Protein AF-A0A2H3I1R2-F1 (afdb_monomer)

Organism: NCBI:txid327505

Structure (mmCIF, N/CA/C/O backbone):
data_AF-A0A2H3I1R2-F1
#
_entry.id   AF-A0A2H3I1R2-F1
#
loop_
_atom_site.group_PDB
_atom_site.id
_atom_site.type_symbol
_atom_site.label_atom_id
_atom_site.label_alt_id
_atom_site.label_comp_id
_atom_site.label_asym_id
_atom_site.label_entity_id
_atom_site.label_seq_id
_atom_site.pdbx_PDB_ins_code
_atom_site.Cartn_x
_atom_site.Cartn_y
_atom_site.Cartn_z
_atom_site.occupancy
_atom_site.B_iso_or_equiv
_atom_site.auth_seq_id
_atom_site.auth_comp_id
_atom_site.auth_asym_id
_atom_site.auth_atom_id
_atom_site.pdbx_PDB_model_num
ATOM 1 N N . MET A 1 1 ? 33.324 -3.121 27.828 1.00 25.86 1 MET A N 1
ATOM 2 C CA . MET A 1 1 ? 32.384 -3.783 28.761 1.00 25.86 1 MET A CA 1
ATOM 3 C C . MET A 1 1 ? 32.398 -5.277 28.470 1.00 25.86 1 MET A C 1
ATOM 5 O O . MET A 1 1 ? 32.582 -5.616 27.306 1.00 25.86 1 MET A O 1
ATOM 9 N N . PRO A 1 2 ? 32.381 -6.144 29.495 1.00 24.73 2 PRO A N 1
ATOM 10 C CA . PRO A 1 2 ? 32.958 -7.479 29.396 1.00 24.73 2 PRO A CA 1
ATOM 11 C C . PRO A 1 2 ? 32.103 -8.440 28.562 1.00 24.73 2 PRO A C 1
ATOM 13 O O . PRO A 1 2 ? 30.878 -8.416 28.588 1.00 24.73 2 PRO A O 1
ATOM 16 N N . SER A 1 3 ? 32.826 -9.266 27.815 1.00 24.03 3 SER A N 1
ATOM 17 C CA . SER A 1 3 ? 32.406 -10.310 26.886 1.00 24.03 3 SER A CA 1
ATOM 18 C C . SER A 1 3 ? 31.503 -11.373 27.517 1.00 24.03 3 SER A C 1
ATOM 20 O O . SER A 1 3 ? 31.918 -12.060 28.451 1.00 24.03 3 SER A O 1
ATOM 22 N N . LEU A 1 4 ? 30.312 -11.565 26.947 1.00 24.36 4 LEU A N 1
ATOM 23 C CA . LEU A 1 4 ? 29.459 -12.729 27.195 1.00 24.36 4 LEU A CA 1
ATOM 24 C C . LEU A 1 4 ? 29.886 -13.891 26.272 1.00 24.36 4 LEU A C 1
ATOM 26 O O . LEU A 1 4 ? 30.083 -13.668 25.074 1.00 24.36 4 LEU A O 1
ATOM 30 N N . PRO A 1 5 ? 30.070 -15.116 26.798 1.00 24.22 5 PRO A N 1
ATOM 31 C CA . PRO A 1 5 ? 30.623 -16.234 26.046 1.00 24.22 5 PRO A CA 1
ATOM 32 C C . PRO A 1 5 ? 29.597 -16.866 25.098 1.00 24.22 5 PRO A C 1
ATOM 34 O O . PRO A 1 5 ? 28.427 -17.056 25.428 1.00 24.22 5 PRO A O 1
ATOM 37 N N . ALA A 1 6 ? 30.088 -17.234 23.916 1.00 24.16 6 ALA A N 1
ATOM 38 C CA . ALA A 1 6 ? 29.377 -17.987 22.898 1.00 24.16 6 ALA A CA 1
ATOM 39 C C . ALA A 1 6 ? 29.007 -19.392 23.402 1.00 24.16 6 ALA A C 1
ATOM 41 O O . ALA A 1 6 ? 29.876 -20.244 23.577 1.00 24.16 6 ALA A O 1
ATOM 42 N N . PHE A 1 7 ? 27.711 -19.661 23.563 1.00 22.50 7 PHE A N 1
ATOM 43 C CA . PHE A 1 7 ? 27.201 -21.026 23.659 1.00 22.50 7 PHE A CA 1
ATOM 44 C C . PHE A 1 7 ? 26.850 -21.541 22.261 1.00 22.50 7 PHE A C 1
ATOM 46 O O . PHE A 1 7 ? 25.744 -21.376 21.751 1.00 22.50 7 PHE A O 1
ATOM 53 N N . LEU A 1 8 ? 27.835 -22.188 21.638 1.00 26.42 8 LEU A N 1
ATOM 54 C CA . LEU A 1 8 ? 27.626 -23.127 20.544 1.00 26.42 8 LEU A CA 1
ATOM 55 C C . LEU A 1 8 ? 27.059 -24.428 21.125 1.00 26.42 8 LEU A C 1
ATOM 57 O O . LEU A 1 8 ? 27.798 -25.251 21.653 1.00 26.42 8 LEU A O 1
ATOM 61 N N . SER A 1 9 ? 25.755 -24.652 20.978 1.00 21.69 9 SER A N 1
ATOM 62 C CA . SER A 1 9 ? 25.232 -26.013 20.841 1.00 21.69 9 SER A CA 1
ATOM 63 C C . SER A 1 9 ? 24.050 -25.996 19.875 1.00 21.69 9 SER A C 1
ATOM 65 O O . SER A 1 9 ? 22.948 -25.551 20.177 1.00 21.69 9 SER A O 1
ATOM 67 N N . ARG A 1 10 ? 24.334 -26.406 18.637 1.00 27.73 10 ARG A N 1
ATOM 68 C CA . ARG A 1 10 ? 23.339 -26.699 17.608 1.00 27.73 10 ARG A CA 1
ATOM 69 C C . ARG A 1 10 ? 22.829 -28.111 17.884 1.00 27.73 10 ARG A C 1
ATOM 71 O O . ARG A 1 10 ? 23.481 -29.081 17.513 1.00 27.73 10 ARG A O 1
ATOM 78 N N . SER A 1 11 ? 21.662 -28.225 18.497 1.00 20.64 11 SER A N 1
ATOM 79 C CA . SER A 1 11 ? 20.805 -29.398 18.353 1.00 20.64 11 SER A CA 1
ATOM 80 C C . SER A 1 11 ? 19.527 -28.932 17.666 1.00 20.64 11 SER A C 1
ATOM 82 O O . SER A 1 11 ? 18.753 -28.148 18.200 1.00 20.64 11 SER A O 1
ATOM 84 N N . VAL A 1 12 ? 19.351 -29.355 16.415 1.00 23.80 12 VAL A N 1
ATOM 85 C CA . VAL A 1 12 ? 18.081 -29.229 15.697 1.00 23.80 12 VAL A CA 1
ATOM 86 C C . VAL A 1 12 ? 17.146 -30.271 16.309 1.00 23.80 12 VAL A C 1
ATOM 88 O O . VAL A 1 12 ? 17.434 -31.461 16.152 1.00 23.80 12 VAL A O 1
ATOM 91 N N . PRO A 1 13 ? 16.044 -29.906 16.988 1.00 22.84 13 PRO A N 1
ATOM 92 C CA . PRO A 1 13 ? 15.029 -30.885 17.312 1.00 22.84 13 PRO A CA 1
ATOM 93 C C . PRO A 1 13 ? 14.271 -31.166 16.015 1.00 22.84 13 PRO A C 1
ATOM 95 O O . PRO A 1 13 ? 13.484 -30.351 15.535 1.00 22.84 13 PRO A O 1
ATOM 98 N N . VAL A 1 14 ? 14.540 -32.325 15.419 1.00 28.12 14 VAL A N 1
ATOM 99 C CA . VAL A 1 14 ? 13.650 -32.924 14.426 1.00 28.12 14 VAL A CA 1
ATOM 100 C C . VAL A 1 14 ? 12.410 -33.386 15.188 1.00 28.12 14 VAL A C 1
ATOM 102 O O . VAL A 1 14 ? 12.381 -34.473 15.751 1.00 28.12 14 VAL A O 1
ATOM 105 N N . SER A 1 15 ? 11.396 -32.526 15.252 1.00 23.97 15 SER A N 1
ATOM 106 C CA . SER A 1 15 ? 10.051 -32.904 15.680 1.00 23.97 15 SER A CA 1
ATOM 107 C C . SER A 1 15 ? 9.259 -33.321 14.444 1.00 23.97 15 SER A C 1
ATOM 109 O O . SER A 1 15 ? 8.636 -32.501 13.774 1.00 23.97 15 SER A O 1
ATOM 111 N N . SER A 1 16 ? 9.307 -34.614 14.129 1.00 30.28 16 SER A N 1
ATOM 112 C CA . SER A 1 16 ? 8.309 -35.283 13.299 1.00 30.28 16 SER A CA 1
ATOM 113 C C . SER A 1 16 ? 7.030 -35.446 14.124 1.00 30.28 16 SER A C 1
ATOM 115 O O . SER A 1 16 ? 6.885 -36.408 14.877 1.00 30.28 16 SER A O 1
ATOM 117 N N . GLY A 1 17 ? 6.118 -34.487 14.014 1.00 25.67 17 GLY A N 1
ATOM 118 C CA . GLY A 1 17 ? 4.792 -34.559 14.612 1.00 25.67 17 GLY A CA 1
ATOM 119 C C . GLY A 1 17 ? 3.792 -33.892 13.682 1.00 25.67 17 GLY A C 1
ATOM 120 O O . GLY A 1 17 ? 4.031 -32.776 13.240 1.00 25.67 17 GLY A O 1
ATOM 121 N N . ASN A 1 18 ? 2.700 -34.591 13.374 1.00 36.09 18 ASN A N 1
ATOM 122 C CA . ASN A 1 18 ? 1.525 -34.075 12.668 1.00 36.09 18 ASN A CA 1
ATOM 123 C C . ASN A 1 18 ? 0.933 -32.876 13.447 1.00 36.09 18 ASN A C 1
ATOM 125 O O . ASN A 1 18 ? -0.019 -33.032 14.211 1.00 36.09 18 ASN A O 1
ATOM 129 N N . SER A 1 19 ? 1.500 -31.677 13.314 1.00 35.75 19 SER A N 1
ATOM 130 C CA . SER A 1 19 ? 0.897 -30.454 13.840 1.00 35.75 19 SER A CA 1
ATOM 131 C C . SER A 1 19 ? -0.030 -29.894 12.771 1.00 35.75 19 SER A C 1
ATOM 133 O O . SER A 1 19 ? 0.435 -29.397 11.756 1.00 35.75 19 SER A O 1
ATOM 135 N N . GLY A 1 20 ? -1.343 -29.982 12.983 1.00 46.91 20 GLY A N 1
ATOM 136 C CA . GLY A 1 20 ? -2.366 -29.469 12.060 1.00 46.91 20 GLY A CA 1
ATOM 137 C C . GLY A 1 20 ? -2.444 -27.935 11.962 1.00 46.91 20 GLY A C 1
ATOM 138 O O . GLY A 1 20 ? -3.547 -27.398 11.948 1.00 46.91 20 GLY A O 1
ATOM 139 N N . GLY A 1 21 ? -1.308 -27.232 11.962 1.00 53.00 21 GLY A N 1
ATOM 140 C CA . GLY A 1 21 ? -1.193 -25.782 11.804 1.00 53.00 21 GLY A CA 1
ATOM 141 C C . GLY A 1 21 ? -0.126 -25.432 10.764 1.00 53.00 21 GLY A C 1
ATOM 142 O O . GLY A 1 21 ? 0.868 -26.137 10.645 1.00 53.00 21 GLY A O 1
ATOM 143 N N . ILE A 1 22 ? -0.340 -24.339 10.028 1.00 61.38 22 ILE A N 1
ATOM 144 C CA . ILE A 1 22 ? 0.556 -23.846 8.967 1.00 61.38 22 ILE A CA 1
ATOM 145 C C . ILE A 1 22 ? 1.707 -22.977 9.503 1.00 61.38 22 ILE A C 1
ATOM 147 O O . ILE A 1 22 ? 2.706 -22.765 8.822 1.00 61.38 22 ILE A O 1
ATOM 151 N N . THR A 1 23 ? 1.583 -22.456 10.726 1.00 64.94 23 THR A N 1
ATOM 152 C CA . THR A 1 23 ? 2.596 -21.592 11.347 1.00 64.94 23 THR A CA 1
ATOM 153 C C . THR A 1 23 ? 3.283 -22.301 12.508 1.00 64.94 23 THR A C 1
ATOM 155 O O . THR A 1 23 ? 2.649 -22.551 13.529 1.00 64.94 23 THR A O 1
ATOM 158 N N . ASP A 1 24 ? 4.592 -22.542 12.404 1.00 68.75 24 ASP A N 1
ATOM 159 C CA . ASP A 1 24 ? 5.400 -23.048 13.519 1.00 68.75 24 ASP A CA 1
ATOM 160 C C . ASP A 1 24 ? 5.400 -22.070 14.706 1.00 68.75 24 ASP A C 1
ATOM 162 O O . ASP A 1 24 ? 5.575 -20.857 14.554 1.00 68.75 24 ASP A O 1
ATOM 166 N N . ALA A 1 25 ? 5.238 -22.606 15.912 1.00 71.31 25 ALA A N 1
ATOM 167 C CA . ALA A 1 25 ? 5.315 -21.862 17.162 1.00 71.31 25 ALA A CA 1
ATOM 168 C C . ALA A 1 25 ? 5.843 -22.769 18.281 1.00 71.31 25 ALA A C 1
ATOM 170 O O . ALA A 1 25 ? 5.547 -23.964 18.265 1.00 71.31 25 ALA A O 1
ATOM 171 N N . PRO A 1 26 ? 6.588 -22.248 19.271 1.00 76.69 26 PRO A N 1
ATOM 172 C CA . PRO A 1 26 ? 7.027 -23.050 20.408 1.00 76.69 26 PRO A CA 1
ATOM 173 C C . PRO A 1 26 ? 5.837 -23.496 21.270 1.00 76.69 26 PRO A C 1
ATOM 175 O O . PRO A 1 26 ? 4.777 -22.865 21.274 1.00 76.69 26 PRO A O 1
ATOM 178 N N . VAL A 1 27 ? 6.018 -24.583 22.024 1.00 81.25 27 VAL A N 1
ATOM 179 C CA . VAL A 1 27 ? 5.058 -24.993 23.057 1.00 81.25 27 VAL A CA 1
ATOM 180 C C . VAL A 1 27 ? 5.178 -24.012 24.223 1.00 81.25 27 VAL A C 1
ATOM 182 O O . VAL A 1 27 ? 6.228 -23.934 24.856 1.00 81.25 27 VAL A O 1
ATOM 185 N N . ILE A 1 28 ? 4.114 -23.251 24.485 1.00 86.38 28 ILE A N 1
ATOM 186 C CA . ILE A 1 28 ? 4.061 -22.237 25.545 1.00 86.38 28 ILE A CA 1
ATOM 187 C C . ILE A 1 28 ? 2.985 -22.651 26.560 1.00 86.38 28 ILE A C 1
ATOM 189 O O . ILE A 1 28 ? 1.868 -22.979 26.144 1.00 86.38 28 ILE A O 1
ATOM 193 N N . PRO A 1 29 ? 3.273 -22.644 27.875 1.00 87.88 29 PRO A N 1
ATOM 194 C CA . PRO A 1 29 ? 2.266 -22.908 28.898 1.00 87.88 29 PRO A CA 1
ATOM 195 C C . PRO A 1 29 ? 1.081 -21.942 28.786 1.00 87.88 29 PRO A C 1
ATOM 197 O O . PRO A 1 29 ? 1.269 -20.744 28.599 1.00 87.88 29 PRO A O 1
ATOM 200 N N . SER A 1 30 ? -0.141 -22.460 28.909 1.00 90.12 30 SER A N 1
ATOM 201 C CA . SER A 1 30 ? -1.369 -21.656 28.904 1.00 90.12 30 SER A CA 1
ATOM 202 C C . SER A 1 30 ? -2.178 -21.857 30.171 1.00 90.12 30 SER A C 1
ATOM 204 O O . SER A 1 30 ? -2.380 -22.998 30.592 1.00 90.12 30 SER A O 1
ATOM 206 N N . THR A 1 31 ? -2.744 -20.776 30.693 1.00 94.19 31 THR A N 1
ATOM 207 C CA . THR A 1 31 ? -3.673 -20.808 31.825 1.00 94.19 31 THR A CA 1
ATOM 208 C C . THR A 1 31 ? -5.102 -20.718 31.307 1.00 94.19 31 THR A C 1
ATOM 210 O O . THR A 1 31 ? -5.439 -19.805 30.555 1.00 94.19 31 THR A O 1
ATOM 213 N N . ARG A 1 32 ? -5.958 -21.672 31.689 1.00 95.31 32 ARG A N 1
ATOM 214 C CA . ARG A 1 32 ? -7.392 -21.632 31.367 1.00 95.31 32 ARG A CA 1
ATOM 215 C C . ARG A 1 32 ? -8.058 -20.520 32.176 1.00 95.31 32 ARG A C 1
ATOM 217 O O . ARG A 1 32 ? -7.972 -20.542 33.399 1.00 95.31 32 ARG A O 1
ATOM 224 N N . LEU A 1 33 ? -8.739 -19.599 31.499 1.00 95.38 33 LEU A N 1
ATOM 225 C CA . LEU A 1 33 ? -9.517 -18.539 32.145 1.00 95.38 33 LEU A CA 1
ATOM 226 C C . LEU A 1 33 ? -10.954 -18.992 32.423 1.00 95.38 33 LEU A C 1
ATOM 228 O O . LEU A 1 33 ? -11.448 -18.806 33.529 1.00 95.38 33 LEU A O 1
ATOM 232 N N . GLY A 1 34 ? -11.611 -19.634 31.452 1.00 95.56 34 GLY A N 1
ATOM 233 C CA . GLY A 1 34 ? -13.000 -20.075 31.605 1.00 95.56 34 GLY A CA 1
ATOM 234 C C . GLY A 1 34 ? -13.762 -20.182 30.281 1.00 95.56 34 GLY A C 1
ATOM 235 O O . GLY A 1 34 ? -13.133 -20.196 29.217 1.00 95.56 34 GLY A O 1
ATOM 236 N N . PRO A 1 35 ? -15.102 -20.297 30.333 1.00 96.75 35 PRO A N 1
ATOM 237 C CA . PRO A 1 35 ? -15.961 -20.234 29.153 1.00 96.75 35 PRO A CA 1
ATOM 238 C C . PRO A 1 35 ? -15.782 -18.907 28.409 1.00 96.75 35 PRO A C 1
ATOM 240 O O . PRO A 1 35 ? -15.798 -17.833 29.008 1.00 96.75 35 PRO A O 1
ATOM 243 N N . ALA A 1 36 ? -15.603 -18.970 27.090 1.00 95.81 36 ALA A N 1
ATOM 244 C CA . ALA A 1 36 ? -15.364 -17.773 26.289 1.00 95.81 36 ALA A CA 1
ATOM 245 C C . ALA A 1 36 ? -16.614 -16.891 26.151 1.00 95.81 36 ALA A C 1
ATOM 247 O O . ALA A 1 36 ? -16.472 -15.682 25.997 1.00 95.81 36 ALA A O 1
ATOM 248 N N . ALA A 1 37 ? -17.813 -17.475 26.252 1.00 95.25 37 ALA A N 1
ATOM 249 C CA . ALA A 1 37 ? -19.078 -16.744 26.194 1.00 95.25 37 ALA A CA 1
ATOM 250 C C . ALA A 1 37 ? -19.188 -15.645 27.267 1.00 95.25 37 ALA A C 1
ATOM 252 O O . ALA A 1 37 ? -19.762 -14.596 27.000 1.00 95.25 37 ALA A O 1
ATOM 253 N N . ASP A 1 38 ? -18.579 -15.858 28.438 1.00 95.88 38 ASP A N 1
ATOM 254 C CA . ASP A 1 38 ? -18.651 -14.922 29.565 1.00 95.88 38 ASP A CA 1
ATOM 255 C C . ASP A 1 38 ? -17.476 -13.925 29.596 1.00 95.88 38 ASP A C 1
ATOM 257 O O . ASP A 1 38 ? -17.551 -12.875 30.235 1.00 95.88 38 ASP A O 1
ATOM 261 N N . LEU A 1 39 ? -16.355 -14.264 28.944 1.00 97.25 39 LEU A N 1
ATOM 262 C CA . LEU A 1 39 ? -15.062 -13.602 29.168 1.00 97.25 39 LEU A CA 1
ATOM 263 C C . LEU A 1 39 ? -14.453 -12.951 27.921 1.00 97.25 39 LEU A C 1
ATOM 265 O O . LEU A 1 39 ? -13.712 -11.978 28.058 1.00 97.25 39 LEU A O 1
ATOM 269 N N . LEU A 1 40 ? -14.719 -13.476 26.719 1.00 97.56 40 LEU A N 1
ATOM 270 C CA . LEU A 1 40 ? -13.970 -13.107 25.512 1.00 97.56 40 LEU A CA 1
ATOM 271 C C . LEU A 1 40 ? -14.083 -11.615 25.192 1.00 97.56 40 LEU A C 1
ATOM 273 O O . LEU A 1 40 ? -13.064 -10.972 24.962 1.00 97.56 40 LEU A O 1
ATOM 277 N N . GLU A 1 41 ? -15.294 -11.062 25.216 1.00 97.81 41 GLU A N 1
ATOM 278 C CA . GLU A 1 41 ? -15.526 -9.653 24.884 1.00 97.81 41 GLU A CA 1
ATOM 279 C C . GLU A 1 41 ? -14.753 -8.711 25.816 1.00 97.81 41 GLU A C 1
ATOM 281 O O . GLU A 1 41 ? -14.025 -7.830 25.356 1.00 97.81 41 GLU A O 1
ATOM 286 N N . ASN A 1 42 ? -14.845 -8.953 27.127 1.00 97.62 42 ASN A N 1
ATOM 287 C CA . ASN A 1 42 ? -14.170 -8.159 28.153 1.00 97.62 42 ASN A CA 1
ATOM 288 C C . ASN A 1 42 ? -12.643 -8.245 28.030 1.00 97.62 42 ASN A C 1
ATOM 290 O O . ASN A 1 42 ? -11.949 -7.232 28.128 1.00 97.62 42 ASN A O 1
ATOM 294 N N . GLU A 1 43 ? -12.108 -9.442 27.779 1.00 97.62 43 GLU A N 1
ATOM 295 C CA . GLU A 1 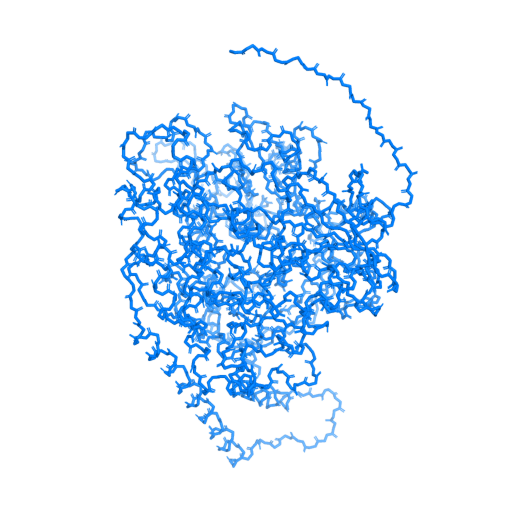43 ? -10.668 -9.648 27.625 1.00 97.62 43 GLU A CA 1
ATOM 296 C C . GLU A 1 43 ? -10.120 -9.028 26.332 1.00 97.62 43 GLU A C 1
ATOM 298 O O . GLU A 1 43 ? -9.028 -8.452 26.350 1.00 97.62 43 GLU A O 1
ATOM 303 N N . LEU A 1 44 ? -10.882 -9.072 25.233 1.00 98.00 44 LEU A N 1
ATOM 304 C CA . LEU A 1 44 ? -10.537 -8.371 23.994 1.00 98.00 44 LEU A CA 1
ATOM 305 C C . LEU A 1 44 ? -10.574 -6.854 24.179 1.00 98.00 44 LEU A C 1
ATOM 307 O O . LEU A 1 44 ? -9.651 -6.169 23.740 1.00 98.00 44 LEU A O 1
ATOM 311 N N . PHE A 1 45 ? -11.587 -6.326 24.870 1.00 97.50 45 PHE A N 1
ATOM 312 C CA . PHE A 1 45 ? -11.692 -4.898 25.175 1.00 97.50 45 PHE A CA 1
ATOM 313 C C . PHE A 1 45 ? -10.521 -4.424 26.043 1.00 97.50 45 PHE A C 1
ATOM 315 O O . PHE A 1 45 ? -9.886 -3.411 25.742 1.00 97.50 45 PHE A O 1
ATOM 322 N N . ARG A 1 46 ? -10.168 -5.194 27.079 1.00 96.81 46 ARG A N 1
ATOM 323 C CA . ARG A 1 46 ? -9.006 -4.919 27.935 1.00 96.81 46 ARG A CA 1
ATOM 324 C C . ARG A 1 46 ? -7.708 -4.916 27.123 1.00 96.81 46 ARG A C 1
ATOM 326 O O . ARG A 1 46 ? -6.967 -3.937 27.176 1.00 96.81 46 ARG A O 1
ATOM 333 N N . MET A 1 47 ? -7.462 -5.961 26.328 1.00 96.50 47 MET A N 1
ATOM 334 C CA . MET A 1 47 ? -6.263 -6.061 25.487 1.00 96.50 47 MET A CA 1
ATOM 335 C C . MET A 1 47 ? -6.183 -4.934 24.446 1.00 96.50 47 MET A C 1
ATOM 337 O O . MET A 1 47 ? -5.094 -4.426 24.180 1.00 96.50 47 MET A O 1
ATOM 341 N N . TYR A 1 48 ? -7.319 -4.520 23.876 1.00 97.94 48 TYR A N 1
ATOM 342 C CA . TYR A 1 48 ? -7.382 -3.414 22.924 1.00 97.94 48 TYR A CA 1
ATOM 343 C C . TYR A 1 48 ? -6.892 -2.109 23.562 1.00 97.94 48 TYR A C 1
ATOM 345 O O . TYR A 1 48 ? -5.997 -1.460 23.022 1.00 97.94 48 TYR A O 1
ATOM 353 N N . TRP A 1 49 ? -7.423 -1.736 24.733 1.00 97.50 49 TRP A N 1
ATOM 354 C CA . TRP A 1 49 ? -7.035 -0.484 25.395 1.00 97.50 49 TRP A CA 1
ATOM 355 C C . TRP A 1 49 ? -5.620 -0.510 25.959 1.00 97.50 49 TRP A C 1
ATOM 357 O O . TRP A 1 49 ? -4.953 0.518 25.917 1.00 97.50 49 TRP A O 1
ATOM 367 N N . GLU A 1 50 ? -5.137 -1.668 26.411 1.00 95.06 50 GLU A N 1
ATOM 368 C CA . GLU A 1 50 ? -3.716 -1.859 26.730 1.00 95.06 50 GLU A CA 1
ATOM 369 C C . GLU A 1 50 ? -2.841 -1.631 25.487 1.00 95.06 50 GLU A C 1
ATOM 371 O O . GLU A 1 50 ? -1.763 -1.051 25.576 1.00 95.06 50 GLU A O 1
ATOM 376 N N . GLY A 1 51 ? -3.317 -2.033 24.304 1.00 94.56 51 GLY A N 1
ATOM 377 C CA . GLY A 1 51 ? -2.699 -1.699 23.021 1.00 94.56 51 GLY A CA 1
ATOM 378 C C . GLY A 1 51 ? -2.634 -0.202 22.754 1.00 94.56 51 GLY A C 1
ATOM 379 O O . GLY A 1 51 ? -1.552 0.311 22.479 1.00 94.56 51 GLY A O 1
ATOM 380 N N . VAL A 1 52 ? -3.759 0.500 22.894 1.00 96.44 52 VAL A N 1
ATOM 381 C CA . VAL A 1 52 ? -3.820 1.961 22.734 1.00 96.44 52 VAL A CA 1
ATOM 382 C C . VAL A 1 52 ? -2.860 2.653 23.704 1.00 96.44 52 VAL A C 1
ATOM 384 O O . VAL A 1 52 ? -2.039 3.459 23.273 1.00 96.44 52 VAL A O 1
ATOM 387 N N . GLU A 1 53 ? -2.901 2.300 24.992 1.00 95.19 53 GLU A N 1
ATOM 388 C CA . GLU A 1 53 ? -2.036 2.882 26.027 1.00 95.19 53 GLU A CA 1
ATOM 389 C C . GLU A 1 53 ? -0.545 2.705 25.706 1.00 95.19 53 GLU A C 1
ATOM 391 O O . GLU A 1 53 ? 0.246 3.614 25.945 1.00 95.19 53 GLU A O 1
ATOM 396 N N . ARG A 1 54 ? -0.152 1.576 25.102 1.00 91.25 54 ARG A N 1
ATOM 397 C CA . ARG A 1 54 ? 1.237 1.339 24.679 1.00 91.25 54 ARG A CA 1
ATOM 398 C C . ARG A 1 54 ? 1.654 2.138 23.450 1.00 91.25 54 ARG A C 1
ATOM 400 O O . ARG A 1 54 ? 2.838 2.436 23.326 1.00 91.25 54 ARG A O 1
ATOM 407 N N . GLU A 1 55 ? 0.740 2.457 22.537 1.00 93.25 55 GLU A N 1
ATOM 408 C CA . GLU A 1 55 ? 1.063 3.186 21.304 1.00 93.25 55 GLU A CA 1
ATOM 409 C C . GLU A 1 55 ? 1.173 4.706 21.530 1.00 93.25 55 GLU A C 1
ATOM 411 O O . GLU A 1 55 ? 2.046 5.345 20.940 1.00 93.25 55 GLU A O 1
ATOM 416 N N . LEU A 1 56 ? 0.365 5.285 22.428 1.00 95.19 56 LEU A N 1
ATOM 417 C CA . LEU A 1 56 ? 0.342 6.735 22.697 1.00 95.19 56 LEU A CA 1
ATOM 418 C C . LEU A 1 56 ? 1.717 7.357 23.041 1.00 95.19 56 LEU A C 1
ATOM 420 O O . LEU A 1 56 ? 2.033 8.406 22.471 1.00 95.19 56 LEU A O 1
ATOM 424 N N . PRO A 1 57 ? 2.582 6.741 23.878 1.00 92.81 57 PRO A N 1
ATOM 425 C CA . PRO A 1 57 ? 3.922 7.261 24.142 1.00 92.81 57 PRO A CA 1
ATOM 426 C C . PRO A 1 57 ? 4.774 7.453 22.881 1.00 92.81 57 PRO A C 1
ATOM 428 O O . PRO A 1 57 ? 5.528 8.418 22.785 1.00 92.81 57 PRO A O 1
ATOM 431 N N . TYR A 1 58 ? 4.661 6.549 21.901 1.00 91.75 58 TYR A N 1
ATOM 432 C CA . TYR A 1 58 ? 5.431 6.629 20.655 1.00 91.75 58 TYR A CA 1
ATOM 433 C C . TYR A 1 58 ? 4.993 7.828 19.817 1.00 91.75 58 TYR A C 1
ATOM 435 O O . TYR A 1 58 ? 5.837 8.500 19.219 1.00 91.75 58 TYR A O 1
ATOM 443 N N . LEU A 1 59 ? 3.689 8.116 19.803 1.00 95.00 59 LEU A N 1
ATOM 444 C CA . LEU A 1 59 ? 3.123 9.261 19.095 1.00 95.00 59 LEU A CA 1
ATOM 445 C C . LEU A 1 59 ? 3.567 10.578 19.743 1.00 95.00 59 LEU A C 1
ATOM 447 O O . LEU A 1 59 ? 4.083 11.446 19.042 1.00 95.00 59 LEU A O 1
ATOM 451 N N . LEU A 1 60 ? 3.435 10.696 21.072 1.00 94.25 60 LEU A N 1
ATOM 452 C CA . LEU A 1 60 ? 3.823 11.893 21.832 1.00 94.25 60 LEU A CA 1
ATOM 453 C C . LEU A 1 60 ? 5.305 12.231 21.634 1.00 94.25 60 LEU A C 1
ATOM 455 O O . LEU A 1 60 ? 5.654 13.339 21.233 1.00 94.25 60 LEU A O 1
ATOM 459 N N . LEU A 1 61 ? 6.192 11.254 21.836 1.00 92.06 61 LEU A N 1
ATOM 460 C CA . LEU A 1 61 ? 7.633 11.470 21.685 1.00 92.06 61 LEU A CA 1
ATOM 461 C C . LEU A 1 61 ? 8.025 11.770 20.232 1.00 92.06 61 LEU A C 1
ATOM 463 O O . LEU A 1 61 ? 8.931 12.568 19.987 1.00 92.06 61 LEU A O 1
ATOM 467 N N . THR A 1 62 ? 7.347 11.152 19.258 1.00 92.25 62 THR A N 1
ATOM 468 C CA . THR A 1 62 ? 7.565 11.461 17.838 1.00 92.25 62 THR A CA 1
ATOM 469 C C . THR A 1 62 ? 7.177 12.904 17.531 1.00 92.25 62 THR A C 1
ATOM 471 O O . THR A 1 62 ? 7.960 13.602 16.888 1.00 92.25 62 THR A O 1
ATOM 474 N N . PHE A 1 63 ? 6.031 13.377 18.029 1.00 92.75 63 PHE A N 1
ATOM 475 C CA . PHE A 1 63 ? 5.600 14.761 17.843 1.00 92.75 63 PHE A CA 1
ATOM 476 C C . PHE A 1 63 ? 6.599 15.756 18.442 1.00 92.75 63 PHE A C 1
ATOM 478 O O . PHE A 1 63 ? 7.057 16.659 17.740 1.00 92.75 63 PHE A O 1
ATOM 485 N N . GLY A 1 64 ? 7.013 15.544 19.697 1.00 90.38 64 GLY A N 1
ATOM 486 C CA . GLY A 1 64 ? 8.026 16.375 20.353 1.00 90.38 64 GLY A CA 1
ATOM 487 C C . GLY A 1 64 ? 9.341 16.426 19.567 1.00 90.38 64 GLY A C 1
ATOM 488 O O . GLY A 1 64 ? 9.900 17.503 19.353 1.00 90.38 64 GLY A O 1
ATOM 489 N N . ARG A 1 65 ? 9.795 15.279 19.040 1.00 88.00 65 ARG A N 1
A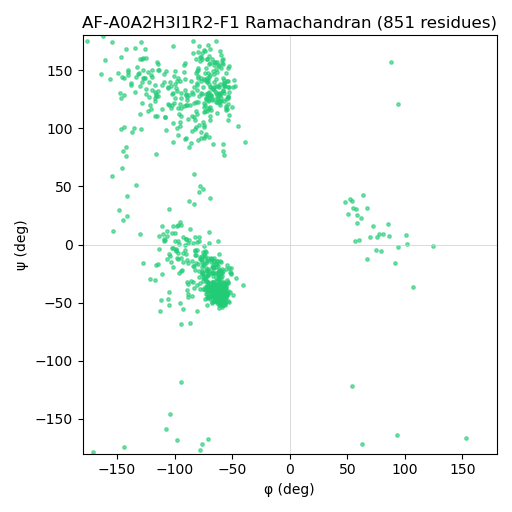TOM 490 C CA . ARG A 1 65 ? 11.003 15.201 18.202 1.00 88.00 65 ARG A CA 1
ATOM 491 C C . ARG A 1 65 ? 10.844 15.901 16.855 1.00 88.00 65 ARG A C 1
ATOM 493 O O . ARG A 1 65 ? 11.817 16.441 16.349 1.00 88.00 65 ARG A O 1
ATOM 500 N N . TRP A 1 66 ? 9.666 15.880 16.242 1.00 86.62 66 TRP A N 1
ATOM 501 C CA . TRP A 1 66 ? 9.423 16.602 14.989 1.00 86.62 66 TRP A CA 1
ATOM 502 C C . TRP A 1 66 ? 9.366 18.110 15.205 1.00 86.62 66 TRP A C 1
ATOM 504 O O . TRP A 1 66 ? 9.871 18.867 14.383 1.00 86.62 66 TRP A O 1
ATOM 514 N N . LYS A 1 67 ? 8.808 18.550 16.335 1.00 84.38 67 LYS A N 1
ATOM 515 C CA . LYS A 1 67 ? 8.734 19.967 16.694 1.00 84.38 67 LYS A CA 1
ATOM 516 C C . LYS A 1 67 ? 10.112 20.583 16.961 1.00 84.38 67 LYS A C 1
ATOM 518 O O . LYS A 1 67 ? 10.333 21.735 16.603 1.00 84.38 67 LYS A O 1
ATOM 523 N N . SER A 1 68 ? 11.044 19.836 17.556 1.00 78.25 68 SER A N 1
ATOM 524 C CA . SER A 1 68 ? 12.394 20.341 17.858 1.00 78.25 68 SER A CA 1
ATOM 525 C C . SER A 1 68 ? 13.326 20.430 16.639 1.00 78.25 68 SER A C 1
ATOM 527 O O . SER A 1 68 ? 14.398 21.031 16.728 1.00 78.25 68 SER A O 1
ATOM 529 N N . ARG A 1 69 ? 12.931 19.877 15.485 1.00 73.56 69 ARG A N 1
ATOM 530 C CA . ARG A 1 69 ? 13.735 19.855 14.253 1.00 73.56 69 ARG A CA 1
ATOM 531 C C . ARG A 1 69 ? 13.528 21.097 13.388 1.00 73.56 69 ARG A C 1
ATOM 533 O O . ARG A 1 69 ? 12.782 21.077 12.409 1.00 73.56 69 ARG A O 1
ATOM 540 N N . GLN A 1 70 ? 14.257 22.164 13.707 1.00 64.38 70 GLN A N 1
ATOM 541 C CA . GLN A 1 70 ? 14.317 23.371 12.866 1.00 64.38 70 GLN A CA 1
ATOM 542 C C . GLN A 1 70 ? 14.912 23.101 11.472 1.00 64.38 70 GLN A C 1
ATOM 544 O O . GLN A 1 70 ? 14.612 23.817 10.529 1.00 64.38 70 GLN A O 1
ATOM 549 N N . ASP A 1 71 ? 15.710 22.042 11.315 1.00 64.38 71 ASP A N 1
ATOM 550 C CA . ASP A 1 71 ? 16.343 21.638 10.055 1.00 64.38 71 ASP A CA 1
ATOM 551 C C . ASP A 1 71 ? 15.380 20.982 9.051 1.00 64.38 71 ASP A C 1
ATOM 553 O O . ASP A 1 71 ? 15.812 20.600 7.969 1.00 64.38 71 ASP A O 1
ATOM 557 N N . THR A 1 72 ? 14.098 20.818 9.395 1.00 62.88 72 THR A N 1
ATOM 558 C CA . THR A 1 72 ? 13.107 20.103 8.567 1.00 62.88 72 THR A CA 1
ATOM 559 C C . THR A 1 72 ? 11.992 20.981 7.999 1.00 62.88 72 THR A C 1
ATOM 561 O O . THR A 1 72 ? 11.191 20.478 7.214 1.00 62.88 72 THR A O 1
ATOM 564 N N . SER A 1 73 ? 11.949 22.277 8.336 1.00 54.66 73 SER A N 1
ATOM 565 C CA . SER A 1 73 ? 10.913 23.218 7.867 1.00 54.66 73 SER A CA 1
ATOM 566 C C . SER A 1 73 ? 10.904 23.410 6.351 1.00 54.66 73 SER A C 1
ATOM 568 O O . SER A 1 73 ? 9.842 23.534 5.759 1.00 54.66 73 SER A O 1
ATOM 570 N N . ASP A 1 74 ? 12.076 23.383 5.717 1.00 54.28 74 ASP A N 1
ATOM 571 C CA . ASP A 1 74 ? 12.232 23.738 4.299 1.00 54.28 74 ASP A CA 1
ATOM 572 C C . ASP A 1 74 ? 12.034 22.536 3.352 1.00 54.28 74 ASP A C 1
ATOM 574 O O . ASP A 1 74 ? 12.231 22.648 2.142 1.00 54.28 74 ASP A O 1
ATOM 578 N N . PHE A 1 75 ? 11.725 21.349 3.889 1.00 54.25 75 PHE A N 1
ATOM 579 C CA . PHE A 1 75 ? 11.883 20.080 3.167 1.00 54.25 75 PHE A CA 1
ATOM 580 C C . PHE A 1 75 ? 10.606 19.513 2.537 1.00 54.25 75 PHE A C 1
ATOM 582 O O . PHE A 1 75 ? 10.705 18.483 1.864 1.00 54.25 75 PHE A O 1
ATOM 589 N N . LEU A 1 76 ? 9.440 20.136 2.740 1.00 61.91 76 LEU A N 1
ATOM 590 C CA . LEU A 1 76 ? 8.151 19.593 2.290 1.00 61.91 76 LEU A CA 1
ATOM 591 C C . LEU A 1 76 ? 7.179 20.698 1.842 1.00 61.91 76 LEU A C 1
ATOM 593 O O . LEU A 1 76 ? 6.266 21.047 2.592 1.00 61.91 76 LEU A O 1
ATOM 597 N N . PRO A 1 77 ? 7.313 21.226 0.613 1.00 61.88 77 PRO A N 1
ATOM 598 C CA . PRO A 1 77 ? 6.288 22.084 0.010 1.00 61.88 77 PRO A CA 1
ATOM 599 C C . PRO A 1 77 ? 4.881 21.457 0.060 1.00 61.88 77 PRO A C 1
ATOM 601 O O . PRO A 1 77 ? 3.878 22.159 0.045 1.00 61.88 77 PRO A O 1
ATOM 604 N N . GLU A 1 78 ? 4.798 20.125 0.147 1.00 67.31 78 GLU A N 1
ATOM 605 C CA . GLU A 1 78 ? 3.547 19.374 0.228 1.00 67.31 78 GLU A CA 1
ATOM 606 C C . GLU A 1 78 ? 2.786 19.538 1.549 1.00 67.31 78 GLU A C 1
ATOM 608 O O . GLU A 1 78 ? 1.580 19.299 1.574 1.00 67.31 78 GLU A O 1
ATOM 613 N N . GLU A 1 79 ? 3.442 19.922 2.651 1.00 71.50 79 GLU A N 1
ATOM 614 C CA . GLU A 1 79 ? 2.719 20.223 3.898 1.00 71.50 79 GLU A CA 1
ATOM 615 C C . GLU A 1 79 ? 1.853 21.486 3.759 1.00 71.50 79 GLU A C 1
ATOM 617 O O . GLU A 1 79 ? 0.855 21.618 4.472 1.00 71.50 79 GLU A O 1
ATOM 622 N N . GLU A 1 80 ? 2.211 22.368 2.822 1.00 73.81 80 GLU A N 1
ATOM 623 C CA . GLU A 1 80 ? 1.503 23.608 2.488 1.00 73.81 80 GLU A CA 1
ATOM 624 C C . GLU A 1 80 ? 0.560 23.445 1.280 1.00 73.81 80 GLU A C 1
ATOM 626 O O . GLU A 1 80 ? -0.282 24.308 1.026 1.00 73.81 80 GLU A O 1
ATOM 631 N N . ASP A 1 81 ? 0.667 22.337 0.535 1.00 80.62 81 ASP A N 1
ATOM 632 C CA . ASP A 1 81 ? -0.228 22.032 -0.582 1.00 80.62 81 ASP A CA 1
ATOM 633 C C . ASP A 1 81 ? -1.535 21.403 -0.085 1.00 80.62 81 ASP A C 1
ATOM 635 O O . ASP A 1 81 ? -1.655 20.204 0.185 1.00 80.62 81 ASP A O 1
ATOM 639 N N . ASP A 1 82 ? -2.550 22.252 0.004 1.00 79.62 82 ASP A N 1
ATOM 640 C CA . ASP A 1 82 ? -3.906 21.881 0.381 1.00 79.62 82 ASP A CA 1
ATOM 641 C C . ASP A 1 82 ? -4.796 21.485 -0.812 1.00 79.62 82 ASP A C 1
ATOM 643 O O . ASP A 1 82 ? -5.997 21.222 -0.641 1.00 79.62 82 ASP A O 1
ATOM 647 N N . PHE A 1 83 ? -4.257 21.420 -2.031 1.00 89.31 83 PHE A N 1
ATOM 648 C CA . PHE A 1 83 ? -5.042 21.075 -3.208 1.00 89.31 83 PHE A CA 1
ATOM 649 C C . PHE A 1 83 ? -5.197 19.555 -3.373 1.00 89.31 83 PHE A C 1
ATOM 651 O O . PHE A 1 83 ? -4.272 18.829 -3.744 1.00 89.31 83 PHE A O 1
ATOM 658 N N . ILE A 1 84 ? -6.422 19.068 -3.143 1.00 92.06 84 ILE A N 1
ATOM 659 C CA . ILE A 1 84 ? -6.768 17.645 -3.235 1.00 92.06 84 ILE A CA 1
ATOM 660 C C . ILE A 1 84 ? -7.501 17.352 -4.548 1.00 92.06 84 ILE A C 1
ATOM 662 O O . ILE A 1 84 ? -8.589 17.877 -4.796 1.00 92.06 84 ILE A O 1
ATOM 666 N N . TYR A 1 85 ? -6.932 16.469 -5.373 1.00 91.81 85 TYR A N 1
ATOM 667 C CA . TYR A 1 85 ? -7.483 16.064 -6.671 1.00 91.81 85 TYR A CA 1
ATOM 668 C C . TYR A 1 85 ? -7.013 14.659 -7.085 1.00 91.81 85 TYR A C 1
ATOM 670 O O . TYR A 1 85 ? -6.204 14.033 -6.412 1.00 91.81 85 TYR A O 1
ATOM 678 N N . GLY A 1 86 ? -7.538 14.133 -8.198 1.00 90.62 86 GLY A N 1
ATOM 679 C CA . GLY A 1 86 ? -7.200 12.791 -8.706 1.00 90.62 86 GLY A CA 1
ATOM 680 C C . GLY A 1 86 ? -8.153 11.673 -8.264 1.00 90.62 86 GLY A C 1
ATOM 681 O O . GLY A 1 86 ? -8.022 10.545 -8.722 1.00 90.62 86 GLY A O 1
ATOM 682 N N . TYR A 1 87 ? -9.163 11.979 -7.444 1.00 92.75 87 TYR A N 1
ATOM 683 C CA . TYR A 1 87 ? -10.191 11.019 -7.018 1.00 92.75 87 TYR A CA 1
ATOM 684 C C . TYR A 1 87 ? -11.278 10.744 -8.073 1.00 92.75 87 TYR A C 1
ATOM 686 O O . TYR A 1 87 ? -12.078 9.827 -7.898 1.00 92.75 87 TYR A O 1
ATOM 694 N N . ASP A 1 88 ? -11.341 11.517 -9.161 1.00 91.81 88 ASP A N 1
ATOM 695 C CA . ASP A 1 88 ? -12.433 11.450 -10.147 1.00 91.81 88 ASP A CA 1
ATOM 696 C C . ASP A 1 88 ? -12.603 10.047 -10.752 1.00 91.81 88 ASP A C 1
ATOM 698 O O . ASP A 1 88 ? -13.729 9.566 -10.896 1.00 91.81 88 ASP A O 1
ATOM 702 N N . THR A 1 89 ? -11.492 9.364 -11.048 1.00 90.00 89 THR A N 1
ATOM 703 C CA . THR A 1 89 ? -11.507 7.994 -11.578 1.00 90.00 89 THR A CA 1
ATOM 704 C C . THR A 1 89 ? -12.076 6.993 -10.573 1.00 90.00 89 THR A C 1
ATOM 706 O O . THR A 1 89 ? -12.815 6.081 -10.962 1.00 90.00 89 THR A O 1
ATOM 709 N N . PHE A 1 90 ? -11.802 7.184 -9.282 1.00 93.00 90 PHE A N 1
ATOM 710 C CA . PHE A 1 90 ? -12.398 6.373 -8.228 1.00 93.00 90 PHE A CA 1
ATOM 711 C C . PHE A 1 90 ? -13.914 6.605 -8.142 1.00 93.00 90 PHE A C 1
ATOM 713 O O . PHE A 1 90 ? -14.668 5.634 -8.177 1.00 93.00 90 PHE A O 1
ATOM 720 N N . LEU A 1 91 ? -14.373 7.866 -8.138 1.00 93.31 91 LEU A N 1
ATOM 721 C CA . LEU A 1 91 ? -15.807 8.203 -8.112 1.00 93.31 91 LEU A CA 1
ATOM 722 C C . LEU A 1 91 ? -16.568 7.542 -9.267 1.00 93.31 91 LEU A C 1
ATOM 724 O O . LEU A 1 91 ? -17.627 6.948 -9.064 1.00 93.31 91 LEU A O 1
ATOM 728 N N . ASP A 1 92 ? -16.000 7.596 -10.472 1.00 89.12 92 ASP A N 1
ATOM 729 C CA . ASP A 1 92 ? -16.584 6.957 -11.650 1.00 89.12 92 ASP A CA 1
ATOM 730 C C . ASP A 1 92 ? -16.649 5.427 -11.525 1.00 89.12 92 ASP A C 1
ATOM 732 O O . ASP A 1 92 ? -17.553 4.808 -12.076 1.00 89.12 92 ASP A O 1
ATOM 736 N N . SER A 1 93 ? -15.702 4.807 -10.818 1.00 88.31 93 SER A N 1
ATOM 737 C CA . SER A 1 93 ? -15.643 3.347 -10.669 1.00 88.31 93 SER A CA 1
ATOM 738 C C . SER A 1 93 ? -16.763 2.807 -9.774 1.00 88.31 93 SER A C 1
ATOM 740 O O . SER A 1 93 ? -17.252 1.700 -9.997 1.00 88.31 93 SER A O 1
ATOM 742 N N . VAL A 1 94 ? -17.185 3.593 -8.778 1.00 91.94 94 VAL A N 1
ATOM 743 C CA . VAL A 1 94 ? -18.159 3.175 -7.755 1.00 91.94 94 VAL A CA 1
ATOM 744 C C . VAL A 1 94 ? -19.564 3.755 -7.954 1.00 91.94 94 VAL A C 1
ATOM 746 O O . VAL A 1 94 ? -20.503 3.316 -7.290 1.00 91.94 94 VAL A O 1
ATOM 749 N N . SER A 1 95 ? -19.740 4.714 -8.866 1.00 91.12 95 SER A N 1
ATOM 750 C CA . SER A 1 95 ? -21.032 5.362 -9.125 1.00 91.12 95 SER A CA 1
ATOM 751 C C . SER A 1 95 ? -21.929 4.554 -10.073 1.00 91.12 95 SER A C 1
ATOM 753 O O . SER A 1 95 ? -21.498 4.082 -11.129 1.00 91.12 95 SER A O 1
ATOM 755 N N . ASP A 1 96 ? -23.213 4.444 -9.727 1.00 87.38 96 ASP A N 1
ATOM 756 C CA . ASP A 1 96 ? -24.248 3.772 -10.518 1.00 87.38 96 ASP A CA 1
ATOM 757 C C . ASP A 1 96 ? -24.399 4.365 -11.926 1.00 87.38 96 ASP A C 1
ATOM 759 O O . ASP A 1 96 ? -24.557 3.631 -12.899 1.00 87.38 96 ASP A O 1
ATOM 763 N N . ILE A 1 97 ? -24.309 5.689 -12.052 1.00 83.50 97 ILE A N 1
ATOM 764 C CA . ILE A 1 97 ? -24.455 6.423 -13.317 1.00 83.50 97 ILE A CA 1
ATOM 765 C C . ILE A 1 97 ? -23.350 6.036 -14.297 1.00 83.50 97 ILE A C 1
ATOM 767 O O . ILE A 1 97 ? -23.625 5.661 -15.440 1.00 83.50 97 ILE A O 1
ATOM 771 N N . SER A 1 98 ? -22.102 6.088 -13.832 1.00 81.56 98 SER A N 1
ATOM 772 C CA . SER A 1 98 ? -20.932 5.702 -14.617 1.00 81.56 98 SER A CA 1
ATOM 773 C C . SER A 1 98 ? -20.995 4.220 -14.982 1.00 81.56 98 SER A C 1
ATOM 775 O O . SER A 1 98 ? -20.664 3.842 -16.110 1.00 81.56 98 SER A O 1
ATOM 777 N N . ARG A 1 99 ? -21.530 3.376 -14.086 1.00 83.19 99 ARG A N 1
ATOM 778 C CA . ARG A 1 99 ? -21.741 1.961 -14.394 1.00 83.19 99 ARG A CA 1
ATOM 779 C C . ARG A 1 99 ? -22.813 1.731 -15.456 1.00 83.19 99 ARG A C 1
ATOM 781 O O . ARG A 1 99 ? -22.608 0.921 -16.359 1.00 83.19 99 ARG A O 1
ATOM 788 N N . GLN A 1 100 ? -23.944 2.425 -15.382 1.00 81.69 100 GLN A N 1
ATOM 789 C CA . GLN A 1 100 ? -24.998 2.322 -16.392 1.00 81.69 100 GLN A CA 1
ATOM 790 C C . GLN A 1 100 ? -24.487 2.775 -17.761 1.00 81.69 100 GLN A C 1
ATOM 792 O O . GLN A 1 100 ? -24.721 2.089 -18.755 1.00 81.69 100 GLN A O 1
ATOM 797 N N . PHE A 1 101 ? -23.735 3.876 -17.808 1.00 80.19 101 PHE A N 1
ATOM 798 C CA . PHE A 1 101 ? -23.065 4.338 -19.022 1.00 80.19 101 PHE A CA 1
ATOM 799 C C . PHE A 1 101 ? -22.117 3.268 -19.593 1.00 80.19 101 PHE A C 1
ATOM 801 O O . PHE A 1 101 ? -22.187 2.945 -20.782 1.00 80.19 101 PHE A O 1
ATOM 808 N N . HIS A 1 102 ? -21.289 2.649 -18.744 1.00 78.12 102 HIS A N 1
ATOM 809 C CA . HIS A 1 102 ? -20.424 1.534 -19.134 1.00 78.12 102 HIS A CA 1
ATOM 810 C C . HIS A 1 102 ? -21.218 0.361 -19.740 1.00 78.12 102 HIS A C 1
ATOM 812 O O . HIS A 1 102 ? -20.893 -0.121 -20.829 1.00 78.12 102 HIS A O 1
ATOM 818 N N . GLU A 1 103 ? -22.276 -0.096 -19.063 1.00 79.00 103 GLU A N 1
ATOM 819 C CA . GLU A 1 103 ? -23.090 -1.230 -19.515 1.00 79.00 103 GLU A CA 1
ATOM 820 C C . GLU A 1 103 ? -23.811 -0.949 -20.838 1.00 79.00 103 GLU A C 1
ATOM 822 O O . GLU A 1 103 ? -23.859 -1.821 -21.711 1.00 79.00 103 GLU A O 1
ATOM 827 N N . ARG A 1 104 ? -24.324 0.272 -21.036 1.00 75.12 104 ARG A N 1
ATOM 828 C CA . ARG A 1 104 ? -24.923 0.686 -22.315 1.00 75.12 104 ARG A CA 1
ATOM 829 C C . ARG A 1 104 ? -23.903 0.641 -23.448 1.00 75.12 104 ARG A C 1
ATOM 831 O O . ARG A 1 104 ? -24.157 -0.005 -24.465 1.00 75.12 104 ARG A O 1
ATOM 838 N N . ASN A 1 105 ? -22.722 1.227 -23.250 1.00 69.88 105 ASN A N 1
ATOM 839 C CA . ASN A 1 105 ? -21.655 1.201 -24.254 1.00 69.88 105 ASN A CA 1
ATOM 840 C C . ASN A 1 105 ? -21.224 -0.227 -24.602 1.00 69.88 105 ASN A C 1
ATOM 842 O O . ASN A 1 105 ? -21.069 -0.576 -25.773 1.00 69.88 105 ASN A O 1
ATOM 846 N N . LYS A 1 106 ? -21.110 -1.099 -23.597 1.00 71.69 106 LYS A N 1
ATOM 847 C CA . LYS A 1 106 ? -20.795 -2.517 -23.796 1.00 71.69 106 LYS A CA 1
ATOM 848 C C . LYS A 1 106 ? -21.866 -3.244 -24.617 1.00 71.69 106 LYS A C 1
ATOM 850 O O . LYS A 1 106 ? -21.510 -4.041 -25.487 1.00 71.69 106 LYS A O 1
ATOM 855 N N . ARG A 1 107 ? -23.157 -2.980 -24.376 1.00 70.56 107 ARG A N 1
ATOM 856 C CA . ARG A 1 107 ? -24.278 -3.555 -25.150 1.00 70.56 107 ARG A CA 1
ATOM 857 C C . ARG A 1 107 ? -24.275 -3.067 -26.600 1.00 70.56 107 ARG A C 1
ATOM 859 O O . ARG A 1 107 ? -24.290 -3.900 -27.505 1.00 70.56 107 ARG A O 1
ATOM 866 N N . ASN A 1 108 ? -24.151 -1.757 -26.808 1.00 64.25 108 ASN A N 1
ATOM 867 C CA . ASN A 1 108 ? -24.129 -1.121 -28.131 1.00 64.25 108 ASN A CA 1
ATOM 868 C C . ASN A 1 108 ? -22.920 -1.538 -28.989 1.00 64.25 108 ASN A C 1
ATOM 870 O O . ASN A 1 108 ? -22.972 -1.474 -30.216 1.00 64.25 108 ASN A O 1
ATOM 874 N N . GLN A 1 109 ? -21.824 -1.975 -28.363 1.00 59.56 109 GLN A N 1
ATOM 875 C CA . GLN A 1 109 ? -20.654 -2.515 -29.060 1.00 59.56 109 GLN A CA 1
ATOM 876 C C . GLN A 1 109 ? -20.751 -4.030 -29.315 1.00 59.56 109 GLN A C 1
ATOM 878 O O . GLN A 1 109 ? -20.282 -4.505 -30.348 1.00 59.56 109 GLN A O 1
ATOM 883 N N . ARG A 1 110 ? -21.373 -4.816 -28.419 1.00 57.47 110 ARG A N 1
ATOM 884 C CA . ARG A 1 110 ? -21.588 -6.264 -28.634 1.00 57.47 110 ARG A CA 1
ATOM 885 C C . ARG A 1 110 ? -22.531 -6.543 -29.804 1.00 57.47 110 ARG A C 1
ATOM 887 O O . ARG A 1 110 ? -22.259 -7.465 -30.564 1.00 57.47 110 ARG A O 1
ATOM 894 N N . SER A 1 111 ? -23.563 -5.722 -29.997 1.00 52.22 111 SER A N 1
ATOM 895 C CA . SER A 1 111 ? -24.472 -5.810 -31.151 1.00 52.22 111 SER A CA 1
ATOM 896 C C . SER A 1 111 ? -23.791 -5.546 -32.503 1.00 52.22 111 SER A C 1
ATOM 898 O O . SER A 1 111 ? -24.323 -5.937 -33.538 1.00 52.22 111 SER A O 1
ATOM 900 N N . LYS A 1 112 ? -22.595 -4.937 -32.513 1.00 50.94 112 LYS A N 1
ATOM 901 C CA . LYS A 1 112 ? -21.793 -4.687 -33.724 1.00 50.94 112 LYS A CA 1
ATOM 902 C C . LYS A 1 112 ? -20.819 -5.820 -34.073 1.00 50.94 112 LYS A C 1
ATOM 904 O O . LYS A 1 112 ? -20.224 -5.786 -35.149 1.00 50.94 112 LYS A O 1
ATOM 909 N N . ARG A 1 113 ? -20.633 -6.832 -33.210 1.00 47.75 113 ARG A N 1
ATOM 910 C CA . ARG A 1 113 ? -19.764 -7.982 -33.517 1.00 47.75 113 ARG A CA 1
ATOM 911 C C . ARG A 1 113 ? -20.504 -8.975 -34.423 1.00 47.75 113 ARG A C 1
ATOM 913 O O . ARG A 1 113 ? -21.552 -9.471 -34.021 1.00 47.75 113 ARG A O 1
ATOM 920 N N . PRO A 1 114 ? -19.979 -9.320 -35.613 1.00 42.56 114 PRO A N 1
ATOM 921 C CA . PRO A 1 114 ? -20.607 -10.324 -36.463 1.00 42.56 114 PRO A CA 1
ATOM 922 C C . PRO A 1 114 ? -20.459 -11.708 -35.818 1.00 42.56 114 PRO A C 1
ATOM 924 O O . PRO A 1 114 ? -19.371 -12.286 -35.804 1.00 42.56 114 PRO A O 1
ATOM 927 N N . GLU A 1 115 ? -21.544 -12.262 -35.278 1.00 42.41 115 GLU A N 1
ATOM 928 C CA . GLU A 1 115 ? -21.568 -13.666 -34.874 1.00 42.41 115 GLU A CA 1
ATOM 929 C C . GLU A 1 115 ? -21.391 -14.555 -36.111 1.00 42.41 115 GLU A C 1
ATOM 931 O O . GLU A 1 115 ? -22.180 -14.511 -37.056 1.00 42.41 115 GLU A O 1
ATOM 936 N N . LYS A 1 116 ? -20.366 -15.417 -36.104 1.00 45.75 116 LYS A N 1
ATOM 937 C CA . LYS A 1 116 ? -20.031 -16.324 -37.218 1.00 45.75 116 LYS A CA 1
ATOM 938 C C . LYS A 1 116 ? -21.120 -17.366 -37.558 1.00 45.75 116 LYS A C 1
ATOM 940 O O . LYS A 1 116 ? -20.885 -18.181 -38.447 1.00 45.75 116 LYS A O 1
ATOM 945 N N . LYS A 1 117 ? -22.293 -17.380 -36.907 1.00 40.78 117 LYS A N 1
ATOM 946 C CA . LYS A 1 117 ? -23.355 -18.380 -37.155 1.00 40.78 117 LYS A CA 1
ATOM 947 C C . LYS A 1 117 ? -24.810 -17.887 -37.047 1.00 40.78 117 LYS A C 1
ATOM 949 O O . LYS A 1 117 ? -25.703 -18.721 -36.951 1.00 40.78 117 LYS A O 1
ATOM 954 N N . ALA A 1 118 ? -25.091 -16.589 -37.161 1.00 38.59 118 ALA A N 1
ATOM 955 C CA . ALA A 1 118 ? -26.475 -16.111 -37.265 1.00 38.59 118 ALA A CA 1
ATOM 956 C C . ALA A 1 118 ? -26.793 -15.623 -38.691 1.00 38.59 118 ALA A C 1
ATOM 958 O O . ALA A 1 118 ? -26.485 -14.498 -39.075 1.00 38.59 118 ALA A O 1
ATOM 959 N N . LYS A 1 119 ? -27.439 -16.476 -39.500 1.00 47.75 119 LYS A N 1
ATOM 960 C CA . LYS A 1 119 ? -28.209 -16.022 -40.669 1.00 47.75 119 LYS A CA 1
ATOM 961 C C . LYS A 1 119 ? -29.546 -15.463 -40.166 1.00 47.75 119 LYS A C 1
ATOM 963 O O . LYS A 1 119 ? -30.492 -16.233 -40.019 1.00 47.75 119 LYS A O 1
ATOM 968 N N . LYS A 1 120 ? -29.631 -14.156 -39.899 1.00 40.56 120 LYS A N 1
ATOM 969 C CA . LYS A 1 120 ? -30.896 -13.397 -39.953 1.00 40.56 120 LYS A CA 1
ATOM 970 C C . LYS A 1 120 ? -30.660 -11.882 -39.984 1.00 40.56 120 LYS A C 1
ATOM 972 O O . LYS A 1 120 ? -29.693 -11.384 -39.421 1.00 40.56 120 LYS A O 1
ATOM 977 N N . ASP A 1 121 ? -31.548 -11.189 -40.686 1.00 47.72 121 ASP A N 1
ATOM 978 C CA . ASP A 1 121 ? -31.552 -9.760 -41.016 1.00 47.72 121 ASP A CA 1
ATOM 979 C C . ASP A 1 121 ? -31.519 -8.795 -39.815 1.00 47.72 121 ASP A C 1
ATOM 981 O O . ASP A 1 121 ? -32.552 -8.287 -39.390 1.00 47.72 121 ASP A O 1
ATOM 985 N N . THR A 1 122 ? -30.336 -8.449 -39.302 1.00 47.25 122 THR A N 1
ATOM 986 C CA . THR A 1 122 ? -30.171 -7.309 -38.371 1.00 47.25 122 THR A CA 1
ATOM 987 C C . THR A 1 122 ? -28.984 -6.420 -38.750 1.00 47.25 122 THR A C 1
ATOM 989 O O . THR A 1 122 ? -28.124 -6.115 -37.931 1.00 47.25 122 THR A O 1
ATOM 992 N N . LYS A 1 123 ? -28.920 -5.997 -40.020 1.00 50.75 123 LYS A N 1
ATOM 993 C CA . LYS A 1 123 ? -28.004 -4.938 -40.498 1.00 50.75 123 LYS A CA 1
ATOM 994 C C . LYS A 1 123 ? -28.666 -3.551 -40.575 1.00 50.75 123 LYS A C 1
ATOM 996 O O . LYS A 1 123 ? -28.148 -2.673 -41.260 1.00 50.75 123 LYS A O 1
ATOM 1001 N N . ALA A 1 124 ? -29.811 -3.340 -39.925 1.00 57.50 124 ALA A N 1
ATOM 1002 C CA . ALA A 1 124 ? -30.395 -2.004 -39.854 1.00 57.50 124 ALA A CA 1
ATOM 1003 C C . ALA A 1 124 ? -29.547 -1.140 -38.897 1.00 57.50 124 ALA A C 1
ATOM 1005 O O . ALA A 1 124 ? -29.312 -1.569 -37.765 1.00 57.50 124 ALA A O 1
ATOM 1006 N N . PRO A 1 125 ? -29.043 0.033 -39.327 1.00 60.31 125 PRO A N 1
ATOM 1007 C CA . PRO A 1 125 ? -28.434 0.983 -38.404 1.00 60.31 125 PRO A CA 1
ATOM 1008 C C . PRO A 1 125 ? -29.466 1.404 -37.342 1.00 60.31 125 PRO A C 1
ATOM 1010 O O . PRO A 1 125 ? -30.665 1.382 -37.637 1.00 60.31 125 PRO A O 1
ATOM 1013 N N . PRO A 1 126 ? -29.026 1.782 -36.126 1.00 66.81 126 PRO A N 1
ATOM 1014 C CA . PRO A 1 126 ? -29.937 2.287 -35.107 1.00 66.81 126 PRO A CA 1
ATOM 1015 C C . PRO A 1 126 ? -30.743 3.461 -35.669 1.00 66.81 126 PRO A C 1
ATOM 1017 O O . PRO A 1 126 ? -30.227 4.285 -36.431 1.00 66.81 126 PRO A O 1
ATOM 1020 N N . SER A 1 127 ? -32.023 3.515 -35.316 1.00 76.94 127 SER A N 1
ATOM 1021 C CA . SER A 1 127 ? -32.911 4.602 -35.719 1.00 76.94 127 SER A CA 1
ATOM 1022 C C . SER A 1 127 ? -32.427 5.940 -35.153 1.00 76.94 127 SER A C 1
ATOM 1024 O O . SER A 1 127 ? -31.767 6.000 -34.114 1.00 76.94 127 SER A O 1
ATOM 1026 N N . TYR A 1 128 ? -32.783 7.039 -35.820 1.00 77.69 128 TYR A N 1
ATOM 1027 C CA . TYR A 1 128 ? -32.467 8.390 -35.346 1.00 77.69 128 TYR A CA 1
ATOM 1028 C C . TYR A 1 128 ? -32.954 8.626 -33.904 1.00 77.69 128 TYR A C 1
ATOM 1030 O O . TYR A 1 128 ? -32.218 9.175 -33.086 1.00 77.69 128 TYR A O 1
ATOM 1038 N N . ASP A 1 129 ? -34.142 8.117 -33.568 1.00 78.62 129 ASP A N 1
ATOM 1039 C CA . ASP A 1 129 ? -34.713 8.206 -32.223 1.00 78.62 129 ASP A CA 1
ATOM 1040 C C . ASP A 1 129 ? -33.909 7.421 -31.178 1.00 78.62 129 ASP A C 1
ATOM 1042 O O . ASP A 1 129 ? -33.777 7.869 -30.041 1.00 78.62 129 ASP A O 1
ATOM 1046 N N . GLU A 1 130 ? -33.357 6.256 -31.530 1.00 75.06 130 GLU A N 1
ATOM 1047 C CA . GLU A 1 130 ? -32.469 5.495 -30.639 1.00 75.06 130 GLU A CA 1
ATOM 1048 C C . GLU A 1 130 ? -31.165 6.249 -30.382 1.00 75.06 130 GLU A C 1
ATOM 1050 O O . GLU A 1 130 ? -30.768 6.390 -29.229 1.00 75.06 130 GLU A O 1
ATOM 1055 N N . VAL A 1 131 ? -30.550 6.815 -31.425 1.00 78.12 131 VAL A N 1
ATOM 1056 C CA . VAL A 1 131 ? -29.317 7.608 -31.292 1.00 78.12 131 VAL A CA 1
ATOM 1057 C C . VAL A 1 131 ? -29.548 8.869 -30.453 1.00 78.12 131 VAL A C 1
ATOM 1059 O O . VAL A 1 131 ? -28.717 9.204 -29.609 1.00 78.12 131 VAL A O 1
ATOM 1062 N N . LEU A 1 132 ? -30.678 9.562 -30.642 1.00 82.69 132 LEU A N 1
ATOM 1063 C CA . LEU A 1 132 ? -31.039 10.726 -29.828 1.00 82.69 132 LEU A CA 1
ATOM 1064 C C . LEU A 1 132 ? -31.291 10.356 -28.364 1.00 82.69 132 LEU A C 1
ATOM 1066 O O . LEU A 1 132 ? -30.832 11.074 -27.474 1.00 82.69 132 LEU A O 1
ATOM 1070 N N . ARG A 1 133 ? -31.996 9.248 -28.100 1.00 81.50 133 ARG A N 1
ATOM 1071 C CA . ARG A 1 133 ? -32.225 8.761 -26.731 1.00 81.50 133 ARG A CA 1
ATOM 1072 C C . ARG A 1 133 ? -30.915 8.393 -26.046 1.00 81.50 133 ARG A C 1
ATOM 1074 O O . ARG A 1 133 ? -30.695 8.832 -24.919 1.00 81.50 133 ARG A O 1
ATOM 1081 N N . ASP A 1 134 ? -30.039 7.657 -26.724 1.00 77.44 134 ASP A N 1
ATOM 1082 C CA . ASP A 1 134 ? -28.723 7.287 -26.196 1.00 77.44 134 ASP A CA 1
ATOM 1083 C C . ASP A 1 134 ? -27.884 8.535 -25.897 1.00 77.44 134 ASP A C 1
ATOM 1085 O O . ASP A 1 134 ? -27.370 8.689 -24.788 1.00 77.44 134 ASP A O 1
ATOM 1089 N N . ARG A 1 135 ? -27.845 9.501 -26.827 1.00 80.62 135 ARG A N 1
ATOM 1090 C CA . ARG A 1 135 ? -27.141 10.771 -26.611 1.00 80.62 135 ARG A CA 1
ATOM 1091 C C . ARG A 1 135 ? -27.714 11.565 -25.435 1.00 80.62 135 ARG A C 1
ATOM 1093 O O . ARG A 1 135 ? -26.946 12.151 -24.675 1.00 80.62 135 ARG A O 1
ATOM 1100 N N . GLY A 1 136 ? -29.037 11.591 -25.276 1.00 84.06 136 GLY A N 1
ATOM 1101 C CA . GLY A 1 136 ? -29.699 12.238 -24.141 1.00 84.06 136 GLY A CA 1
ATOM 1102 C C . GLY A 1 136 ? -29.312 11.602 -22.804 1.00 84.06 136 GLY A C 1
ATOM 1103 O O . GLY A 1 136 ? -29.003 12.309 -21.846 1.00 84.06 136 GLY A O 1
ATOM 1104 N N . TRP A 1 137 ? -29.251 10.271 -22.755 1.00 81.50 137 TRP A N 1
ATOM 1105 C CA . TRP A 1 137 ? -28.807 9.529 -21.577 1.00 81.50 137 TRP A CA 1
ATOM 1106 C C . TRP A 1 137 ? -27.326 9.725 -21.244 1.00 81.50 137 TRP A C 1
ATOM 1108 O O . TRP A 1 137 ? -26.960 9.669 -20.067 1.00 81.50 137 TRP A O 1
ATOM 1118 N N . ASP A 1 138 ? -26.475 9.926 -22.247 1.00 79.69 138 ASP A N 1
ATOM 1119 C CA . ASP A 1 138 ? -25.054 10.217 -22.047 1.00 79.69 138 ASP A CA 1
ATOM 1120 C C . ASP A 1 138 ? -24.856 11.627 -21.487 1.00 79.69 138 ASP A C 1
ATOM 1122 O O . ASP A 1 138 ? -24.172 11.793 -20.482 1.00 79.69 138 ASP A O 1
ATOM 1126 N N . ILE A 1 139 ? -25.550 12.626 -22.047 1.00 83.81 139 ILE A N 1
ATOM 1127 C CA . ILE A 1 139 ? -25.544 13.998 -21.513 1.00 83.81 139 ILE A CA 1
ATOM 1128 C C . ILE A 1 139 ? -26.032 14.009 -20.060 1.00 83.81 139 ILE A C 1
ATOM 1130 O O . ILE A 1 139 ? -25.418 14.645 -19.206 1.00 83.81 139 ILE A O 1
ATOM 1134 N N . PHE A 1 140 ? -27.108 13.279 -19.756 1.00 85.44 140 PHE A N 1
ATOM 1135 C CA . PHE A 1 140 ? -27.619 13.168 -18.391 1.00 85.44 140 PHE A CA 1
ATOM 1136 C C . PHE A 1 140 ? -26.598 12.531 -17.435 1.00 85.44 140 PHE A C 1
ATOM 1138 O O . PHE A 1 140 ? -26.413 13.018 -16.316 1.00 85.44 140 PHE A O 1
ATOM 1145 N N . ALA A 1 141 ? -25.922 11.463 -17.871 1.00 84.12 141 ALA A N 1
ATOM 1146 C CA . ALA A 1 141 ? -24.896 10.795 -17.078 1.00 84.12 141 ALA A CA 1
ATOM 1147 C C . ALA A 1 141 ? -23.705 11.724 -16.788 1.00 84.12 141 ALA A C 1
ATOM 1149 O O . ALA A 1 141 ? -23.304 11.855 -15.629 1.00 84.12 141 ALA A O 1
ATOM 1150 N N . ASP A 1 142 ? -23.211 12.431 -17.806 1.00 84.19 142 ASP A N 1
ATOM 1151 C CA . ASP A 1 142 ? -22.122 13.402 -17.677 1.00 84.19 142 ASP A CA 1
ATOM 1152 C C . ASP A 1 142 ? -22.506 14.561 -16.750 1.00 84.19 142 ASP A C 1
ATOM 1154 O O . ASP A 1 142 ? -21.741 14.927 -15.857 1.00 84.19 142 ASP A O 1
ATOM 1158 N N . MET A 1 143 ? -23.712 15.119 -16.905 1.00 87.88 143 MET A N 1
ATOM 1159 C CA . MET A 1 143 ? -24.215 16.188 -16.037 1.00 87.88 143 MET A CA 1
ATOM 1160 C C . MET A 1 143 ? -24.271 15.748 -14.571 1.00 87.88 143 MET A C 1
ATOM 1162 O O . MET A 1 143 ? -23.812 16.479 -13.691 1.00 87.88 143 MET A O 1
ATOM 1166 N N . LYS A 1 144 ? -24.801 14.551 -14.294 1.00 87.88 144 LYS A N 1
ATOM 1167 C CA . LYS A 1 144 ? -24.935 14.047 -12.921 1.00 87.88 144 LYS A CA 1
ATOM 1168 C C . LYS A 1 144 ? -23.575 13.689 -12.310 1.00 87.88 144 LYS A C 1
ATOM 1170 O O . LYS A 1 144 ? -23.330 14.041 -11.158 1.00 87.88 144 LYS A O 1
ATOM 1175 N N . SER A 1 145 ? -22.672 13.073 -13.080 1.00 88.44 145 SER A N 1
ATOM 1176 C CA . SER A 1 145 ? -21.289 12.809 -12.650 1.00 88.44 145 SER A CA 1
ATOM 1177 C C . SER A 1 145 ? -20.546 14.112 -12.327 1.00 88.44 145 SER A C 1
ATOM 1179 O O . SER A 1 145 ? -19.970 14.250 -11.248 1.00 88.44 145 SER A O 1
ATOM 1181 N N . ASN A 1 146 ? -20.645 15.125 -13.195 1.00 90.31 146 ASN A N 1
ATOM 1182 C CA . ASN A 1 146 ? -20.031 16.436 -12.968 1.00 90.31 146 ASN A CA 1
ATOM 1183 C C . ASN A 1 146 ? -20.627 17.178 -11.765 1.00 90.31 146 ASN A C 1
ATOM 1185 O O . ASN A 1 146 ? -19.879 17.827 -11.038 1.00 90.31 146 ASN A O 1
ATOM 1189 N N . SER A 1 147 ? -21.934 17.054 -11.517 1.00 92.25 147 SER A N 1
ATOM 1190 C CA . SER A 1 147 ? -22.581 17.601 -10.316 1.00 92.25 147 SER A CA 1
ATOM 1191 C C . SER A 1 147 ? -22.004 16.987 -9.038 1.00 92.25 147 SER A C 1
ATOM 1193 O O . SER A 1 147 ? -21.635 17.713 -8.117 1.00 92.25 147 SER A O 1
ATOM 1195 N N . ILE A 1 148 ? -21.870 15.656 -8.991 1.00 93.19 148 ILE A N 1
ATOM 1196 C CA . ILE A 1 148 ? -21.289 14.943 -7.843 1.00 93.19 148 ILE A CA 1
ATOM 1197 C C . ILE A 1 148 ? -19.829 15.365 -7.625 1.00 93.19 148 ILE A C 1
ATOM 1199 O O . ILE A 1 148 ? -19.455 15.734 -6.510 1.00 93.19 148 ILE A O 1
ATOM 1203 N N . LYS A 1 149 ? -19.017 15.357 -8.691 1.00 93.94 149 LYS A N 1
ATOM 1204 C CA . LYS A 1 149 ? -17.608 15.786 -8.648 1.00 93.94 149 LYS A CA 1
ATOM 1205 C C . LYS A 1 149 ? -17.484 17.242 -8.195 1.00 93.94 149 LYS A C 1
ATOM 1207 O O . LYS A 1 149 ? -16.643 17.552 -7.360 1.00 93.94 149 LYS A O 1
ATOM 1212 N N . GLY A 1 150 ? -18.346 18.124 -8.703 1.00 93.75 150 GLY A N 1
ATOM 1213 C CA . GLY A 1 150 ? -18.423 19.529 -8.304 1.00 93.75 150 GLY A CA 1
ATOM 1214 C C . GLY A 1 150 ? -18.717 19.699 -6.815 1.00 93.75 150 GLY A C 1
ATOM 1215 O O . GLY A 1 150 ? -17.985 20.413 -6.141 1.00 93.75 150 GLY A O 1
ATOM 1216 N N . GLY A 1 151 ? -19.709 18.979 -6.281 1.00 94.50 151 GLY A N 1
ATOM 1217 C CA . GLY A 1 151 ? -20.043 19.030 -4.854 1.00 94.50 151 GLY A CA 1
ATOM 1218 C C . GLY A 1 151 ? -18.901 18.569 -3.944 1.00 94.50 151 GLY A C 1
ATOM 1219 O O . GLY A 1 151 ? -18.638 19.192 -2.918 1.00 94.50 151 GLY A O 1
ATOM 1220 N N . ILE A 1 152 ? -18.172 17.520 -4.340 1.00 95.88 152 ILE A N 1
ATOM 1221 C CA . ILE A 1 152 ? -16.992 17.050 -3.596 1.00 95.88 152 ILE A CA 1
ATOM 1222 C C . ILE A 1 152 ? -15.858 18.085 -3.661 1.00 95.88 152 ILE A C 1
ATOM 1224 O O . ILE A 1 152 ? -15.254 18.381 -2.632 1.00 95.88 152 ILE A O 1
ATOM 1228 N N . ARG A 1 153 ? -15.599 18.688 -4.832 1.00 95.38 153 ARG A N 1
ATOM 1229 C CA . ARG A 1 153 ? -14.608 19.772 -4.980 1.00 95.38 153 ARG A CA 1
ATOM 1230 C C . ARG A 1 153 ? -14.927 20.958 -4.076 1.00 95.38 153 ARG A C 1
ATOM 1232 O O . ARG A 1 153 ? -14.032 21.431 -3.384 1.00 95.38 153 ARG A O 1
ATOM 1239 N N . THR A 1 154 ? -16.189 21.388 -4.039 1.00 94.69 154 THR A N 1
ATOM 1240 C CA . THR A 1 154 ? -16.647 22.463 -3.149 1.00 94.69 154 THR A CA 1
ATOM 1241 C C . THR A 1 154 ? -16.408 22.105 -1.683 1.00 94.69 154 THR A C 1
ATOM 1243 O O . THR A 1 154 ? -15.756 22.867 -0.971 1.00 94.69 154 THR A O 1
ATOM 1246 N N . SER A 1 155 ? -16.812 20.904 -1.253 1.00 94.06 155 SER A N 1
ATOM 1247 C CA . SER A 1 155 ? -16.586 20.440 0.123 1.00 94.06 155 SER A CA 1
ATOM 1248 C C . SER A 1 155 ? -15.103 20.410 0.505 1.00 94.06 155 SER A C 1
ATOM 1250 O O . SER A 1 155 ? -14.762 20.737 1.638 1.00 94.06 155 SER A O 1
ATOM 1252 N N . LEU A 1 156 ? -14.217 20.034 -0.421 1.00 94.94 156 LEU A N 1
ATOM 1253 C CA . LEU A 1 156 ? -12.774 20.038 -0.180 1.00 94.94 156 LEU A CA 1
ATOM 1254 C C . LEU A 1 156 ? -12.192 21.453 -0.119 1.00 94.94 156 LEU A C 1
ATOM 1256 O O . LEU A 1 156 ? -11.245 21.668 0.633 1.00 94.94 156 LEU A O 1
ATOM 1260 N N . SER A 1 157 ? -12.732 22.404 -0.886 1.00 91.50 157 SER A N 1
ATOM 1261 C CA . SER A 1 157 ? -12.285 23.803 -0.863 1.00 91.50 157 SER A CA 1
ATOM 1262 C C . SER A 1 157 ? -12.764 24.582 0.364 1.00 91.50 157 SER A C 1
ATOM 1264 O O . SER A 1 157 ? -12.081 25.501 0.798 1.00 91.50 157 SER A O 1
ATOM 1266 N N . GLU A 1 158 ? -13.910 24.210 0.935 1.00 91.06 158 GLU A N 1
ATOM 1267 C CA . GLU A 1 158 ? -14.521 24.888 2.090 1.00 91.06 158 GLU A CA 1
ATOM 1268 C C . GLU A 1 158 ? -14.076 24.304 3.442 1.00 91.06 158 GLU A C 1
ATOM 1270 O O . GLU A 1 158 ? -14.515 24.760 4.498 1.00 91.06 158 GLU A O 1
ATOM 1275 N N . ARG A 1 159 ? -13.214 23.279 3.433 1.00 91.44 159 ARG A N 1
ATOM 1276 C CA . ARG A 1 159 ? -12.771 22.593 4.652 1.00 91.44 159 ARG A CA 1
ATOM 1277 C C . ARG A 1 159 ? -11.934 23.501 5.561 1.00 91.44 159 ARG A C 1
ATOM 1279 O O . ARG A 1 159 ? -11.219 24.390 5.099 1.00 91.44 159 ARG A O 1
ATOM 1286 N N . LYS A 1 160 ? -11.931 23.196 6.861 1.00 87.38 160 LYS A N 1
ATOM 1287 C CA . LYS A 1 160 ? -11.032 23.826 7.838 1.00 87.38 160 LYS A CA 1
ATOM 1288 C C . LYS A 1 160 ? -9.588 23.390 7.571 1.00 87.38 160 LYS A C 1
ATOM 1290 O O . LYS A 1 160 ? -9.255 22.215 7.722 1.00 87.38 160 LYS A O 1
ATOM 1295 N N . LEU A 1 161 ? -8.735 24.343 7.207 1.00 85.50 161 LEU A N 1
ATOM 1296 C CA . LEU A 1 161 ? -7.292 24.131 7.120 1.00 85.50 161 LEU A CA 1
ATOM 1297 C C . LEU A 1 161 ? -6.684 24.218 8.521 1.00 85.50 161 LEU A C 1
ATOM 1299 O O . LEU A 1 161 ? -7.018 25.112 9.302 1.00 85.50 161 LEU A O 1
ATOM 1303 N N . LEU A 1 162 ? -5.832 23.253 8.854 1.00 83.94 162 LEU A N 1
ATOM 1304 C CA . LEU A 1 162 ? -5.114 23.232 10.122 1.00 83.94 162 LEU A CA 1
ATOM 1305 C C . LEU A 1 162 ? -3.770 23.933 9.977 1.00 83.94 162 LEU A C 1
ATOM 1307 O O . LEU A 1 162 ? -3.128 23.833 8.934 1.00 83.94 162 LEU A O 1
ATOM 1311 N N . ASP A 1 163 ? -3.298 24.561 11.053 1.00 86.81 163 ASP A N 1
ATOM 1312 C CA . ASP A 1 163 ? -1.893 24.942 11.122 1.00 86.81 163 ASP A CA 1
ATOM 1313 C C . ASP A 1 163 ? -0.989 23.688 11.092 1.00 86.81 163 ASP A C 1
ATOM 1315 O O . ASP A 1 163 ? -1.425 22.589 11.472 1.00 86.81 163 ASP A O 1
ATOM 1319 N N . PRO A 1 164 ? 0.285 23.824 10.682 1.00 85.75 164 PRO A N 1
ATOM 1320 C CA . PRO A 1 164 ? 1.184 22.681 10.535 1.00 85.75 164 PRO A CA 1
ATOM 1321 C C . PRO A 1 164 ? 1.349 21.835 11.805 1.00 85.75 164 PRO A C 1
ATOM 1323 O O . PRO A 1 164 ? 1.478 20.612 11.717 1.00 85.75 164 PRO A O 1
ATOM 1326 N N . ALA A 1 165 ? 1.319 22.440 12.999 1.00 88.25 165 ALA A N 1
ATOM 1327 C CA . ALA A 1 165 ? 1.491 21.701 14.247 1.00 88.25 165 ALA A CA 1
ATOM 1328 C C . ALA A 1 165 ? 0.259 20.839 14.552 1.00 88.25 165 ALA A C 1
ATOM 1330 O O . ALA A 1 165 ? 0.405 19.644 14.829 1.00 88.25 165 ALA A O 1
ATOM 1331 N N . ARG A 1 166 ? -0.952 21.398 14.425 1.00 92.25 166 ARG A N 1
ATOM 1332 C CA . ARG A 1 166 ? -2.196 20.620 14.548 1.00 92.25 166 ARG A CA 1
ATOM 1333 C C . ARG A 1 166 ? -2.299 19.534 13.487 1.00 92.25 166 ARG A C 1
ATOM 1335 O O . ARG A 1 166 ? -2.671 18.408 13.817 1.00 92.25 166 ARG A O 1
ATOM 1342 N N . ARG A 1 167 ? -1.932 19.829 12.235 1.00 90.75 167 ARG A N 1
ATOM 1343 C CA . ARG A 1 167 ? -1.944 18.840 11.146 1.00 90.75 167 ARG A CA 1
ATOM 1344 C C . ARG A 1 167 ? -1.019 17.665 11.460 1.00 90.75 167 ARG A C 1
ATOM 1346 O O . ARG A 1 167 ? -1.438 16.516 11.358 1.00 90.75 167 ARG A O 1
ATOM 1353 N N . ARG A 1 168 ? 0.207 17.930 11.927 1.00 91.50 168 ARG A N 1
ATOM 1354 C CA . ARG A 1 168 ? 1.162 16.886 12.343 1.00 91.50 168 ARG A CA 1
ATOM 1355 C C . ARG A 1 168 ? 0.661 16.059 13.526 1.00 91.50 168 ARG A C 1
ATOM 1357 O O . ARG A 1 168 ? 0.794 14.837 13.495 1.00 91.50 168 ARG A O 1
ATOM 1364 N N . ALA A 1 169 ? 0.061 16.689 14.537 1.00 95.19 169 ALA A N 1
ATOM 1365 C CA . ALA A 1 169 ? -0.544 15.975 15.663 1.00 95.19 169 ALA A CA 1
ATOM 1366 C C . ALA A 1 169 ? -1.671 15.038 15.192 1.00 95.19 169 ALA A C 1
ATOM 1368 O O . ALA A 1 169 ? -1.669 13.849 15.518 1.00 95.19 169 ALA A O 1
ATOM 1369 N N . ARG A 1 170 ? -2.577 15.545 14.343 1.00 95.69 170 ARG A N 1
ATOM 1370 C CA . ARG A 1 170 ? -3.649 14.752 13.728 1.00 95.69 170 ARG A CA 1
ATOM 1371 C C . ARG A 1 170 ? -3.090 13.577 12.923 1.00 95.69 170 ARG A C 1
ATOM 1373 O O . ARG A 1 170 ? -3.500 12.444 13.150 1.00 95.69 170 ARG A O 1
ATOM 1380 N N . MET A 1 171 ? -2.124 13.816 12.038 1.00 95.44 171 MET A N 1
ATOM 1381 C CA . MET A 1 171 ? -1.483 12.778 11.221 1.00 95.44 171 MET A CA 1
ATOM 1382 C C . MET A 1 171 ? -0.851 11.658 12.063 1.00 95.44 171 MET A C 1
ATOM 1384 O O . MET A 1 171 ? -0.958 10.478 11.725 1.00 95.44 171 MET A O 1
ATOM 1388 N N . LEU A 1 172 ? -0.217 11.999 13.190 1.00 96.50 172 LEU A N 1
ATOM 1389 C CA . LEU A 1 172 ? 0.334 11.002 14.110 1.00 96.50 172 LEU A CA 1
ATOM 1390 C C . LEU A 1 172 ? -0.764 10.166 14.775 1.00 96.50 172 LEU A C 1
ATOM 1392 O O . LEU A 1 172 ? -0.637 8.944 14.834 1.00 96.50 172 LEU A O 1
ATOM 1396 N N . LEU A 1 173 ? -1.863 10.784 15.211 1.00 97.56 173 LEU A N 1
ATOM 1397 C CA . LEU A 1 173 ? -3.021 10.063 15.750 1.00 97.56 173 LEU A CA 1
ATOM 1398 C C . LEU A 1 173 ? -3.673 9.154 14.691 1.00 97.56 173 LEU A C 1
ATOM 1400 O O . LEU A 1 173 ? -3.966 7.990 14.970 1.00 97.56 173 LEU A O 1
ATOM 1404 N N . GLN A 1 174 ? -3.818 9.631 13.450 1.00 97.44 174 GLN A N 1
ATOM 1405 C CA . GLN A 1 174 ? -4.303 8.837 12.313 1.00 97.44 174 GLN A CA 1
ATOM 1406 C C . GLN A 1 174 ? -3.407 7.618 12.030 1.00 97.44 174 GLN A C 1
ATOM 1408 O O . GLN A 1 174 ? -3.915 6.551 11.678 1.00 97.44 174 GLN A O 1
ATOM 1413 N N . SER A 1 175 ? -2.085 7.736 12.213 1.00 96.44 175 SER A N 1
ATOM 1414 C CA . SER A 1 175 ? -1.130 6.631 12.011 1.00 96.44 175 SER A CA 1
ATOM 1415 C C . SER A 1 175 ? -1.374 5.441 12.948 1.00 96.44 175 SER A C 1
ATOM 1417 O O . SER A 1 175 ? -1.031 4.301 12.628 1.00 96.44 175 SER A O 1
ATOM 1419 N N . ALA A 1 176 ? -2.033 5.679 14.085 1.00 95.56 176 ALA A N 1
ATOM 1420 C CA . ALA A 1 176 ? -2.410 4.626 15.011 1.00 95.56 176 ALA A CA 1
ATOM 1421 C C . ALA A 1 176 ? -3.552 3.756 14.466 1.00 95.56 176 ALA A C 1
ATOM 1423 O O . ALA A 1 176 ? -3.661 2.589 14.835 1.00 95.56 176 ALA A O 1
ATOM 1424 N N . GLN A 1 177 ? -4.363 4.262 13.525 1.00 97.19 177 GLN A N 1
ATOM 1425 C CA . GLN A 1 177 ? -5.337 3.453 12.782 1.00 97.19 177 GLN A CA 1
ATOM 1426 C C . GLN A 1 177 ? -6.254 2.626 13.717 1.00 97.19 177 GLN A C 1
ATOM 1428 O O . GLN A 1 177 ? -6.533 1.452 13.463 1.00 97.19 177 GLN A O 1
ATOM 1433 N N . PHE A 1 178 ? -6.670 3.214 14.845 1.00 97.62 178 PHE A N 1
ATOM 1434 C CA . PHE A 1 178 ? -7.322 2.500 15.949 1.00 97.62 178 PHE A CA 1
ATOM 1435 C C . PHE A 1 178 ? -8.647 1.830 15.557 1.00 97.62 178 PHE A C 1
ATOM 1437 O O . PHE A 1 178 ? -8.960 0.760 16.062 1.00 97.62 178 PHE A O 1
ATOM 1444 N N . LEU A 1 179 ? -9.389 2.401 14.607 1.00 97.38 179 LEU A N 1
ATOM 1445 C CA . LEU A 1 179 ? -10.647 1.827 14.118 1.00 97.38 179 LEU A CA 1
ATOM 1446 C C . LEU A 1 179 ? -10.512 1.052 12.798 1.00 97.38 179 LEU A C 1
ATOM 1448 O O . LEU A 1 179 ? -11.511 0.590 12.251 1.00 97.38 179 LEU A O 1
ATOM 1452 N N . ASP A 1 180 ? -9.302 0.920 12.259 1.00 98.31 180 ASP A N 1
ATOM 1453 C CA . ASP A 1 180 ? -9.115 0.294 10.954 1.00 98.31 180 ASP A CA 1
ATOM 1454 C C . ASP A 1 180 ? -9.118 -1.232 11.052 1.00 98.31 180 ASP A C 1
ATOM 1456 O O . ASP A 1 180 ? -8.633 -1.814 12.030 1.00 98.31 180 ASP A O 1
ATOM 1460 N N . ILE A 1 181 ? -9.615 -1.872 9.989 1.00 98.50 181 ILE A N 1
ATOM 1461 C CA . ILE A 1 181 ? -9.533 -3.321 9.795 1.00 98.50 181 ILE A CA 1
ATOM 1462 C C . ILE A 1 181 ? -8.658 -3.608 8.580 1.00 98.50 181 ILE A C 1
ATOM 1464 O O . ILE A 1 181 ? -8.930 -3.104 7.488 1.00 98.50 181 ILE A O 1
ATOM 1468 N N . ASP A 1 182 ? -7.657 -4.468 8.755 1.00 97.94 182 ASP A N 1
ATOM 1469 C CA . ASP A 1 182 ? -6.806 -4.961 7.672 1.00 97.94 182 ASP A CA 1
ATOM 1470 C C . ASP A 1 182 ? -6.752 -6.490 7.680 1.00 97.94 182 ASP A C 1
ATOM 1472 O O . ASP A 1 182 ? -6.783 -7.128 8.733 1.00 97.94 182 ASP A O 1
ATOM 1476 N N . LYS A 1 183 ? -6.577 -7.083 6.502 1.00 96.19 183 LYS A N 1
ATOM 1477 C CA . LYS A 1 183 ? -6.028 -8.436 6.380 1.00 96.19 183 LYS A CA 1
ATOM 1478 C C . LYS A 1 183 ? -4.519 -8.323 6.211 1.00 96.19 183 LYS A C 1
ATOM 1480 O O . LYS A 1 183 ? -4.045 -7.714 5.255 1.00 96.19 183 LYS A O 1
ATOM 1485 N N . ILE A 1 184 ? -3.765 -8.895 7.136 1.00 94.94 184 ILE A N 1
ATOM 1486 C CA . ILE A 1 184 ? -2.303 -8.899 7.124 1.00 94.94 184 ILE A CA 1
ATOM 1487 C C . ILE A 1 184 ? -1.828 -10.187 6.471 1.00 94.94 184 ILE A C 1
ATOM 1489 O O . ILE A 1 184 ? -2.264 -11.262 6.868 1.00 94.94 184 ILE A O 1
ATOM 1493 N N . ILE A 1 185 ? -0.908 -10.088 5.513 1.00 91.06 185 ILE A N 1
ATOM 1494 C CA . ILE A 1 185 ? -0.252 -11.235 4.889 1.00 91.06 185 ILE A CA 1
ATOM 1495 C C . ILE A 1 185 ? 1.173 -11.325 5.419 1.00 91.06 185 ILE A C 1
ATOM 1497 O O . ILE A 1 185 ? 1.973 -10.400 5.254 1.00 91.06 185 ILE A O 1
ATOM 1501 N N . GLU A 1 186 ? 1.504 -12.454 6.034 1.00 87.06 186 GLU A N 1
ATOM 1502 C CA . GLU A 1 186 ? 2.829 -12.713 6.596 1.00 87.06 186 GLU A CA 1
ATOM 1503 C C . GLU A 1 186 ? 3.575 -13.763 5.778 1.00 87.06 186 GLU A C 1
ATOM 1505 O O . GLU A 1 186 ? 2.994 -14.710 5.249 1.00 87.06 186 GLU A O 1
ATOM 1510 N N . TYR A 1 187 ? 4.894 -13.615 5.701 1.00 82.56 187 TYR A N 1
ATOM 1511 C CA . TYR A 1 187 ? 5.753 -14.655 5.162 1.00 82.56 187 TYR A CA 1
ATOM 1512 C C . TYR A 1 187 ? 5.779 -15.851 6.107 1.00 82.56 187 TYR A C 1
ATOM 1514 O O . TYR A 1 187 ? 6.120 -15.710 7.285 1.00 82.56 187 TYR A O 1
ATOM 1522 N N . ARG A 1 188 ? 5.522 -17.034 5.557 1.00 74.19 188 ARG A N 1
ATOM 1523 C CA . ARG A 1 188 ? 5.769 -18.320 6.202 1.00 74.19 188 ARG A CA 1
ATOM 1524 C C . ARG A 1 188 ? 6.461 -19.232 5.201 1.00 74.19 188 ARG A C 1
ATOM 1526 O O . ARG A 1 188 ? 6.196 -19.151 4.002 1.00 74.19 188 ARG A O 1
ATOM 1533 N N . GLU A 1 189 ? 7.372 -20.060 5.700 1.00 66.75 189 GLU A N 1
ATOM 1534 C CA . GLU A 1 189 ? 7.966 -21.111 4.879 1.00 66.75 189 GLU A CA 1
ATOM 1535 C C . GLU A 1 189 ? 6.846 -22.057 4.424 1.00 66.75 189 GLU A C 1
ATOM 1537 O O . GLU A 1 189 ? 6.063 -22.497 5.269 1.00 66.75 189 GLU A O 1
ATOM 1542 N N . PRO A 1 190 ? 6.739 -22.374 3.123 1.00 61.81 190 PRO A N 1
ATOM 1543 C CA . PRO A 1 190 ? 5.754 -23.337 2.652 1.00 61.81 190 PRO A CA 1
ATOM 1544 C C . PRO A 1 190 ? 5.929 -24.686 3.357 1.00 61.81 190 PRO A C 1
ATOM 1546 O O . PRO A 1 190 ? 7.058 -25.160 3.533 1.00 61.81 190 PRO A O 1
ATOM 1549 N N . GLU A 1 191 ? 4.819 -25.320 3.736 1.00 58.38 191 GLU A N 1
ATOM 1550 C CA . GLU A 1 191 ? 4.834 -26.599 4.443 1.00 58.38 191 GLU A CA 1
ATOM 1551 C C . GLU A 1 191 ? 5.602 -27.654 3.627 1.00 58.38 191 GLU A C 1
ATOM 1553 O O . GLU A 1 191 ? 5.376 -27.832 2.429 1.00 58.38 191 GLU A O 1
ATOM 1558 N N . LYS A 1 192 ? 6.547 -28.367 4.257 1.00 55.62 192 LYS A N 1
ATOM 1559 C CA . LYS A 1 192 ? 7.448 -29.304 3.550 1.00 55.62 192 LYS A CA 1
ATOM 1560 C C . LYS A 1 192 ? 6.694 -30.434 2.841 1.00 55.62 192 LYS A C 1
ATOM 1562 O O . LYS A 1 192 ? 7.114 -30.864 1.767 1.00 55.62 192 LYS A O 1
ATOM 1567 N N . ALA A 1 193 ? 5.585 -30.889 3.427 1.00 46.09 193 ALA A N 1
ATOM 1568 C CA . ALA A 1 193 ? 4.693 -31.890 2.837 1.00 46.09 193 ALA A CA 1
ATOM 1569 C C . ALA A 1 193 ? 3.969 -31.373 1.580 1.00 46.09 193 ALA A C 1
ATOM 1571 O O . ALA A 1 193 ? 3.528 -32.157 0.746 1.00 46.09 193 ALA A O 1
ATOM 1572 N N . LEU A 1 194 ? 3.918 -30.051 1.417 1.00 52.72 194 LEU A N 1
ATOM 1573 C CA . LEU A 1 194 ? 3.301 -29.332 0.315 1.00 52.72 194 LEU A CA 1
ATOM 1574 C C . LEU A 1 194 ? 4.373 -28.770 -0.653 1.00 52.72 194 LEU A C 1
ATOM 1576 O O . LEU A 1 194 ? 4.207 -27.739 -1.290 1.00 52.72 194 LEU A O 1
ATOM 1580 N N . SER A 1 195 ? 5.524 -29.438 -0.787 1.00 46.34 195 SER A N 1
ATOM 1581 C CA . SER A 1 195 ? 6.654 -28.972 -1.621 1.00 46.34 195 SER A CA 1
ATOM 1582 C C . SER A 1 195 ? 6.363 -28.823 -3.128 1.00 46.34 195 SER A C 1
ATOM 1584 O O . SER A 1 195 ? 7.193 -28.260 -3.845 1.00 46.34 195 SER A O 1
ATOM 1586 N N . PHE A 1 196 ? 5.194 -29.272 -3.592 1.00 48.47 196 PHE A N 1
ATOM 1587 C CA . PHE A 1 196 ? 4.725 -29.161 -4.973 1.00 48.47 196 PHE A CA 1
ATOM 1588 C C . PHE A 1 196 ? 4.327 -27.716 -5.380 1.00 48.47 196 PHE A C 1
ATOM 1590 O O . PHE A 1 196 ? 4.519 -27.339 -6.533 1.00 48.47 196 PHE A O 1
ATOM 1597 N N . TRP A 1 197 ? 4.010 -26.829 -4.422 1.00 51.41 197 TRP A N 1
ATOM 1598 C CA . TRP A 1 197 ? 3.570 -25.440 -4.685 1.00 51.41 197 TRP A CA 1
ATOM 1599 C C . TRP A 1 197 ? 4.665 -24.410 -5.023 1.00 51.41 197 TRP A C 1
ATOM 1601 O O . TRP A 1 197 ? 4.374 -23.217 -5.139 1.00 51.41 197 TRP A O 1
ATOM 1611 N N . LYS A 1 198 ? 5.947 -24.782 -5.125 1.00 55.28 198 LYS A N 1
ATOM 1612 C CA . LYS A 1 198 ? 7.034 -23.785 -5.227 1.00 55.28 198 LYS A CA 1
ATOM 1613 C C . LYS A 1 198 ? 7.210 -23.264 -6.657 1.00 55.28 198 LYS A C 1
ATOM 1615 O O . LYS A 1 198 ? 7.807 -23.939 -7.495 1.00 55.28 198 LYS A O 1
ATOM 1620 N N . ARG A 1 199 ? 6.793 -22.016 -6.914 1.00 64.50 199 ARG A N 1
ATOM 1621 C CA . ARG A 1 199 ? 7.191 -21.257 -8.114 1.00 64.50 199 ARG A CA 1
ATOM 1622 C C . ARG A 1 199 ? 8.279 -20.247 -7.754 1.00 64.50 199 ARG A C 1
ATOM 1624 O O . ARG A 1 199 ? 7.976 -19.214 -7.158 1.00 64.50 199 ARG A O 1
ATOM 1631 N N . PRO A 1 200 ? 9.547 -20.498 -8.111 1.00 69.69 200 PRO A N 1
ATOM 1632 C CA . PRO A 1 200 ? 10.595 -19.552 -7.784 1.00 69.69 200 PRO A CA 1
ATOM 1633 C C . PRO A 1 200 ? 10.410 -18.250 -8.573 1.00 69.69 200 PRO A C 1
ATOM 1635 O O . PRO A 1 200 ? 10.369 -18.260 -9.805 1.00 69.69 200 PRO A O 1
ATOM 1638 N N . ALA A 1 201 ? 10.339 -17.121 -7.864 1.00 77.06 201 ALA A N 1
ATOM 1639 C CA . ALA A 1 201 ? 10.491 -15.798 -8.467 1.00 77.06 201 ALA A CA 1
ATOM 1640 C C . ALA A 1 201 ? 11.862 -15.677 -9.158 1.00 77.06 201 ALA A C 1
ATOM 1642 O O . ALA A 1 201 ? 12.789 -16.433 -8.844 1.00 77.06 201 ALA A O 1
ATOM 1643 N N . SER A 1 202 ? 12.014 -14.743 -10.103 1.00 83.81 202 SER A N 1
ATOM 1644 C CA . SER A 1 202 ? 13.307 -14.532 -10.768 1.00 83.81 202 SER A CA 1
ATOM 1645 C C . SER A 1 202 ? 14.386 -14.243 -9.724 1.00 83.81 202 SER A C 1
ATOM 1647 O O . SER A 1 202 ? 14.152 -13.522 -8.758 1.00 83.81 202 SER A O 1
ATOM 1649 N N . ALA A 1 203 ? 15.563 -14.843 -9.867 1.00 90.88 203 ALA A N 1
ATOM 1650 C CA . ALA A 1 203 ? 16.652 -14.594 -8.934 1.00 90.88 203 ALA A CA 1
ATOM 1651 C C . ALA A 1 203 ? 17.202 -13.166 -9.087 1.00 90.88 203 ALA A C 1
ATOM 1653 O O . ALA A 1 203 ? 17.136 -12.580 -10.170 1.00 90.88 203 ALA A O 1
ATOM 1654 N N . GLN A 1 204 ? 17.818 -12.637 -8.028 1.00 93.38 204 GLN A N 1
ATOM 1655 C CA . GLN A 1 204 ? 18.813 -11.578 -8.182 1.00 93.38 204 GLN A CA 1
ATOM 1656 C C . GLN A 1 204 ? 19.950 -12.143 -9.034 1.00 93.38 204 GLN A C 1
ATOM 1658 O O . GLN A 1 204 ? 20.581 -13.135 -8.663 1.00 93.38 204 GLN A O 1
ATOM 1663 N N . ILE A 1 205 ? 20.208 -11.523 -10.179 1.00 94.94 205 ILE A N 1
ATOM 1664 C CA . ILE A 1 205 ? 21.262 -11.945 -11.098 1.00 94.94 205 ILE A CA 1
ATOM 1665 C C . ILE A 1 205 ? 22.511 -11.102 -10.864 1.00 94.94 205 ILE A C 1
ATOM 1667 O O . ILE A 1 205 ? 22.431 -9.907 -10.582 1.00 94.94 205 ILE A O 1
ATOM 1671 N N . ARG A 1 206 ? 23.675 -11.733 -10.991 1.00 94.44 206 ARG A N 1
ATOM 1672 C CA . ARG A 1 206 ? 24.975 -11.064 -11.017 1.00 94.44 206 ARG A CA 1
ATOM 1673 C C . ARG A 1 206 ? 25.770 -11.507 -12.236 1.00 94.44 206 ARG A C 1
ATOM 1675 O O . ARG A 1 206 ? 25.546 -12.594 -12.775 1.00 94.44 206 ARG A O 1
ATOM 1682 N N . LEU A 1 207 ? 26.756 -10.700 -12.612 1.00 95.19 207 LEU A N 1
ATOM 1683 C CA . LEU A 1 207 ? 27.798 -11.151 -13.523 1.00 95.19 207 LEU A CA 1
ATOM 1684 C C . LEU A 1 207 ? 28.644 -12.226 -12.820 1.00 95.19 207 LEU A C 1
ATOM 1686 O O . LEU A 1 207 ? 29.129 -12.026 -11.702 1.00 95.19 207 LEU A O 1
ATOM 1690 N N . GLY A 1 208 ? 28.765 -13.392 -13.450 1.00 93.00 208 GLY A N 1
ATOM 1691 C CA . GLY A 1 208 ? 29.621 -14.480 -12.995 1.00 93.00 208 GLY A CA 1
ATOM 1692 C C . GLY A 1 208 ? 31.039 -14.309 -13.523 1.00 93.00 208 GLY A C 1
ATOM 1693 O O . GLY A 1 208 ? 31.963 -14.067 -12.753 1.00 93.00 208 GLY A O 1
ATOM 1694 N N . PHE A 1 209 ? 31.184 -14.452 -14.837 1.00 93.81 209 PHE A N 1
ATOM 1695 C CA . PHE A 1 209 ? 32.443 -14.377 -15.580 1.00 93.81 209 PHE A CA 1
ATOM 1696 C C . PHE A 1 209 ? 32.143 -14.140 -17.070 1.00 93.81 209 PHE A C 1
ATOM 1698 O O . PHE A 1 209 ? 30.975 -14.058 -17.450 1.00 93.81 209 PHE A O 1
ATOM 1705 N N . TYR A 1 210 ? 33.179 -14.028 -17.901 1.00 94.69 210 TYR A N 1
ATOM 1706 C CA . TYR A 1 210 ? 33.054 -13.997 -19.362 1.00 94.69 210 TYR A CA 1
ATOM 1707 C C . TYR A 1 210 ? 33.481 -15.346 -19.944 1.00 94.69 210 TYR A C 1
ATOM 1709 O O . TYR A 1 210 ? 34.432 -15.946 -19.438 1.00 94.69 210 TYR A O 1
ATOM 1717 N N . ASP A 1 211 ? 32.772 -15.833 -20.959 1.00 92.00 211 ASP A N 1
ATOM 1718 C CA . ASP A 1 211 ? 33.139 -17.066 -21.659 1.00 92.00 211 ASP A CA 1
ATOM 1719 C C . ASP A 1 211 ? 34.289 -16.857 -22.664 1.00 92.00 211 ASP A C 1
ATOM 1721 O O . ASP A 1 211 ? 34.863 -15.772 -22.780 1.00 92.00 211 ASP A O 1
ATOM 1725 N N . GLU A 1 212 ? 34.646 -17.914 -23.398 1.00 90.25 212 GLU A N 1
ATOM 1726 C CA . GLU A 1 212 ? 35.721 -17.892 -24.403 1.00 90.25 212 GLU A CA 1
ATOM 1727 C C . GLU A 1 212 ? 35.454 -16.925 -25.571 1.00 90.25 212 GLU A C 1
ATOM 1729 O O . GLU A 1 212 ? 36.386 -16.534 -26.273 1.00 90.25 212 GLU A O 1
ATOM 1734 N N . LEU A 1 213 ? 34.196 -16.523 -25.776 1.00 87.62 213 LEU A N 1
ATOM 1735 C CA . LEU A 1 213 ? 33.768 -15.563 -26.794 1.00 87.62 213 LEU A CA 1
ATOM 1736 C C . LEU A 1 213 ? 33.601 -14.147 -26.215 1.00 87.62 213 LEU A C 1
ATOM 1738 O O . LEU A 1 213 ? 32.968 -13.297 -26.846 1.00 87.62 213 LEU A O 1
ATOM 1742 N N . ASP A 1 214 ? 34.150 -13.897 -25.019 1.00 88.75 214 ASP A N 1
ATOM 1743 C CA . ASP A 1 214 ? 34.007 -12.659 -24.251 1.00 88.75 214 ASP A CA 1
ATOM 1744 C C . ASP A 1 214 ? 32.527 -12.307 -23.932 1.00 88.75 214 ASP A C 1
ATOM 1746 O O . ASP A 1 214 ? 32.214 -11.161 -23.593 1.00 88.75 214 ASP A O 1
ATOM 1750 N N . GLN A 1 215 ? 31.593 -13.270 -24.010 1.00 89.56 215 GLN A N 1
ATOM 1751 C CA . GLN A 1 215 ? 30.186 -13.054 -23.660 1.00 89.56 215 GLN A CA 1
ATOM 1752 C C . GLN A 1 215 ? 29.987 -13.134 -22.143 1.00 89.56 215 GLN A C 1
ATOM 1754 O O . GLN A 1 215 ? 30.553 -14.012 -21.485 1.00 89.56 215 GLN A O 1
ATOM 1759 N N . PRO A 1 216 ? 29.167 -12.248 -21.552 1.00 94.19 216 PRO A N 1
ATOM 1760 C CA . PRO A 1 216 ? 28.902 -12.280 -20.122 1.00 94.19 216 PRO A CA 1
ATOM 1761 C C . PRO A 1 216 ? 28.035 -13.488 -19.742 1.00 94.19 216 PRO A C 1
ATOM 1763 O O . PRO A 1 216 ? 26.937 -13.680 -20.265 1.00 94.19 216 PRO A O 1
ATOM 1766 N N . ILE A 1 217 ? 28.498 -14.259 -18.759 1.00 94.69 217 ILE A N 1
ATOM 1767 C CA . ILE A 1 217 ? 27.739 -15.338 -18.131 1.00 94.69 217 ILE A CA 1
ATOM 1768 C C . ILE A 1 217 ? 27.087 -14.813 -16.857 1.00 94.69 217 ILE A C 1
ATOM 1770 O O . ILE A 1 217 ? 27.743 -14.494 -15.859 1.00 94.69 217 ILE A O 1
ATOM 1774 N N . PHE A 1 218 ? 25.763 -14.739 -16.897 1.00 96.19 218 PHE A N 1
ATOM 1775 C CA . PHE A 1 218 ? 24.927 -14.296 -15.794 1.00 96.19 218 PHE A CA 1
ATOM 1776 C C . PHE A 1 218 ? 24.510 -15.472 -14.916 1.00 96.19 218 PHE A C 1
ATOM 1778 O O . PHE A 1 218 ? 24.053 -16.502 -15.412 1.00 96.19 218 PHE A O 1
ATOM 1785 N N . VAL A 1 219 ? 24.645 -15.312 -13.600 1.00 95.25 219 VAL A N 1
ATOM 1786 C CA . VAL A 1 219 ? 24.337 -16.368 -12.628 1.00 95.25 219 VAL A CA 1
ATOM 1787 C C . VAL A 1 219 ? 23.485 -15.836 -11.474 1.00 95.25 219 VAL A C 1
ATOM 1789 O O . VAL A 1 219 ? 23.586 -14.653 -11.134 1.00 95.25 219 VAL A O 1
ATOM 1792 N N . PRO A 1 220 ? 22.668 -16.686 -10.828 1.00 95.06 220 PRO A N 1
ATOM 1793 C CA . PRO A 1 220 ? 21.963 -16.303 -9.612 1.00 95.06 220 PRO A CA 1
ATOM 1794 C C . PRO A 1 220 ? 22.924 -15.913 -8.476 1.00 95.06 220 PRO A C 1
ATOM 1796 O O . PRO A 1 220 ? 23.930 -16.584 -8.226 1.00 95.06 220 PRO A O 1
ATOM 1799 N N . GLN A 1 221 ? 22.595 -14.848 -7.748 1.00 95.38 221 GLN A N 1
ATOM 1800 C CA . GLN A 1 221 ? 23.259 -14.486 -6.500 1.00 95.38 221 GLN A CA 1
ATOM 1801 C C . GLN A 1 221 ? 22.882 -15.501 -5.415 1.00 95.38 221 GLN A C 1
ATOM 1803 O O . GLN A 1 221 ? 21.704 -15.769 -5.167 1.00 95.38 221 GLN A O 1
ATOM 1808 N N . LEU A 1 222 ? 23.894 -16.050 -4.746 1.00 95.88 222 LEU A N 1
ATOM 1809 C CA . LEU A 1 222 ? 23.714 -16.937 -3.599 1.00 95.88 222 LEU A CA 1
ATOM 1810 C C . LEU A 1 222 ? 23.941 -16.157 -2.306 1.00 95.88 222 LEU A C 1
ATOM 1812 O O . LEU A 1 222 ? 24.800 -15.275 -2.256 1.00 95.88 222 LEU A O 1
ATOM 1816 N N . CYS A 1 223 ? 23.188 -16.506 -1.267 1.00 96.69 223 CYS A N 1
ATOM 1817 C CA . CYS A 1 223 ? 23.410 -16.013 0.085 1.00 96.69 223 CYS A CA 1
ATOM 1818 C C . CYS A 1 223 ? 24.764 -16.505 0.609 1.00 96.69 223 CYS A C 1
ATOM 1820 O O . CYS A 1 223 ? 25.051 -17.703 0.565 1.00 96.69 223 CYS A O 1
ATOM 1822 N N . SER A 1 224 ? 25.584 -15.606 1.151 1.00 97.44 224 SER A N 1
ATOM 1823 C CA . SER A 1 224 ? 26.897 -15.953 1.699 1.00 97.44 224 SER A CA 1
ATOM 1824 C C . SER A 1 224 ? 26.817 -16.926 2.881 1.00 97.44 224 SER A C 1
ATOM 1826 O O . SER A 1 224 ? 27.745 -17.714 3.061 1.00 97.44 224 SER A O 1
ATOM 1828 N N . GLU A 1 225 ? 25.703 -16.951 3.616 1.00 96.56 225 GLU A N 1
ATOM 1829 C CA . GLU A 1 225 ? 25.496 -17.822 4.780 1.00 96.56 225 GLU A CA 1
ATOM 1830 C C . GLU A 1 225 ? 24.781 -19.129 4.430 1.00 96.56 225 GLU A C 1
ATOM 1832 O O . GLU A 1 225 ? 25.386 -20.198 4.467 1.00 96.56 225 GLU A O 1
ATOM 1837 N N . CYS A 1 226 ? 23.497 -19.063 4.064 1.00 94.88 226 CYS A N 1
ATOM 1838 C CA . CYS A 1 226 ? 22.688 -20.262 3.834 1.00 94.88 226 CYS A CA 1
ATOM 1839 C C . CYS A 1 226 ? 22.868 -20.877 2.440 1.00 94.88 226 CYS A C 1
ATOM 1841 O O . CYS A 1 226 ? 22.298 -21.929 2.165 1.00 94.88 226 CYS A O 1
ATOM 1843 N N . LYS A 1 227 ? 23.624 -20.219 1.547 1.00 95.56 227 LYS A N 1
ATOM 1844 C CA . LYS A 1 227 ? 23.861 -20.621 0.147 1.00 95.56 227 LYS A CA 1
ATOM 1845 C C . LYS A 1 227 ? 22.610 -20.714 -0.735 1.00 95.56 227 LYS A C 1
ATOM 1847 O O . LYS A 1 227 ? 22.728 -21.051 -1.909 1.00 95.56 227 LYS A O 1
ATOM 1852 N N . ALA A 1 228 ? 21.432 -20.361 -0.217 1.00 91.00 228 ALA A N 1
ATOM 1853 C CA . ALA A 1 228 ? 20.208 -20.293 -1.003 1.00 91.00 228 ALA A CA 1
ATOM 1854 C C . ALA A 1 228 ? 20.290 -19.184 -2.063 1.00 91.00 228 ALA A C 1
ATOM 1856 O O . ALA A 1 228 ? 20.902 -18.135 -1.841 1.00 91.00 228 ALA A O 1
ATOM 1857 N N . THR A 1 229 ? 19.647 -19.407 -3.209 1.00 91.81 229 THR A N 1
ATOM 1858 C CA . THR A 1 229 ? 19.463 -18.378 -4.236 1.00 91.81 229 THR A CA 1
ATOM 1859 C C . THR A 1 229 ? 18.623 -17.230 -3.689 1.00 91.81 229 THR A C 1
ATOM 1861 O O . THR A 1 229 ? 17.537 -17.456 -3.160 1.00 91.81 229 THR A O 1
ATOM 1864 N N . ILE A 1 230 ? 19.107 -15.999 -3.841 1.00 93.25 230 ILE A N 1
ATOM 1865 C CA . ILE A 1 230 ? 18.367 -14.806 -3.429 1.00 93.25 230 ILE A CA 1
ATOM 1866 C C . ILE A 1 230 ? 17.395 -14.410 -4.543 1.00 93.25 230 ILE A C 1
ATOM 1868 O O . ILE A 1 230 ? 17.790 -14.320 -5.707 1.00 93.25 230 ILE A O 1
ATOM 1872 N N . ARG A 1 231 ? 16.121 -14.196 -4.194 1.00 89.00 231 ARG A N 1
ATOM 1873 C CA . ARG A 1 231 ? 15.041 -13.905 -5.157 1.00 89.00 231 ARG A CA 1
ATOM 1874 C C . ARG A 1 231 ? 14.392 -12.532 -4.983 1.00 89.00 231 ARG A C 1
ATOM 1876 O O . ARG A 1 231 ? 14.005 -11.938 -5.985 1.00 89.00 231 ARG A O 1
ATOM 1883 N N . GLY A 1 232 ? 14.352 -12.027 -3.753 1.00 88.75 232 GLY A N 1
ATOM 1884 C CA . GLY A 1 232 ? 13.944 -10.660 -3.433 1.00 88.75 232 GLY A CA 1
ATOM 1885 C C . GLY A 1 232 ? 15.130 -9.746 -3.109 1.00 88.75 232 GLY A C 1
ATOM 1886 O O . GLY A 1 232 ? 16.225 -9.906 -3.653 1.00 88.75 232 GLY A O 1
ATOM 1887 N N . CYS A 1 233 ? 14.913 -8.813 -2.182 1.00 90.56 233 CYS A N 1
ATOM 1888 C CA . CYS A 1 233 ? 15.937 -7.893 -1.693 1.00 90.56 233 CYS A CA 1
ATOM 1889 C C . CYS A 1 233 ? 17.158 -8.603 -1.073 1.00 90.56 233 CYS A C 1
ATOM 1891 O O . CYS A 1 233 ? 17.102 -9.745 -0.600 1.00 90.56 233 CYS A O 1
ATOM 1893 N N . THR A 1 234 ? 18.285 -7.894 -1.072 1.00 93.06 234 THR A N 1
ATOM 1894 C CA . THR A 1 234 ? 19.557 -8.372 -0.520 1.00 93.06 234 THR A CA 1
ATOM 1895 C C . THR A 1 234 ? 19.978 -7.526 0.675 1.00 93.06 234 THR A C 1
ATOM 1897 O O . THR A 1 234 ? 19.561 -6.377 0.815 1.00 93.06 234 THR A O 1
ATOM 1900 N N . PHE A 1 235 ? 20.819 -8.089 1.539 1.00 94.06 235 PHE A N 1
ATOM 1901 C CA . PHE A 1 235 ? 21.487 -7.354 2.608 1.00 94.06 235 PHE A CA 1
ATOM 1902 C C . PHE A 1 235 ? 22.992 -7.479 2.411 1.00 94.06 235 PHE A C 1
ATOM 1904 O O . PHE A 1 235 ? 23.535 -8.584 2.427 1.00 94.06 235 PHE A O 1
ATOM 1911 N N . GLN A 1 236 ? 23.653 -6.351 2.173 1.00 93.44 236 GLN A N 1
ATOM 1912 C CA . GLN A 1 236 ? 25.082 -6.287 1.889 1.00 93.44 236 GLN A CA 1
ATOM 1913 C C . GLN A 1 236 ? 25.843 -5.807 3.121 1.00 93.44 236 GLN A C 1
ATOM 1915 O O . GLN A 1 236 ? 25.421 -4.864 3.790 1.00 93.44 236 GLN A O 1
ATOM 1920 N N . ASP A 1 237 ? 26.964 -6.456 3.408 1.00 92.62 237 ASP A N 1
ATOM 1921 C CA . ASP A 1 237 ? 27.867 -6.059 4.484 1.00 92.62 237 ASP A CA 1
ATOM 1922 C C . ASP A 1 237 ? 28.569 -4.727 4.147 1.00 92.62 237 ASP A C 1
ATOM 1924 O O . ASP A 1 237 ? 29.014 -4.500 3.016 1.00 92.62 237 ASP A O 1
ATOM 1928 N N . THR A 1 238 ? 28.646 -3.820 5.123 1.00 88.25 238 THR A N 1
ATOM 1929 C CA . THR A 1 238 ? 29.255 -2.489 4.967 1.00 88.25 238 THR A CA 1
ATOM 1930 C C . THR A 1 238 ? 30.776 -2.519 4.881 1.00 88.25 238 THR A C 1
ATOM 1932 O O . THR A 1 238 ? 31.366 -1.628 4.268 1.00 88.25 238 THR A O 1
ATOM 1935 N N . SER A 1 239 ? 31.412 -3.525 5.482 1.00 88.12 239 SER A N 1
ATOM 1936 C CA . SER A 1 239 ? 32.867 -3.698 5.516 1.00 88.12 239 SER A CA 1
ATOM 1937 C C . SER A 1 239 ? 33.362 -4.511 4.322 1.00 88.12 239 SER A C 1
ATOM 1939 O O . SER A 1 239 ? 34.391 -4.178 3.737 1.00 88.12 239 SER A O 1
ATOM 1941 N N . ASP A 1 240 ? 32.614 -5.545 3.926 1.00 90.94 240 ASP A N 1
ATOM 1942 C CA . ASP A 1 240 ? 32.945 -6.403 2.785 1.00 90.94 240 ASP A CA 1
ATOM 1943 C C . ASP A 1 240 ? 31.759 -6.558 1.826 1.00 90.94 240 ASP A C 1
ATOM 1945 O O . ASP A 1 240 ? 30.891 -7.415 1.982 1.00 90.94 240 ASP A O 1
ATOM 1949 N N . LYS A 1 241 ? 31.776 -5.778 0.741 1.00 88.19 241 LYS A N 1
ATOM 1950 C CA . LYS A 1 241 ? 30.726 -5.789 -0.288 1.00 88.19 241 LYS A CA 1
ATOM 1951 C C . LYS A 1 241 ? 30.538 -7.150 -0.976 1.00 88.19 241 LYS A C 1
ATOM 1953 O O . LYS A 1 241 ? 29.526 -7.336 -1.651 1.00 88.19 241 LYS A O 1
ATOM 1958 N N . THR A 1 242 ? 31.476 -8.089 -0.850 1.00 90.25 242 THR A N 1
ATOM 1959 C CA . THR A 1 242 ? 31.319 -9.443 -1.403 1.00 90.25 242 THR A CA 1
ATOM 1960 C C . THR A 1 242 ? 30.383 -10.315 -0.563 1.00 90.25 242 THR A C 1
ATOM 1962 O O . THR A 1 242 ? 29.828 -11.294 -1.069 1.00 90.25 242 THR A O 1
ATOM 1965 N N . ILE A 1 243 ? 30.147 -9.942 0.698 1.00 94.88 243 ILE A N 1
ATOM 1966 C CA . ILE A 1 243 ? 29.217 -10.625 1.590 1.00 94.88 243 ILE A CA 1
ATOM 1967 C C . ILE A 1 243 ? 27.808 -10.080 1.348 1.00 94.88 243 ILE A C 1
ATOM 1969 O O . ILE A 1 243 ? 27.482 -8.939 1.683 1.00 94.88 243 ILE A O 1
ATOM 1973 N N . VAL A 1 244 ? 26.960 -10.931 0.771 1.00 95.94 244 VAL A N 1
ATOM 1974 C CA . VAL A 1 244 ? 25.558 -10.632 0.479 1.00 95.94 244 VAL A CA 1
ATOM 1975 C C . VAL A 1 244 ? 24.697 -11.745 1.058 1.00 95.94 244 VAL A C 1
ATOM 1977 O O . VAL A 1 244 ? 24.856 -12.911 0.696 1.00 95.94 244 VAL A O 1
ATOM 1980 N N . ILE A 1 245 ? 23.774 -11.402 1.951 1.00 96.62 245 ILE A N 1
ATOM 1981 C CA . ILE A 1 245 ? 22.877 -12.361 2.602 1.00 96.62 245 ILE A CA 1
ATOM 1982 C C . ILE A 1 245 ? 21.420 -12.122 2.198 1.00 96.62 245 ILE A C 1
ATOM 1984 O O . ILE A 1 245 ? 21.037 -11.030 1.772 1.00 96.62 245 ILE A O 1
ATOM 1988 N N . CYS A 1 246 ? 20.598 -13.168 2.294 1.00 93.69 246 CYS A N 1
ATOM 1989 C CA . CYS A 1 246 ? 19.161 -13.066 2.049 1.00 93.69 246 CYS A CA 1
ATOM 1990 C C . CYS A 1 246 ? 18.426 -12.454 3.252 1.00 93.69 246 CYS A C 1
ATOM 1992 O O . CYS A 1 246 ? 18.917 -12.490 4.382 1.00 93.69 246 CYS A O 1
ATOM 1994 N N . GLU A 1 247 ? 17.206 -11.959 3.026 1.00 91.44 247 GLU A N 1
ATOM 1995 C CA . GLU A 1 247 ? 16.366 -11.396 4.092 1.00 91.44 247 GLU A CA 1
ATOM 1996 C C . GLU A 1 247 ? 16.111 -12.387 5.242 1.00 91.44 247 GLU A C 1
ATOM 1998 O O . GLU A 1 247 ? 16.081 -11.979 6.401 1.00 91.44 247 GLU A O 1
ATOM 2003 N N . SER A 1 248 ? 15.970 -13.688 4.956 1.00 90.12 248 SER A N 1
ATOM 2004 C CA . SER A 1 248 ? 15.765 -14.707 5.995 1.00 90.12 248 SER A CA 1
ATOM 2005 C C . SER A 1 248 ? 16.966 -14.814 6.944 1.00 90.12 248 SER A C 1
ATOM 2007 O O . SER A 1 248 ? 16.777 -14.812 8.158 1.00 90.12 248 SER A O 1
ATOM 2009 N N . CYS A 1 249 ? 18.196 -14.842 6.414 1.00 92.81 249 CYS A N 1
ATOM 2010 C CA . CYS A 1 249 ? 19.425 -14.808 7.219 1.00 92.81 249 CYS A CA 1
ATOM 2011 C C . CYS A 1 249 ? 19.535 -13.502 8.010 1.00 92.81 249 CYS A C 1
ATOM 2013 O O . CYS A 1 249 ? 19.795 -13.529 9.214 1.00 92.81 249 CYS A O 1
ATOM 2015 N N . TYR A 1 250 ? 19.256 -12.366 7.357 1.00 92.31 250 TYR A N 1
ATOM 2016 C CA . TYR A 1 250 ? 19.279 -11.068 8.021 1.00 92.31 250 TYR A CA 1
ATOM 2017 C C . TYR A 1 250 ? 18.321 -11.032 9.215 1.00 92.31 250 TYR A C 1
ATOM 2019 O O . TYR A 1 250 ? 18.731 -10.713 10.324 1.00 92.31 250 TYR A O 1
ATOM 2027 N N . ARG A 1 251 ? 17.056 -11.422 9.028 1.00 88.81 251 ARG A N 1
ATOM 2028 C CA . ARG A 1 251 ? 16.056 -11.411 10.106 1.00 88.81 251 ARG A CA 1
ATOM 2029 C C . ARG A 1 251 ? 16.377 -12.382 11.238 1.00 88.81 251 ARG A C 1
ATOM 2031 O O . ARG A 1 251 ? 16.073 -12.070 12.383 1.00 88.81 251 ARG A O 1
ATOM 2038 N N . ALA A 1 252 ? 16.967 -13.533 10.929 1.00 88.19 252 ALA A N 1
ATOM 2039 C CA . ALA A 1 252 ? 17.262 -14.555 11.926 1.00 88.19 252 ALA A CA 1
ATOM 2040 C C . ALA A 1 252 ? 18.463 -14.205 12.819 1.00 88.19 252 ALA A C 1
ATOM 2042 O O . ALA A 1 252 ? 18.423 -14.503 14.010 1.00 88.19 252 ALA A O 1
ATOM 2043 N N . ALA A 1 253 ? 19.520 -13.601 12.262 1.00 90.69 253 ALA A N 1
ATOM 2044 C CA . ALA A 1 253 ? 20.797 -13.449 12.974 1.00 90.69 253 ALA A CA 1
ATOM 2045 C C . ALA A 1 253 ? 21.353 -12.012 13.012 1.00 90.69 253 ALA A C 1
ATOM 2047 O O . ALA A 1 253 ? 22.233 -11.718 13.823 1.00 90.69 253 ALA A O 1
ATOM 2048 N N . HIS A 1 254 ? 20.844 -11.113 12.164 1.00 90.75 254 HIS A N 1
ATOM 2049 C CA . HIS A 1 254 ? 21.419 -9.780 11.943 1.00 90.75 254 HIS A CA 1
ATOM 2050 C C . HIS A 1 254 ? 20.414 -8.627 12.023 1.00 90.75 254 HIS A C 1
ATOM 2052 O O . HIS A 1 254 ? 20.756 -7.486 11.708 1.00 90.75 254 HIS A O 1
ATOM 2058 N N . TYR A 1 255 ? 19.178 -8.891 12.450 1.00 87.88 255 TYR A N 1
ATOM 2059 C CA . TYR A 1 255 ? 18.111 -7.900 12.430 1.00 87.88 255 TYR A CA 1
ATOM 2060 C C . TYR A 1 255 ? 18.472 -6.677 13.278 1.00 87.88 255 TYR A C 1
ATOM 2062 O O . TYR A 1 255 ? 18.821 -6.805 14.449 1.00 87.88 255 TYR A O 1
ATOM 2070 N N . GLY A 1 256 ? 18.403 -5.489 12.675 1.00 82.50 256 GLY A N 1
ATOM 2071 C CA . GLY A 1 256 ? 18.763 -4.226 13.323 1.00 82.50 256 GLY A CA 1
ATOM 2072 C C . GLY A 1 256 ? 20.269 -3.940 13.406 1.00 82.50 256 GLY A C 1
ATOM 2073 O O . GLY A 1 256 ? 20.644 -2.840 13.802 1.00 82.50 256 GLY A O 1
ATOM 2074 N N . GLN A 1 257 ? 21.146 -4.867 13.003 1.00 86.31 257 GLN A N 1
ATOM 2075 C CA . GLN A 1 257 ? 22.591 -4.621 12.996 1.00 86.31 257 GLN A CA 1
ATOM 2076 C C . GLN A 1 257 ? 22.975 -3.669 11.860 1.00 86.31 257 GLN A C 1
ATOM 2078 O O . GLN A 1 257 ? 22.663 -3.910 10.695 1.00 86.31 257 GLN A O 1
ATOM 2083 N N . THR A 1 258 ? 23.737 -2.629 12.195 1.00 84.38 258 THR A N 1
ATOM 2084 C CA . THR A 1 258 ? 24.223 -1.594 11.263 1.00 84.38 258 THR A CA 1
ATOM 2085 C C . THR A 1 258 ? 25.253 -2.104 10.250 1.00 84.38 258 THR A C 1
ATOM 2087 O O . THR A 1 258 ? 25.526 -1.451 9.247 1.00 84.38 258 THR A O 1
ATOM 2090 N N . ARG A 1 259 ? 25.816 -3.292 10.499 1.00 88.31 259 ARG A N 1
ATOM 2091 C CA . ARG A 1 259 ? 26.754 -3.988 9.612 1.00 88.31 259 ARG A CA 1
ATOM 2092 C C . ARG A 1 259 ? 26.136 -4.358 8.262 1.00 88.31 259 ARG A C 1
ATOM 2094 O O . ARG A 1 259 ? 26.865 -4.453 7.283 1.00 88.31 259 ARG A O 1
ATOM 2101 N N . PHE A 1 260 ? 24.828 -4.595 8.212 1.00 90.56 260 PHE A N 1
ATOM 2102 C CA . PHE A 1 260 ? 24.139 -5.025 7.001 1.00 90.56 260 PHE A CA 1
ATOM 2103 C C . PHE A 1 260 ? 23.159 -3.965 6.519 1.00 90.56 260 PHE A C 1
ATOM 2105 O O . PHE A 1 260 ? 22.330 -3.470 7.280 1.00 90.56 260 PHE A O 1
ATOM 2112 N N . VAL A 1 261 ? 23.230 -3.671 5.225 1.00 90.69 261 VAL A N 1
ATOM 2113 C CA . VAL A 1 261 ? 22.432 -2.640 4.563 1.00 90.69 261 VAL A CA 1
ATOM 2114 C C . VAL A 1 261 ? 21.533 -3.294 3.543 1.00 90.69 261 VAL A C 1
ATOM 2116 O O . VAL A 1 261 ? 22.000 -4.064 2.700 1.00 90.69 261 VAL A O 1
ATOM 2119 N N . LYS A 1 262 ? 20.244 -2.970 3.597 1.00 91.94 262 LYS A N 1
ATOM 2120 C CA . LYS A 1 262 ? 19.295 -3.443 2.597 1.00 91.94 262 LYS A CA 1
ATOM 2121 C C . LYS A 1 262 ? 19.611 -2.832 1.233 1.00 91.94 262 LYS A C 1
ATOM 2123 O O . LYS A 1 262 ? 19.882 -1.639 1.121 1.00 91.94 262 LYS A O 1
ATOM 2128 N N . LYS A 1 263 ? 19.492 -3.643 0.190 1.00 90.38 263 LYS A N 1
ATOM 2129 C CA . LYS A 1 263 ? 19.444 -3.212 -1.204 1.00 90.38 263 LYS A CA 1
ATOM 2130 C C . LYS A 1 263 ? 18.233 -3.817 -1.882 1.00 90.38 263 LYS A C 1
ATOM 2132 O O . LYS A 1 263 ? 17.904 -4.987 -1.652 1.00 90.38 263 LYS A O 1
ATOM 2137 N N . TYR A 1 264 ? 17.582 -3.022 -2.725 1.00 90.12 264 TYR A N 1
ATOM 2138 C CA . TYR A 1 264 ? 16.599 -3.568 -3.648 1.00 90.12 264 TYR A CA 1
ATOM 2139 C C . TYR A 1 264 ? 17.261 -4.599 -4.559 1.00 90.12 264 TYR A C 1
ATOM 2141 O O . TYR A 1 264 ? 18.486 -4.679 -4.674 1.00 90.12 264 TYR A O 1
ATOM 2149 N N . LYS A 1 265 ? 16.430 -5.411 -5.201 1.00 90.50 265 LYS A N 1
ATOM 2150 C CA . LYS A 1 265 ? 16.898 -6.194 -6.331 1.00 90.50 265 LYS A CA 1
ATOM 2151 C C . LYS A 1 265 ? 17.285 -5.230 -7.450 1.00 90.50 265 LYS A C 1
ATOM 2153 O O . LYS A 1 265 ? 16.539 -4.296 -7.749 1.00 90.50 265 LYS A O 1
ATOM 2158 N N . GLU A 1 266 ? 18.451 -5.430 -8.039 1.00 89.88 266 GLU A N 1
ATOM 2159 C CA . GLU A 1 266 ? 19.058 -4.480 -8.972 1.00 89.88 266 GLU A CA 1
ATOM 2160 C C . GLU A 1 266 ? 19.447 -5.162 -10.280 1.00 89.88 266 GLU A C 1
ATOM 2162 O O . GLU A 1 266 ? 19.952 -6.289 -10.303 1.00 89.88 266 GLU A O 1
ATOM 2167 N N . CYS A 1 267 ? 19.273 -4.439 -11.383 1.00 92.00 267 CYS A N 1
ATOM 2168 C CA . CYS A 1 267 ? 19.740 -4.885 -12.683 1.00 92.00 267 CYS A CA 1
ATOM 2169 C C . CYS A 1 267 ? 21.265 -4.760 -12.762 1.00 92.00 267 CYS A C 1
ATOM 2171 O O . CYS A 1 267 ? 21.797 -3.653 -12.695 1.00 92.00 267 CYS A O 1
ATOM 2173 N N . CYS A 1 268 ? 21.984 -5.865 -12.979 1.00 93.00 268 CYS A N 1
ATOM 2174 C CA . CYS A 1 268 ? 23.438 -5.815 -13.164 1.00 93.00 268 CYS A CA 1
ATOM 2175 C C . CYS A 1 268 ? 23.864 -5.452 -14.597 1.00 93.00 268 CYS A C 1
ATOM 2177 O O . CYS A 1 268 ? 25.056 -5.304 -14.851 1.00 93.00 268 CYS A O 1
ATOM 2179 N N . LEU A 1 269 ? 22.925 -5.309 -15.544 1.00 92.06 269 LEU A N 1
ATOM 2180 C CA . LEU A 1 269 ? 23.235 -4.958 -16.934 1.00 92.06 269 LEU A CA 1
ATOM 2181 C C . LEU A 1 269 ? 24.053 -3.671 -17.085 1.00 92.06 269 LEU A C 1
ATOM 2183 O O . LEU A 1 269 ? 25.011 -3.709 -17.853 1.00 92.06 269 LEU A O 1
ATOM 2187 N N . PRO A 1 270 ? 23.766 -2.554 -16.387 1.00 90.12 270 PRO A N 1
ATOM 2188 C CA . PRO A 1 270 ? 24.497 -1.305 -16.596 1.00 90.12 270 PRO A CA 1
ATOM 2189 C C . PRO A 1 270 ? 26.007 -1.429 -16.347 1.00 90.12 270 PRO A C 1
ATOM 2191 O O . PRO A 1 270 ? 26.785 -0.700 -16.950 1.00 90.12 270 PRO A O 1
ATOM 2194 N N . THR A 1 271 ? 26.417 -2.373 -15.496 1.00 89.88 271 THR A N 1
ATOM 2195 C CA . THR A 1 271 ? 27.812 -2.623 -15.109 1.00 89.88 271 THR A CA 1
ATOM 2196 C C . THR A 1 271 ? 28.340 -3.973 -15.605 1.00 89.88 271 THR A C 1
ATOM 2198 O O . THR A 1 271 ? 29.446 -4.371 -15.246 1.00 89.88 271 THR A O 1
ATOM 2201 N N . ALA A 1 272 ? 27.572 -4.685 -16.437 1.00 92.44 272 ALA A N 1
ATOM 2202 C CA . ALA A 1 272 ? 27.886 -6.048 -16.859 1.00 92.44 272 ALA A CA 1
ATOM 2203 C C . ALA A 1 272 ? 29.076 -6.158 -17.819 1.00 92.44 272 ALA A C 1
ATOM 2205 O O . ALA A 1 272 ? 29.633 -7.244 -17.934 1.00 92.44 272 ALA A O 1
ATOM 2206 N N . LEU A 1 273 ? 29.454 -5.081 -18.515 1.00 93.44 273 LEU A N 1
ATOM 2207 C CA . LEU A 1 273 ? 30.588 -5.079 -19.438 1.00 93.44 273 LEU A CA 1
ATOM 2208 C C . LEU A 1 273 ? 31.638 -4.067 -18.994 1.00 93.44 273 LEU A C 1
ATOM 2210 O O . LEU A 1 273 ? 31.320 -2.902 -18.750 1.00 93.44 273 LEU A O 1
ATOM 2214 N N . THR A 1 274 ? 32.904 -4.484 -18.970 1.00 90.31 274 THR A N 1
ATOM 2215 C CA . THR A 1 274 ? 34.010 -3.525 -18.874 1.00 90.31 274 THR A CA 1
ATOM 2216 C C . THR A 1 274 ? 34.170 -2.761 -20.194 1.00 90.31 274 THR A C 1
ATOM 2218 O O . THR A 1 274 ? 33.751 -3.254 -21.254 1.00 90.31 274 THR A O 1
ATOM 2221 N N . PRO A 1 275 ? 34.824 -1.583 -20.183 1.00 89.62 275 PRO A N 1
ATOM 2222 C CA . PRO A 1 275 ? 35.124 -0.859 -21.412 1.00 89.62 275 PRO A CA 1
ATOM 2223 C C . PRO A 1 275 ? 35.837 -1.739 -22.451 1.00 89.62 275 PRO A C 1
ATOM 2225 O O . PRO A 1 275 ? 35.491 -1.706 -23.629 1.00 89.62 275 PRO A O 1
ATOM 2228 N N . GLU A 1 276 ? 36.785 -2.576 -22.029 1.00 90.62 276 GLU A N 1
ATOM 2229 C CA . GLU A 1 276 ? 37.533 -3.499 -22.892 1.00 90.62 276 GLU A CA 1
ATOM 2230 C C . GLU A 1 276 ? 36.613 -4.505 -23.573 1.00 90.62 276 GLU A C 1
ATOM 2232 O O . GLU A 1 276 ? 36.640 -4.621 -24.800 1.00 90.62 276 GLU A O 1
ATOM 2237 N N . ILE A 1 277 ? 35.777 -5.192 -22.794 1.00 92.12 277 ILE A N 1
ATOM 2238 C CA . ILE A 1 277 ? 34.873 -6.222 -23.307 1.00 92.12 277 ILE A CA 1
ATOM 2239 C C . ILE A 1 277 ? 33.827 -5.609 -24.241 1.00 92.12 277 ILE A C 1
ATOM 2241 O O . ILE A 1 277 ? 33.603 -6.128 -25.333 1.00 92.12 277 ILE A O 1
ATOM 2245 N N . SER A 1 278 ? 33.258 -4.451 -23.888 1.00 92.56 278 SER A N 1
ATOM 2246 C CA . SER A 1 278 ? 32.276 -3.769 -24.745 1.00 92.56 278 SER A CA 1
ATOM 2247 C C . SER A 1 278 ? 32.823 -3.472 -26.151 1.00 92.56 278 SER A C 1
ATOM 2249 O O . SER A 1 278 ? 32.118 -3.618 -27.151 1.00 92.56 278 SER A O 1
ATOM 2251 N N . ARG A 1 279 ? 34.117 -3.134 -26.257 1.00 90.38 279 ARG A N 1
ATOM 2252 C CA . ARG A 1 279 ? 34.790 -2.911 -27.543 1.00 90.38 279 ARG A CA 1
ATOM 2253 C C . ARG A 1 279 ? 35.018 -4.203 -28.318 1.00 90.38 279 ARG A C 1
ATOM 2255 O O . ARG A 1 279 ? 34.929 -4.162 -29.543 1.00 90.38 279 ARG A O 1
ATOM 2262 N N . LYS A 1 280 ? 35.310 -5.318 -27.647 1.00 90.06 280 LYS A N 1
ATOM 2263 C CA . LYS A 1 280 ? 35.479 -6.621 -28.307 1.00 90.06 280 LYS A CA 1
ATOM 2264 C C . LYS A 1 280 ? 34.163 -7.161 -28.873 1.00 90.06 280 LYS A C 1
ATOM 2266 O O . LYS A 1 280 ? 34.164 -7.713 -29.965 1.00 90.06 280 LYS A O 1
ATOM 2271 N N . LEU A 1 281 ? 33.055 -6.948 -28.161 1.00 90.19 281 LEU A N 1
ATOM 2272 C CA . LEU A 1 281 ? 31.719 -7.404 -28.565 1.00 90.19 281 LEU A CA 1
ATOM 2273 C C . LEU A 1 281 ? 31.095 -6.564 -29.692 1.00 90.19 281 LEU A C 1
ATOM 2275 O O . LEU A 1 281 ? 30.211 -7.032 -30.416 1.00 90.19 281 LEU A O 1
ATOM 2279 N N . CYS A 1 282 ? 31.530 -5.313 -29.854 1.00 90.00 282 CYS A N 1
ATOM 2280 C CA . CYS A 1 282 ? 31.076 -4.454 -30.940 1.00 90.00 282 CYS A CA 1
ATOM 2281 C C . CYS A 1 282 ? 31.976 -4.603 -32.172 1.00 90.00 282 CYS A C 1
ATOM 2283 O O . CYS A 1 282 ? 33.150 -4.241 -32.132 1.00 90.00 282 CYS A O 1
ATOM 2285 N N . TYR A 1 283 ? 31.400 -5.020 -33.302 1.00 85.88 283 TYR A N 1
ATOM 2286 C CA . TYR A 1 283 ? 32.075 -5.077 -34.611 1.00 85.88 283 TYR A CA 1
ATOM 2287 C C . TYR A 1 283 ? 31.624 -3.975 -35.583 1.00 85.88 283 TYR A C 1
ATOM 2289 O O . TYR A 1 283 ? 32.004 -3.979 -36.751 1.00 85.88 283 TYR A O 1
ATOM 2297 N N . CYS A 1 284 ? 30.817 -3.015 -35.124 1.00 88.25 284 CYS A N 1
ATOM 2298 C CA . CYS A 1 284 ? 30.333 -1.932 -35.976 1.00 88.25 284 CYS A CA 1
ATOM 2299 C C . CYS A 1 284 ? 31.491 -0.985 -36.328 1.00 88.25 284 CYS A C 1
ATOM 2301 O O . CYS A 1 284 ? 32.179 -0.475 -35.440 1.00 88.25 284 CYS A O 1
ATOM 2303 N N . SER A 1 285 ? 31.705 -0.752 -37.625 1.00 83.56 285 SER A N 1
ATOM 2304 C CA . SER A 1 285 ? 32.785 0.104 -38.136 1.00 83.56 285 SER A CA 1
ATOM 2305 C C . SER A 1 285 ? 32.509 1.594 -37.946 1.00 83.56 285 SER A C 1
ATOM 2307 O O . SER A 1 285 ? 33.444 2.380 -37.845 1.00 83.56 285 SER A O 1
ATOM 2309 N N . THR A 1 286 ? 31.236 1.980 -37.868 1.00 84.44 286 THR A N 1
ATOM 2310 C CA . THR A 1 286 ? 30.805 3.376 -37.732 1.00 84.44 286 THR A CA 1
ATOM 2311 C C . THR A 1 286 ? 30.845 3.894 -36.297 1.00 84.44 286 THR A C 1
ATOM 2313 O O . THR A 1 286 ? 30.619 5.075 -36.098 1.00 84.44 286 THR A O 1
ATOM 2316 N N . VAL A 1 287 ? 31.068 3.037 -35.294 1.00 88.56 287 VAL A N 1
ATOM 2317 C CA . VAL A 1 287 ? 31.027 3.417 -33.871 1.00 88.56 287 VAL A CA 1
ATOM 2318 C C . VAL A 1 287 ? 32.392 3.927 -33.411 1.00 88.56 287 VAL A C 1
ATOM 2320 O O . VAL A 1 287 ? 33.414 3.254 -33.586 1.00 88.56 287 VAL A O 1
ATOM 2323 N N . ARG A 1 288 ? 32.414 5.102 -32.778 1.00 85.81 288 ARG A N 1
ATOM 2324 C CA . ARG A 1 288 ? 33.633 5.749 -32.295 1.00 85.81 288 ARG A CA 1
ATOM 2325 C C . ARG A 1 288 ? 34.180 5.060 -31.043 1.00 85.81 288 ARG A C 1
ATOM 2327 O O . ARG A 1 288 ? 33.570 5.057 -29.982 1.00 85.81 288 ARG A O 1
ATOM 2334 N N . ARG A 1 289 ? 35.403 4.527 -31.138 1.00 87.31 289 ARG A N 1
ATOM 2335 C CA . ARG A 1 289 ? 36.048 3.744 -30.057 1.00 87.31 289 ARG A CA 1
ATOM 2336 C C . ARG A 1 289 ? 36.967 4.544 -29.139 1.00 87.31 289 ARG A C 1
ATOM 2338 O O . ARG A 1 289 ? 37.411 4.016 -28.119 1.00 87.31 289 ARG A O 1
ATOM 2345 N N . ARG A 1 290 ? 37.295 5.780 -29.515 1.00 85.62 290 ARG A N 1
ATOM 2346 C CA . ARG A 1 290 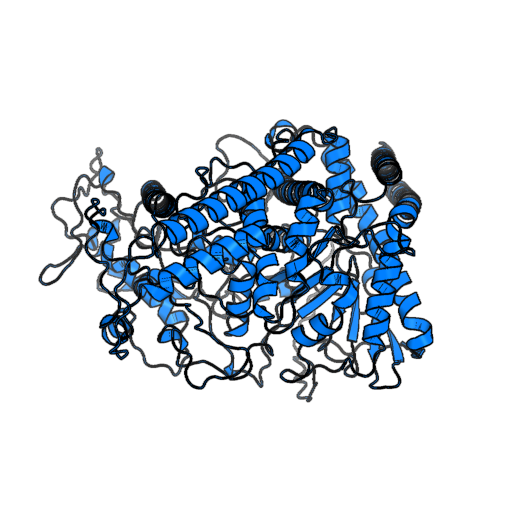? 38.214 6.654 -28.780 1.00 85.62 290 ARG A CA 1
ATOM 2347 C C . ARG A 1 290 ? 37.567 7.996 -28.481 1.00 85.62 290 ARG A C 1
ATOM 2349 O O . ARG A 1 290 ? 36.782 8.477 -29.295 1.00 85.62 290 ARG A O 1
ATOM 2356 N N . ASP A 1 291 ? 37.847 8.569 -27.319 1.00 83.44 291 ASP A N 1
ATOM 2357 C CA . ASP A 1 291 ? 37.353 9.897 -26.942 1.00 83.44 291 ASP A CA 1
ATOM 2358 C C . ASP A 1 291 ? 38.142 11.007 -27.649 1.00 83.44 291 ASP A C 1
ATOM 2360 O O . ASP A 1 291 ? 38.882 10.753 -28.605 1.00 83.44 291 ASP A O 1
ATOM 2364 N N . GLN A 1 292 ? 37.898 12.258 -27.263 1.00 83.44 292 GLN A N 1
ATOM 2365 C CA . GLN A 1 292 ? 38.598 13.415 -27.825 1.00 83.44 292 GLN A CA 1
ATOM 2366 C C . GLN A 1 292 ? 40.090 13.420 -27.445 1.00 83.44 292 GLN A C 1
ATOM 2368 O O . GLN A 1 292 ? 40.906 13.905 -28.222 1.00 83.44 292 GLN A O 1
ATOM 2373 N N . ASP A 1 293 ? 40.448 12.770 -26.334 1.00 85.44 293 ASP A N 1
ATOM 2374 C CA . ASP A 1 293 ? 41.819 12.626 -25.833 1.00 85.44 293 ASP A CA 1
ATOM 2375 C C . ASP A 1 293 ? 42.524 11.363 -26.371 1.00 85.44 293 ASP A C 1
ATOM 2377 O O . ASP A 1 293 ? 43.637 11.022 -25.961 1.00 85.44 293 ASP A O 1
ATOM 2381 N N . GLY A 1 294 ? 41.879 10.623 -27.281 1.00 81.00 294 GLY A N 1
ATOM 2382 C CA . GLY A 1 294 ? 42.416 9.407 -27.889 1.00 81.00 294 GLY A CA 1
ATOM 2383 C C . GLY A 1 294 ? 42.399 8.165 -26.987 1.00 81.00 294 GLY A C 1
ATOM 2384 O O . GLY A 1 294 ? 42.929 7.121 -27.399 1.00 81.00 294 GLY A O 1
ATOM 2385 N N . ARG A 1 295 ? 41.785 8.238 -25.798 1.00 84.50 295 ARG A N 1
ATOM 2386 C CA . ARG A 1 295 ? 41.640 7.118 -24.855 1.00 84.50 295 ARG A CA 1
ATOM 2387 C C . ARG A 1 295 ? 40.498 6.208 -25.280 1.00 84.50 295 ARG A C 1
ATOM 2389 O O . ARG A 1 295 ? 39.533 6.633 -25.911 1.00 84.50 295 ARG A O 1
ATOM 2396 N N . SER A 1 296 ? 40.614 4.925 -24.950 1.00 84.94 296 SER A N 1
ATOM 2397 C CA . SER A 1 296 ? 39.601 3.934 -25.321 1.00 84.94 296 SER A CA 1
ATOM 2398 C C . SER A 1 296 ? 38.318 4.131 -24.515 1.00 84.94 296 SER A C 1
ATOM 2400 O O . SER A 1 296 ? 38.354 4.170 -23.288 1.00 84.94 296 SER A O 1
ATOM 2402 N N . ARG A 1 297 ? 37.179 4.196 -25.202 1.00 85.62 297 ARG A N 1
ATOM 2403 C CA . ARG A 1 297 ? 35.866 4.445 -24.589 1.00 85.62 297 ARG A CA 1
ATOM 2404 C C . ARG A 1 297 ? 35.153 3.160 -24.196 1.00 85.62 297 ARG A C 1
ATOM 2406 O O . ARG A 1 297 ? 35.403 2.107 -24.788 1.00 85.62 297 ARG A O 1
ATOM 2413 N N . SER A 1 298 ? 34.236 3.258 -23.237 1.00 88.81 298 SER A N 1
ATOM 2414 C CA . SER A 1 298 ? 33.204 2.235 -23.056 1.00 88.81 298 SER A CA 1
ATOM 2415 C C . SER A 1 298 ? 32.152 2.386 -24.151 1.00 88.81 298 SER A C 1
ATOM 2417 O O . SER A 1 298 ? 31.738 3.507 -24.427 1.00 88.81 298 SER A O 1
ATOM 2419 N N . LEU A 1 299 ? 31.737 1.274 -24.757 1.00 91.81 299 LEU A N 1
ATOM 2420 C CA . LEU A 1 299 ? 30.609 1.217 -25.699 1.00 91.81 299 LEU A CA 1
ATOM 2421 C C . LEU A 1 299 ? 29.343 0.652 -25.033 1.00 91.81 299 LEU A C 1
ATOM 2423 O O . LEU A 1 299 ? 28.384 0.283 -25.709 1.00 91.81 299 LEU A O 1
ATOM 2427 N N . TRP A 1 300 ? 29.382 0.492 -23.709 1.00 91.88 300 TRP A N 1
ATOM 2428 C CA . TRP A 1 300 ? 28.288 -0.030 -22.908 1.00 91.88 300 TRP A CA 1
ATOM 2429 C C . TRP A 1 300 ? 28.128 0.778 -21.611 1.00 91.88 300 TRP A C 1
ATOM 2431 O O . TRP A 1 300 ? 29.139 1.050 -20.950 1.00 91.88 300 TRP A O 1
ATOM 2441 N N . PRO A 1 301 ? 26.892 1.111 -21.203 1.00 92.31 301 PRO A N 1
ATOM 2442 C CA . PRO A 1 301 ? 25.643 0.987 -21.970 1.00 92.31 301 PRO A CA 1
ATOM 2443 C C . PRO A 1 301 ? 25.670 1.770 -23.297 1.00 92.31 301 PRO A C 1
ATOM 2445 O O . PRO A 1 301 ? 26.500 2.659 -23.462 1.00 92.31 301 PRO A O 1
ATOM 2448 N N . ILE A 1 302 ? 24.800 1.425 -24.250 1.00 91.69 302 ILE A N 1
ATOM 2449 C CA . ILE A 1 302 ? 24.787 2.064 -25.578 1.00 91.69 302 ILE A CA 1
ATOM 2450 C C . ILE A 1 302 ? 24.284 3.506 -25.462 1.00 91.69 302 ILE A C 1
ATOM 2452 O O . ILE A 1 302 ? 23.206 3.749 -24.912 1.00 91.69 302 ILE A O 1
ATOM 2456 N N . ASP A 1 303 ? 25.017 4.439 -26.061 1.00 90.31 303 ASP A N 1
ATOM 2457 C CA . ASP A 1 303 ? 24.646 5.848 -26.143 1.00 90.31 303 ASP A CA 1
ATOM 2458 C C . ASP A 1 303 ? 24.892 6.349 -27.574 1.00 90.31 303 ASP A C 1
ATOM 2460 O O . ASP A 1 303 ? 26.032 6.625 -27.936 1.00 90.31 303 ASP A O 1
ATOM 2464 N N . PRO A 1 304 ? 23.849 6.458 -28.419 1.00 85.50 304 PRO A N 1
ATOM 2465 C CA . PRO A 1 304 ? 24.010 6.831 -29.823 1.00 85.50 304 PRO A CA 1
ATOM 2466 C C . PRO A 1 304 ? 24.620 8.217 -30.055 1.00 85.50 304 PRO A C 1
ATOM 2468 O O . PRO A 1 304 ? 25.244 8.422 -31.096 1.00 85.50 304 PRO A O 1
ATOM 2471 N N . GLU A 1 305 ? 24.421 9.164 -29.132 1.00 83.88 305 GLU A N 1
ATOM 2472 C CA . GLU A 1 305 ? 24.979 10.515 -29.253 1.00 83.88 305 GLU A CA 1
ATOM 2473 C C . GLU A 1 305 ? 26.480 10.475 -28.992 1.00 83.88 305 GLU A C 1
ATOM 2475 O O . GLU A 1 305 ? 27.282 10.977 -29.779 1.00 83.88 305 GLU A O 1
ATOM 2480 N N . LEU A 1 306 ? 26.860 9.792 -27.916 1.00 83.12 306 LEU A N 1
ATOM 2481 C CA . LEU A 1 306 ? 28.248 9.595 -27.543 1.00 83.12 306 LEU A CA 1
ATOM 2482 C C . LEU A 1 306 ? 28.988 8.677 -28.526 1.00 83.12 306 LEU A C 1
ATOM 2484 O O . LEU A 1 306 ? 30.155 8.933 -28.815 1.00 83.12 306 LEU A O 1
ATOM 2488 N N . ASP A 1 307 ? 28.353 7.633 -29.044 1.00 83.75 307 ASP A N 1
ATOM 2489 C CA . ASP A 1 307 ? 28.967 6.631 -29.918 1.00 83.75 307 ASP A CA 1
ATOM 2490 C C . ASP A 1 307 ? 29.280 7.161 -31.330 1.00 83.75 307 ASP A C 1
ATOM 2492 O O . ASP A 1 307 ? 30.031 6.509 -32.062 1.00 83.75 307 ASP A O 1
ATOM 2496 N N . GLU A 1 308 ? 28.737 8.328 -31.712 1.00 73.81 308 GLU A N 1
ATOM 2497 C CA . GLU A 1 308 ? 28.954 9.008 -33.005 1.00 73.81 308 GLU A CA 1
ATOM 2498 C C . GLU A 1 308 ? 28.804 8.055 -34.216 1.00 73.81 308 GLU A C 1
ATOM 2500 O O . GLU A 1 308 ? 29.534 8.131 -35.203 1.00 73.81 308 GLU A O 1
ATOM 2505 N N . GLY A 1 309 ? 27.861 7.110 -34.125 1.00 73.56 309 GLY A N 1
ATOM 2506 C CA . GLY A 1 309 ? 27.724 5.976 -35.037 1.00 73.56 309 GLY A CA 1
ATOM 2507 C C . GLY A 1 309 ? 26.498 5.125 -34.724 1.00 73.56 309 GLY A C 1
ATOM 2508 O O . GLY A 1 309 ? 25.769 5.398 -33.774 1.00 73.56 309 GLY A O 1
ATOM 2509 N N . HIS A 1 310 ? 26.199 4.112 -35.542 1.00 80.44 310 HIS A N 1
ATOM 2510 C CA . HIS A 1 310 ? 25.023 3.258 -35.327 1.00 80.44 310 HIS A CA 1
ATOM 2511 C C . HIS A 1 310 ? 25.435 1.814 -35.067 1.00 80.44 310 HIS A C 1
ATOM 2513 O O . HIS A 1 310 ? 26.093 1.177 -35.890 1.00 80.44 310 HIS A O 1
ATOM 2519 N N . HIS A 1 311 ? 24.999 1.276 -33.931 1.00 83.56 311 HIS A N 1
ATOM 2520 C CA . HIS A 1 311 ? 25.061 -0.159 -33.690 1.00 83.56 311 HIS A CA 1
ATOM 2521 C C . HIS A 1 311 ? 24.037 -0.867 -34.582 1.00 83.56 311 HIS A C 1
ATOM 2523 O O . HIS A 1 311 ? 22.865 -0.492 -34.630 1.00 83.56 311 HIS A O 1
ATOM 2529 N N . VAL A 1 312 ? 24.462 -1.909 -35.296 1.00 80.94 312 VAL A N 1
ATOM 2530 C CA . VAL A 1 312 ? 23.575 -2.662 -36.191 1.00 80.94 312 VAL A CA 1
ATOM 2531 C C . VAL A 1 312 ? 22.755 -3.658 -35.376 1.00 80.94 312 VAL A C 1
ATOM 2533 O O . VAL A 1 312 ? 23.294 -4.631 -34.849 1.00 80.94 312 VAL A O 1
ATOM 2536 N N . LYS A 1 313 ? 21.440 -3.446 -35.283 1.00 71.19 313 LYS A N 1
ATOM 2537 C CA . LYS A 1 313 ? 20.517 -4.442 -34.721 1.00 71.19 313 LYS A CA 1
ATOM 2538 C C . LYS A 1 313 ? 20.404 -5.602 -35.722 1.00 71.19 313 LYS A C 1
ATOM 2540 O O . LYS A 1 313 ? 20.121 -5.369 -36.897 1.00 71.19 313 LYS A O 1
ATOM 2545 N N . GLY A 1 314 ? 20.705 -6.828 -35.289 1.00 64.69 314 GLY A N 1
ATOM 2546 C CA . GLY A 1 314 ? 20.680 -8.017 -36.154 1.00 64.69 314 GLY A CA 1
ATOM 2547 C C . GLY A 1 314 ? 19.298 -8.299 -36.765 1.00 64.69 314 GLY A C 1
ATOM 2548 O O . GLY A 1 314 ? 18.290 -7.734 -36.342 1.00 64.69 314 GLY A O 1
ATOM 2549 N N . GLY A 1 315 ? 19.241 -9.181 -37.767 1.00 60.47 315 GLY A N 1
ATOM 2550 C CA . GLY A 1 315 ? 18.001 -9.563 -38.458 1.00 60.47 315 GLY A CA 1
ATOM 2551 C C . GLY A 1 315 ? 18.205 -10.742 -39.414 1.00 60.47 315 GLY A C 1
ATOM 2552 O O . GLY A 1 315 ? 19.314 -11.263 -39.519 1.00 60.47 315 GLY A O 1
ATOM 2553 N N . LEU A 1 316 ? 17.150 -11.170 -40.121 1.00 39.62 316 LEU A N 1
ATOM 2554 C CA . LEU A 1 316 ? 17.244 -12.250 -41.118 1.00 39.62 316 LEU A CA 1
ATOM 2555 C C . LEU A 1 316 ? 18.366 -11.943 -42.132 1.00 39.62 316 LEU A C 1
ATOM 2557 O O . LEU A 1 316 ? 18.272 -10.989 -42.901 1.00 39.62 316 LEU A O 1
ATOM 2561 N N . GLY A 1 317 ? 19.439 -12.741 -42.088 1.00 48.03 317 GLY A N 1
ATOM 2562 C CA . GLY A 1 317 ? 20.606 -12.627 -42.970 1.00 48.03 317 GLY A CA 1
ATOM 2563 C C . GLY A 1 317 ? 21.650 -11.561 -42.600 1.00 48.03 317 GLY A C 1
ATOM 2564 O O . GLY A 1 317 ? 22.543 -11.320 -43.408 1.00 48.03 317 GLY A O 1
ATOM 2565 N N . ARG A 1 318 ? 21.578 -10.911 -41.425 1.00 60.66 318 ARG A N 1
ATOM 2566 C CA . ARG A 1 318 ? 22.556 -9.886 -40.993 1.00 60.66 318 ARG A CA 1
ATOM 2567 C C . ARG A 1 318 ? 23.175 -10.207 -39.632 1.00 60.66 318 ARG A C 1
ATOM 2569 O O . ARG A 1 318 ? 22.448 -10.418 -38.663 1.00 60.66 318 ARG A O 1
ATOM 2576 N N . VAL A 1 319 ? 24.507 -10.159 -39.552 1.00 69.56 319 VAL A N 1
ATOM 2577 C CA . VAL A 1 319 ? 25.252 -10.221 -38.282 1.00 69.56 319 VAL A CA 1
ATOM 2578 C C . VAL A 1 319 ? 25.022 -8.911 -37.524 1.00 69.56 319 VAL A C 1
ATOM 2580 O O . VAL A 1 319 ? 25.348 -7.835 -38.023 1.00 69.56 319 VAL A O 1
ATOM 2583 N N . GLY A 1 320 ? 24.393 -8.997 -36.352 1.00 80.12 320 GLY A N 1
ATOM 2584 C CA . GLY A 1 320 ? 24.155 -7.848 -35.478 1.00 80.12 320 GLY A CA 1
ATOM 2585 C C . GLY A 1 320 ? 25.354 -7.535 -34.582 1.00 80.12 320 GLY A C 1
ATOM 2586 O O . GLY A 1 320 ? 26.239 -8.365 -34.395 1.00 80.12 320 GLY A O 1
ATOM 2587 N N . CYS A 1 321 ? 25.361 -6.340 -33.995 1.00 86.62 321 CYS A N 1
ATOM 2588 C CA . CYS A 1 321 ? 26.289 -5.978 -32.929 1.00 86.62 321 CYS A CA 1
ATOM 2589 C C . CYS A 1 321 ? 26.085 -6.901 -31.715 1.00 86.62 321 CYS A C 1
ATOM 2591 O O . CYS A 1 321 ? 24.957 -7.023 -31.230 1.00 86.62 321 CYS A O 1
ATOM 2593 N N . GLY A 1 322 ? 27.166 -7.497 -31.196 1.00 86.44 322 GLY A N 1
ATOM 2594 C CA . GLY A 1 322 ? 27.120 -8.401 -30.039 1.00 86.44 322 GLY A CA 1
ATOM 2595 C C . GLY A 1 322 ? 26.652 -7.727 -28.746 1.00 86.44 322 GLY A C 1
ATOM 2596 O O . GLY A 1 322 ? 26.194 -8.395 -27.832 1.00 86.44 322 GLY A O 1
ATOM 2597 N N . LEU A 1 323 ? 26.668 -6.393 -28.672 1.00 89.50 323 LEU A N 1
ATOM 2598 C CA . LEU A 1 323 ? 26.111 -5.669 -27.525 1.00 89.50 323 LEU A CA 1
ATOM 2599 C C . LEU A 1 323 ? 24.594 -5.872 -27.376 1.00 89.50 323 LEU A C 1
ATOM 2601 O O . LEU A 1 323 ? 24.087 -5.867 -26.259 1.00 89.50 323 LEU A O 1
ATOM 2605 N N . TYR A 1 324 ? 23.861 -6.107 -28.472 1.00 86.19 324 TYR A N 1
ATOM 2606 C CA . TYR A 1 324 ? 22.416 -6.351 -28.398 1.00 86.19 324 TYR A CA 1
ATOM 2607 C C . TYR A 1 324 ? 22.059 -7.721 -27.812 1.00 86.19 324 TYR A C 1
ATOM 2609 O O . TYR A 1 324 ? 20.960 -7.871 -27.288 1.00 86.19 324 TYR A O 1
ATOM 2617 N N . THR A 1 325 ? 22.961 -8.708 -27.864 1.00 86.44 325 THR A N 1
ATOM 2618 C CA . THR A 1 325 ? 22.688 -10.054 -27.329 1.00 86.44 325 THR A CA 1
ATOM 2619 C C . THR A 1 325 ? 22.842 -10.123 -25.813 1.00 86.44 325 THR A C 1
ATOM 2621 O O . THR A 1 325 ? 22.328 -11.043 -25.188 1.00 86.44 325 THR A O 1
ATOM 2624 N N . VAL A 1 326 ? 23.505 -9.142 -25.192 1.00 90.25 326 VAL A N 1
ATOM 2625 C CA . VAL A 1 326 ? 23.763 -9.116 -23.742 1.00 90.25 326 VAL A CA 1
ATOM 2626 C C . VAL A 1 326 ? 22.467 -9.036 -22.935 1.00 90.25 326 VAL A C 1
ATOM 2628 O O . VAL A 1 326 ? 22.315 -9.731 -21.931 1.00 90.25 326 VAL A O 1
ATOM 2631 N N . THR A 1 327 ? 21.504 -8.231 -23.391 1.00 88.94 327 THR A N 1
ATOM 2632 C CA . THR A 1 327 ? 20.175 -8.144 -22.768 1.00 88.94 327 THR A CA 1
ATOM 2633 C C . THR A 1 327 ? 19.411 -9.462 -22.890 1.00 88.94 327 THR A C 1
ATOM 2635 O O . THR A 1 327 ? 18.771 -9.878 -21.924 1.00 88.94 327 THR A O 1
ATOM 2638 N N . ASP A 1 328 ? 19.533 -10.155 -24.026 1.00 87.12 328 ASP A N 1
ATOM 2639 C CA . ASP A 1 328 ? 18.892 -11.456 -24.233 1.00 87.12 328 ASP A CA 1
ATOM 2640 C C . ASP A 1 328 ? 19.491 -12.528 -23.309 1.00 87.12 328 ASP A C 1
ATOM 2642 O O . ASP A 1 328 ? 18.751 -13.255 -22.648 1.00 87.12 328 ASP A O 1
ATOM 2646 N N . LEU A 1 329 ? 20.824 -12.574 -23.179 1.00 90.69 329 LEU A N 1
ATOM 2647 C CA . LEU A 1 329 ? 21.523 -13.478 -22.254 1.00 90.69 329 LEU A CA 1
ATOM 2648 C C . LEU A 1 329 ? 21.092 -13.256 -20.797 1.00 90.69 329 LEU A C 1
ATOM 2650 O O . LEU A 1 329 ? 20.893 -14.213 -20.047 1.00 90.69 329 LEU A O 1
ATOM 2654 N N . PHE A 1 330 ? 20.914 -11.998 -20.393 1.00 92.12 330 PHE A N 1
ATOM 2655 C CA . PHE A 1 330 ? 20.425 -11.657 -19.059 1.00 92.12 330 PHE A CA 1
ATOM 2656 C C . PHE A 1 330 ? 18.975 -12.110 -18.834 1.00 92.12 330 PHE A C 1
ATOM 2658 O O . PHE A 1 330 ? 18.663 -12.678 -17.784 1.00 92.12 330 PHE A O 1
ATOM 2665 N N . ALA A 1 331 ? 18.095 -11.911 -19.821 1.00 88.00 331 ALA A N 1
ATOM 2666 C CA . ALA A 1 331 ? 16.711 -12.377 -19.762 1.00 88.00 331 ALA A CA 1
ATOM 2667 C C . ALA A 1 331 ? 16.625 -13.911 -19.674 1.00 88.00 331 ALA A C 1
ATOM 2669 O O . ALA A 1 331 ? 15.884 -14.438 -18.843 1.00 88.00 331 ALA A O 1
ATOM 2670 N N . GLU A 1 332 ? 17.423 -14.626 -20.471 1.00 88.06 332 GLU A N 1
ATOM 2671 C CA . GLU A 1 332 ? 17.516 -16.090 -20.434 1.00 88.06 332 GLU A CA 1
ATOM 2672 C C . GLU A 1 332 ? 18.044 -16.587 -19.080 1.00 88.06 332 GLU A C 1
ATOM 2674 O O . GLU A 1 332 ? 17.523 -17.562 -18.543 1.00 88.06 332 GLU A O 1
ATOM 2679 N N . ALA A 1 333 ? 19.011 -15.897 -18.464 1.00 90.50 333 ALA A N 1
ATOM 2680 C CA . ALA A 1 333 ? 19.494 -16.241 -17.125 1.00 90.50 333 ALA A CA 1
ATOM 2681 C C . ALA A 1 333 ? 18.418 -16.040 -16.042 1.00 90.50 333 ALA A C 1
ATOM 2683 O O . ALA A 1 333 ? 18.235 -16.902 -15.174 1.00 90.50 333 ALA A O 1
ATOM 2684 N N . LYS A 1 334 ? 17.656 -14.938 -16.109 1.00 88.62 334 LYS A N 1
ATOM 2685 C CA . LYS A 1 334 ? 16.501 -14.722 -15.225 1.00 88.62 334 LYS A CA 1
ATOM 2686 C C . LYS A 1 334 ? 15.450 -15.809 -15.410 1.00 88.62 334 LYS A C 1
ATOM 2688 O O . LYS A 1 334 ? 15.008 -16.379 -14.414 1.00 88.62 334 LYS A O 1
ATOM 2693 N N . TYR A 1 335 ? 15.096 -16.139 -16.647 1.00 84.19 335 TYR A N 1
ATOM 2694 C CA . TYR A 1 335 ? 14.155 -17.215 -16.941 1.00 84.19 335 TYR A CA 1
ATOM 2695 C C . TYR A 1 335 ? 14.661 -18.575 -16.453 1.00 84.19 335 TYR A C 1
ATOM 2697 O O . TYR A 1 335 ? 13.942 -19.305 -15.778 1.00 84.19 335 TYR A O 1
ATOM 2705 N N . ALA A 1 336 ? 15.927 -18.906 -16.701 1.00 84.00 336 ALA A N 1
ATOM 2706 C CA . ALA A 1 336 ? 16.519 -20.153 -16.233 1.00 84.00 336 ALA A CA 1
ATOM 2707 C C . ALA A 1 336 ? 16.412 -20.304 -14.707 1.00 84.00 336 ALA A C 1
ATOM 2709 O O . ALA A 1 336 ? 16.209 -21.416 -14.219 1.00 84.00 336 ALA A O 1
ATOM 2710 N N . SER A 1 337 ? 16.479 -19.192 -13.965 1.00 85.19 337 SER A N 1
ATOM 2711 C CA . SER A 1 337 ? 16.363 -19.170 -12.504 1.00 85.19 337 SER A CA 1
ATOM 2712 C C . SER A 1 337 ? 14.951 -19.431 -11.951 1.00 85.19 337 SER A C 1
ATOM 2714 O O . SER A 1 337 ? 14.829 -19.682 -10.746 1.00 85.19 337 SER A O 1
ATOM 2716 N N . THR A 1 338 ? 13.907 -19.368 -12.790 1.00 77.19 338 THR A N 1
ATOM 2717 C CA . THR A 1 338 ? 12.504 -19.634 -12.410 1.00 77.19 338 THR A CA 1
ATOM 2718 C C . THR A 1 338 ? 12.049 -21.060 -12.731 1.00 77.19 338 THR A C 1
ATOM 2720 O O . THR A 1 338 ? 10.953 -21.462 -12.339 1.00 77.19 338 THR A O 1
ATOM 2723 N N . ARG A 1 339 ? 12.873 -21.854 -13.427 1.00 72.38 339 ARG A N 1
ATOM 2724 C CA . ARG A 1 339 ? 12.531 -23.230 -13.813 1.00 72.38 339 ARG A CA 1
ATOM 2725 C C . ARG A 1 339 ? 12.731 -24.210 -12.655 1.00 72.38 339 ARG A C 1
ATOM 2727 O O . ARG A 1 339 ? 13.673 -24.084 -11.873 1.00 72.38 339 ARG A O 1
ATOM 2734 N N . SER A 1 340 ? 11.866 -25.224 -12.577 1.00 61.81 340 SER A N 1
ATOM 2735 C CA . SER A 1 340 ? 12.077 -26.375 -11.692 1.00 61.81 340 SER A CA 1
ATOM 2736 C C . SER A 1 340 ? 13.198 -27.270 -12.238 1.00 61.81 340 SER A C 1
ATOM 2738 O O . SER A 1 340 ? 13.419 -27.335 -13.448 1.00 61.81 340 SER A O 1
ATOM 2740 N N . GLN A 1 341 ? 13.900 -27.988 -11.354 1.00 55.75 341 GLN A N 1
ATOM 2741 C CA . GLN A 1 341 ? 15.036 -28.855 -11.719 1.00 55.75 341 GLN A CA 1
ATOM 2742 C C . GLN A 1 341 ? 14.674 -29.989 -12.703 1.00 55.75 341 GLN A C 1
ATOM 2744 O O . GLN A 1 341 ? 15.567 -30.590 -13.290 1.00 55.75 341 GLN A O 1
ATOM 2749 N N . PHE A 1 342 ? 13.380 -30.262 -12.904 1.00 48.91 342 PHE A N 1
ATOM 2750 C CA . PHE A 1 342 ? 12.860 -31.356 -13.731 1.00 48.91 342 PHE A CA 1
ATOM 2751 C C . PHE A 1 342 ? 12.200 -30.887 -15.046 1.00 48.91 342 PHE A C 1
ATOM 2753 O O . PHE A 1 342 ? 11.662 -31.705 -15.790 1.00 48.91 342 PHE A O 1
ATOM 2760 N N . GLY A 1 343 ? 12.209 -29.581 -15.343 1.00 57.12 343 GLY A N 1
ATOM 2761 C CA . GLY A 1 343 ? 11.612 -29.018 -16.560 1.00 57.12 343 GLY A CA 1
ATOM 2762 C C . GLY A 1 343 ? 12.469 -29.199 -17.822 1.00 57.12 343 GLY A C 1
ATOM 2763 O O . GLY A 1 343 ? 13.687 -29.355 -17.755 1.00 57.12 343 GLY A O 1
ATOM 2764 N N . LYS A 1 344 ? 11.843 -29.134 -19.008 1.00 60.47 344 LYS A N 1
ATOM 2765 C CA . LYS A 1 344 ? 12.564 -29.102 -20.296 1.00 60.47 344 LYS A CA 1
ATOM 2766 C C . LYS A 1 344 ? 13.436 -27.840 -20.389 1.00 60.47 344 LYS A C 1
ATOM 2768 O O . LYS A 1 344 ? 12.968 -26.738 -20.105 1.00 60.47 344 LYS A O 1
ATOM 2773 N N . ASN A 1 345 ? 14.674 -27.986 -20.866 1.00 67.12 345 ASN A N 1
ATOM 2774 C CA . ASN A 1 345 ? 15.634 -26.890 -21.062 1.00 67.12 345 ASN A CA 1
ATOM 2775 C C . ASN A 1 345 ? 15.365 -26.063 -22.337 1.00 67.12 345 ASN A C 1
ATOM 2777 O O . ASN A 1 345 ? 16.288 -25.752 -23.085 1.00 67.12 345 ASN A O 1
ATOM 2781 N N . ASP A 1 346 ? 14.109 -25.703 -22.597 1.00 73.62 346 ASP A N 1
ATOM 2782 C CA . ASP A 1 346 ? 13.783 -24.809 -23.711 1.00 73.62 346 ASP A CA 1
ATOM 2783 C C . ASP A 1 346 ? 14.230 -23.369 -23.390 1.00 73.62 346 ASP A C 1
ATOM 2785 O O . ASP A 1 346 ? 14.080 -22.916 -22.250 1.00 73.62 346 ASP A O 1
ATOM 2789 N N . SER A 1 347 ? 14.760 -22.651 -24.385 1.00 77.88 347 SER A N 1
ATOM 2790 C CA . SER A 1 347 ? 15.070 -21.215 -24.288 1.00 77.88 347 SER A CA 1
ATOM 2791 C C . SER A 1 347 ? 13.829 -20.342 -24.508 1.00 77.88 347 SER A C 1
ATOM 2793 O O . SER A 1 347 ? 12.858 -20.783 -25.138 1.00 77.88 347 SER A O 1
ATOM 2795 N N . LEU A 1 348 ? 13.846 -19.081 -24.059 1.00 73.31 348 LEU A N 1
ATOM 2796 C CA . LEU A 1 348 ? 12.752 -18.129 -24.307 1.00 73.31 348 LEU A CA 1
ATOM 2797 C C . LEU A 1 348 ? 12.464 -17.975 -25.807 1.00 73.31 348 LEU A C 1
ATOM 2799 O O . LEU A 1 348 ? 11.305 -17.891 -26.226 1.00 73.31 348 LEU A O 1
ATOM 2803 N N . LEU A 1 349 ? 13.506 -17.989 -26.644 1.00 71.94 349 LEU A N 1
ATOM 2804 C CA . LEU A 1 349 ? 13.354 -17.942 -28.100 1.00 71.94 349 LEU A CA 1
ATOM 2805 C C . LEU A 1 349 ? 12.673 -19.200 -28.668 1.00 71.94 349 LEU A C 1
ATOM 2807 O O . LEU A 1 349 ? 11.860 -19.100 -29.590 1.00 71.94 349 LEU A O 1
ATOM 2811 N N . GLN A 1 350 ? 13.001 -20.384 -28.147 1.00 73.94 350 GLN A N 1
ATOM 2812 C CA . GLN A 1 350 ? 12.374 -21.640 -28.567 1.00 73.94 350 GLN A CA 1
ATOM 2813 C C . GLN A 1 350 ? 10.903 -21.687 -28.150 1.00 73.94 350 GLN A C 1
ATOM 2815 O O . GLN A 1 350 ? 10.062 -22.085 -28.954 1.00 73.94 350 GLN A O 1
ATOM 2820 N N . LEU A 1 351 ? 10.577 -21.214 -26.946 1.00 69.81 351 LEU A N 1
ATOM 2821 C CA . LEU A 1 351 ? 9.195 -21.103 -26.475 1.00 69.81 351 LEU A CA 1
ATOM 2822 C C . LEU A 1 351 ? 8.376 -20.145 -27.335 1.00 69.81 351 LEU A C 1
ATOM 2824 O O . LEU A 1 351 ? 7.272 -20.489 -27.750 1.00 69.81 351 LEU A O 1
ATOM 2828 N N . ARG A 1 352 ? 8.955 -18.997 -27.709 1.00 67.75 352 ARG A N 1
ATOM 2829 C CA . ARG A 1 352 ? 8.316 -18.047 -28.629 1.00 67.75 352 ARG A CA 1
ATOM 2830 C C . ARG A 1 352 ? 7.910 -18.679 -29.956 1.00 67.75 352 ARG A C 1
ATOM 2832 O O . ARG A 1 352 ? 6.873 -18.317 -30.498 1.00 67.75 352 ARG A O 1
ATOM 2839 N N . LYS A 1 353 ? 8.717 -19.600 -30.484 1.00 67.81 353 LYS A N 1
ATOM 2840 C CA . LYS A 1 353 ? 8.430 -20.303 -31.745 1.00 67.81 353 LYS A CA 1
ATOM 2841 C C . LYS A 1 353 ? 7.363 -21.394 -31.597 1.00 67.81 353 LYS A C 1
ATOM 2843 O O . LYS A 1 353 ? 6.733 -21.735 -32.590 1.00 67.81 353 LYS A O 1
ATOM 2848 N N . LYS A 1 354 ? 7.189 -21.948 -30.391 1.00 66.00 354 LYS A N 1
ATOM 2849 C CA . LYS A 1 354 ? 6.233 -23.026 -30.086 1.00 66.00 354 LYS A CA 1
ATOM 2850 C C . LYS A 1 354 ? 4.842 -22.517 -29.685 1.00 66.00 354 LYS A C 1
ATOM 2852 O O . LYS A 1 354 ? 3.922 -23.321 -29.636 1.00 66.00 354 LYS A O 1
ATOM 2857 N N . ASP A 1 355 ? 4.683 -21.227 -29.381 1.00 58.47 355 ASP A N 1
ATOM 2858 C CA . ASP A 1 355 ? 3.419 -20.639 -28.915 1.00 58.47 355 ASP A CA 1
ATOM 2859 C C . ASP A 1 355 ? 2.344 -20.612 -30.026 1.00 58.47 355 ASP A C 1
ATOM 2861 O O . ASP A 1 355 ? 2.470 -19.828 -30.975 1.00 58.47 355 ASP A O 1
ATOM 2865 N N . PRO A 1 356 ? 1.266 -21.417 -29.921 1.00 49.22 356 PRO A N 1
ATOM 2866 C CA . PRO A 1 356 ? 0.217 -21.486 -30.941 1.00 49.22 356 PRO A CA 1
ATOM 2867 C C . PRO A 1 356 ? -0.587 -20.178 -31.069 1.00 49.22 356 PRO A C 1
ATOM 2869 O O . PRO A 1 356 ? -1.182 -19.918 -32.113 1.00 49.22 356 PRO A O 1
ATOM 2872 N N . VAL A 1 357 ? -0.553 -19.295 -30.059 1.00 49.00 357 VAL A N 1
ATOM 2873 C CA . VAL A 1 357 ? -1.273 -18.003 -30.062 1.00 49.00 357 VAL A CA 1
ATOM 2874 C C . VAL A 1 357 ? -0.587 -16.956 -30.960 1.00 49.00 357 VAL A C 1
ATOM 2876 O O . VAL A 1 357 ? -1.139 -15.889 -31.219 1.00 49.00 357 VAL A O 1
ATOM 2879 N N . GLY A 1 358 ? 0.599 -17.251 -31.506 1.00 42.41 358 GLY A N 1
ATOM 2880 C CA . GLY A 1 358 ? 1.218 -16.435 -32.557 1.00 42.41 358 GLY A CA 1
ATOM 2881 C C . GLY A 1 358 ? 0.448 -16.425 -33.890 1.00 42.41 358 GLY A C 1
ATOM 2882 O O . GLY A 1 358 ? 0.765 -15.602 -34.749 1.00 42.41 358 GLY A O 1
ATOM 2883 N N . GLY A 1 359 ? -0.542 -17.314 -34.067 1.00 36.31 359 GLY A N 1
ATOM 2884 C CA . GLY A 1 359 ? -1.290 -17.496 -35.318 1.00 36.31 359 GLY A CA 1
ATOM 2885 C C . GLY A 1 359 ? -2.631 -16.757 -35.448 1.00 36.31 359 GLY A C 1
ATOM 2886 O O . GLY A 1 359 ? -3.028 -16.468 -36.572 1.00 36.31 359 GLY A O 1
ATOM 2887 N N . GLU A 1 360 ? -3.322 -16.405 -34.356 1.00 34.25 360 GLU A N 1
ATOM 2888 C CA . GLU A 1 360 ? -4.697 -15.857 -34.417 1.00 34.25 360 GLU A CA 1
ATOM 2889 C C . GLU A 1 360 ? -4.976 -14.729 -33.405 1.00 34.25 360 GLU A C 1
ATOM 2891 O O . GLU A 1 360 ? -6.046 -14.645 -32.808 1.00 34.25 360 GLU A O 1
ATOM 2896 N N . LEU A 1 361 ? -4.038 -13.801 -33.211 1.00 36.28 361 LEU A N 1
ATOM 2897 C CA . LEU A 1 361 ? -4.405 -12.489 -32.667 1.00 36.28 361 LEU A CA 1
ATOM 2898 C C . LEU A 1 361 ? -4.743 -11.566 -33.845 1.00 36.28 361 LEU A C 1
ATOM 2900 O O . LEU A 1 361 ? -3.954 -11.509 -34.795 1.00 36.28 361 LEU A O 1
ATOM 2904 N N . PRO A 1 362 ? -5.894 -10.860 -33.842 1.00 31.73 362 PRO A N 1
ATOM 2905 C CA . PRO A 1 362 ? -6.231 -9.939 -34.917 1.00 31.73 362 PRO A CA 1
ATOM 2906 C C . PRO A 1 362 ? -5.090 -8.938 -35.067 1.00 31.73 362 PRO A C 1
ATOM 2908 O O . PRO A 1 362 ? -4.790 -8.190 -34.134 1.00 31.73 362 PRO A O 1
ATOM 2911 N N . LYS A 1 363 ? -4.437 -8.927 -36.234 1.00 30.05 363 LYS A N 1
ATOM 2912 C CA . LYS A 1 363 ? -3.557 -7.817 -36.599 1.00 30.05 363 LYS A CA 1
ATOM 2913 C C . LYS A 1 363 ? -4.395 -6.544 -36.446 1.00 30.05 363 LYS A C 1
ATOM 2915 O O . LYS A 1 363 ? -5.491 -6.520 -37.015 1.00 30.05 363 LYS A O 1
ATOM 2920 N N . PRO A 1 364 ? -3.945 -5.527 -35.690 1.00 32.84 364 PRO A N 1
ATOM 2921 C CA . PRO A 1 364 ? -4.666 -4.268 -35.640 1.00 32.84 364 PRO A CA 1
ATOM 2922 C C . PRO A 1 364 ? -4.844 -3.790 -37.080 1.00 32.84 364 PRO A C 1
ATOM 2924 O O . PRO A 1 364 ? -3.872 -3.671 -37.831 1.00 32.84 364 PRO A O 1
ATOM 2927 N N . VAL A 1 365 ? -6.104 -3.617 -37.485 1.00 32.59 365 VAL A N 1
ATOM 2928 C CA . VAL A 1 365 ? -6.449 -3.034 -38.779 1.00 32.59 365 VAL A CA 1
ATOM 2929 C C . VAL A 1 365 ? -5.715 -1.701 -38.852 1.00 32.59 365 VAL A C 1
ATOM 2931 O O . VAL A 1 365 ? -5.739 -0.930 -37.895 1.00 32.59 365 VAL A O 1
ATOM 2934 N N . ALA A 1 366 ? -4.976 -1.504 -39.942 1.00 33.19 366 ALA A N 1
ATOM 2935 C CA . ALA A 1 366 ? -4.018 -0.425 -40.128 1.00 33.19 366 ALA A CA 1
ATOM 2936 C C . ALA A 1 366 ? -4.577 0.935 -39.672 1.00 33.19 366 ALA A C 1
ATOM 2938 O O . ALA A 1 366 ? -5.349 1.575 -40.381 1.00 33.19 366 ALA A O 1
ATOM 2939 N N . VAL A 1 367 ? -4.159 1.387 -38.487 1.00 35.38 367 VAL A N 1
ATOM 2940 C CA . VAL A 1 367 ? -4.420 2.749 -38.026 1.00 35.38 367 VAL A CA 1
ATOM 2941 C C . VAL A 1 367 ? -3.488 3.664 -38.815 1.00 35.38 367 VAL A C 1
ATOM 2943 O O . VAL A 1 367 ? -2.270 3.616 -38.670 1.00 35.38 367 VAL A O 1
ATOM 2946 N N . THR A 1 368 ? -4.060 4.515 -39.659 1.00 36.38 368 THR A N 1
ATOM 2947 C CA . THR A 1 368 ? -3.378 5.494 -40.524 1.00 36.38 368 THR A CA 1
ATOM 2948 C C . THR A 1 368 ? -2.742 6.678 -39.777 1.00 36.38 368 THR A C 1
ATOM 2950 O O . THR A 1 368 ? -2.260 7.619 -40.408 1.00 36.38 368 THR A O 1
ATOM 2953 N N . ARG A 1 369 ? -2.650 6.651 -38.441 1.00 43.59 369 ARG A N 1
ATOM 2954 C CA . ARG A 1 369 ? -1.781 7.569 -37.686 1.00 43.59 369 ARG A CA 1
ATOM 2955 C C . ARG A 1 369 ? -0.406 6.932 -37.545 1.00 43.59 369 ARG A C 1
ATOM 2957 O O . ARG A 1 369 ? -0.315 5.824 -37.034 1.00 43.59 369 ARG A O 1
ATOM 2964 N N . LYS A 1 370 ? 0.638 7.647 -37.991 1.00 42.88 370 LYS A N 1
ATOM 2965 C CA . LYS A 1 370 ? 2.068 7.294 -37.904 1.00 42.88 370 LYS A CA 1
ATOM 2966 C C . LYS A 1 370 ? 2.407 6.627 -36.559 1.00 42.88 370 LYS A C 1
ATOM 2968 O O . LYS A 1 370 ? 2.801 7.309 -35.617 1.00 42.88 370 LYS A O 1
ATOM 2973 N N . GLN A 1 371 ? 2.277 5.304 -36.465 1.00 42.69 371 GLN A N 1
ATOM 2974 C CA . GLN A 1 371 ? 2.889 4.547 -35.383 1.00 42.69 371 GLN A CA 1
ATOM 2975 C C . GLN A 1 371 ? 4.400 4.774 -35.501 1.00 42.69 371 GLN A C 1
ATOM 2977 O O . GLN A 1 371 ? 4.953 4.600 -36.593 1.00 42.69 371 GLN A O 1
ATOM 2982 N N . PRO A 1 372 ? 5.098 5.165 -34.423 1.00 42.19 372 PRO A N 1
ATOM 2983 C CA . PRO A 1 372 ? 6.549 5.123 -34.414 1.00 42.19 372 PRO A CA 1
ATOM 2984 C C . PRO A 1 372 ? 6.990 3.705 -34.792 1.00 42.19 372 PRO A C 1
ATOM 2986 O O . PRO A 1 372 ? 6.560 2.740 -34.165 1.00 42.19 372 PRO A O 1
ATOM 2989 N N . SER A 1 373 ? 7.844 3.561 -35.805 1.00 43.50 373 SER A N 1
ATOM 2990 C CA . SER A 1 373 ? 8.275 2.259 -36.348 1.00 43.50 373 SER A CA 1
ATOM 2991 C C . SER A 1 373 ? 8.872 1.306 -35.299 1.00 43.50 373 SER A C 1
ATOM 2993 O O . SER A 1 373 ? 8.859 0.094 -35.496 1.00 43.50 373 SER A O 1
ATOM 2995 N N . ARG A 1 374 ? 9.342 1.832 -34.155 1.00 44.06 374 ARG A N 1
ATOM 2996 C CA . ARG A 1 374 ? 9.830 1.057 -32.999 1.00 44.06 374 ARG A CA 1
ATOM 2997 C C . ARG A 1 374 ? 8.725 0.404 -32.146 1.00 44.06 374 ARG A C 1
ATOM 2999 O O . ARG A 1 374 ? 9.037 -0.524 -31.414 1.00 44.06 374 ARG A O 1
ATOM 3006 N N . LEU A 1 375 ? 7.464 0.839 -32.247 1.00 46.03 375 LEU A N 1
ATOM 3007 C CA . LEU A 1 375 ? 6.331 0.342 -31.441 1.00 46.03 375 LEU A CA 1
ATOM 3008 C C . LEU A 1 375 ? 5.464 -0.703 -32.174 1.00 46.03 375 LEU A C 1
ATOM 3010 O O . LEU A 1 375 ? 4.580 -1.303 -31.571 1.00 46.03 375 LEU A O 1
ATOM 3014 N N . ALA A 1 376 ? 5.734 -0.969 -33.457 1.00 40.19 376 ALA A N 1
ATOM 3015 C CA . ALA A 1 376 ? 4.946 -1.877 -34.301 1.00 40.19 376 ALA A CA 1
ATOM 3016 C C . ALA A 1 376 ? 5.040 -3.372 -33.911 1.00 40.19 376 ALA A C 1
ATOM 3018 O O . ALA A 1 376 ? 4.271 -4.189 -34.413 1.00 40.19 376 ALA A O 1
ATOM 3019 N N . HIS A 1 377 ? 5.978 -3.748 -33.032 1.00 41.03 377 HIS A N 1
ATOM 3020 C CA . HIS A 1 377 ? 6.200 -5.134 -32.593 1.00 41.03 377 HIS A CA 1
ATOM 3021 C C . HIS A 1 377 ? 5.512 -5.500 -31.264 1.00 41.03 377 HIS A C 1
ATOM 3023 O O . HIS A 1 377 ? 5.651 -6.637 -30.810 1.00 41.03 377 HIS A O 1
ATOM 3029 N N . LEU A 1 378 ? 4.791 -4.565 -30.638 1.00 44.34 378 LEU A N 1
ATOM 3030 C CA . LEU A 1 378 ? 4.195 -4.749 -29.315 1.00 44.34 378 LEU A CA 1
ATOM 3031 C C . LEU A 1 378 ? 2.734 -5.211 -29.432 1.00 44.34 378 LEU A C 1
ATOM 3033 O O . LEU A 1 378 ? 1.839 -4.440 -29.774 1.00 44.34 378 LEU A O 1
ATOM 3037 N N . ASN A 1 379 ? 2.501 -6.497 -29.153 1.00 45.03 379 ASN A N 1
ATOM 3038 C CA . ASN A 1 379 ? 1.168 -7.095 -29.065 1.00 45.03 379 ASN A CA 1
ATOM 3039 C C . ASN A 1 379 ? 0.535 -6.777 -27.698 1.00 45.03 379 ASN A C 1
ATOM 3041 O O . ASN A 1 379 ? 0.657 -7.553 -26.760 1.00 45.03 379 ASN A O 1
ATOM 3045 N N . GLU A 1 380 ? -0.197 -5.669 -27.579 1.00 48.09 380 GLU A N 1
ATOM 3046 C CA . GLU A 1 380 ? -0.942 -5.315 -26.352 1.00 48.09 380 GLU A CA 1
ATOM 3047 C C . GLU A 1 380 ? -2.323 -5.990 -26.248 1.00 48.09 380 GLU A C 1
ATOM 3049 O O . GLU A 1 380 ? -3.288 -5.416 -25.740 1.00 48.09 380 GLU A O 1
ATOM 3054 N N . THR A 1 381 ? -2.473 -7.223 -26.728 1.00 42.00 381 THR A N 1
ATOM 3055 C CA . THR A 1 381 ? -3.681 -7.990 -26.407 1.00 42.00 381 THR A CA 1
ATOM 3056 C C . THR A 1 381 ? -3.560 -8.449 -24.959 1.00 42.00 381 THR A C 1
ATOM 3058 O O . THR A 1 381 ? -2.825 -9.392 -24.676 1.00 42.00 381 THR A O 1
ATOM 3061 N N . SER A 1 382 ? -4.249 -7.733 -24.064 1.00 44.12 382 SER A N 1
ATOM 3062 C CA . SER A 1 382 ? -4.319 -7.923 -22.610 1.00 44.12 382 SER A CA 1
ATOM 3063 C C . SER A 1 382 ? -4.812 -9.322 -22.224 1.00 44.12 382 SER A C 1
ATOM 3065 O O . SER A 1 382 ? -5.977 -9.505 -21.892 1.00 44.12 382 SER A O 1
ATOM 3067 N N . LEU A 1 383 ? -3.965 -10.341 -22.318 1.00 42.38 383 LEU A N 1
ATOM 3068 C CA . LEU A 1 383 ? -4.273 -11.670 -21.798 1.00 42.38 383 LEU A CA 1
ATOM 3069 C C . LEU A 1 383 ? -3.692 -11.792 -20.399 1.00 42.38 383 LEU A C 1
ATOM 3071 O O . LEU A 1 383 ? -2.497 -11.551 -20.239 1.00 42.38 383 LEU A O 1
ATOM 3075 N N . PRO A 1 384 ? -4.490 -12.158 -19.389 1.00 42.75 384 PRO A N 1
ATOM 3076 C CA . PRO A 1 384 ? -3.957 -12.261 -18.055 1.00 42.75 384 PRO A CA 1
ATOM 3077 C C . PRO A 1 384 ? -2.801 -13.285 -17.943 1.00 42.75 384 PRO A C 1
ATOM 3079 O O . PRO A 1 384 ? -3.029 -14.456 -18.196 1.00 42.75 384 PRO A O 1
ATOM 3082 N N . GLU A 1 385 ? -1.601 -12.888 -17.459 1.00 44.25 385 GLU A N 1
ATOM 3083 C CA . GLU A 1 385 ? -0.482 -13.786 -17.074 1.00 44.25 385 GLU A CA 1
ATOM 3084 C C . GLU A 1 385 ? -0.951 -14.972 -16.213 1.00 44.25 385 GLU A C 1
ATOM 3086 O O . GLU A 1 385 ? -0.380 -16.052 -16.254 1.00 44.25 385 GLU A O 1
ATOM 3091 N N . TYR A 1 386 ? -2.018 -14.815 -15.444 1.00 46.56 386 TYR A N 1
ATOM 3092 C CA . TYR A 1 386 ? -2.513 -15.878 -14.581 1.00 46.56 386 TYR A CA 1
ATOM 3093 C C . TYR A 1 386 ? -3.852 -16.483 -15.020 1.00 46.56 386 TYR A C 1
ATOM 3095 O O . TYR A 1 386 ? -4.397 -17.323 -14.305 1.00 46.56 386 TYR A O 1
ATOM 3103 N N . GLY A 1 387 ? -4.345 -16.128 -16.215 1.00 46.34 387 GLY A N 1
ATOM 3104 C CA . GLY A 1 387 ? -5.587 -16.671 -16.772 1.00 46.34 387 GLY A CA 1
ATOM 3105 C C . GLY A 1 387 ? -6.804 -16.328 -15.919 1.00 46.34 387 GLY A C 1
ATOM 3106 O O . GLY A 1 387 ? -6.726 -15.545 -14.968 1.00 46.34 387 GLY A O 1
ATOM 3107 N N . TYR A 1 388 ? -7.944 -16.924 -16.251 1.00 41.91 388 TYR A N 1
ATOM 3108 C CA . TYR A 1 388 ? -9.142 -16.860 -15.417 1.00 41.91 388 TYR A CA 1
ATOM 3109 C C . TYR A 1 388 ? -9.186 -18.110 -14.544 1.00 41.91 388 TYR A C 1
ATOM 3111 O O . TYR A 1 388 ? -9.530 -19.181 -15.023 1.00 41.91 388 TYR A O 1
ATOM 3119 N N . SER A 1 389 ? -8.823 -18.007 -13.267 1.00 38.91 389 SER A N 1
ATOM 3120 C CA . SER A 1 389 ? -9.049 -19.097 -12.312 1.00 38.91 389 SER A CA 1
ATOM 3121 C C . SER A 1 389 ? -10.166 -18.693 -11.360 1.00 38.91 389 SER A C 1
ATOM 3123 O O . SER A 1 389 ? -9.996 -17.801 -10.528 1.00 38.91 389 SER A O 1
ATOM 3125 N N . TYR A 1 390 ? -11.324 -19.338 -11.499 1.00 39.12 390 TYR A N 1
ATOM 3126 C CA . TYR A 1 390 ? -12.508 -19.126 -10.661 1.00 39.12 390 TYR A CA 1
ATOM 3127 C C . TYR A 1 390 ? -12.374 -19.815 -9.301 1.00 39.12 390 TYR A C 1
ATOM 3129 O O . TYR A 1 390 ? -13.227 -20.609 -8.932 1.00 39.12 390 TYR A O 1
ATOM 3137 N N . GLY A 1 391 ? -11.269 -19.602 -8.579 1.00 37.16 391 GLY A N 1
ATOM 3138 C CA . GLY A 1 391 ? -11.057 -20.170 -7.238 1.00 37.16 391 GLY A CA 1
ATOM 3139 C C . GLY A 1 391 ? -11.144 -21.705 -7.130 1.00 37.16 391 GLY A C 1
ATOM 3140 O O . GLY A 1 391 ? -10.989 -22.246 -6.039 1.00 37.16 391 GLY A O 1
ATOM 3141 N N . PHE A 1 392 ? -11.338 -22.395 -8.251 1.00 32.94 392 PHE A N 1
ATOM 3142 C CA . PHE A 1 392 ? -11.449 -23.829 -8.423 1.00 32.94 392 PHE A CA 1
ATOM 3143 C C . PHE A 1 392 ? -10.708 -24.217 -9.699 1.00 32.94 392 PHE A C 1
ATOM 3145 O O . PHE A 1 392 ? -10.654 -23.459 -10.672 1.00 32.94 392 PHE A O 1
ATOM 3152 N N . SER A 1 393 ? -10.113 -25.405 -9.641 1.00 39.31 393 SER A N 1
ATOM 3153 C CA . SER A 1 393 ? -9.411 -26.051 -10.740 1.00 39.31 393 SER A CA 1
ATOM 3154 C C . SER A 1 393 ? -10.262 -26.060 -12.012 1.00 39.31 393 SER A C 1
ATOM 3156 O O . SER A 1 393 ? -11.343 -26.643 -12.043 1.00 39.31 393 SER A O 1
ATOM 3158 N N . ILE A 1 394 ? -9.764 -25.401 -13.054 1.00 37.25 394 ILE A N 1
ATOM 3159 C CA . ILE A 1 394 ? -9.988 -25.857 -14.423 1.00 37.25 394 ILE A CA 1
ATOM 3160 C C . ILE A 1 394 ? -8.688 -26.531 -14.837 1.00 37.25 394 ILE A C 1
ATOM 3162 O O . ILE A 1 394 ? -7.618 -25.946 -14.657 1.00 37.25 394 ILE A O 1
ATOM 3166 N N . ASP A 1 395 ? -8.797 -27.749 -15.368 1.00 39.97 395 ASP A N 1
ATOM 3167 C CA . ASP A 1 395 ? -7.655 -28.612 -15.696 1.00 39.97 395 ASP A CA 1
ATOM 3168 C C . ASP A 1 395 ? -6.682 -27.966 -16.704 1.00 39.97 395 ASP A C 1
ATOM 3170 O O . ASP A 1 395 ? -5.503 -28.308 -16.725 1.00 39.97 395 ASP A O 1
ATOM 3174 N N . GLU A 1 396 ? -7.128 -26.967 -17.475 1.00 47.56 396 GLU A N 1
ATOM 3175 C CA . GLU A 1 396 ? -6.276 -26.110 -18.305 1.00 47.56 396 GLU A CA 1
ATOM 3176 C C . GLU A 1 396 ? -6.852 -24.682 -18.369 1.00 47.56 396 GLU A C 1
ATOM 3178 O O . GLU A 1 396 ? -7.785 -24.427 -19.132 1.00 47.56 396 GLU A O 1
ATOM 3183 N N . PRO A 1 397 ? -6.350 -23.709 -17.590 1.00 48.50 397 PRO A N 1
ATOM 3184 C CA . PRO A 1 397 ? -6.820 -22.336 -17.715 1.00 48.50 397 PRO A CA 1
ATOM 3185 C C . PRO A 1 397 ? -6.350 -21.732 -19.042 1.00 48.50 397 PRO A C 1
ATOM 3187 O O . PRO A 1 397 ? -5.150 -21.583 -19.310 1.00 48.50 397 PRO A O 1
ATOM 3190 N N . GLU A 1 398 ? -7.325 -21.358 -19.868 1.00 45.06 398 GLU A N 1
ATOM 3191 C CA . GLU A 1 398 ? -7.114 -20.519 -21.041 1.00 45.06 398 GLU A CA 1
ATOM 3192 C C . GLU A 1 398 ? -6.416 -19.205 -20.611 1.00 45.06 398 GLU A C 1
ATOM 3194 O O . GLU A 1 398 ? -6.586 -18.712 -19.493 1.00 45.06 398 GLU A O 1
ATOM 3199 N N . ASP A 1 399 ? -5.574 -18.652 -21.488 1.00 49.12 399 ASP A N 1
ATOM 3200 C CA . ASP A 1 399 ? -4.870 -17.366 -21.324 1.00 49.12 399 ASP A CA 1
ATOM 3201 C C . ASP A 1 399 ? -3.666 -17.274 -20.364 1.00 49.12 399 ASP A C 1
ATOM 3203 O O . ASP A 1 399 ? -2.956 -16.274 -20.415 1.00 49.12 399 ASP A O 1
ATOM 3207 N N . ILE A 1 400 ? -3.304 -18.320 -19.611 1.00 52.91 400 ILE A N 1
ATOM 3208 C CA . ILE A 1 400 ? -2.023 -18.345 -18.861 1.00 52.91 400 ILE A CA 1
ATOM 3209 C C . ILE A 1 400 ? -0.833 -18.433 -19.844 1.00 52.91 400 ILE A C 1
ATOM 3211 O O . ILE A 1 400 ? -0.898 -19.244 -20.769 1.00 52.91 400 ILE A O 1
ATOM 3215 N N . PRO A 1 401 ? 0.282 -17.687 -19.714 1.00 52.12 401 PRO A N 1
ATOM 3216 C CA . PRO A 1 401 ? 1.494 -17.899 -20.486 1.00 52.12 401 PRO A CA 1
ATOM 3217 C C . PRO A 1 401 ? 2.013 -19.317 -20.305 1.00 52.12 401 PRO A C 1
ATOM 3219 O O . PRO A 1 401 ? 2.040 -19.867 -19.208 1.00 52.12 401 PRO A O 1
ATOM 3222 N N . MET A 1 402 ? 2.468 -19.918 -21.398 1.00 55.00 402 MET A N 1
ATOM 3223 C CA . MET A 1 402 ? 2.877 -21.323 -21.440 1.00 55.00 402 MET A CA 1
ATOM 3224 C C . MET A 1 402 ? 3.926 -21.696 -20.377 1.00 55.00 402 MET A C 1
ATOM 3226 O O . MET A 1 402 ? 3.868 -22.798 -19.841 1.00 55.00 402 MET A O 1
ATOM 3230 N N . TYR A 1 403 ? 4.833 -20.778 -20.018 1.00 53.19 403 TYR A N 1
ATOM 3231 C CA . TYR A 1 403 ? 5.839 -21.006 -18.970 1.00 53.19 403 TYR A CA 1
ATOM 3232 C C . TYR A 1 403 ? 5.247 -21.128 -17.551 1.00 53.19 403 TYR A C 1
ATOM 3234 O O . TYR A 1 403 ? 5.938 -21.574 -16.641 1.00 53.19 403 TYR A O 1
ATOM 3242 N N . LEU A 1 404 ? 3.979 -20.754 -17.356 1.00 52.75 404 LEU A N 1
ATOM 3243 C CA . LEU A 1 404 ? 3.226 -20.944 -16.113 1.00 52.75 404 LEU A CA 1
ATOM 3244 C C . LEU A 1 404 ? 2.234 -22.116 -16.190 1.00 52.75 404 LEU A C 1
ATOM 3246 O O . LEU A 1 404 ? 1.769 -22.555 -15.140 1.00 52.75 404 LEU A O 1
ATOM 3250 N N . ARG A 1 405 ? 1.919 -22.633 -17.393 1.00 52.31 405 ARG A N 1
ATOM 3251 C CA . ARG A 1 405 ? 0.907 -23.690 -17.609 1.00 52.31 405 ARG A CA 1
ATOM 3252 C C . ARG A 1 405 ? 1.300 -25.059 -17.072 1.00 52.31 405 ARG A C 1
ATOM 3254 O O . ARG A 1 405 ? 0.443 -25.788 -16.598 1.00 52.31 405 ARG A O 1
ATOM 3261 N N . SER A 1 406 ? 2.583 -25.408 -17.105 1.00 46.88 406 SER A N 1
ATOM 3262 C CA . SER A 1 406 ? 3.070 -26.733 -16.690 1.00 46.88 406 SER A CA 1
ATOM 3263 C C . SER A 1 406 ? 2.984 -27.011 -15.180 1.00 46.88 406 SER A C 1
ATOM 3265 O O . SER A 1 406 ? 3.473 -28.047 -14.739 1.00 46.88 406 SER A O 1
ATOM 3267 N N . THR A 1 407 ? 2.457 -26.073 -14.381 1.00 50.31 407 THR A N 1
ATOM 3268 C CA . THR A 1 407 ? 2.710 -26.011 -12.929 1.00 50.31 407 THR A CA 1
ATOM 3269 C C . THR A 1 407 ? 1.517 -25.441 -12.133 1.00 50.31 407 THR A C 1
ATOM 3271 O O . THR A 1 407 ? 1.707 -24.736 -11.138 1.00 50.31 407 THR A O 1
ATOM 3274 N N . ILE A 1 408 ? 0.278 -25.618 -12.608 1.00 49.19 408 ILE A N 1
ATOM 3275 C CA . ILE A 1 408 ? -0.949 -25.068 -11.990 1.00 49.19 408 ILE A CA 1
ATOM 3276 C C . ILE A 1 408 ? -1.613 -26.143 -11.127 1.00 49.19 408 ILE A C 1
ATOM 3278 O O . ILE A 1 408 ? -1.776 -27.269 -11.578 1.00 49.19 408 ILE A O 1
ATOM 3282 N N . GLU A 1 409 ? -1.980 -25.798 -9.891 1.00 52.56 409 GLU A N 1
ATOM 3283 C CA . GLU A 1 409 ? -2.456 -26.753 -8.884 1.00 52.56 409 GLU A CA 1
ATOM 3284 C C . GLU A 1 409 ? -3.774 -26.313 -8.229 1.00 52.56 409 GLU A C 1
ATOM 3286 O O . GLU A 1 409 ? -4.142 -25.138 -8.229 1.00 52.56 409 GLU A O 1
ATOM 3291 N N . ASN A 1 410 ? -4.480 -27.286 -7.646 1.00 52.47 410 ASN A N 1
ATOM 3292 C CA . ASN A 1 410 ? -5.918 -27.254 -7.354 1.00 52.47 410 ASN A CA 1
ATOM 3293 C C . ASN A 1 410 ? -6.379 -26.348 -6.179 1.00 52.47 410 ASN A C 1
ATOM 3295 O O . ASN A 1 410 ? -7.587 -26.236 -5.974 1.00 52.47 410 ASN A O 1
ATOM 3299 N N . TYR A 1 411 ? -5.479 -25.715 -5.402 1.00 56.16 411 TYR A N 1
ATOM 3300 C CA . TYR A 1 411 ? -5.806 -25.045 -4.116 1.00 56.16 411 TYR A CA 1
ATOM 3301 C C . TYR A 1 411 ? -4.973 -23.768 -3.814 1.00 56.16 411 TYR A C 1
ATOM 3303 O O . TYR A 1 411 ? -4.237 -23.722 -2.826 1.00 56.16 411 TYR A O 1
ATOM 3311 N N . PRO A 1 412 ? -5.113 -22.683 -4.601 1.00 54.22 412 PRO A N 1
ATOM 3312 C CA . PRO A 1 412 ? -4.273 -21.475 -4.507 1.00 54.22 412 PRO A CA 1
ATOM 3313 C C . PRO A 1 412 ? -4.313 -20.731 -3.156 1.00 54.22 412 PRO A C 1
ATOM 3315 O O . PRO A 1 412 ? -3.405 -19.966 -2.837 1.00 54.22 412 PRO A O 1
ATOM 3318 N N . TYR A 1 413 ? -5.365 -20.919 -2.355 1.00 59.19 413 TYR A N 1
ATOM 3319 C CA . TYR A 1 413 ? -5.587 -20.167 -1.112 1.00 59.19 413 TYR A CA 1
ATOM 3320 C C . TYR A 1 413 ? -4.926 -20.789 0.126 1.00 59.19 413 TYR A C 1
ATOM 3322 O O . TYR A 1 413 ? -4.774 -20.105 1.136 1.00 59.19 413 TYR A O 1
ATOM 3330 N N . GLY A 1 414 ? -4.510 -22.060 0.061 1.00 57.88 414 GLY A N 1
ATOM 3331 C CA . GLY A 1 414 ? -3.885 -22.756 1.191 1.00 57.88 414 GLY A CA 1
ATOM 3332 C C . GLY A 1 414 ? -2.502 -22.215 1.568 1.00 57.88 414 GLY A C 1
ATOM 3333 O O . GLY A 1 414 ? -2.060 -22.410 2.694 1.00 57.88 414 GLY A O 1
ATOM 3334 N N . ASN A 1 415 ? -1.845 -21.493 0.653 1.00 62.31 415 ASN A N 1
ATOM 3335 C CA . ASN A 1 415 ? -0.451 -21.064 0.795 1.00 62.31 415 ASN A CA 1
ATOM 3336 C C . ASN A 1 415 ? -0.275 -19.627 1.319 1.00 62.31 415 ASN A C 1
ATOM 3338 O O . ASN A 1 415 ? 0.847 -19.119 1.379 1.00 62.31 415 ASN A O 1
ATOM 3342 N N . VAL A 1 416 ? -1.365 -18.934 1.652 1.00 73.56 416 VAL A N 1
ATOM 3343 C CA . VAL A 1 416 ? -1.321 -17.549 2.136 1.00 73.56 416 VAL A CA 1
ATOM 3344 C C . VAL A 1 416 ? -1.651 -17.534 3.623 1.00 73.56 416 VAL A C 1
ATOM 3346 O O . VAL A 1 416 ? -2.802 -17.749 4.003 1.00 73.56 416 VAL A O 1
ATOM 3349 N N . HIS A 1 417 ? -0.654 -17.248 4.469 1.00 82.62 417 HIS A N 1
ATOM 3350 C CA . HIS A 1 417 ? -0.930 -16.951 5.875 1.00 82.62 417 HIS A CA 1
ATOM 3351 C C . HIS A 1 417 ? -1.515 -15.551 5.982 1.00 82.62 417 HIS A C 1
ATOM 3353 O O . HIS A 1 417 ? -0.893 -14.575 5.552 1.00 82.62 417 HIS A O 1
ATOM 3359 N N . MET A 1 418 ? -2.713 -15.473 6.549 1.00 89.12 418 MET A N 1
ATOM 3360 C CA . MET A 1 418 ? -3.467 -14.240 6.698 1.00 89.12 418 MET A CA 1
ATOM 3361 C C . MET A 1 418 ? -3.948 -14.092 8.139 1.00 89.12 418 MET A C 1
ATOM 3363 O O . MET A 1 418 ? -4.431 -15.050 8.736 1.00 89.12 418 MET A O 1
ATOM 3367 N N . ALA A 1 419 ? -3.832 -12.891 8.688 1.00 94.50 419 ALA A N 1
ATOM 3368 C CA . ALA A 1 419 ? -4.377 -12.541 9.992 1.00 94.50 419 ALA A CA 1
ATOM 3369 C C . ALA A 1 419 ? -5.327 -11.352 9.852 1.00 94.50 419 ALA A C 1
ATOM 3371 O O . ALA A 1 419 ? -5.115 -10.480 9.006 1.00 94.50 419 ALA A O 1
ATOM 3372 N N . LEU A 1 420 ? -6.355 -11.292 10.695 1.00 97.62 420 LEU A N 1
ATOM 3373 C CA . LEU A 1 420 ? -7.225 -10.129 10.778 1.00 97.62 420 LEU A CA 1
ATOM 3374 C C . LEU A 1 420 ? -6.660 -9.163 11.813 1.00 97.62 420 LEU A C 1
ATOM 3376 O O . LEU A 1 420 ? -6.408 -9.539 12.956 1.00 97.62 420 LEU A O 1
ATOM 3380 N N . ARG A 1 421 ? -6.499 -7.904 11.428 1.00 97.62 421 ARG A N 1
ATOM 3381 C CA . ARG A 1 421 ? -6.157 -6.820 12.337 1.00 97.62 421 ARG A CA 1
ATOM 3382 C C . ARG A 1 421 ? -7.379 -5.947 12.571 1.00 97.62 421 ARG A C 1
ATOM 3384 O O . ARG A 1 421 ? -8.017 -5.548 11.603 1.00 97.62 421 ARG A O 1
ATOM 3391 N N . PHE A 1 422 ? -7.638 -5.597 13.826 1.00 97.94 422 PHE A N 1
ATOM 3392 C CA . PHE A 1 422 ? -8.544 -4.513 14.205 1.00 97.94 422 PHE A CA 1
ATOM 3393 C C . PHE A 1 422 ? -7.834 -3.601 15.209 1.00 97.94 422 PHE A C 1
ATOM 3395 O O . PHE A 1 422 ? -7.530 -4.026 16.327 1.00 97.94 422 PHE A O 1
ATOM 3402 N N . GLY A 1 423 ? -7.527 -2.365 14.805 1.00 96.44 423 GLY A N 1
ATOM 3403 C CA . GLY A 1 423 ? -6.766 -1.439 15.645 1.00 96.44 423 GLY A CA 1
ATOM 3404 C C . GLY A 1 423 ? -5.437 -2.062 16.113 1.00 96.44 423 GLY A C 1
ATOM 3405 O O . GLY A 1 423 ? -4.639 -2.463 15.259 1.00 96.44 423 GLY A O 1
ATOM 3406 N N . PRO A 1 424 ? -5.179 -2.173 17.428 1.00 95.69 424 PRO A N 1
ATOM 3407 C CA . PRO A 1 424 ? -3.986 -2.814 17.967 1.00 95.69 424 PRO A CA 1
ATOM 3408 C C . PRO A 1 424 ? -4.067 -4.354 18.045 1.00 95.69 424 PRO A C 1
ATOM 3410 O O . PRO A 1 424 ? -3.054 -4.993 18.332 1.00 95.69 424 PRO A O 1
ATOM 3413 N N . LEU A 1 425 ? -5.232 -4.971 17.814 1.00 97.44 425 LEU A N 1
ATOM 3414 C CA . LEU A 1 425 ? -5.422 -6.423 17.911 1.00 97.44 425 LEU A CA 1
ATOM 3415 C C . LEU A 1 425 ? -5.057 -7.134 16.601 1.00 97.44 425 LEU A C 1
ATOM 3417 O O . LEU A 1 425 ? -5.402 -6.665 15.517 1.00 97.44 425 LEU A O 1
ATOM 3421 N N . ILE A 1 426 ? -4.421 -8.302 16.712 1.00 96.25 426 ILE A N 1
ATOM 3422 C CA . ILE A 1 426 ? -4.173 -9.255 15.620 1.00 96.25 426 ILE A CA 1
ATOM 3423 C C . ILE A 1 426 ? -4.803 -10.595 16.000 1.00 96.25 426 ILE A C 1
ATOM 3425 O O . ILE A 1 426 ? -4.505 -11.134 17.065 1.00 96.25 426 ILE A O 1
ATOM 3429 N N . ILE A 1 427 ? -5.639 -11.135 15.117 1.00 97.06 427 ILE A N 1
ATOM 3430 C CA . ILE A 1 427 ? -6.404 -12.370 15.294 1.00 97.06 427 ILE A CA 1
ATOM 3431 C C . ILE A 1 427 ? -6.013 -13.338 14.175 1.00 97.06 427 ILE A C 1
ATOM 3433 O O . ILE A 1 427 ? -6.195 -13.034 12.995 1.00 97.06 427 ILE A O 1
ATOM 3437 N N . GLU A 1 428 ? -5.480 -14.505 14.530 1.00 93.25 428 GLU A N 1
ATOM 3438 C CA . GLU A 1 428 ? -4.989 -15.487 13.559 1.00 93.25 428 GLU A CA 1
ATOM 3439 C C . GLU A 1 428 ? -5.375 -16.927 13.917 1.00 93.25 428 GLU A C 1
ATOM 3441 O O . GLU A 1 428 ? -5.319 -17.341 15.077 1.00 93.25 428 GLU A O 1
ATOM 3446 N N . ASN A 1 429 ? -5.756 -17.707 12.902 1.00 91.81 429 ASN A N 1
ATOM 3447 C CA . ASN A 1 429 ? -5.867 -19.160 12.996 1.00 91.81 429 ASN A CA 1
ATOM 3448 C C . ASN A 1 429 ? -4.643 -19.833 12.348 1.00 91.81 429 ASN A C 1
ATOM 3450 O O . ASN A 1 429 ? -3.799 -19.185 11.733 1.00 91.81 429 ASN A O 1
ATOM 3454 N N . GLY A 1 430 ? -4.510 -21.150 12.513 1.00 84.31 430 GLY A N 1
ATOM 3455 C CA . GLY A 1 430 ? -3.434 -21.917 11.867 1.00 84.31 430 GLY A CA 1
ATOM 3456 C C . GLY A 1 430 ? -2.060 -21.794 12.527 1.00 84.31 430 GLY A C 1
ATOM 3457 O O . GLY A 1 430 ? -1.080 -22.305 11.989 1.00 84.31 430 GLY A O 1
ATOM 3458 N N . VAL A 1 431 ? -1.980 -21.178 13.707 1.00 84.50 431 VAL A N 1
ATOM 3459 C CA . VAL A 1 431 ? -0.774 -21.178 14.543 1.00 84.50 431 VAL A CA 1
ATOM 3460 C C . VAL A 1 431 ? -0.637 -22.522 15.258 1.00 84.50 431 VAL A C 1
ATOM 3462 O O . VAL A 1 431 ? -1.587 -23.019 15.854 1.00 84.50 431 VAL A O 1
ATOM 3465 N N . ALA A 1 432 ? 0.541 -23.139 15.194 1.00 80.94 432 ALA A N 1
ATOM 3466 C CA . ALA A 1 432 ? 0.829 -24.386 15.887 1.00 80.94 432 ALA A CA 1
ATOM 3467 C C . ALA A 1 432 ? 0.771 -24.196 17.410 1.00 80.94 432 ALA A C 1
ATOM 3469 O O . ALA A 1 432 ? 0.941 -23.096 17.941 1.00 80.94 432 ALA A O 1
ATOM 3470 N N . ASN A 1 433 ? 0.544 -25.296 18.131 1.00 81.94 433 ASN A N 1
ATOM 3471 C CA . ASN A 1 433 ? 0.494 -25.316 19.596 1.00 81.94 433 ASN A CA 1
ATOM 3472 C C . ASN A 1 433 ? -0.566 -24.381 20.220 1.00 81.94 433 ASN A C 1
ATOM 3474 O O . ASN A 1 433 ? -0.449 -23.992 21.378 1.00 81.94 433 ASN A O 1
ATOM 3478 N N . THR A 1 434 ? -1.637 -24.066 19.481 1.00 82.00 434 THR A N 1
ATOM 3479 C CA . THR A 1 434 ? -2.829 -23.349 19.980 1.00 82.00 434 THR A CA 1
ATOM 3480 C C . THR A 1 434 ? -4.011 -24.280 20.263 1.00 82.00 434 THR A C 1
ATOM 3482 O O . THR A 1 434 ? -5.148 -23.828 20.349 1.00 82.00 434 THR A O 1
ATOM 3485 N N . MET A 1 435 ? -3.774 -25.597 20.358 1.00 85.12 435 MET A N 1
ATOM 3486 C CA . MET A 1 435 ? -4.825 -26.620 20.510 1.00 85.12 435 MET A CA 1
ATOM 3487 C C . MET A 1 435 ? -5.869 -26.593 19.372 1.00 85.12 435 MET A C 1
ATOM 3489 O O . MET A 1 435 ? -7.036 -26.912 19.576 1.00 85.12 435 MET A O 1
ATOM 3493 N N . GLY A 1 436 ? -5.450 -26.196 18.164 1.00 81.56 436 GLY A N 1
ATOM 3494 C CA . GLY A 1 436 ? -6.343 -26.045 17.010 1.00 81.56 436 GLY A CA 1
ATOM 3495 C C . GLY A 1 436 ? -7.268 -24.827 17.098 1.00 81.56 436 GLY A C 1
ATOM 3496 O O . GLY A 1 436 ? -8.264 -24.781 16.386 1.00 81.56 436 GLY A O 1
ATOM 3497 N N . GLY A 1 437 ? -6.963 -23.877 17.983 1.00 90.62 437 GLY A N 1
ATOM 3498 C CA . GLY A 1 437 ? -7.733 -22.661 18.204 1.00 90.62 437 GLY A CA 1
ATOM 3499 C C . GLY A 1 437 ? -7.193 -21.423 17.485 1.00 90.62 437 GLY A C 1
ATOM 3500 O O . GLY A 1 437 ? -6.295 -21.494 16.640 1.00 90.62 437 GLY A O 1
ATOM 3501 N N . VAL A 1 438 ? -7.739 -20.274 17.879 1.00 94.81 438 VAL A N 1
ATOM 3502 C CA . VAL A 1 438 ? -7.364 -18.932 17.412 1.00 94.81 438 VAL A CA 1
ATOM 3503 C C . VAL A 1 438 ? -6.449 -18.262 18.426 1.00 94.81 438 VAL A C 1
ATOM 3505 O O . VAL A 1 438 ? -6.688 -18.337 19.630 1.00 94.81 438 VAL A O 1
ATOM 3508 N N . LEU A 1 439 ? -5.417 -17.586 17.928 1.00 94.75 439 LEU A N 1
ATOM 3509 C CA . LEU A 1 439 ? -4.506 -16.756 18.705 1.00 94.75 439 LEU A CA 1
ATOM 3510 C C . LEU A 1 439 ? -4.882 -15.282 18.528 1.00 94.75 439 LEU A C 1
ATOM 3512 O O . LEU A 1 439 ? -5.005 -14.802 17.401 1.00 94.75 439 LEU A O 1
ATOM 3516 N N . VAL A 1 440 ? -5.004 -14.559 19.642 1.00 96.12 440 VAL A N 1
ATOM 3517 C CA . VAL A 1 440 ? -5.140 -13.100 19.657 1.00 96.12 440 VAL A CA 1
ATOM 3518 C C . VAL A 1 440 ? -3.933 -12.483 20.349 1.00 96.12 440 VAL A C 1
ATOM 3520 O O . VAL A 1 440 ? -3.571 -12.858 21.466 1.00 96.12 440 VAL A O 1
ATOM 3523 N N . THR A 1 441 ? -3.298 -11.534 19.670 1.00 94.19 441 THR A N 1
ATOM 3524 C CA . THR A 1 441 ? -2.117 -10.808 20.150 1.00 94.19 441 THR A CA 1
ATOM 3525 C C . THR A 1 441 ? -2.271 -9.316 19.902 1.00 94.19 441 THR A C 1
ATOM 3527 O O . THR A 1 441 ? -3.169 -8.872 19.189 1.00 94.19 441 THR A O 1
ATOM 3530 N N . SER A 1 442 ? -1.375 -8.529 20.490 1.00 92.31 442 SER A N 1
ATOM 3531 C CA . SER A 1 442 ? -1.230 -7.118 20.148 1.00 92.31 442 SER A CA 1
ATOM 3532 C C . SER A 1 442 ? -0.121 -6.902 19.120 1.00 92.31 442 SER A C 1
ATOM 3534 O O . SER A 1 442 ? 0.946 -7.524 19.200 1.00 92.31 442 SER A O 1
ATOM 3536 N N . ARG A 1 443 ? -0.359 -5.995 18.170 1.00 91.25 443 ARG A N 1
ATOM 3537 C CA . ARG A 1 443 ? 0.647 -5.568 17.190 1.00 91.25 443 ARG A CA 1
ATOM 3538 C C . ARG A 1 443 ? 1.774 -4.754 17.834 1.00 91.25 443 ARG A C 1
ATOM 3540 O O . ARG A 1 443 ? 1.671 -4.316 18.978 1.00 91.25 443 ARG A O 1
ATOM 3547 N N . ASP A 1 444 ? 2.837 -4.537 17.063 1.00 88.31 444 ASP A N 1
ATOM 3548 C CA . ASP A 1 444 ? 3.851 -3.537 17.405 1.00 88.31 444 ASP A CA 1
ATOM 3549 C C . ASP A 1 444 ? 3.321 -2.120 17.156 1.00 88.31 444 ASP A C 1
ATOM 3551 O O . ASP A 1 444 ? 2.561 -1.927 16.200 1.00 88.31 444 ASP A O 1
ATOM 3555 N N . PRO A 1 445 ? 3.751 -1.129 17.957 1.00 89.50 445 PRO A N 1
ATOM 3556 C CA . PRO A 1 445 ? 3.469 0.271 17.680 1.00 89.50 445 PRO A CA 1
ATOM 3557 C C . PRO A 1 445 ? 3.909 0.688 16.269 1.00 89.50 445 PRO A C 1
ATOM 3559 O O . PRO A 1 445 ? 4.881 0.132 15.741 1.00 89.50 445 PRO A O 1
ATOM 3562 N N . PRO A 1 446 ? 3.243 1.689 15.662 1.00 92.19 446 PRO A N 1
ATOM 3563 C CA . PRO A 1 446 ? 3.658 2.234 14.377 1.00 92.19 446 PRO A CA 1
ATOM 3564 C C . PRO A 1 446 ? 5.137 2.643 14.382 1.00 92.19 446 PRO A C 1
ATOM 3566 O O . PRO A 1 446 ? 5.620 3.338 15.276 1.00 92.19 446 PRO A O 1
ATOM 3569 N N . SER A 1 447 ? 5.873 2.215 13.360 1.00 91.38 447 SER A N 1
ATOM 3570 C CA . SER A 1 447 ? 7.292 2.497 13.188 1.00 91.38 447 SER A CA 1
ATOM 3571 C C . SER A 1 447 ? 7.490 3.944 12.742 1.00 91.38 447 SER A C 1
ATOM 3573 O O . SER A 1 447 ? 7.478 4.240 11.549 1.00 91.38 447 SER A O 1
ATOM 3575 N N . LEU A 1 448 ? 7.673 4.841 13.707 1.00 90.94 448 LEU A N 1
ATOM 3576 C CA . LEU A 1 448 ? 7.837 6.284 13.512 1.00 90.94 448 LEU A CA 1
ATOM 3577 C C . LEU A 1 448 ? 9.293 6.730 13.767 1.00 90.94 448 LEU A C 1
ATOM 3579 O O . LEU A 1 448 ? 10.225 5.932 13.660 1.00 90.94 448 LEU A O 1
ATOM 3583 N N . GLN A 1 449 ? 9.526 8.018 14.051 1.00 83.00 449 GLN A N 1
ATOM 3584 C CA . GLN A 1 449 ? 10.877 8.569 14.255 1.00 83.00 449 GLN A CA 1
ATOM 3585 C C . GLN A 1 449 ? 11.557 8.020 15.514 1.00 83.00 449 GLN A C 1
ATOM 3587 O O . GLN A 1 449 ? 12.776 7.842 15.536 1.00 83.00 449 GLN A O 1
ATOM 3592 N N . VAL A 1 450 ? 10.788 7.801 16.580 1.00 74.75 450 VAL A N 1
ATOM 3593 C CA . VAL A 1 450 ? 11.305 7.330 17.866 1.00 74.75 450 VAL A CA 1
ATOM 3594 C C . VAL A 1 450 ? 11.175 5.814 17.937 1.00 74.75 450 VAL A C 1
ATOM 3596 O O . VAL A 1 450 ? 10.079 5.268 17.842 1.00 74.75 450 VAL A O 1
ATOM 3599 N N . ILE A 1 451 ? 12.311 5.142 18.119 1.00 69.00 451 ILE A N 1
ATOM 3600 C CA . ILE A 1 451 ? 12.372 3.712 18.411 1.00 69.00 451 ILE A CA 1
ATOM 3601 C C . ILE A 1 451 ? 12.449 3.590 19.932 1.00 69.00 451 ILE A C 1
ATOM 3603 O O . ILE A 1 451 ? 13.404 4.079 20.532 1.00 69.00 451 ILE A O 1
ATOM 3607 N N . ARG A 1 452 ? 11.447 2.962 20.549 1.00 66.38 452 ARG A N 1
ATOM 3608 C CA . ARG A 1 452 ? 11.575 2.426 21.908 1.00 66.38 452 ARG A CA 1
ATOM 3609 C C . ARG A 1 452 ? 11.644 0.914 21.805 1.00 66.38 452 ARG A C 1
ATOM 3611 O O . ARG A 1 452 ? 11.046 0.335 20.893 1.00 66.38 452 ARG A O 1
ATOM 3618 N N . ASP A 1 453 ? 12.347 0.296 22.743 1.00 62.19 453 ASP A N 1
ATOM 3619 C CA . ASP A 1 453 ? 12.215 -1.139 22.922 1.00 62.19 453 ASP A CA 1
ATOM 3620 C C . ASP A 1 453 ? 10.737 -1.445 23.213 1.00 62.19 453 ASP A C 1
ATOM 3622 O O . ASP A 1 453 ? 10.103 -0.723 23.997 1.00 62.19 453 ASP A O 1
ATOM 3626 N N . PRO A 1 454 ? 10.146 -2.454 22.548 1.00 57.59 454 PRO A N 1
ATOM 3627 C CA . PRO A 1 454 ? 8.796 -2.881 22.873 1.00 57.59 454 PRO A CA 1
ATOM 3628 C C . PRO A 1 454 ? 8.734 -3.174 24.372 1.00 57.59 454 PRO A C 1
ATOM 3630 O O . PRO A 1 454 ? 9.648 -3.812 24.895 1.00 57.59 454 PRO A O 1
ATOM 3633 N N . SER A 1 455 ? 7.679 -2.723 25.061 1.00 55.38 455 SER A N 1
ATOM 3634 C CA . SER A 1 455 ? 7.515 -3.084 26.473 1.00 55.38 455 SER A CA 1
ATOM 3635 C C . SER A 1 455 ? 7.575 -4.609 26.612 1.00 55.38 455 SER A C 1
ATOM 3637 O O . SER A 1 455 ? 6.992 -5.322 25.784 1.00 55.38 455 SER A O 1
ATOM 3639 N N . GLU A 1 456 ? 8.217 -5.109 27.672 1.00 55.38 456 GLU A N 1
ATOM 3640 C CA . GLU A 1 456 ? 8.168 -6.529 28.059 1.00 55.38 456 GLU A CA 1
ATOM 3641 C C . GLU A 1 456 ? 6.707 -7.042 28.153 1.00 55.38 456 GLU A C 1
ATOM 3643 O O . GLU A 1 456 ? 6.430 -8.232 27.981 1.00 55.38 456 GLU A O 1
ATOM 3648 N N . ASP A 1 457 ? 5.749 -6.120 28.300 1.00 60.06 457 ASP A N 1
ATOM 3649 C CA . ASP A 1 457 ? 4.312 -6.358 28.435 1.00 60.06 457 ASP A CA 1
ATOM 3650 C C . ASP A 1 457 ? 3.570 -6.763 27.137 1.00 60.06 457 ASP A C 1
ATOM 3652 O O . ASP A 1 457 ? 2.392 -7.117 27.200 1.00 60.06 457 ASP A O 1
ATOM 3656 N N . ILE A 1 458 ? 4.188 -6.729 25.941 1.00 78.12 458 ILE A N 1
ATOM 3657 C CA . ILE A 1 458 ? 3.518 -7.162 24.676 1.00 78.12 458 ILE A CA 1
ATOM 3658 C C . ILE A 1 458 ? 3.502 -8.703 24.532 1.00 78.12 458 ILE A C 1
ATOM 3660 O O . ILE A 1 458 ? 3.092 -9.262 23.516 1.00 78.12 458 ILE A O 1
ATOM 3664 N N . THR A 1 459 ? 3.939 -9.427 25.557 1.00 85.19 459 THR A N 1
ATOM 3665 C CA . THR A 1 459 ? 3.972 -10.894 25.570 1.00 85.19 459 THR A CA 1
ATOM 3666 C C . THR A 1 459 ? 2.597 -11.521 25.791 1.00 85.19 459 THR A C 1
ATOM 3668 O O . THR A 1 459 ? 2.353 -12.640 25.335 1.00 85.19 459 THR A O 1
ATOM 3671 N N . LYS A 1 460 ? 1.660 -10.807 26.424 1.00 89.75 460 LYS A N 1
ATOM 3672 C CA . LYS A 1 460 ? 0.324 -11.338 26.703 1.00 89.75 460 LYS A CA 1
ATOM 3673 C C . LYS A 1 460 ? -0.425 -11.689 25.415 1.00 89.75 460 LYS A C 1
ATOM 3675 O O . LYS A 1 460 ? -0.555 -10.879 24.497 1.00 89.75 460 LYS A O 1
ATOM 3680 N N . SER A 1 461 ? -0.982 -12.892 25.377 1.00 93.50 461 SER A N 1
ATOM 3681 C CA . SER A 1 461 ? -1.775 -13.418 24.267 1.00 93.50 461 SER A CA 1
ATOM 3682 C C . SER A 1 461 ? -2.976 -14.213 24.773 1.00 93.50 461 SER A C 1
ATOM 3684 O O . SER A 1 461 ? -2.938 -14.791 25.861 1.00 93.50 461 SER A O 1
ATOM 3686 N N . LEU A 1 462 ? -4.056 -14.221 23.994 1.00 95.50 462 LEU A N 1
ATOM 3687 C CA . LEU A 1 462 ? -5.263 -14.993 24.284 1.00 95.50 462 LEU A CA 1
ATOM 3688 C C . LEU A 1 462 ? -5.375 -16.150 23.293 1.00 95.50 462 LEU A C 1
ATOM 3690 O O . LEU A 1 462 ? -5.112 -15.976 22.103 1.00 95.50 462 LEU A O 1
ATOM 3694 N N . LEU A 1 463 ? -5.796 -17.316 23.776 1.00 95.62 463 LEU A N 1
ATOM 3695 C CA . LEU A 1 463 ? -6.141 -18.458 22.935 1.00 95.62 463 LEU A CA 1
ATOM 3696 C C . LEU A 1 463 ? -7.615 -18.799 23.095 1.00 95.62 463 LEU A C 1
ATOM 3698 O O . LEU A 1 463 ? -8.072 -19.064 24.207 1.00 95.62 463 LEU A O 1
ATOM 3702 N N . LEU A 1 464 ? -8.329 -18.859 21.978 1.00 96.31 464 LEU A N 1
ATOM 3703 C CA . LEU A 1 464 ? -9.703 -19.337 21.919 1.00 96.31 464 LEU A CA 1
ATOM 3704 C C . LEU A 1 464 ? -9.727 -20.740 21.316 1.00 96.31 464 LEU A C 1
ATOM 3706 O O . LEU A 1 464 ? -9.295 -20.928 20.180 1.00 96.31 464 LEU A O 1
ATOM 3710 N N . THR A 1 465 ? -10.232 -21.720 22.059 1.00 93.69 465 THR A N 1
ATOM 3711 C CA . THR A 1 465 ? -10.223 -23.140 21.674 1.00 93.69 465 THR A CA 1
ATOM 3712 C C . THR A 1 465 ? -11.615 -23.763 21.794 1.00 93.69 465 THR A C 1
ATOM 3714 O O . THR A 1 465 ? -12.545 -23.121 22.277 1.00 93.69 465 THR A O 1
ATOM 3717 N N . GLY A 1 466 ? -11.762 -25.019 21.358 1.00 88.88 466 GLY A N 1
ATOM 3718 C CA . GLY A 1 466 ? -13.033 -25.756 21.383 1.00 88.88 466 GLY A CA 1
ATOM 3719 C C . GLY A 1 466 ? -13.871 -25.537 20.122 1.00 88.88 466 GLY A C 1
ATOM 3720 O O . GLY A 1 466 ? -13.684 -24.550 19.418 1.00 88.88 466 GLY A O 1
ATOM 3721 N N . GLU A 1 467 ? -14.772 -26.472 19.805 1.00 84.88 467 GLU A N 1
ATOM 3722 C CA . GLU A 1 467 ? -15.636 -26.404 18.611 1.00 84.88 467 GLU A CA 1
ATOM 3723 C C . GLU A 1 467 ? -16.988 -25.747 18.905 1.00 84.88 467 GLU A C 1
ATOM 3725 O O . GLU A 1 467 ? -17.329 -24.757 18.268 1.00 84.88 467 GLU A O 1
ATOM 3730 N N . ARG A 1 468 ? -17.732 -26.271 19.886 1.00 84.50 468 ARG A N 1
ATOM 3731 C CA . ARG A 1 468 ? -19.022 -25.718 20.336 1.00 84.50 468 ARG A CA 1
ATOM 3732 C C . ARG A 1 468 ? -18.879 -24.990 21.665 1.00 84.50 468 ARG A C 1
ATOM 3734 O O . ARG A 1 468 ? -19.206 -23.815 21.767 1.00 84.50 468 ARG A O 1
ATOM 3741 N N . ASP A 1 469 ? -18.294 -25.665 22.649 1.00 89.81 469 ASP A N 1
ATOM 3742 C CA . ASP A 1 469 ? -18.008 -25.084 23.959 1.00 89.81 469 ASP A CA 1
ATOM 3743 C C . ASP A 1 469 ? -16.658 -24.367 23.915 1.00 89.81 469 ASP A C 1
ATOM 3745 O O . ASP A 1 469 ? -15.601 -24.949 24.176 1.00 89.81 469 ASP A O 1
ATOM 3749 N N . ARG A 1 470 ? -16.693 -23.097 23.506 1.00 95.06 470 ARG A N 1
ATOM 3750 C CA . ARG A 1 470 ? -15.493 -22.274 23.359 1.00 95.06 470 ARG A CA 1
ATOM 3751 C C . ARG A 1 470 ? -14.866 -21.974 24.722 1.00 95.06 470 ARG A C 1
ATOM 3753 O O . ARG A 1 470 ? -15.538 -21.463 25.620 1.00 95.06 470 ARG A O 1
ATOM 3760 N N . ILE A 1 471 ? -13.566 -22.225 24.865 1.00 96.69 471 ILE A N 1
ATOM 3761 C CA . ILE A 1 471 ? -12.802 -21.958 26.091 1.00 96.69 471 ILE A CA 1
ATOM 3762 C C . ILE A 1 471 ? -11.718 -20.921 25.812 1.00 96.69 471 ILE A C 1
ATOM 3764 O O . ILE A 1 471 ? -11.021 -20.987 24.798 1.00 96.69 471 ILE A O 1
ATOM 3768 N N . LEU A 1 472 ? -11.570 -19.973 26.737 1.00 97.31 472 LEU A N 1
ATOM 3769 C CA . LEU A 1 472 ? -10.543 -18.944 26.681 1.00 97.31 472 LEU A CA 1
ATOM 3770 C C . LEU A 1 472 ? -9.356 -19.311 27.575 1.00 97.31 472 LEU A C 1
ATOM 3772 O O . LEU A 1 472 ? -9.516 -19.708 28.735 1.00 97.31 472 LEU A O 1
ATOM 3776 N N . HIS A 1 473 ? -8.155 -19.131 27.039 1.00 96.19 473 HIS A N 1
ATOM 3777 C CA . HIS A 1 473 ? -6.897 -19.256 27.762 1.00 96.19 473 HIS A CA 1
ATOM 3778 C C . HIS A 1 473 ? -6.044 -18.001 27.577 1.00 96.19 473 HIS A C 1
ATOM 3780 O O . HIS A 1 473 ? -6.208 -17.258 26.610 1.00 96.19 473 HIS A O 1
ATOM 3786 N N . VAL A 1 474 ? -5.089 -17.811 28.482 1.00 94.44 474 VAL A N 1
ATOM 3787 C CA . VAL A 1 474 ? -4.063 -16.768 28.408 1.00 94.44 474 VAL A CA 1
ATOM 3788 C C . VAL A 1 474 ? -2.671 -17.394 28.385 1.00 94.44 474 VAL A C 1
ATOM 3790 O O . VAL A 1 474 ? -2.439 -18.439 29.000 1.00 94.44 474 VAL A O 1
ATOM 3793 N N . GLN A 1 475 ? -1.758 -16.763 27.654 1.00 91.88 475 GLN A N 1
ATOM 3794 C CA . GLN A 1 475 ? -0.352 -17.144 27.545 1.00 91.88 475 GLN A CA 1
ATOM 3795 C C . GLN A 1 475 ? 0.541 -15.904 27.533 1.00 91.88 475 GLN A C 1
ATOM 3797 O O . GLN A 1 475 ? 0.176 -14.897 26.924 1.00 91.88 475 GLN A O 1
ATOM 3802 N N . ASP A 1 476 ? 1.750 -16.042 28.071 1.00 89.81 476 ASP A N 1
ATOM 3803 C CA . ASP A 1 476 ? 2.843 -15.090 27.866 1.00 89.81 476 ASP A CA 1
ATOM 3804 C C . ASP A 1 476 ? 3.761 -15.627 26.766 1.00 89.81 476 ASP A C 1
ATOM 3806 O O . ASP A 1 476 ? 4.553 -16.553 26.953 1.00 89.81 476 ASP A O 1
ATOM 3810 N N . ARG A 1 477 ? 3.582 -15.089 25.561 1.00 85.56 477 ARG A N 1
ATOM 3811 C CA . ARG A 1 477 ? 4.236 -15.526 24.333 1.00 85.56 477 ARG A CA 1
ATOM 3812 C C . ARG A 1 477 ? 5.369 -14.565 23.965 1.00 85.56 477 ARG A C 1
ATOM 3814 O O . ARG A 1 477 ? 5.094 -13.412 23.627 1.00 85.56 477 ARG A O 1
ATOM 3821 N N . PRO A 1 478 ? 6.633 -15.032 23.930 1.00 81.56 478 PRO A N 1
ATOM 3822 C CA . PRO A 1 478 ? 7.730 -14.253 23.376 1.00 81.56 478 PRO A CA 1
ATOM 3823 C C . PRO A 1 478 ? 7.437 -13.856 21.932 1.00 81.56 478 PRO A C 1
ATOM 3825 O O . PRO A 1 478 ? 6.945 -14.660 21.132 1.00 81.56 478 PRO A O 1
ATOM 3828 N N . ARG A 1 479 ? 7.748 -12.608 21.592 1.00 75.56 479 ARG A N 1
ATOM 3829 C CA . ARG A 1 479 ? 7.536 -12.085 20.248 1.00 75.56 479 ARG A CA 1
ATOM 3830 C C . ARG A 1 479 ? 8.815 -12.136 19.426 1.00 75.56 479 ARG A C 1
ATOM 3832 O O . ARG A 1 479 ? 9.900 -11.820 19.900 1.00 75.56 479 ARG A O 1
ATOM 3839 N N . HIS A 1 480 ? 8.649 -12.480 18.154 1.00 72.62 480 HIS A N 1
ATOM 3840 C CA . HIS A 1 480 ? 9.687 -12.360 17.138 1.00 72.62 480 HIS A CA 1
ATOM 3841 C C . HIS A 1 480 ? 9.267 -11.310 16.102 1.00 72.62 480 HIS A C 1
ATOM 3843 O O . HIS A 1 480 ? 8.062 -11.149 15.864 1.00 72.62 480 HIS A O 1
ATOM 3849 N N . PRO A 1 481 ? 10.222 -10.602 15.470 1.00 74.06 481 PRO A N 1
ATOM 3850 C CA . PRO A 1 481 ? 9.916 -9.687 14.379 1.00 74.06 481 PRO A CA 1
ATOM 3851 C C . PRO A 1 481 ? 9.158 -10.411 13.261 1.00 74.06 481 PRO A C 1
ATOM 3853 O O . PRO A 1 481 ? 9.685 -11.329 12.628 1.00 74.06 481 PRO A O 1
ATOM 3856 N N . LYS A 1 482 ? 7.911 -10.002 13.012 1.00 81.25 482 LYS A N 1
ATOM 3857 C CA . LYS A 1 482 ? 7.100 -10.557 11.925 1.00 81.25 482 LYS A CA 1
ATOM 3858 C C . LYS A 1 482 ? 7.637 -10.063 10.574 1.00 81.25 482 LYS A C 1
ATOM 3860 O O . LYS A 1 482 ? 8.095 -8.927 10.434 1.00 81.25 482 LYS A O 1
ATOM 3865 N N . ARG A 1 483 ? 7.605 -10.932 9.559 1.00 86.88 483 ARG A N 1
ATOM 3866 C CA . ARG A 1 483 ? 7.951 -10.588 8.169 1.00 86.88 483 ARG A CA 1
ATOM 3867 C C . ARG A 1 483 ? 6.660 -10.393 7.383 1.00 86.88 483 ARG A C 1
ATOM 3869 O O . ARG A 1 483 ? 6.136 -11.340 6.804 1.00 86.88 483 ARG A O 1
ATOM 3876 N N . TYR A 1 484 ? 6.141 -9.171 7.389 1.00 91.56 484 TYR A N 1
ATOM 3877 C CA . TYR A 1 484 ? 4.955 -8.816 6.612 1.00 91.56 484 TYR A CA 1
ATOM 3878 C C . TYR A 1 484 ? 5.271 -8.759 5.116 1.00 91.56 484 TYR A C 1
ATOM 3880 O O . TYR A 1 484 ? 6.332 -8.285 4.716 1.00 91.56 484 TYR A O 1
ATOM 3888 N N . LYS A 1 485 ? 4.346 -9.260 4.296 1.00 91.44 485 LYS A N 1
ATOM 3889 C CA . LYS A 1 485 ? 4.431 -9.267 2.831 1.00 91.44 485 LYS A CA 1
ATOM 3890 C C . LYS A 1 485 ? 3.526 -8.230 2.196 1.00 91.44 485 LYS A C 1
ATOM 3892 O O . LYS A 1 485 ? 3.922 -7.607 1.219 1.00 91.44 485 LYS A O 1
ATOM 3897 N N . ALA A 1 486 ? 2.322 -8.081 2.727 1.00 93.94 486 ALA A N 1
ATOM 3898 C CA . ALA A 1 486 ? 1.349 -7.095 2.294 1.00 93.94 486 ALA A CA 1
ATOM 3899 C C . ALA A 1 486 ? 0.311 -6.890 3.396 1.00 93.94 486 ALA A C 1
ATOM 3901 O O . ALA A 1 486 ? 0.115 -7.750 4.256 1.00 93.94 486 ALA A O 1
ATOM 3902 N N . PHE A 1 487 ? -0.356 -5.750 3.342 1.00 95.56 487 PHE A N 1
ATOM 3903 C CA . PHE A 1 487 ? -1.589 -5.488 4.068 1.00 95.56 487 PHE A CA 1
ATOM 3904 C C . PHE A 1 487 ? -2.684 -5.327 3.015 1.00 95.56 487 PHE A C 1
ATOM 3906 O O . PHE A 1 487 ? -2.400 -4.901 1.900 1.00 95.56 487 PHE A O 1
ATOM 3913 N N . MET A 1 488 ? -3.919 -5.683 3.345 1.00 95.25 488 MET A N 1
ATOM 3914 C CA . MET A 1 488 ? -5.090 -5.357 2.538 1.00 95.25 488 MET A CA 1
ATOM 3915 C C . MET A 1 488 ? -6.066 -4.593 3.409 1.00 95.25 488 MET A C 1
ATOM 3917 O O . MET A 1 488 ? -6.636 -5.162 4.348 1.00 95.25 488 MET A O 1
ATOM 3921 N N . LYS A 1 489 ? -6.300 -3.329 3.071 1.00 97.31 489 LYS A N 1
ATOM 3922 C CA . LYS A 1 489 ? -7.295 -2.519 3.764 1.00 97.31 489 LYS A CA 1
ATOM 3923 C C . LYS A 1 489 ? -8.670 -3.163 3.638 1.00 97.31 489 LYS A C 1
ATOM 3925 O O . LYS A 1 489 ? -9.068 -3.551 2.549 1.00 97.31 489 LYS A O 1
ATOM 3930 N N . GLN A 1 490 ? -9.406 -3.327 4.727 1.00 97.00 490 GLN A N 1
ATOM 3931 C CA . GLN A 1 490 ? -10.794 -3.801 4.675 1.00 97.00 490 GLN A CA 1
ATOM 3932 C C . GLN A 1 490 ? -11.745 -2.688 5.082 1.00 97.00 490 GLN A C 1
ATOM 3934 O O . GLN A 1 490 ? -12.703 -2.420 4.366 1.00 97.00 490 GLN A O 1
ATOM 3939 N N . VAL A 1 491 ? -11.449 -2.003 6.186 1.00 97.94 491 VAL A N 1
ATOM 3940 C CA . VAL A 1 491 ? -12.255 -0.887 6.687 1.00 97.94 491 VAL A CA 1
ATOM 3941 C C . VAL A 1 491 ? -11.332 0.260 7.081 1.00 97.94 491 VAL A C 1
ATOM 3943 O O . VAL A 1 491 ? -10.339 0.060 7.782 1.00 97.94 491 VAL A O 1
ATOM 3946 N N . VAL A 1 492 ? -11.667 1.458 6.612 1.00 98.19 492 VAL A N 1
ATOM 3947 C CA . VAL A 1 492 ? -11.119 2.738 7.064 1.00 98.19 492 VAL A CA 1
ATOM 3948 C C . VAL A 1 492 ? -12.068 3.274 8.128 1.00 98.19 492 VAL A C 1
ATOM 3950 O O . VAL A 1 492 ? -13.207 3.638 7.830 1.00 98.19 492 VAL A O 1
ATOM 3953 N N . GLY A 1 493 ? -11.616 3.298 9.375 1.00 95.06 493 GLY A N 1
ATOM 3954 C CA . GLY A 1 493 ? -12.460 3.607 10.520 1.00 95.06 493 GLY A CA 1
ATOM 3955 C C . GLY A 1 493 ? -12.856 5.080 10.619 1.00 95.06 493 GLY A C 1
ATOM 3956 O O . GLY A 1 493 ? -13.957 5.367 11.065 1.00 95.06 493 GLY A O 1
ATOM 3957 N N . GLY A 1 494 ? -12.015 6.013 10.160 1.00 90.69 494 GLY A N 1
ATOM 3958 C CA . GLY A 1 494 ? -12.324 7.453 10.174 1.00 90.69 494 GLY A CA 1
ATOM 3959 C C . GLY A 1 494 ? -11.990 8.187 11.476 1.00 90.69 494 GLY A C 1
ATOM 3960 O O . GLY A 1 494 ? -12.495 9.280 11.709 1.00 90.69 494 GLY A O 1
ATOM 3961 N N . ALA A 1 495 ? -11.152 7.608 12.338 1.00 94.00 495 ALA A N 1
ATOM 3962 C CA . ALA A 1 495 ? -10.677 8.300 13.533 1.00 94.00 495 ALA A CA 1
ATOM 3963 C C . ALA A 1 495 ? -9.701 9.436 13.168 1.00 94.00 495 ALA A C 1
ATOM 3965 O O . ALA A 1 495 ? -8.806 9.234 12.346 1.00 94.00 495 ALA A O 1
ATOM 3966 N N . PHE A 1 496 ? -9.842 10.587 13.837 1.00 95.50 496 PHE A N 1
ATOM 3967 C CA . PHE A 1 496 ? -8.934 11.741 13.741 1.00 95.50 496 PHE A CA 1
ATOM 3968 C C . PHE A 1 496 ? -8.895 12.388 12.348 1.00 95.50 496 PHE A C 1
ATOM 3970 O O . PHE A 1 496 ? -7.827 12.690 11.814 1.00 95.50 496 PHE A O 1
ATOM 3977 N N . CYS A 1 497 ? -10.054 12.546 11.713 1.00 93.81 497 CYS A N 1
ATOM 3978 C CA . CYS A 1 497 ? -10.164 13.159 10.385 1.00 93.81 497 CYS A CA 1
ATOM 3979 C C . CYS A 1 497 ? -11.391 14.064 10.238 1.00 93.81 497 CYS A C 1
ATOM 3981 O O . CYS A 1 497 ? -11.868 14.270 9.127 1.00 93.81 497 CYS A O 1
ATOM 3983 N N . ASP A 1 498 ? -11.899 14.594 11.353 1.00 91.50 498 ASP A N 1
ATOM 3984 C CA . ASP A 1 498 ? -13.065 15.488 11.386 1.00 91.50 498 ASP A CA 1
ATOM 3985 C C . ASP A 1 498 ? -14.370 14.835 10.872 1.00 91.50 498 ASP A C 1
ATOM 3987 O O . ASP A 1 498 ? -15.305 15.498 10.430 1.00 91.50 498 ASP A O 1
ATOM 3991 N N . PHE A 1 499 ? -14.439 13.497 10.903 1.00 91.62 499 PHE A N 1
ATOM 3992 C CA . PHE A 1 499 ? -15.596 12.736 10.415 1.00 91.62 499 PHE A CA 1
ATOM 3993 C C . PHE A 1 499 ? -16.665 12.486 11.485 1.00 91.62 499 PHE A C 1
ATOM 3995 O O . PHE A 1 499 ? -17.851 12.374 11.171 1.00 91.62 499 PHE A O 1
ATOM 4002 N N . PHE A 1 500 ? -16.243 12.346 12.743 1.00 89.88 500 PHE A N 1
ATOM 4003 C CA . PHE A 1 500 ? -17.133 12.100 13.873 1.00 89.88 500 PHE A CA 1
ATOM 4004 C C . PHE A 1 500 ? -17.511 13.419 14.563 1.00 89.88 500 PHE A C 1
ATOM 4006 O O . PHE A 1 500 ? -18.154 14.276 13.967 1.00 89.88 500 PHE A O 1
ATOM 4013 N N . GLU A 1 501 ? -17.154 13.572 15.837 1.00 88.69 501 GLU A N 1
ATOM 4014 C CA . GLU A 1 501 ? -17.476 14.739 16.655 1.00 88.69 501 GLU A CA 1
ATOM 4015 C C . GLU A 1 501 ? -16.284 15.697 16.650 1.00 88.69 501 GLU A C 1
ATOM 4017 O O . GLU A 1 501 ? -15.350 15.544 17.434 1.00 88.69 501 GLU A O 1
ATOM 4022 N N . SER A 1 502 ? -16.331 16.672 15.735 1.00 87.88 502 SER A N 1
ATOM 4023 C CA . SER A 1 502 ? -15.267 17.661 15.494 1.00 87.88 502 SER A CA 1
ATOM 4024 C C . SER A 1 502 ? -14.764 18.342 16.775 1.00 87.88 502 SER A C 1
ATOM 4026 O O . SER A 1 502 ? -13.561 18.446 16.984 1.00 87.88 502 SER A O 1
ATOM 4028 N N . GLY A 1 503 ? -15.679 18.731 17.675 1.00 91.88 503 GLY A N 1
ATOM 4029 C CA . GLY A 1 503 ? -15.331 19.387 18.941 1.00 91.88 503 GLY A CA 1
ATOM 4030 C C . GLY A 1 503 ? -14.501 18.506 19.880 1.00 91.88 503 GLY A C 1
ATOM 4031 O O . GLY A 1 503 ? -13.456 18.944 20.351 1.00 91.88 503 GLY A O 1
ATOM 4032 N N . ILE A 1 504 ? -14.912 17.248 20.088 1.00 93.50 504 ILE A N 1
ATOM 4033 C CA . ILE A 1 504 ? -14.166 16.290 20.927 1.00 93.50 504 ILE A CA 1
ATOM 4034 C C . ILE A 1 504 ? -12.810 15.961 20.290 1.00 93.50 504 ILE A C 1
ATOM 4036 O O . ILE A 1 504 ? -11.802 15.839 20.984 1.00 93.50 504 ILE A O 1
ATOM 4040 N N . GLU A 1 505 ? -12.762 15.828 18.960 1.00 95.12 505 GLU A N 1
ATOM 4041 C CA . GLU A 1 505 ? -11.501 15.609 18.247 1.00 95.12 505 GLU A CA 1
ATOM 4042 C C . GLU A 1 505 ? -10.541 16.797 18.409 1.00 95.12 505 GLU A C 1
ATOM 4044 O O . GLU A 1 505 ? -9.357 16.587 18.674 1.00 95.12 505 GLU A O 1
ATOM 4049 N N . ASP A 1 506 ? -11.037 18.030 18.274 1.00 94.75 506 ASP A N 1
ATOM 4050 C CA . ASP A 1 506 ? -10.233 19.242 18.429 1.00 94.75 506 ASP A CA 1
ATOM 4051 C C . ASP A 1 506 ? -9.656 19.350 19.852 1.00 94.75 506 ASP A C 1
ATOM 4053 O O . ASP A 1 506 ? -8.455 19.595 19.984 1.00 94.75 506 ASP A O 1
ATOM 4057 N N . GLU A 1 507 ? -10.461 19.085 20.889 1.00 96.25 507 GLU A N 1
ATOM 4058 C CA . GLU A 1 507 ? -10.014 19.047 22.291 1.00 96.25 507 GLU A CA 1
ATOM 4059 C C . GLU A 1 507 ? -8.945 17.973 22.533 1.00 96.25 507 GLU A C 1
ATOM 4061 O O . GLU A 1 507 ? -7.946 18.218 23.212 1.00 96.25 507 GLU A O 1
ATOM 4066 N N . LEU A 1 508 ? -9.112 16.786 21.942 1.00 97.31 508 LEU A N 1
ATOM 4067 C CA . LEU A 1 508 ? -8.134 15.704 22.032 1.00 97.31 508 LEU A CA 1
ATOM 4068 C C . LEU A 1 508 ? -6.812 16.084 21.357 1.00 97.31 508 LEU A C 1
ATOM 4070 O O . LEU A 1 508 ? -5.746 15.806 21.909 1.00 97.31 508 LEU A O 1
ATOM 4074 N N . ILE A 1 509 ? -6.857 16.722 20.183 1.00 97.00 509 ILE A N 1
ATOM 4075 C CA . ILE A 1 509 ? -5.657 17.207 19.483 1.00 97.00 509 ILE A CA 1
ATOM 4076 C C . ILE A 1 509 ? -4.941 18.269 20.328 1.00 97.00 509 ILE A C 1
ATOM 4078 O O . ILE A 1 509 ? -3.716 18.216 20.457 1.00 97.00 509 ILE A O 1
ATOM 4082 N N . ASP A 1 510 ? -5.678 19.195 20.942 1.00 96.50 510 ASP A N 1
ATOM 4083 C CA . ASP A 1 510 ? -5.104 20.201 21.840 1.00 96.50 510 ASP A CA 1
ATOM 4084 C C . ASP A 1 510 ? -4.459 19.571 23.077 1.00 96.50 510 ASP A C 1
ATOM 4086 O O . ASP A 1 510 ? -3.318 19.903 23.415 1.00 96.50 510 ASP A O 1
ATOM 4090 N N . ALA A 1 511 ? -5.133 18.600 23.701 1.00 97.25 511 ALA A N 1
ATOM 4091 C CA . ALA A 1 511 ? -4.573 17.824 24.800 1.00 97.25 511 ALA A CA 1
ATOM 4092 C C . ALA A 1 511 ? -3.295 17.093 24.361 1.00 97.25 511 ALA A C 1
ATOM 4094 O O . ALA A 1 511 ? -2.274 17.187 25.032 1.00 97.25 511 ALA A O 1
ATOM 4095 N N . PHE A 1 512 ? -3.296 16.432 23.201 1.00 97.44 512 PHE A N 1
ATOM 4096 C CA . PHE A 1 512 ? -2.118 15.747 22.663 1.00 97.44 512 PHE A CA 1
ATOM 4097 C C . PHE A 1 512 ? -0.913 16.689 22.511 1.00 97.44 512 PHE A C 1
ATOM 4099 O O . PHE A 1 512 ? 0.198 16.362 22.938 1.00 97.44 512 PHE A O 1
ATOM 4106 N N . ILE A 1 513 ? -1.128 17.868 21.920 1.00 96.06 513 ILE A N 1
ATOM 4107 C CA . ILE A 1 513 ? -0.078 18.873 21.726 1.00 96.06 513 ILE A CA 1
ATOM 4108 C C . ILE A 1 513 ? 0.427 19.383 23.078 1.00 96.06 513 ILE A C 1
ATOM 4110 O O . ILE A 1 513 ? 1.639 19.496 23.270 1.00 96.06 513 ILE A O 1
ATOM 4114 N N . HIS A 1 514 ? -0.482 19.683 24.008 1.00 94.81 514 HIS A N 1
ATOM 4115 C CA . HIS A 1 514 ? -0.141 20.137 25.354 1.00 94.81 514 HIS A CA 1
ATOM 4116 C C . HIS A 1 514 ? 0.721 19.108 26.095 1.00 94.81 514 HIS A C 1
ATOM 4118 O O . HIS A 1 514 ? 1.831 19.432 26.516 1.00 94.81 514 HIS A O 1
ATOM 4124 N N . GLU A 1 515 ? 0.258 17.859 26.163 1.00 94.94 515 GLU A N 1
ATOM 4125 C CA . GLU A 1 515 ? 0.955 16.754 26.824 1.00 94.94 515 GLU A CA 1
ATOM 4126 C C . GLU A 1 515 ? 2.349 16.531 26.228 1.00 94.94 515 GLU A C 1
ATOM 4128 O O . GLU A 1 515 ? 3.325 16.373 26.958 1.00 94.94 515 GLU A O 1
ATOM 4133 N N . SER A 1 516 ? 2.484 16.589 24.899 1.00 93.38 516 SER A N 1
ATOM 4134 C CA . SER A 1 516 ? 3.797 16.460 24.268 1.00 93.38 516 SER A CA 1
ATOM 4135 C C . SER A 1 516 ? 4.743 17.617 24.600 1.00 93.38 516 SER A C 1
ATOM 4137 O O . SER A 1 516 ? 5.950 17.387 24.656 1.00 93.38 516 SER A O 1
ATOM 4139 N N . ASN A 1 517 ? 4.243 18.841 24.788 1.00 89.88 517 ASN A N 1
ATOM 4140 C CA . ASN A 1 517 ? 5.085 19.994 25.120 1.00 89.88 517 ASN A CA 1
ATOM 4141 C C . ASN A 1 517 ? 5.630 19.898 26.551 1.00 89.88 517 ASN A C 1
ATOM 4143 O O . ASN A 1 517 ? 6.806 20.184 26.772 1.00 89.88 517 ASN A O 1
ATOM 4147 N N . CYS A 1 518 ? 4.815 19.430 27.500 1.00 86.50 518 CYS A N 1
ATOM 4148 C CA . CYS A 1 518 ? 5.242 19.217 28.886 1.00 86.50 518 CYS A CA 1
ATOM 4149 C C . CYS A 1 518 ? 6.368 18.177 29.012 1.00 86.50 518 CYS A C 1
ATOM 4151 O O . CYS A 1 518 ? 7.154 18.228 29.951 1.00 86.50 518 CYS A O 1
ATOM 4153 N N . LEU A 1 519 ? 6.483 17.243 28.060 1.00 84.75 519 LEU A N 1
ATOM 4154 C CA . LEU A 1 519 ? 7.552 16.235 28.042 1.00 84.75 519 LEU A CA 1
ATOM 4155 C C . LEU A 1 519 ? 8.904 16.769 27.549 1.00 84.75 519 LEU A C 1
ATOM 4157 O O . LEU A 1 519 ? 9.909 16.073 27.671 1.00 84.75 519 LEU A O 1
ATOM 4161 N N . THR A 1 520 ? 8.934 17.969 26.968 1.00 70.06 520 THR A N 1
ATOM 4162 C CA . THR A 1 520 ? 10.148 18.578 26.401 1.00 70.06 520 THR A CA 1
ATOM 4163 C C . THR A 1 520 ? 10.810 19.606 27.323 1.00 70.06 520 THR A C 1
ATOM 4165 O O . THR A 1 520 ? 11.710 20.313 26.882 1.00 70.06 520 THR A O 1
ATOM 4168 N N . GLU A 1 521 ? 10.382 19.705 28.585 1.00 65.75 521 GLU A N 1
ATOM 4169 C CA . GLU A 1 521 ? 10.983 20.619 29.564 1.00 65.75 521 GLU A CA 1
ATOM 4170 C C . GLU A 1 521 ? 12.391 20.156 29.992 1.00 65.75 521 GLU A C 1
ATOM 4172 O O . GLU A 1 521 ? 12.606 19.004 30.384 1.00 65.75 521 GLU A O 1
ATOM 4177 N N . ASP A 1 522 ? 13.363 21.071 29.905 1.00 63.75 522 ASP A N 1
ATOM 4178 C CA . ASP A 1 522 ? 14.765 20.818 30.246 1.00 63.75 522 ASP A CA 1
ATOM 4179 C C . ASP A 1 522 ? 14.966 20.630 31.762 1.00 63.75 522 ASP A C 1
ATOM 4181 O O . ASP A 1 522 ? 14.366 21.324 32.582 1.00 63.75 522 ASP A O 1
ATOM 4185 N N . GLY A 1 523 ? 15.883 19.732 32.145 1.00 66.81 523 GLY A N 1
ATOM 4186 C CA . GLY A 1 523 ? 16.345 19.570 33.534 1.00 66.81 523 GLY A CA 1
ATOM 4187 C C . GLY A 1 523 ? 15.763 18.384 34.315 1.00 66.81 523 GLY A C 1
ATOM 4188 O O . GLY A 1 523 ? 16.154 18.181 35.463 1.00 66.81 523 GLY A O 1
ATOM 4189 N N . LEU A 1 524 ? 14.888 17.580 33.705 1.00 74.25 524 LEU A N 1
ATOM 4190 C CA . LEU A 1 524 ? 14.328 16.366 34.313 1.00 74.25 524 LEU A CA 1
ATOM 4191 C C . LEU A 1 524 ? 15.293 15.173 34.233 1.00 74.25 524 LEU A C 1
ATOM 4193 O O . LEU A 1 524 ? 15.970 14.957 33.225 1.00 74.25 524 LEU A O 1
ATOM 4197 N N . THR A 1 525 ? 15.313 14.343 35.274 1.00 81.75 525 THR A N 1
ATOM 4198 C CA . THR A 1 525 ? 15.983 13.036 35.234 1.00 81.75 525 THR A CA 1
ATOM 4199 C C . THR A 1 525 ? 15.212 12.045 34.352 1.00 81.75 525 THR A C 1
ATOM 4201 O O . THR A 1 525 ? 14.009 12.181 34.140 1.00 81.75 525 THR A O 1
ATOM 4204 N N . PHE A 1 526 ? 15.874 10.982 33.876 1.00 79.31 526 PHE A N 1
ATOM 4205 C CA . PHE A 1 526 ? 15.221 9.931 33.074 1.00 79.31 526 PHE A CA 1
ATOM 4206 C C . PHE A 1 526 ? 14.012 9.295 33.788 1.00 79.31 526 PHE A C 1
ATOM 4208 O O . PHE A 1 526 ? 12.989 9.020 33.166 1.00 79.31 526 PHE A O 1
ATOM 4215 N N . ALA A 1 527 ? 14.108 9.087 35.107 1.00 83.06 527 ALA A N 1
ATOM 4216 C CA . ALA A 1 527 ? 13.022 8.515 35.901 1.00 83.06 527 ALA A CA 1
ATOM 4217 C C . ALA A 1 527 ? 11.809 9.457 35.990 1.00 83.06 527 ALA A C 1
ATOM 4219 O O . ALA A 1 527 ? 10.668 9.003 35.909 1.00 83.06 527 ALA A O 1
ATOM 4220 N N . GLU A 1 528 ? 12.050 10.763 36.122 1.00 86.00 528 GLU A N 1
ATOM 4221 C CA . GLU A 1 528 ? 10.995 11.780 36.119 1.00 86.00 528 GLU A CA 1
ATOM 4222 C C . GLU A 1 528 ? 10.344 11.899 34.737 1.00 86.00 528 GLU A C 1
ATOM 4224 O O . GLU A 1 528 ? 9.118 11.927 34.650 1.00 86.00 528 GLU A O 1
ATOM 4229 N N . GLN A 1 529 ? 11.134 11.864 33.658 1.00 82.56 529 GLN A N 1
ATOM 4230 C CA . GLN A 1 529 ? 10.622 11.859 32.282 1.00 82.56 529 GLN A CA 1
ATOM 4231 C C . GLN A 1 529 ? 9.720 10.649 32.007 1.00 82.56 529 GLN A C 1
ATOM 4233 O O . GLN A 1 529 ? 8.630 10.809 31.459 1.00 82.56 529 GLN A O 1
ATOM 4238 N N . GLU A 1 530 ? 10.120 9.443 32.424 1.00 86.19 530 GLU A N 1
ATOM 4239 C CA . GLU A 1 530 ? 9.295 8.239 32.254 1.00 86.19 530 GLU A CA 1
ATOM 4240 C C . GLU A 1 530 ? 8.006 8.311 33.095 1.00 86.19 530 GLU A C 1
ATOM 4242 O O . GLU A 1 530 ? 6.925 7.946 32.624 1.00 86.19 530 GLU A O 1
ATOM 4247 N N . ALA A 1 531 ? 8.083 8.830 34.327 1.00 89.75 531 ALA A N 1
ATOM 4248 C CA . ALA A 1 531 ? 6.910 9.026 35.179 1.00 89.75 531 ALA A CA 1
ATOM 4249 C C . ALA A 1 531 ? 5.924 10.041 34.574 1.00 89.75 531 ALA A C 1
ATOM 4251 O O . ALA A 1 531 ? 4.716 9.779 34.530 1.00 89.75 531 ALA A O 1
ATOM 4252 N N . MET A 1 532 ? 6.432 11.161 34.053 1.00 90.25 532 MET A N 1
ATOM 4253 C CA . MET A 1 532 ? 5.635 12.170 33.353 1.00 90.25 532 MET A CA 1
ATOM 4254 C C . MET A 1 532 ? 5.018 11.613 32.074 1.00 90.25 532 MET A C 1
ATOM 4256 O O . MET A 1 532 ? 3.826 11.812 31.841 1.00 90.25 532 MET A O 1
ATOM 4260 N N . LEU A 1 533 ? 5.773 10.856 31.275 1.00 91.69 533 LEU A N 1
ATOM 4261 C CA . LEU A 1 533 ? 5.270 10.200 30.067 1.00 91.69 533 LEU A CA 1
ATOM 4262 C C . LEU A 1 533 ? 4.115 9.252 30.389 1.00 91.69 533 LEU A C 1
ATOM 4264 O O . LEU A 1 533 ? 3.076 9.288 29.726 1.00 91.69 533 LEU A O 1
ATOM 4268 N N . LYS A 1 534 ? 4.253 8.448 31.448 1.00 91.75 534 LYS A N 1
ATOM 4269 C CA . LYS A 1 534 ? 3.196 7.546 31.918 1.00 91.75 534 LYS A CA 1
ATOM 4270 C C . LYS A 1 534 ? 1.952 8.309 32.374 1.00 91.75 534 LYS A C 1
ATOM 4272 O O . LYS A 1 534 ? 0.836 7.890 32.073 1.00 91.75 534 LYS A O 1
ATOM 4277 N N . GLN A 1 535 ? 2.115 9.424 33.085 1.00 94.06 535 GLN A N 1
ATOM 4278 C CA . GLN A 1 535 ? 0.986 10.244 33.530 1.00 94.06 535 GLN A CA 1
ATOM 4279 C C . GLN A 1 535 ? 0.269 10.922 32.352 1.00 94.06 535 GLN A C 1
ATOM 4281 O O . GLN A 1 535 ? -0.959 10.871 32.274 1.00 94.06 535 GLN A O 1
ATOM 4286 N N . SER A 1 536 ? 1.036 11.486 31.419 1.00 95.12 536 SER A N 1
ATOM 4287 C CA . SER A 1 536 ? 0.544 12.136 30.197 1.00 95.12 536 SER A CA 1
ATOM 4288 C C . SER A 1 536 ? -0.234 11.148 29.327 1.00 95.12 536 SER A C 1
ATOM 4290 O O . SER A 1 536 ? -1.356 11.413 28.902 1.00 95.12 536 SER A O 1
ATOM 4292 N N . THR A 1 537 ? 0.308 9.937 29.171 1.00 95.06 537 THR A N 1
ATOM 4293 C CA . THR A 1 537 ? -0.339 8.828 28.457 1.00 95.06 537 THR A CA 1
ATOM 4294 C C . THR A 1 537 ? -1.689 8.464 29.072 1.00 95.06 537 THR A C 1
ATOM 4296 O O . THR A 1 537 ? -2.669 8.301 28.348 1.00 95.06 537 THR A O 1
ATOM 4299 N N . LYS A 1 538 ? -1.776 8.379 30.406 1.00 95.56 538 LYS A N 1
ATOM 4300 C CA . LYS A 1 538 ? -3.037 8.077 31.099 1.00 95.56 538 LYS A CA 1
ATOM 4301 C C . LYS A 1 538 ? -4.095 9.158 30.897 1.00 95.56 538 LYS A C 1
ATOM 4303 O O . LYS A 1 538 ? -5.257 8.810 30.706 1.00 95.56 538 LYS A O 1
ATOM 4308 N N . ARG A 1 539 ? -3.715 10.441 30.938 1.00 96.19 539 ARG A N 1
ATOM 4309 C CA . ARG A 1 539 ? -4.641 11.557 30.675 1.00 96.19 539 ARG A CA 1
ATOM 4310 C C . ARG A 1 539 ? -5.144 11.518 29.237 1.00 96.19 539 ARG A C 1
ATOM 4312 O O . ARG A 1 539 ? -6.349 11.523 29.012 1.00 96.19 539 ARG A O 1
ATOM 4319 N N . LEU A 1 540 ? -4.235 11.362 28.278 1.00 97.25 540 LEU A N 1
ATOM 4320 C CA . LEU A 1 540 ? -4.588 11.276 26.865 1.00 97.25 540 LEU A CA 1
ATOM 4321 C C . LEU A 1 540 ? -5.480 10.062 26.553 1.00 97.25 540 LEU A C 1
ATOM 4323 O O . LEU A 1 540 ? -6.419 10.169 25.768 1.00 97.25 540 LEU A O 1
ATOM 4327 N N . LEU A 1 541 ? -5.243 8.917 27.201 1.00 97.69 541 LEU A N 1
ATOM 4328 C CA . LEU A 1 541 ? -6.077 7.723 27.047 1.00 97.69 541 LEU A CA 1
ATOM 4329 C C . LEU A 1 541 ? -7.547 7.981 27.418 1.00 97.69 541 LEU A C 1
ATOM 4331 O O . LEU A 1 541 ? -8.427 7.368 26.815 1.00 97.69 541 LEU A O 1
ATOM 4335 N N . LEU A 1 542 ? -7.829 8.869 28.379 1.00 97.56 542 LEU A N 1
ATOM 4336 C CA . LEU A 1 542 ? -9.204 9.238 28.733 1.00 97.56 542 LEU A CA 1
ATOM 4337 C C . LEU A 1 542 ? -9.901 9.949 27.569 1.00 97.56 542 LEU A C 1
ATOM 4339 O O . LEU A 1 542 ? -10.987 9.523 27.186 1.00 97.56 542 LEU A O 1
ATOM 4343 N N . HIS A 1 543 ? -9.240 10.928 26.945 1.00 97.69 543 HIS A N 1
ATOM 4344 C CA . HIS A 1 543 ? -9.767 11.616 25.760 1.00 97.69 543 HIS A CA 1
ATOM 4345 C C . HIS A 1 543 ? -9.972 10.654 24.581 1.00 97.69 543 HIS A C 1
ATOM 4347 O O . HIS A 1 543 ? -11.003 10.679 23.913 1.00 97.69 543 HIS A O 1
ATOM 4353 N N . VAL A 1 544 ? -9.026 9.737 24.341 1.00 97.62 544 VAL A N 1
ATOM 4354 C CA . VAL A 1 544 ? -9.171 8.735 23.268 1.00 97.62 544 VAL A CA 1
ATOM 4355 C C . VAL A 1 544 ? -10.349 7.793 23.540 1.00 97.62 544 VAL A C 1
ATOM 4357 O O . VAL A 1 544 ? -11.073 7.432 22.611 1.00 97.62 544 VAL A O 1
ATOM 4360 N N . LYS A 1 545 ? -10.567 7.391 24.799 1.00 97.00 545 LYS A N 1
ATOM 4361 C CA . LYS A 1 545 ? -11.725 6.574 25.187 1.00 97.00 545 LYS A CA 1
ATOM 4362 C C . LYS A 1 545 ? -13.034 7.328 24.997 1.00 97.00 545 LYS A C 1
ATOM 4364 O O . LYS A 1 545 ? -13.958 6.750 24.437 1.00 97.00 545 LYS A O 1
ATOM 4369 N N . GLU A 1 546 ? -13.104 8.588 25.409 1.00 95.62 546 GLU A N 1
ATOM 4370 C CA . GLU A 1 546 ? -14.274 9.440 25.182 1.00 95.62 546 GLU A CA 1
ATOM 4371 C C . GLU A 1 546 ? -14.633 9.509 23.691 1.00 95.62 546 GLU A C 1
ATOM 4373 O O . GLU A 1 546 ? -15.778 9.265 23.316 1.00 95.62 546 GLU A O 1
ATOM 4378 N N . TYR A 1 547 ? -13.634 9.705 22.830 1.00 95.62 547 TYR A N 1
ATOM 4379 C CA . TYR A 1 547 ? -13.837 9.826 21.388 1.00 95.62 547 TYR A CA 1
ATOM 4380 C C . TYR A 1 547 ? -14.179 8.493 20.681 1.00 95.62 547 TYR A C 1
ATOM 4382 O O . TYR A 1 547 ? -14.992 8.466 19.751 1.00 95.62 547 TYR A O 1
ATOM 4390 N N . LEU A 1 548 ? -13.573 7.363 21.085 1.00 95.88 548 LEU A N 1
ATOM 4391 C CA . LEU A 1 548 ? -13.628 6.106 20.315 1.00 95.88 548 LEU A CA 1
ATOM 4392 C C . LEU A 1 548 ? -14.371 4.940 20.982 1.00 95.88 548 LEU A C 1
ATOM 4394 O O . LEU A 1 548 ? -14.705 3.981 20.281 1.00 95.88 548 LEU A O 1
ATOM 4398 N N . ALA A 1 549 ? -14.632 4.958 22.294 1.00 95.06 549 ALA A N 1
ATOM 4399 C CA . ALA A 1 549 ? -14.999 3.733 23.012 1.00 95.06 549 ALA A CA 1
ATOM 4400 C C . ALA A 1 549 ? -16.295 3.073 22.537 1.00 95.06 549 ALA A C 1
ATOM 4402 O O . ALA A 1 549 ? -16.341 1.848 22.435 1.00 95.06 549 ALA A O 1
ATOM 4403 N N . SER A 1 550 ? -17.313 3.855 22.182 1.00 92.69 550 SER A N 1
ATOM 4404 C CA . SER A 1 550 ? -18.578 3.327 21.657 1.00 92.69 550 SER A CA 1
ATOM 4405 C C . SER A 1 550 ? -18.391 2.549 20.347 1.00 92.69 550 SER A C 1
ATOM 4407 O O . SER A 1 550 ? -18.966 1.475 20.166 1.00 92.69 550 SER A O 1
ATOM 4409 N N . ARG A 1 551 ? -17.535 3.047 19.448 1.00 93.50 551 ARG A N 1
ATOM 4410 C CA . ARG A 1 551 ? -17.218 2.395 18.167 1.00 93.50 551 ARG A CA 1
ATOM 4411 C C . ARG A 1 551 ? -16.344 1.169 18.371 1.00 93.50 551 ARG A C 1
ATOM 4413 O O . ARG A 1 551 ? -16.620 0.125 17.790 1.00 93.50 551 ARG A O 1
ATOM 4420 N N . VAL A 1 552 ? -15.337 1.272 19.238 1.00 96.88 552 VAL A N 1
ATOM 4421 C CA . VAL A 1 552 ? -14.493 0.129 19.615 1.00 96.88 552 VAL A CA 1
ATOM 4422 C C . VAL A 1 552 ? -15.347 -1.001 20.177 1.00 96.88 552 VAL A C 1
ATOM 4424 O O . VAL A 1 552 ? -15.192 -2.141 19.744 1.00 96.88 552 VAL A O 1
ATOM 4427 N N . GLN A 1 553 ? -16.288 -0.683 21.070 1.00 96.19 553 GLN A N 1
ATOM 4428 C CA . GLN A 1 553 ? -17.232 -1.656 21.608 1.00 96.19 553 GLN A CA 1
ATOM 4429 C C . GLN A 1 553 ? -18.004 -2.340 20.478 1.00 96.19 553 GLN A C 1
ATOM 4431 O O . GLN A 1 553 ? -17.972 -3.560 20.387 1.00 96.19 553 GLN A O 1
ATOM 4436 N N . ALA A 1 554 ? -18.617 -1.574 19.567 1.00 94.00 554 ALA A N 1
ATOM 4437 C CA . ALA A 1 554 ? -19.387 -2.139 18.460 1.00 94.00 554 ALA A CA 1
ATOM 4438 C C . ALA A 1 554 ? -18.566 -3.122 17.605 1.00 94.00 554 ALA A C 1
ATOM 4440 O O . ALA A 1 554 ? -19.065 -4.183 17.237 1.00 94.00 554 ALA A O 1
ATOM 4441 N N . TYR A 1 555 ? -17.298 -2.812 17.324 1.00 96.25 555 TYR A N 1
ATOM 4442 C CA . TYR A 1 555 ? -16.422 -3.688 16.541 1.00 96.25 555 TYR A CA 1
ATOM 4443 C C . TYR A 1 555 ? -16.034 -4.945 17.326 1.00 96.25 555 TYR A C 1
ATOM 4445 O O . TYR A 1 555 ? -16.113 -6.047 16.782 1.00 96.25 555 TYR A O 1
ATOM 4453 N N . ILE A 1 556 ? -15.658 -4.802 18.601 1.00 97.62 556 ILE A N 1
ATOM 4454 C CA . ILE A 1 556 ? -15.276 -5.932 19.459 1.00 97.62 556 ILE A CA 1
ATOM 4455 C C . ILE A 1 556 ? -16.463 -6.864 19.691 1.00 97.62 556 ILE A C 1
ATOM 4457 O O . ILE A 1 556 ? -16.291 -8.074 19.553 1.00 97.62 556 ILE A O 1
ATOM 4461 N N . SER A 1 557 ? -17.664 -6.344 19.949 1.00 96.38 557 SER A N 1
ATOM 4462 C CA . SER A 1 557 ? -18.882 -7.156 20.064 1.00 96.38 557 SER A CA 1
ATOM 4463 C C . SER A 1 557 ? -19.143 -7.935 18.770 1.00 96.38 557 SER A C 1
ATOM 4465 O O . SER A 1 557 ? -19.408 -9.134 18.799 1.00 96.38 557 SER A O 1
ATOM 4467 N N . SER A 1 558 ? -18.982 -7.279 17.616 1.00 95.62 558 SER A N 1
ATOM 4468 C CA . SER A 1 558 ? -19.162 -7.879 16.287 1.00 95.62 558 SER A CA 1
ATOM 4469 C C . SER A 1 558 ? -18.154 -9.011 16.012 1.00 95.62 558 SER A C 1
ATOM 4471 O O . SER A 1 558 ? -18.519 -10.069 15.494 1.00 95.62 558 SER A O 1
ATOM 4473 N N . ILE A 1 559 ? -16.883 -8.822 16.374 1.00 97.31 559 ILE A N 1
ATOM 4474 C CA . IL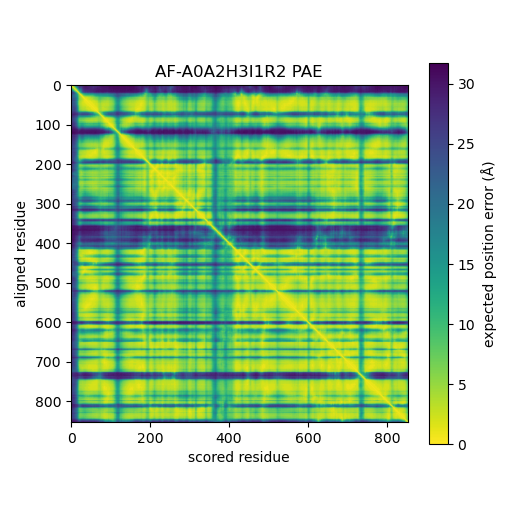E A 1 559 ? -15.830 -9.842 16.243 1.00 97.31 559 ILE A CA 1
ATOM 4475 C C . ILE A 1 559 ? -16.062 -10.994 17.231 1.00 97.31 559 ILE A C 1
ATOM 4477 O O . ILE A 1 559 ? -15.977 -12.160 16.849 1.00 97.31 559 ILE A O 1
ATOM 4481 N N . THR A 1 560 ? -16.389 -10.678 18.485 1.00 97.56 560 THR A N 1
ATOM 4482 C CA . THR A 1 560 ? -16.645 -11.658 19.552 1.00 97.56 560 THR A CA 1
ATOM 4483 C C . THR A 1 560 ? -17.813 -12.562 19.179 1.00 97.56 560 THR A C 1
ATOM 4485 O O . THR A 1 560 ? -17.672 -13.781 19.243 1.00 97.56 560 THR A O 1
ATOM 4488 N N . ALA A 1 561 ? -18.928 -11.991 18.715 1.00 96.50 561 ALA A N 1
ATOM 4489 C CA . ALA A 1 561 ? -20.095 -12.756 18.286 1.00 96.50 561 ALA A CA 1
ATOM 4490 C C . ALA A 1 561 ? -19.732 -13.805 17.220 1.00 96.50 561 ALA A C 1
ATOM 4492 O O . ALA A 1 561 ? -20.161 -14.950 17.315 1.00 96.50 561 ALA A O 1
ATOM 4493 N N . ARG A 1 562 ? -18.873 -13.449 16.255 1.00 95.88 562 ARG A N 1
ATOM 4494 C CA . ARG A 1 562 ? -18.406 -14.372 15.203 1.00 95.88 562 ARG A CA 1
ATOM 4495 C C . ARG A 1 562 ? -17.410 -15.407 15.707 1.00 95.88 562 ARG A C 1
ATOM 4497 O O . ARG A 1 562 ? -17.447 -16.543 15.264 1.00 95.88 562 ARG A O 1
ATOM 4504 N N . LEU A 1 563 ? -16.527 -15.051 16.635 1.00 96.50 563 LEU A N 1
ATOM 4505 C CA . LEU A 1 563 ? -15.603 -16.011 17.250 1.00 96.50 563 LEU A CA 1
ATOM 4506 C C . LEU A 1 563 ? -16.332 -17.055 18.115 1.00 96.50 563 LEU A C 1
ATOM 4508 O O . LEU A 1 563 ? -15.886 -18.202 18.223 1.00 96.50 563 LEU A O 1
ATOM 4512 N N . LEU A 1 564 ? -17.447 -16.660 18.733 1.00 96.25 564 LEU A N 1
ATOM 4513 C CA . LEU A 1 564 ? -18.291 -17.540 19.539 1.00 96.25 564 LEU A CA 1
ATOM 4514 C C . LEU A 1 564 ? -19.288 -18.353 18.707 1.00 96.25 564 LEU A C 1
ATOM 4516 O O . LEU A 1 564 ? -19.758 -19.379 19.191 1.00 96.25 564 LEU A O 1
ATOM 4520 N N . ASP A 1 565 ? -19.567 -17.945 17.468 1.00 94.62 565 ASP A N 1
ATOM 4521 C CA . ASP A 1 565 ? -20.438 -18.677 16.551 1.00 94.62 565 ASP A CA 1
ATOM 4522 C C . ASP A 1 565 ? -19.859 -20.081 16.249 1.00 94.62 565 ASP A C 1
ATOM 4524 O O . ASP A 1 565 ? -18.724 -20.192 15.761 1.00 94.62 565 ASP A O 1
ATOM 4528 N N . PRO A 1 566 ? -20.597 -21.172 16.534 1.00 91.12 566 PRO A N 1
ATOM 4529 C CA . PRO A 1 566 ? -20.174 -22.534 16.210 1.00 91.12 566 PRO A CA 1
ATOM 4530 C C . PRO A 1 566 ? -19.954 -22.789 14.710 1.00 91.12 566 PRO A C 1
ATOM 4532 O O . PRO A 1 566 ? -19.157 -23.661 14.361 1.00 91.12 566 PRO A O 1
ATOM 4535 N N . GLU A 1 567 ? -20.604 -22.028 13.822 1.00 91.12 567 GLU A N 1
ATOM 4536 C CA . GLU A 1 567 ? -20.433 -22.142 12.363 1.00 91.12 567 GLU A CA 1
ATOM 4537 C C . GLU A 1 567 ? -19.078 -21.581 11.887 1.00 91.12 567 GLU A C 1
ATOM 4539 O O . GLU A 1 567 ? -18.557 -21.931 10.815 1.00 91.12 567 GLU A O 1
ATOM 4544 N N . VAL A 1 568 ? -18.442 -20.734 12.702 1.00 91.50 568 VAL A N 1
ATOM 4545 C CA . VAL A 1 568 ? -17.096 -20.225 12.441 1.00 91.50 568 VAL A CA 1
ATOM 4546 C C . VAL A 1 568 ? -16.070 -21.230 12.955 1.00 91.50 568 VAL A C 1
ATOM 4548 O O . VAL A 1 568 ? -15.713 -21.281 14.128 1.00 91.50 568 VAL A O 1
ATOM 4551 N N . GLN A 1 569 ? -15.548 -22.060 12.059 1.00 91.94 569 GLN A N 1
ATOM 4552 C CA . GLN A 1 569 ? -14.479 -22.997 12.401 1.00 91.94 569 GLN A CA 1
ATOM 4553 C C . GLN A 1 569 ? -13.210 -22.244 12.849 1.00 91.94 569 GLN A C 1
ATOM 4555 O O . GLN A 1 569 ? -12.678 -21.414 12.112 1.00 91.94 569 GLN A O 1
ATOM 4560 N N . LEU A 1 570 ? -12.695 -22.556 14.043 1.00 92.69 570 LEU A N 1
ATOM 4561 C CA . LEU A 1 570 ? -11.430 -21.996 14.547 1.00 92.69 570 LEU A CA 1
ATOM 4562 C C . LEU A 1 570 ? -10.220 -22.765 14.017 1.00 92.69 570 LEU A C 1
ATOM 4564 O O . LEU A 1 570 ? -9.190 -22.176 13.691 1.00 92.69 570 LEU A O 1
ATOM 4568 N N . LYS A 1 571 ? -10.358 -24.090 13.901 1.00 90.38 571 LYS A N 1
ATOM 4569 C CA . LYS A 1 571 ? -9.288 -24.965 13.436 1.00 90.38 571 LYS A CA 1
ATOM 4570 C C . LYS A 1 571 ? -9.000 -24.707 11.967 1.00 90.38 571 LYS A C 1
ATOM 4572 O O . LYS A 1 571 ? -9.899 -24.729 11.130 1.00 90.38 571 LYS A O 1
ATOM 4577 N N . TRP A 1 572 ? -7.733 -24.464 11.665 1.00 88.56 572 TRP A N 1
ATOM 4578 C CA . TRP A 1 572 ? -7.286 -24.213 10.305 1.00 88.56 572 TRP A CA 1
ATOM 4579 C C . TRP A 1 572 ? -7.335 -25.481 9.454 1.00 88.56 572 TRP A C 1
ATOM 4581 O O . TRP A 1 572 ? -6.990 -26.572 9.915 1.00 88.56 572 TRP A O 1
ATOM 4591 N N . HIS A 1 573 ? -7.731 -25.314 8.195 1.00 80.62 573 HIS A N 1
ATOM 4592 C CA . HIS A 1 573 ? -7.630 -26.347 7.173 1.00 80.62 573 HIS A CA 1
ATOM 4593 C C . HIS A 1 573 ? -7.352 -25.703 5.812 1.00 80.62 573 HIS A C 1
ATOM 4595 O O . HIS A 1 573 ? -8.116 -24.844 5.384 1.00 80.62 573 HIS A O 1
ATOM 4601 N N . TYR A 1 574 ? -6.300 -26.126 5.103 1.00 73.62 574 TYR A N 1
ATOM 4602 C CA . TYR A 1 574 ? -5.874 -25.499 3.838 1.00 73.62 574 TYR A CA 1
ATOM 4603 C C . TYR A 1 574 ? -6.984 -25.408 2.773 1.00 73.62 574 TYR A C 1
ATOM 4605 O O . TYR A 1 574 ? -6.987 -24.473 1.970 1.00 73.62 574 TYR A O 1
ATOM 4613 N N . ARG A 1 575 ? -7.928 -26.361 2.770 1.00 70.69 575 ARG A N 1
ATOM 4614 C CA . ARG A 1 575 ? -9.034 -26.422 1.805 1.00 70.69 575 ARG A CA 1
ATOM 4615 C C . ARG A 1 575 ? -10.321 -25.777 2.317 1.00 70.69 575 ARG A C 1
ATOM 4617 O O . ARG A 1 575 ? -10.893 -24.950 1.619 1.00 70.69 575 ARG A O 1
ATOM 4624 N N . ASP A 1 576 ? -10.758 -26.145 3.519 1.00 75.38 576 ASP A N 1
ATOM 4625 C CA . ASP A 1 576 ? -12.128 -25.860 3.986 1.00 75.38 576 ASP A CA 1
ATOM 4626 C C . ASP A 1 576 ? -12.208 -24.660 4.944 1.00 75.38 576 ASP A C 1
ATOM 4628 O O . ASP A 1 576 ? -13.271 -24.067 5.120 1.00 75.38 576 ASP A O 1
ATOM 4632 N N . ASN A 1 577 ? -11.082 -24.279 5.558 1.00 82.44 577 ASN A N 1
ATOM 4633 C CA . ASN A 1 577 ? -11.002 -23.167 6.503 1.00 82.44 577 ASN A CA 1
ATOM 4634 C C . ASN A 1 577 ? -9.583 -22.578 6.548 1.00 82.44 577 ASN A C 1
ATOM 4636 O O . ASN A 1 577 ? -8.899 -22.601 7.578 1.00 82.44 577 ASN A O 1
ATOM 4640 N N . ASN A 1 578 ? -9.107 -22.107 5.394 1.00 84.62 578 ASN A N 1
ATOM 4641 C CA . ASN A 1 578 ? -7.808 -21.449 5.310 1.00 84.62 578 ASN A CA 1
ATOM 4642 C C . ASN A 1 578 ? -7.856 -20.067 5.980 1.00 84.62 578 ASN A C 1
ATOM 4644 O O . ASN A 1 578 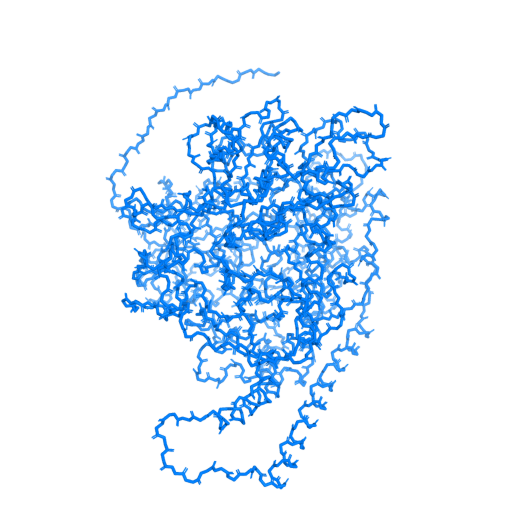? -8.919 -19.563 6.350 1.00 84.62 578 ASN A O 1
ATOM 4648 N N . CYS A 1 579 ? -6.692 -19.437 6.123 1.00 87.38 579 CYS A N 1
ATOM 4649 C CA . CYS A 1 579 ? -6.566 -18.169 6.831 1.00 87.38 579 CYS A CA 1
ATOM 4650 C C . CYS A 1 579 ? -7.406 -17.045 6.197 1.00 87.38 579 CYS A C 1
ATOM 4652 O O . CYS A 1 579 ? -7.963 -16.214 6.912 1.00 87.38 579 CYS A O 1
ATOM 4654 N N . GLN A 1 580 ? -7.543 -17.035 4.864 1.00 86.56 580 GLN A N 1
ATOM 4655 C CA . GLN A 1 580 ? -8.360 -16.043 4.163 1.00 86.56 580 GLN A CA 1
ATOM 4656 C C . GLN A 1 580 ? -9.850 -16.235 4.478 1.00 86.56 580 GLN A C 1
ATOM 4658 O O . GLN A 1 580 ? -10.505 -15.284 4.898 1.00 86.56 580 GLN A O 1
ATOM 4663 N N . ALA A 1 581 ? -10.363 -17.462 4.341 1.00 87.56 581 ALA A N 1
ATOM 4664 C CA . ALA A 1 581 ? -11.757 -17.789 4.637 1.00 87.56 581 ALA A CA 1
ATOM 4665 C C . ALA A 1 581 ? -12.111 -17.515 6.107 1.00 87.56 581 ALA A C 1
ATOM 4667 O O . ALA A 1 581 ? -13.197 -17.019 6.402 1.00 87.56 581 ALA A O 1
ATOM 4668 N N . PHE A 1 582 ? -11.184 -17.792 7.026 1.00 92.25 582 PHE A N 1
ATOM 4669 C CA . PHE A 1 582 ? -11.336 -17.451 8.437 1.00 92.25 582 PHE A CA 1
ATOM 4670 C C . PHE A 1 582 ? -11.456 -15.933 8.647 1.00 92.25 582 PHE A C 1
ATOM 4672 O O . PHE A 1 582 ? -12.416 -15.478 9.266 1.00 92.25 582 PHE A O 1
ATOM 4679 N N . CYS A 1 583 ? -10.550 -15.133 8.070 1.00 93.44 583 CYS A N 1
ATOM 4680 C CA . CYS A 1 583 ? -10.630 -13.671 8.152 1.00 93.44 583 CYS A CA 1
ATOM 4681 C C . CYS A 1 583 ? -11.929 -13.126 7.534 1.00 93.44 583 CYS A C 1
ATOM 4683 O O . CYS A 1 583 ? -12.552 -12.237 8.111 1.00 93.44 583 CYS A O 1
ATOM 4685 N N . ASP A 1 584 ? -12.362 -13.674 6.394 1.00 91.25 584 ASP A N 1
ATOM 4686 C CA . ASP A 1 584 ? -13.621 -13.305 5.731 1.00 91.25 584 ASP A CA 1
ATOM 4687 C C . ASP A 1 584 ? -14.840 -13.563 6.629 1.00 91.25 584 ASP A C 1
ATOM 4689 O O . ASP A 1 584 ? -15.759 -12.746 6.667 1.00 91.25 584 ASP A O 1
ATOM 4693 N N . LYS A 1 585 ? -14.838 -14.670 7.387 1.00 92.69 585 LYS A N 1
ATOM 4694 C CA . LYS A 1 585 ? -15.909 -15.017 8.336 1.00 92.69 585 LYS A CA 1
ATOM 4695 C C . LYS A 1 585 ? -15.947 -14.121 9.568 1.00 92.69 585 LYS A C 1
ATOM 4697 O O . LYS A 1 585 ? -17.012 -14.001 10.157 1.00 92.69 585 LYS A O 1
ATOM 4702 N N . LEU A 1 586 ? -14.828 -13.511 9.965 1.00 94.69 586 LEU A N 1
ATOM 4703 C CA . LEU A 1 586 ? -14.763 -12.602 11.116 1.00 94.69 586 LEU A CA 1
ATOM 4704 C C . LEU A 1 586 ? -15.213 -11.172 10.791 1.00 94.69 586 LEU A C 1
ATOM 4706 O O . LEU A 1 586 ? -15.600 -10.431 11.696 1.00 94.69 586 LEU A O 1
ATOM 4710 N N . ILE A 1 587 ? -15.173 -10.768 9.521 1.00 94.12 587 ILE A N 1
ATOM 4711 C CA . ILE A 1 587 ? -15.604 -9.433 9.101 1.00 94.12 587 ILE A CA 1
ATOM 4712 C C . ILE A 1 587 ? -17.121 -9.421 8.911 1.00 94.12 587 ILE A C 1
ATOM 4714 O O . ILE A 1 587 ? -17.685 -10.145 8.088 1.00 94.12 587 ILE A O 1
ATOM 4718 N N . GLY A 1 588 ? -17.793 -8.537 9.643 1.00 89.94 588 GLY A N 1
ATOM 4719 C CA . GLY A 1 588 ? -19.236 -8.385 9.551 1.00 89.94 588 GLY A CA 1
ATOM 4720 C C . GLY A 1 588 ? -19.724 -7.723 8.288 1.00 89.94 588 GLY A C 1
ATOM 4721 O O . GLY A 1 588 ? -19.789 -6.502 8.220 1.00 89.94 588 GLY A O 1
ATOM 4722 N N . ARG A 1 589 ? -20.105 -8.522 7.292 1.00 87.75 589 ARG A N 1
ATOM 4723 C CA . ARG A 1 589 ? -20.613 -8.015 6.010 1.00 87.75 589 ARG A CA 1
ATOM 4724 C C . ARG A 1 589 ? -21.919 -7.238 6.154 1.00 87.75 589 ARG A C 1
ATOM 4726 O O . ARG A 1 589 ? -22.090 -6.237 5.480 1.00 87.75 589 ARG A O 1
ATOM 4733 N N . ASP A 1 590 ? -22.798 -7.643 7.056 1.00 86.19 590 ASP A N 1
ATOM 4734 C CA . ASP A 1 590 ? -24.006 -6.897 7.422 1.00 86.19 590 ASP A CA 1
ATOM 4735 C C . ASP A 1 590 ? -23.694 -5.461 7.878 1.00 86.19 590 ASP A C 1
ATOM 4737 O O . ASP A 1 590 ? -24.425 -4.531 7.549 1.00 86.19 590 ASP A O 1
ATOM 4741 N N . MET A 1 591 ? -22.565 -5.273 8.563 1.00 88.50 591 MET A N 1
ATOM 4742 C CA . MET A 1 591 ? -22.116 -3.978 9.069 1.00 88.50 591 MET A CA 1
ATOM 4743 C C . MET A 1 591 ? -21.273 -3.205 8.042 1.00 88.50 591 MET A C 1
ATOM 4745 O O . MET A 1 591 ? -21.447 -2.001 7.863 1.00 88.50 591 MET A O 1
ATOM 4749 N N . PHE A 1 592 ? -20.369 -3.894 7.345 1.00 93.06 592 PHE A N 1
ATOM 4750 C CA . PHE A 1 592 ? -19.316 -3.292 6.525 1.00 93.06 592 PHE A CA 1
ATOM 4751 C C . PHE A 1 592 ? -19.518 -3.441 5.010 1.00 93.06 592 PHE A C 1
ATOM 4753 O O . PHE A 1 592 ? -18.632 -3.061 4.251 1.00 93.06 592 PHE A O 1
ATOM 4760 N N . ALA A 1 593 ? -20.625 -4.008 4.523 1.00 89.69 593 ALA A N 1
ATOM 4761 C CA . ALA A 1 593 ? -20.858 -4.118 3.080 1.00 89.69 593 ALA A CA 1
ATOM 4762 C C . ALA A 1 593 ? -20.981 -2.756 2.367 1.00 89.69 593 ALA A C 1
ATOM 4764 O O . ALA A 1 593 ? -20.400 -2.629 1.283 1.00 89.69 593 ALA A O 1
ATOM 4765 N N . PRO A 1 594 ? -21.699 -1.746 2.902 1.00 92.38 594 PRO A N 1
ATOM 4766 C CA . PRO A 1 594 ? -21.762 -0.422 2.281 1.00 92.38 594 PRO A CA 1
ATOM 4767 C C . PRO A 1 594 ? -20.388 0.223 2.111 1.00 92.38 594 PRO A C 1
ATOM 4769 O O . PRO A 1 594 ? -19.524 0.081 2.967 1.00 92.38 594 PRO A O 1
ATOM 4772 N N . LEU A 1 595 ? -20.181 0.951 1.006 1.00 94.62 595 LEU A N 1
ATOM 4773 C CA . LEU A 1 595 ? -18.925 1.679 0.785 1.00 94.62 595 LEU A CA 1
ATOM 4774 C C . LEU A 1 595 ? -18.707 2.754 1.860 1.00 94.62 595 LEU A C 1
ATOM 4776 O O . LEU A 1 595 ? -17.581 2.929 2.306 1.00 94.62 595 LEU A O 1
ATOM 4780 N N . PHE A 1 596 ? -19.780 3.414 2.301 1.00 93.88 596 PHE A N 1
ATOM 4781 C CA . PHE A 1 596 ? -19.803 4.389 3.392 1.00 93.88 596 PHE A CA 1
ATOM 4782 C C . PHE A 1 596 ? -20.850 3.967 4.426 1.00 93.88 596 PHE A C 1
ATOM 4784 O O . PHE A 1 596 ? -21.912 3.461 4.055 1.00 93.88 596 PHE A O 1
ATOM 4791 N N . ALA A 1 597 ? -20.577 4.182 5.713 1.00 88.88 597 ALA A N 1
ATOM 4792 C CA . ALA A 1 597 ? -21.534 3.853 6.765 1.00 88.88 597 ALA A CA 1
ATOM 4793 C C . ALA A 1 597 ? -22.789 4.743 6.681 1.00 88.88 597 ALA A C 1
ATOM 4795 O O . ALA A 1 597 ? -22.690 5.965 6.560 1.00 88.88 597 ALA A O 1
ATOM 4796 N N . SER A 1 598 ? -23.975 4.135 6.790 1.00 73.75 598 SER A N 1
ATOM 4797 C CA . SER A 1 598 ? -25.235 4.885 6.778 1.00 73.75 598 SER A CA 1
ATOM 4798 C C . SER A 1 598 ? -25.458 5.641 8.090 1.00 73.75 598 SER A C 1
ATOM 4800 O O . SER A 1 598 ? -25.226 5.103 9.170 1.00 73.75 598 SER A O 1
ATOM 4802 N N . LYS A 1 599 ? -26.000 6.862 8.004 1.00 64.62 599 LYS A N 1
ATOM 4803 C CA . LYS A 1 599 ? -26.383 7.698 9.160 1.00 64.62 599 LYS A CA 1
ATOM 4804 C C . LYS A 1 599 ? -27.764 7.337 9.758 1.00 64.62 599 LYS A C 1
ATOM 4806 O O . LYS A 1 599 ? -28.281 8.085 10.576 1.00 64.62 599 LYS A O 1
ATOM 4811 N N . THR A 1 600 ? -28.421 6.261 9.302 1.00 47.59 600 THR A N 1
ATOM 4812 C CA . THR A 1 600 ? -29.898 6.132 9.371 1.00 47.59 600 THR A CA 1
ATOM 4813 C C . THR A 1 600 ? -30.482 5.119 10.363 1.00 47.59 600 THR A C 1
ATOM 4815 O O . THR A 1 600 ? -31.699 4.935 10.360 1.00 47.59 600 THR A O 1
ATOM 4818 N N . ALA A 1 601 ? -29.702 4.447 11.213 1.00 47.16 601 ALA A N 1
ATOM 4819 C CA . ALA A 1 601 ? -30.309 3.617 12.258 1.00 47.16 601 ALA A CA 1
ATOM 4820 C C . ALA A 1 601 ? -30.718 4.502 13.447 1.00 47.16 601 ALA A C 1
ATOM 4822 O O . ALA A 1 601 ? -29.880 5.167 14.043 1.00 47.16 601 ALA A O 1
ATOM 4823 N N . VAL A 1 602 ? -32.002 4.482 13.821 1.00 45.03 602 VAL A N 1
ATOM 4824 C CA . VAL A 1 602 ? -32.594 5.270 14.929 1.00 45.03 602 VAL A CA 1
ATOM 4825 C C . VAL A 1 602 ? -31.864 5.062 16.278 1.00 45.03 602 VAL A C 1
ATOM 4827 O O . VAL A 1 602 ? -31.980 5.886 17.178 1.00 45.03 602 VAL A O 1
ATOM 4830 N N . SER A 1 603 ? -31.075 3.991 16.411 1.00 46.62 603 SER A N 1
ATOM 4831 C CA . SER A 1 603 ? -30.265 3.637 17.585 1.00 46.62 603 SER A CA 1
ATOM 4832 C C . SER A 1 603 ? -28.773 4.010 17.502 1.00 46.62 603 SER A C 1
ATOM 4834 O O . SER A 1 603 ? -28.062 3.822 18.487 1.00 46.62 603 SER A O 1
ATOM 4836 N N . GLN A 1 604 ? -28.276 4.527 16.370 1.00 54.69 604 GLN A N 1
ATOM 4837 C CA . GLN A 1 604 ? -26.883 4.962 16.195 1.00 54.69 604 GLN A CA 1
ATOM 4838 C C . GLN A 1 604 ? -26.835 6.302 15.443 1.00 54.69 604 GLN A C 1
ATOM 4840 O O . GLN A 1 604 ? -26.880 6.316 14.214 1.00 54.69 604 GLN A O 1
ATOM 4845 N N . PRO A 1 605 ? -26.726 7.441 16.154 1.00 55.03 605 PRO A N 1
ATOM 4846 C CA . PRO A 1 605 ? -26.763 8.763 15.526 1.00 55.03 605 PRO A CA 1
ATOM 4847 C C . PRO A 1 605 ? -25.535 9.065 14.650 1.00 55.03 605 PRO A C 1
ATOM 4849 O O . PRO A 1 605 ? -25.559 10.032 13.893 1.00 55.03 605 PRO A O 1
ATOM 4852 N N . MET A 1 606 ? -24.469 8.258 14.737 1.00 67.94 606 MET A N 1
ATOM 4853 C CA . MET A 1 606 ? -23.191 8.505 14.068 1.00 67.94 606 MET A CA 1
ATOM 4854 C C . MET A 1 606 ? -22.669 7.275 13.306 1.00 67.94 606 MET A C 1
ATOM 4856 O O . MET A 1 606 ? -22.857 6.147 13.763 1.00 67.94 606 MET A O 1
ATOM 4860 N N . PRO A 1 607 ? -21.963 7.478 12.175 1.00 86.06 607 PRO A N 1
ATOM 4861 C CA . PRO A 1 607 ? -21.400 6.392 11.374 1.00 86.06 607 PRO A CA 1
ATOM 4862 C C . PRO A 1 607 ? -20.322 5.595 12.134 1.00 86.06 607 PRO A C 1
ATOM 4864 O O . PRO A 1 607 ? -19.504 6.161 12.868 1.00 86.06 607 PRO A O 1
ATOM 4867 N N . LEU A 1 608 ? -20.307 4.270 11.928 1.00 90.50 608 LEU A N 1
ATOM 4868 C CA . LEU A 1 608 ? -19.358 3.334 12.556 1.00 90.50 608 LEU A CA 1
ATOM 4869 C C . LEU A 1 608 ? -17.971 3.315 11.897 1.00 90.50 608 LEU A C 1
ATOM 4871 O O . LEU A 1 608 ? -16.989 2.980 12.556 1.00 90.50 608 LEU A O 1
ATOM 4875 N N . TYR A 1 609 ? -17.893 3.621 10.604 1.00 95.31 609 TYR A N 1
ATOM 4876 C CA . TYR A 1 609 ? -16.664 3.681 9.811 1.00 95.31 609 TYR A CA 1
ATOM 4877 C C . TYR A 1 609 ? -16.787 4.762 8.746 1.00 95.31 609 TYR A C 1
ATOM 4879 O O . TYR A 1 609 ? -17.896 5.169 8.393 1.00 95.31 609 TYR A O 1
ATOM 4887 N N . LEU A 1 610 ? -15.649 5.190 8.207 1.00 96.31 610 LEU A N 1
ATOM 4888 C CA . LEU A 1 610 ? -15.601 6.133 7.101 1.00 96.31 610 LEU A CA 1
ATOM 4889 C C . LEU A 1 610 ? -15.840 5.428 5.770 1.00 96.31 610 LEU A C 1
ATOM 4891 O O . LEU A 1 610 ? -16.769 5.780 5.055 1.00 96.31 610 LEU A O 1
ATOM 4895 N N . MET A 1 611 ? -15.028 4.421 5.445 1.00 96.88 611 MET A N 1
ATOM 4896 C CA . MET A 1 611 ? -15.063 3.774 4.134 1.00 96.88 611 MET A CA 1
ATOM 4897 C C . MET A 1 611 ? -14.761 2.275 4.226 1.00 96.88 611 MET A C 1
ATOM 4899 O O . MET A 1 611 ? -13.928 1.862 5.031 1.00 96.88 611 MET A O 1
ATOM 4903 N N . SER A 1 612 ? -15.410 1.453 3.400 1.00 96.75 612 SER A N 1
ATOM 4904 C CA . SER A 1 612 ? -15.224 -0.002 3.390 1.00 96.75 612 SER A CA 1
ATOM 4905 C C . SER A 1 612 ? -14.849 -0.552 2.016 1.00 96.75 612 SER A C 1
ATOM 4907 O O . SER A 1 612 ? -15.493 -0.282 1.004 1.00 96.75 612 SER A O 1
ATOM 4909 N N . PHE A 1 613 ? -13.836 -1.412 2.018 1.00 95.94 613 PHE A N 1
ATOM 4910 C CA . PHE A 1 613 ? -13.362 -2.214 0.891 1.00 95.94 613 PHE A CA 1
ATOM 4911 C C . PHE A 1 613 ? -13.746 -3.692 1.037 1.00 95.94 613 PHE A C 1
ATOM 4913 O O . PHE A 1 613 ? -13.237 -4.552 0.316 1.00 95.94 613 PHE A O 1
ATOM 4920 N N . VAL A 1 614 ? -14.631 -4.014 1.986 1.00 94.06 614 VAL A N 1
ATOM 4921 C CA . VAL A 1 614 ? -15.089 -5.385 2.207 1.00 94.06 614 VAL A CA 1
ATOM 4922 C C . VAL A 1 614 ? -15.827 -5.882 0.967 1.00 94.06 614 VAL A C 1
ATOM 4924 O O . VAL A 1 614 ? -16.781 -5.259 0.483 1.00 94.06 614 VAL A O 1
ATOM 4927 N N . CYS A 1 615 ? -15.367 -7.027 0.474 1.00 90.44 615 CYS A N 1
ATOM 4928 C CA . CYS A 1 615 ? -15.934 -7.729 -0.665 1.00 90.44 615 CYS A CA 1
ATOM 4929 C C . CYS A 1 615 ? -16.392 -9.129 -0.244 1.00 90.44 615 CYS A C 1
ATOM 4931 O O . CYS A 1 615 ? -15.824 -9.737 0.670 1.00 90.44 615 CYS A O 1
ATOM 4933 N N . ARG A 1 616 ? -17.419 -9.651 -0.913 1.00 86.75 616 ARG A N 1
ATOM 4934 C CA . ARG A 1 616 ? -17.878 -11.031 -0.766 1.00 86.75 616 ARG A CA 1
ATOM 4935 C C . ARG A 1 616 ? -16.789 -12.020 -1.218 1.00 86.75 616 ARG A C 1
ATOM 4937 O O . ARG A 1 616 ? -16.009 -11.703 -2.119 1.00 86.75 616 ARG A O 1
ATOM 4944 N N . PRO A 1 617 ? -16.720 -13.224 -0.611 1.00 78.62 617 PRO A N 1
ATOM 4945 C CA . PRO A 1 617 ? -15.892 -14.310 -1.134 1.00 78.62 617 PRO A CA 1
ATOM 4946 C C . PRO A 1 617 ? -16.143 -14.492 -2.635 1.00 78.62 617 PRO A C 1
ATOM 4948 O O . PRO A 1 617 ? -17.269 -14.329 -3.074 1.00 78.62 617 PRO A O 1
ATOM 4951 N N . GLY A 1 618 ? -15.101 -14.777 -3.416 1.00 68.06 618 GLY A N 1
ATOM 4952 C CA . GLY A 1 618 ? -15.207 -14.878 -4.880 1.00 68.06 618 GLY A CA 1
ATOM 4953 C C . GLY A 1 618 ? -14.937 -13.577 -5.649 1.00 68.06 618 GLY A C 1
ATOM 4954 O O . GLY A 1 618 ? -14.581 -13.640 -6.822 1.00 68.06 618 GLY A O 1
ATOM 4955 N N . SER A 1 619 ? -14.945 -12.406 -4.997 1.00 73.81 619 SER A N 1
ATOM 4956 C CA . SER A 1 619 ? -14.679 -11.114 -5.660 1.00 73.81 619 SER A CA 1
ATOM 4957 C C . SER A 1 619 ? -13.242 -10.935 -6.173 1.00 73.81 619 SER A C 1
ATOM 4959 O O . SER A 1 619 ? -12.986 -10.151 -7.082 1.00 73.81 619 SER A O 1
ATOM 4961 N N . ASN A 1 620 ? -12.283 -11.646 -5.573 1.00 65.00 620 ASN A N 1
ATOM 4962 C CA . ASN A 1 620 ? -10.845 -11.468 -5.800 1.00 65.00 620 ASN A CA 1
ATOM 4963 C C . ASN A 1 620 ? -10.330 -12.301 -6.991 1.00 65.00 620 ASN A C 1
ATOM 4965 O O . ASN A 1 620 ? -9.245 -12.891 -6.902 1.00 65.00 620 ASN A O 1
ATOM 4969 N N . VAL A 1 621 ? -11.127 -12.422 -8.055 1.00 65.06 621 VAL A N 1
ATOM 4970 C CA . VAL A 1 621 ? -10.773 -13.145 -9.286 1.00 65.06 621 VAL A CA 1
ATOM 4971 C C . VAL A 1 621 ? -10.120 -12.202 -10.304 1.00 65.06 621 VAL A C 1
ATOM 4973 O O . VAL A 1 621 ? -10.543 -11.049 -10.426 1.00 65.06 621 VAL A O 1
ATOM 4976 N N . PRO A 1 622 ? -9.099 -12.657 -11.060 1.00 65.44 622 PRO A N 1
ATOM 4977 C CA . PRO A 1 622 ? -8.487 -11.842 -12.104 1.00 65.44 622 PRO A CA 1
ATOM 4978 C C . PRO A 1 622 ? -9.538 -11.357 -13.106 1.00 65.44 622 PRO A C 1
ATOM 4980 O O . PRO A 1 622 ? -10.182 -12.162 -13.779 1.00 65.44 622 PRO A O 1
ATOM 4983 N N . THR A 1 623 ? -9.691 -10.038 -13.235 1.00 65.38 623 THR A N 1
ATOM 4984 C CA . THR A 1 623 ? -10.595 -9.449 -14.228 1.00 65.38 623 THR A CA 1
ATOM 4985 C C . THR A 1 623 ? -9.790 -8.865 -15.379 1.00 65.38 623 THR A C 1
ATOM 4987 O O . THR A 1 623 ? -8.788 -8.177 -15.181 1.00 65.38 623 THR A O 1
ATOM 4990 N N . ARG A 1 624 ? -10.229 -9.130 -16.611 1.00 67.44 624 ARG A N 1
ATOM 4991 C CA . ARG A 1 624 ? -9.658 -8.490 -17.797 1.00 67.44 624 ARG A CA 1
ATOM 4992 C C . ARG A 1 624 ? -10.369 -7.171 -18.047 1.00 67.44 624 ARG A C 1
ATOM 4994 O O . ARG A 1 624 ? -11.568 -7.159 -18.315 1.00 67.44 624 ARG A O 1
ATOM 5001 N N . ALA A 1 625 ? -9.610 -6.082 -18.019 1.00 71.62 625 ALA A N 1
ATOM 5002 C CA . ALA A 1 625 ? -10.069 -4.805 -18.532 1.00 71.62 625 ALA A CA 1
ATOM 5003 C C . ALA A 1 625 ? -10.097 -4.845 -20.064 1.00 71.62 625 ALA A C 1
ATOM 5005 O O . ALA A 1 625 ? -9.113 -5.193 -20.724 1.00 71.62 625 ALA A O 1
ATOM 5006 N N . PHE A 1 626 ? -11.245 -4.507 -20.632 1.00 67.50 626 PHE A N 1
ATOM 5007 C CA . PHE A 1 626 ? -11.498 -4.561 -22.063 1.00 67.50 626 PHE A CA 1
ATOM 5008 C C . PHE A 1 626 ? -11.764 -3.168 -22.653 1.00 67.50 626 PHE A C 1
ATOM 5010 O O . PHE A 1 626 ? -11.727 -3.051 -23.871 1.00 67.50 626 PHE A O 1
ATOM 5017 N N . SER A 1 627 ? -12.089 -2.154 -21.850 1.00 72.88 627 SER A N 1
ATOM 5018 C CA . SER A 1 627 ? -12.230 -0.739 -22.225 1.00 72.88 627 SER A CA 1
ATOM 5019 C C . SER A 1 627 ? -11.688 0.168 -21.116 1.00 72.88 627 SER A C 1
ATOM 5021 O O . SER A 1 627 ? -11.465 -0.285 -19.991 1.00 72.88 627 SER A O 1
ATOM 5023 N N . LYS A 1 628 ? -11.529 1.467 -21.396 1.00 75.69 628 LYS A N 1
ATOM 5024 C CA . LYS A 1 628 ? -11.083 2.465 -20.402 1.00 75.69 628 LYS A CA 1
ATOM 5025 C C . LYS A 1 628 ? -12.090 2.687 -19.266 1.00 75.69 628 LYS A C 1
ATOM 5027 O O . LYS A 1 628 ? -11.756 3.279 -18.245 1.00 75.69 628 LYS A O 1
ATOM 5032 N N . TYR A 1 629 ? -13.321 2.214 -19.460 1.00 76.12 629 TYR A N 1
ATOM 5033 C CA . TYR A 1 629 ? -14.411 2.266 -18.486 1.00 76.12 629 TYR A CA 1
ATOM 5034 C C . TYR A 1 629 ? -14.494 1.008 -17.607 1.00 76.12 629 TYR A C 1
ATOM 5036 O O . TYR A 1 629 ? -15.320 0.967 -16.701 1.00 76.12 629 TYR A O 1
ATOM 5044 N N . ASP A 1 630 ? -13.709 -0.036 -17.896 1.00 77.56 630 ASP A N 1
ATOM 5045 C CA . ASP A 1 630 ? -13.546 -1.169 -16.981 1.00 77.56 630 ASP A CA 1
ATOM 5046 C C . ASP A 1 630 ? -12.624 -0.772 -15.815 1.00 77.56 630 ASP A C 1
ATOM 5048 O O . ASP A 1 630 ? -11.826 0.155 -15.938 1.00 77.56 630 ASP A O 1
ATOM 5052 N N . VAL A 1 631 ? -12.691 -1.491 -14.694 1.00 83.00 631 VAL A N 1
ATOM 5053 C CA . VAL A 1 631 ? -11.769 -1.298 -13.565 1.00 83.00 631 VAL A CA 1
ATOM 5054 C C . VAL A 1 631 ? -10.636 -2.329 -13.661 1.00 83.00 631 VAL A C 1
ATOM 5056 O O . VAL A 1 631 ? -10.921 -3.531 -13.604 1.00 83.00 631 VAL A O 1
ATOM 5059 N N . PRO A 1 632 ? -9.364 -1.911 -13.828 1.00 81.69 632 PRO A N 1
ATOM 5060 C CA . PRO A 1 632 ? -8.229 -2.835 -13.872 1.00 81.69 632 PRO A CA 1
ATOM 5061 C C . PRO A 1 632 ? -7.971 -3.448 -12.489 1.00 81.69 632 PRO A C 1
ATOM 5063 O O . PRO A 1 632 ? -8.451 -2.926 -11.486 1.00 81.69 632 PRO A O 1
ATOM 5066 N N . ASN A 1 633 ? -7.228 -4.556 -12.412 1.00 81.12 633 ASN A N 1
ATOM 5067 C CA . ASN A 1 633 ? -6.796 -5.112 -11.120 1.00 81.12 633 ASN A CA 1
ATOM 5068 C C . ASN A 1 633 ? -5.864 -4.116 -10.402 1.00 81.12 633 ASN A C 1
ATOM 5070 O O . ASN A 1 633 ? -4.975 -3.546 -11.040 1.00 81.12 633 ASN A O 1
ATOM 5074 N N . GLY A 1 634 ? -6.067 -3.924 -9.095 1.00 86.12 634 GLY A N 1
ATOM 5075 C CA . GLY A 1 634 ? -5.210 -3.087 -8.248 1.00 86.12 634 GLY A CA 1
ATOM 5076 C C . GLY A 1 634 ? -3.889 -3.770 -7.882 1.00 86.12 634 GLY A C 1
ATOM 5077 O O . GLY A 1 634 ? -3.749 -4.987 -8.001 1.00 86.12 634 GLY A O 1
ATOM 5078 N N . LEU A 1 635 ? -2.913 -3.004 -7.395 1.00 88.75 635 LEU A N 1
ATOM 5079 C CA . LEU A 1 635 ? -1.539 -3.469 -7.135 1.00 88.75 635 LEU A CA 1
ATOM 5080 C C . LEU A 1 635 ? -1.488 -4.638 -6.143 1.00 88.75 635 LEU A C 1
ATOM 5082 O O . LEU A 1 635 ? -0.763 -5.615 -6.341 1.00 88.75 635 LEU A O 1
ATOM 5086 N N . THR A 1 636 ? -2.286 -4.550 -5.082 1.00 89.56 636 THR A N 1
ATOM 5087 C CA . THR A 1 636 ? -2.384 -5.566 -4.032 1.00 89.56 636 THR A CA 1
ATOM 5088 C C . THR A 1 636 ? -3.064 -6.827 -4.551 1.00 89.56 636 THR A C 1
ATOM 5090 O O . THR A 1 636 ? -2.649 -7.932 -4.206 1.00 89.56 636 THR A O 1
ATOM 5093 N N . GLU A 1 637 ? -4.061 -6.692 -5.431 1.00 84.88 637 GLU A N 1
ATOM 5094 C CA . GLU A 1 637 ? -4.694 -7.840 -6.087 1.00 84.88 637 GLU A CA 1
ATOM 5095 C C . GLU A 1 637 ? -3.687 -8.576 -6.974 1.00 84.88 637 GLU A C 1
ATOM 5097 O O . GLU A 1 637 ? -3.534 -9.793 -6.855 1.00 84.88 637 GLU A O 1
ATOM 5102 N N . GLU A 1 638 ? -2.939 -7.841 -7.806 1.00 81.31 638 GLU A N 1
ATOM 5103 C CA . GLU A 1 638 ? -1.890 -8.413 -8.657 1.00 81.31 638 GLU A CA 1
ATOM 5104 C C . GLU A 1 638 ? -0.805 -9.107 -7.824 1.00 81.31 638 GLU A C 1
ATOM 5106 O O . GLU A 1 638 ? -0.353 -10.201 -8.170 1.00 81.31 638 GLU A O 1
ATOM 5111 N N . TYR A 1 639 ? -0.414 -8.509 -6.698 1.00 85.06 639 TYR A N 1
ATOM 5112 C CA . TYR A 1 639 ? 0.569 -9.081 -5.786 1.00 85.06 639 TYR A CA 1
ATOM 5113 C C . TYR A 1 639 ? 0.078 -10.380 -5.130 1.00 85.06 639 TYR A C 1
ATOM 5115 O O . TYR A 1 639 ? 0.805 -11.371 -5.105 1.00 85.06 639 TYR A O 1
ATOM 5123 N N . LEU A 1 640 ? -1.169 -10.434 -4.656 1.00 80.44 640 LEU A N 1
ATOM 5124 C CA . LEU A 1 640 ? -1.729 -11.642 -4.036 1.00 80.44 640 LEU A CA 1
ATOM 5125 C C . LEU A 1 640 ? -1.909 -12.786 -5.023 1.00 80.44 640 LEU A C 1
ATOM 5127 O O . LEU A 1 640 ? -1.751 -13.949 -4.644 1.00 80.44 640 LEU A O 1
ATOM 5131 N N . LEU A 1 641 ? -2.206 -12.476 -6.286 1.00 74.88 641 LEU A N 1
ATOM 5132 C CA . LEU A 1 641 ? -2.222 -13.490 -7.333 1.00 74.88 641 LEU A CA 1
ATOM 5133 C C . LEU A 1 641 ? -0.859 -14.194 -7.398 1.00 74.88 641 LEU A C 1
ATOM 5135 O O . LEU A 1 641 ? -0.827 -15.420 -7.359 1.00 74.88 641 LEU A O 1
ATOM 5139 N N . LYS A 1 642 ? 0.272 -13.479 -7.331 1.00 73.56 642 LYS A N 1
ATOM 5140 C CA . LYS A 1 642 ? 1.610 -14.112 -7.297 1.00 73.56 642 LYS A C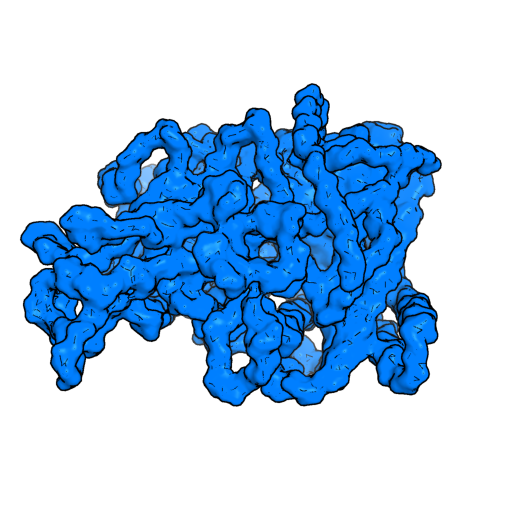A 1
ATOM 5141 C C . LYS A 1 642 ? 1.763 -15.140 -6.171 1.00 73.56 642 LYS A C 1
ATOM 5143 O O . LYS A 1 642 ? 2.290 -16.228 -6.408 1.00 73.56 642 LYS A O 1
ATOM 5148 N N . PHE A 1 643 ? 1.281 -14.814 -4.971 1.00 69.44 643 PHE A N 1
ATOM 5149 C CA . PHE A 1 643 ? 1.319 -15.711 -3.809 1.00 69.44 643 PHE A CA 1
ATOM 5150 C C . PHE A 1 643 ? 0.448 -16.948 -4.013 1.00 69.44 643 PHE A C 1
ATOM 5152 O O . PHE A 1 643 ? 0.888 -18.061 -3.734 1.00 69.44 643 PHE A O 1
ATOM 5159 N N . ARG A 1 644 ? -0.758 -16.765 -4.560 1.00 68.69 644 ARG A N 1
ATOM 5160 C CA . ARG A 1 644 ? -1.671 -17.860 -4.929 1.00 68.69 644 ARG A CA 1
ATOM 5161 C C . ARG A 1 644 ? -1.062 -18.811 -5.958 1.00 68.69 644 ARG A C 1
ATOM 5163 O O . ARG A 1 644 ? -1.372 -19.996 -5.971 1.00 68.69 644 ARG A O 1
ATOM 5170 N N . TYR A 1 645 ? -0.164 -18.291 -6.785 1.00 63.75 645 TYR A N 1
ATOM 5171 C CA . TYR A 1 645 ? 0.611 -19.044 -7.759 1.00 63.75 645 TYR A CA 1
ATOM 5172 C C . TYR A 1 645 ? 1.995 -19.468 -7.248 1.00 63.75 645 TYR A C 1
ATOM 5174 O O . TYR A 1 645 ? 2.851 -19.782 -8.063 1.00 63.75 645 TYR A O 1
ATOM 5182 N N . GLY A 1 646 ? 2.259 -19.493 -5.940 1.00 60.66 646 GLY A N 1
ATOM 5183 C CA . GLY A 1 646 ? 3.457 -20.143 -5.397 1.00 60.66 646 GLY A CA 1
ATOM 5184 C C . GLY A 1 646 ? 4.734 -19.294 -5.338 1.00 60.66 646 GLY A C 1
ATOM 5185 O O . GLY A 1 646 ? 5.796 -19.836 -5.022 1.00 60.66 646 GLY A O 1
ATOM 5186 N N . ARG A 1 647 ? 4.673 -17.981 -5.626 1.00 72.00 647 ARG A N 1
ATOM 5187 C CA . ARG A 1 647 ? 5.826 -17.054 -5.538 1.00 72.00 647 ARG A CA 1
ATOM 5188 C C . ARG A 1 647 ? 6.047 -16.533 -4.106 1.00 72.00 647 ARG A C 1
ATOM 5190 O O . ARG A 1 647 ? 5.974 -15.337 -3.851 1.00 72.00 647 ARG A O 1
ATOM 5197 N N . HIS A 1 648 ? 6.312 -17.431 -3.157 1.00 71.25 648 HIS A N 1
ATOM 5198 C CA . HIS A 1 648 ? 6.462 -17.079 -1.731 1.00 71.25 648 HIS A CA 1
ATOM 5199 C C . HIS A 1 648 ? 7.784 -16.371 -1.391 1.00 71.25 648 HIS A C 1
ATOM 5201 O O . HIS A 1 648 ? 7.839 -15.565 -0.458 1.00 71.25 648 HIS A O 1
ATOM 5207 N N . ASP A 1 649 ? 8.833 -16.652 -2.167 1.00 72.81 649 ASP A N 1
ATOM 5208 C CA . ASP A 1 649 ? 10.204 -16.181 -1.929 1.00 72.81 649 ASP A CA 1
ATOM 5209 C C . ASP A 1 649 ? 10.457 -14.735 -2.405 1.00 72.81 649 ASP A C 1
ATOM 5211 O O . ASP A 1 649 ? 11.590 -14.256 -2.306 1.00 72.81 649 ASP A O 1
ATOM 5215 N N . ASP A 1 650 ? 9.433 -14.051 -2.934 1.00 77.25 650 ASP A N 1
ATOM 5216 C CA . ASP A 1 650 ? 9.520 -12.653 -3.389 1.00 77.25 650 ASP A CA 1
ATOM 5217 C C . ASP A 1 650 ? 9.816 -11.693 -2.223 1.00 77.25 650 ASP A C 1
ATOM 5219 O O . ASP A 1 650 ? 9.880 -12.108 -1.063 1.00 77.25 650 ASP A O 1
ATOM 5223 N N . SER A 1 651 ? 10.021 -10.404 -2.497 1.00 88.19 651 SER A N 1
ATOM 5224 C CA . SER A 1 651 ? 10.133 -9.359 -1.463 1.00 88.19 651 SER A CA 1
ATOM 5225 C C . SER A 1 651 ? 8.765 -9.079 -0.798 1.00 88.19 651 SER A C 1
ATOM 5227 O O . SER A 1 651 ? 7.859 -9.905 -0.888 1.00 88.19 651 SER A O 1
ATOM 5229 N N . ASP A 1 652 ? 8.604 -7.999 -0.028 1.00 92.50 652 ASP A N 1
ATOM 5230 C CA . ASP A 1 652 ? 7.259 -7.482 0.293 1.00 92.50 652 ASP A CA 1
ATOM 5231 C C . ASP A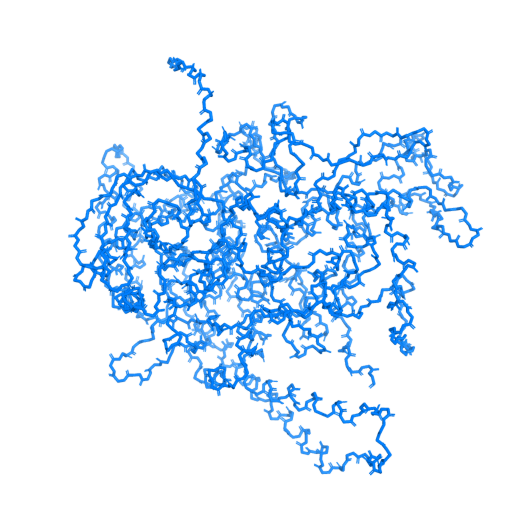 1 652 ? 6.685 -6.677 -0.894 1.00 92.50 652 ASP A C 1
ATOM 5233 O O . ASP A 1 652 ? 7.397 -6.441 -1.874 1.00 92.50 652 ASP A O 1
ATOM 5237 N N . ILE A 1 653 ? 5.404 -6.288 -0.858 1.00 92.88 653 ILE A N 1
ATOM 5238 C CA . ILE A 1 653 ? 4.739 -5.621 -1.992 1.00 92.88 653 ILE A CA 1
ATOM 5239 C C . ILE A 1 653 ? 5.419 -4.309 -2.400 1.00 92.88 653 ILE A C 1
ATOM 5241 O O . ILE A 1 653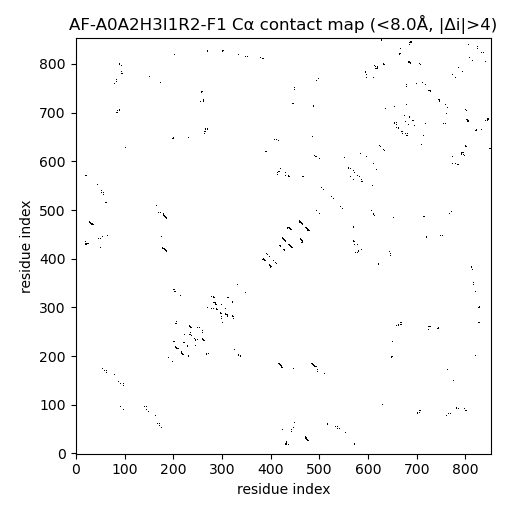 ? 5.567 -4.064 -3.594 1.00 92.88 653 ILE A O 1
ATOM 5245 N N . VAL A 1 654 ? 5.879 -3.496 -1.446 1.00 93.44 654 VAL A N 1
ATOM 5246 C CA . VAL A 1 654 ? 6.532 -2.208 -1.738 1.00 93.44 654 VAL A CA 1
ATOM 5247 C C . VAL A 1 654 ? 7.850 -2.449 -2.460 1.00 93.44 654 VAL A C 1
ATOM 5249 O O . VAL A 1 654 ? 8.093 -1.872 -3.516 1.00 93.44 654 VAL A O 1
ATOM 5252 N N . ASP A 1 655 ? 8.670 -3.359 -1.938 1.00 91.81 655 ASP A N 1
ATOM 5253 C CA . ASP A 1 655 ? 9.923 -3.727 -2.592 1.00 91.81 655 ASP A CA 1
ATOM 5254 C C . ASP A 1 655 ? 9.664 -4.328 -3.980 1.00 91.81 655 ASP A C 1
ATOM 5256 O O . ASP A 1 655 ? 10.311 -3.942 -4.943 1.00 91.81 655 ASP A O 1
ATOM 5260 N N . THR A 1 656 ? 8.681 -5.223 -4.105 1.00 90.00 656 THR A N 1
ATOM 5261 C CA . THR A 1 656 ? 8.326 -5.893 -5.368 1.00 90.00 656 THR A CA 1
ATOM 5262 C C . THR A 1 656 ? 7.880 -4.902 -6.442 1.00 90.00 656 THR A C 1
ATOM 5264 O O . THR A 1 656 ? 8.171 -5.088 -7.622 1.00 90.00 656 THR A O 1
ATOM 5267 N N . LEU A 1 657 ? 7.162 -3.847 -6.057 1.00 90.94 657 LEU A N 1
ATOM 5268 C CA . LEU A 1 657 ? 6.800 -2.763 -6.965 1.00 90.94 657 LEU A CA 1
ATOM 5269 C C . LEU A 1 657 ? 8.021 -1.894 -7.310 1.00 90.94 657 LEU A C 1
ATOM 5271 O O . LEU A 1 657 ? 8.173 -1.495 -8.464 1.00 90.94 657 LEU A O 1
ATOM 5275 N N . ALA A 1 658 ? 8.937 -1.666 -6.361 1.00 89.94 658 ALA A N 1
ATOM 5276 C CA . ALA A 1 658 ? 10.198 -0.969 -6.620 1.00 89.94 658 ALA A CA 1
ATOM 5277 C C . ALA A 1 658 ? 11.096 -1.716 -7.630 1.00 89.94 658 ALA A C 1
ATOM 5279 O O . ALA A 1 658 ? 11.786 -1.072 -8.424 1.00 89.94 658 ALA A O 1
ATOM 5280 N N . GLU A 1 659 ? 11.030 -3.054 -7.678 1.00 89.12 659 GLU A N 1
ATOM 5281 C CA . GLU A 1 659 ? 11.771 -3.891 -8.640 1.00 89.12 659 GLU A CA 1
ATOM 5282 C C . GLU A 1 659 ? 11.434 -3.573 -10.108 1.00 89.12 659 GLU A C 1
ATOM 5284 O O . GLU A 1 659 ? 12.280 -3.780 -10.985 1.00 89.12 659 GLU A O 1
ATOM 5289 N N . TYR A 1 660 ? 10.254 -3.003 -10.396 1.00 89.69 660 TYR A N 1
ATOM 5290 C CA . TYR A 1 660 ? 9.944 -2.473 -11.728 1.00 89.69 660 TYR A CA 1
ATOM 5291 C C . TYR A 1 660 ? 10.982 -1.424 -12.160 1.00 89.69 660 TYR A C 1
ATOM 5293 O O . TYR A 1 660 ? 11.447 -1.435 -13.300 1.00 89.69 660 TYR A O 1
ATOM 5301 N N . TRP A 1 661 ? 11.391 -0.549 -11.239 1.00 90.50 661 TRP A N 1
ATOM 5302 C CA . TRP A 1 661 ? 12.326 0.544 -11.499 1.00 90.50 661 TRP A CA 1
ATOM 5303 C C . TRP A 1 661 ? 13.789 0.090 -11.394 1.00 90.50 661 TRP A C 1
ATOM 5305 O O . TRP A 1 661 ? 14.620 0.417 -12.249 1.00 90.50 661 TRP A O 1
ATOM 5315 N N . THR A 1 662 ? 14.119 -0.686 -10.359 1.00 89.38 662 THR A N 1
ATOM 5316 C CA . THR A 1 662 ? 15.512 -1.028 -10.024 1.00 89.38 662 THR A CA 1
ATOM 5317 C C . THR A 1 662 ? 16.050 -2.245 -10.775 1.00 89.38 662 THR A C 1
ATOM 5319 O O . THR A 1 662 ? 17.245 -2.284 -11.079 1.00 89.38 662 THR A O 1
ATOM 5322 N N . ASP A 1 663 ? 15.198 -3.219 -11.109 1.00 90.94 663 ASP A N 1
ATOM 5323 C CA . ASP A 1 663 ? 15.602 -4.484 -11.736 1.00 90.94 663 ASP A CA 1
ATOM 5324 C C . ASP A 1 663 ? 15.089 -4.629 -13.177 1.00 90.94 663 ASP A C 1
ATOM 5326 O O . ASP A 1 663 ? 15.883 -4.798 -14.104 1.00 90.94 663 ASP A O 1
ATOM 5330 N N . TRP A 1 664 ? 13.776 -4.547 -13.401 1.00 90.19 664 TRP A N 1
ATOM 5331 C CA . TRP A 1 664 ? 13.204 -4.757 -14.737 1.00 90.19 664 TRP A CA 1
ATOM 5332 C C . TRP A 1 664 ? 13.510 -3.594 -15.697 1.00 90.19 664 TRP A C 1
ATOM 5334 O O . TRP A 1 664 ? 14.046 -3.816 -16.786 1.00 90.19 664 TRP A O 1
ATOM 5344 N N . GLY A 1 665 ? 13.221 -2.357 -15.279 1.00 89.31 665 GLY A N 1
ATOM 5345 C CA . GLY A 1 665 ? 13.438 -1.134 -16.060 1.00 89.31 665 GLY A CA 1
ATOM 5346 C C . GLY A 1 665 ? 14.899 -0.682 -16.121 1.00 89.31 665 GLY A C 1
ATOM 5347 O O . GLY A 1 665 ? 15.263 0.118 -16.984 1.00 89.31 665 GLY A O 1
ATOM 5348 N N . ALA A 1 666 ? 15.742 -1.231 -15.238 1.00 90.69 666 ALA A N 1
ATOM 5349 C CA . ALA A 1 666 ? 17.182 -1.004 -15.170 1.00 90.69 666 ALA A CA 1
ATOM 5350 C C . ALA A 1 666 ? 17.590 0.480 -15.073 1.00 90.69 666 ALA A C 1
ATOM 5352 O O . ALA A 1 666 ? 18.606 0.873 -15.646 1.00 90.69 666 ALA A O 1
ATOM 5353 N N . PHE A 1 667 ? 16.852 1.324 -14.345 1.00 89.31 667 PHE A N 1
ATOM 5354 C CA . PHE A 1 667 ? 17.139 2.767 -14.288 1.00 89.31 667 PHE A CA 1
ATOM 5355 C C . PHE A 1 667 ? 18.384 3.139 -13.464 1.00 89.31 667 PHE A C 1
ATOM 5357 O O . PHE A 1 667 ? 18.816 4.284 -13.513 1.00 89.31 667 PHE A O 1
ATOM 5364 N N . GLY A 1 668 ? 19.018 2.188 -12.766 1.00 69.19 668 GLY A N 1
ATOM 5365 C CA . GLY A 1 668 ? 20.360 2.356 -12.184 1.00 69.19 668 GLY A CA 1
ATOM 5366 C C . GLY A 1 668 ? 20.472 3.328 -10.999 1.00 69.19 668 GLY A C 1
ATOM 5367 O O . GLY A 1 668 ? 21.583 3.582 -10.546 1.00 69.19 668 GLY A O 1
ATOM 5368 N N . GLY A 1 669 ? 19.352 3.852 -10.490 1.00 68.19 669 GLY A N 1
ATOM 5369 C CA . GLY A 1 669 ? 19.330 4.818 -9.384 1.00 68.19 669 GLY A CA 1
ATOM 5370 C C . GLY A 1 669 ? 18.049 4.822 -8.547 1.00 68.19 669 GLY A C 1
ATOM 5371 O O . GLY A 1 669 ? 17.870 5.732 -7.750 1.00 68.19 669 GLY A O 1
ATOM 5372 N N . GLY A 1 670 ? 17.174 3.824 -8.706 1.00 75.12 670 GLY A N 1
ATOM 5373 C CA . GLY A 1 670 ? 15.873 3.802 -8.038 1.00 75.12 670 GLY A CA 1
ATOM 5374 C C . GLY A 1 670 ? 14.747 4.400 -8.885 1.00 75.12 670 GLY A C 1
ATOM 5375 O O . GLY A 1 670 ? 14.885 4.497 -10.109 1.00 75.12 670 GLY A O 1
ATOM 5376 N N . PRO A 1 671 ? 13.613 4.726 -8.250 1.00 81.94 671 PRO A N 1
ATOM 5377 C CA . PRO A 1 671 ? 12.504 5.404 -8.904 1.00 81.94 671 PRO A CA 1
ATOM 5378 C C . PRO A 1 671 ? 12.907 6.750 -9.521 1.00 81.94 671 PRO A C 1
ATOM 5380 O O . PRO A 1 671 ? 13.882 7.368 -9.098 1.00 81.94 671 PRO A O 1
ATOM 5383 N N . ILE A 1 672 ? 12.162 7.193 -10.536 1.00 88.38 672 ILE A N 1
ATOM 5384 C CA . ILE A 1 672 ? 12.531 8.352 -11.371 1.00 88.38 672 ILE A CA 1
ATOM 5385 C C . ILE A 1 672 ? 11.687 9.602 -11.090 1.00 88.38 672 ILE A C 1
ATOM 5387 O O . ILE A 1 672 ? 12.057 10.687 -11.534 1.00 88.38 672 ILE A O 1
ATOM 5391 N N . TYR A 1 673 ? 10.586 9.468 -10.342 1.00 90.06 673 TYR A N 1
ATOM 5392 C CA . TYR A 1 673 ? 9.707 10.574 -9.955 1.00 90.06 673 TYR A CA 1
ATOM 5393 C C . TYR A 1 673 ? 9.525 10.660 -8.433 1.00 90.06 673 TYR A C 1
ATOM 5395 O O . TYR A 1 673 ? 9.742 9.668 -7.728 1.00 90.06 673 TYR A O 1
ATOM 5403 N N . PRO A 1 674 ? 9.093 11.827 -7.914 1.00 87.88 674 PRO A N 1
ATOM 5404 C CA . PRO A 1 674 ? 8.731 11.984 -6.509 1.00 87.88 674 PRO A CA 1
ATOM 5405 C C . PRO A 1 674 ? 7.707 10.948 -6.024 1.00 87.88 674 PRO A C 1
ATOM 5407 O O . PRO A 1 674 ? 6.907 10.424 -6.799 1.00 87.88 674 PRO A O 1
ATOM 5410 N N . TYR A 1 675 ? 7.740 10.673 -4.719 1.00 89.38 675 TYR A N 1
ATOM 5411 C CA . TYR A 1 675 ? 6.856 9.759 -3.980 1.00 89.38 675 TYR A CA 1
ATOM 5412 C C . TYR A 1 675 ? 6.984 8.273 -4.316 1.00 89.38 675 TYR A C 1
ATOM 5414 O O . TYR A 1 675 ? 6.457 7.451 -3.573 1.00 89.38 675 TYR A O 1
ATOM 5422 N N . GLN A 1 676 ? 7.675 7.891 -5.390 1.00 90.38 676 GLN A N 1
ATOM 5423 C CA . GLN A 1 676 ? 7.797 6.491 -5.802 1.00 90.38 676 GLN A CA 1
ATOM 5424 C C . GLN A 1 676 ? 8.690 5.639 -4.882 1.00 90.38 676 GLN A C 1
ATOM 5426 O O . GLN A 1 676 ? 8.703 4.416 -4.987 1.00 90.38 676 GLN A O 1
ATOM 5431 N N . ASP A 1 677 ? 9.432 6.259 -3.971 1.00 86.06 677 ASP A N 1
ATOM 5432 C CA . ASP A 1 677 ? 10.164 5.593 -2.892 1.00 86.06 677 ASP A CA 1
ATOM 5433 C C . ASP A 1 677 ? 9.233 5.029 -1.801 1.00 86.06 677 ASP A C 1
ATOM 5435 O O . ASP A 1 677 ? 9.578 4.052 -1.131 1.00 86.06 677 ASP A O 1
ATOM 5439 N N . VAL A 1 678 ? 8.044 5.622 -1.654 1.00 91.38 678 VAL A N 1
ATOM 5440 C CA . VAL A 1 678 ? 6.979 5.194 -0.733 1.00 91.38 678 VAL A CA 1
ATOM 5441 C C . VAL A 1 678 ? 5.839 4.515 -1.499 1.00 91.38 678 VAL A C 1
ATOM 5443 O O . VAL A 1 678 ? 5.395 3.425 -1.164 1.00 91.38 678 VAL A O 1
ATOM 5446 N N . PHE A 1 679 ? 5.390 5.127 -2.585 1.00 94.56 679 PHE A N 1
ATOM 5447 C CA . PHE A 1 679 ? 4.262 4.704 -3.406 1.00 94.56 679 PHE A CA 1
ATOM 5448 C C . PHE A 1 679 ? 4.756 4.340 -4.821 1.00 94.56 679 PHE A C 1
ATOM 5450 O O . PHE A 1 679 ? 4.627 5.149 -5.743 1.00 94.56 679 PHE A O 1
ATOM 5457 N N . PRO A 1 680 ? 5.367 3.149 -5.005 1.00 92.12 680 PRO A N 1
ATOM 5458 C CA . PRO A 1 680 ? 6.230 2.779 -6.143 1.00 92.12 680 PRO A CA 1
ATOM 5459 C C . PRO A 1 680 ? 5.503 2.478 -7.467 1.00 92.12 680 PRO A C 1
ATOM 5461 O O . PRO A 1 680 ? 5.798 1.496 -8.150 1.00 92.12 680 PRO A O 1
ATOM 5464 N N . TRP A 1 681 ? 4.573 3.336 -7.875 1.00 92.19 681 TRP A N 1
ATOM 5465 C CA . TRP A 1 681 ? 3.873 3.265 -9.159 1.00 92.19 681 TRP A CA 1
ATOM 5466 C C . TRP A 1 681 ? 3.991 4.573 -9.941 1.00 92.19 681 TRP A C 1
ATOM 5468 O O . TRP A 1 681 ? 4.418 5.602 -9.425 1.00 92.19 681 TRP A O 1
ATOM 5478 N N . ASP A 1 682 ? 3.605 4.539 -11.212 1.00 93.56 682 ASP A N 1
ATOM 5479 C CA . ASP A 1 682 ? 3.379 5.744 -12.007 1.00 93.56 682 ASP A CA 1
ATOM 5480 C C . ASP A 1 682 ? 1.867 6.029 -12.070 1.00 93.56 682 ASP A C 1
ATOM 5482 O O . ASP A 1 682 ? 1.078 5.181 -12.493 1.00 93.56 682 ASP A O 1
ATOM 5486 N N . CYS A 1 683 ? 1.464 7.214 -11.603 1.00 93.50 683 CYS A N 1
ATOM 5487 C CA . CYS A 1 683 ? 0.069 7.658 -11.522 1.00 93.50 683 CYS A CA 1
ATOM 5488 C C . CYS A 1 683 ? -0.464 8.326 -12.811 1.00 93.50 683 CYS A C 1
ATOM 5490 O O . CYS A 1 683 ? -1.519 8.965 -12.792 1.00 93.50 683 CYS A O 1
ATOM 5492 N N . THR A 1 684 ? 0.248 8.199 -13.934 1.00 92.81 684 THR A N 1
ATOM 5493 C CA . THR A 1 684 ? -0.212 8.682 -15.243 1.00 92.81 684 THR A CA 1
ATOM 5494 C C . THR A 1 684 ? -1.342 7.796 -15.760 1.00 92.81 684 THR A C 1
ATOM 5496 O O . THR A 1 684 ? -1.182 6.578 -15.887 1.00 92.81 684 THR A O 1
ATOM 5499 N N . GLU A 1 685 ? -2.477 8.405 -16.095 1.00 89.75 685 GLU A N 1
ATOM 5500 C CA . GLU A 1 685 ? -3.645 7.691 -16.615 1.00 89.75 685 GLU A CA 1
ATOM 5501 C C . GLU A 1 685 ? -3.490 7.379 -18.108 1.00 89.75 685 GLU A C 1
ATOM 5503 O O . GLU A 1 685 ? -3.044 8.206 -18.901 1.00 89.75 685 GLU A O 1
ATOM 5508 N N . ALA A 1 686 ? -3.870 6.169 -18.504 1.00 86.19 686 ALA A N 1
ATOM 5509 C CA . ALA A 1 686 ? -3.974 5.778 -19.902 1.00 86.19 686 ALA A CA 1
ATOM 5510 C C . ALA A 1 686 ? -5.287 6.281 -20.531 1.00 86.19 686 ALA A C 1
ATOM 5512 O O . ALA A 1 686 ? -6.253 6.611 -19.841 1.00 86.19 686 ALA A O 1
ATOM 5513 N N . TYR A 1 687 ? -5.344 6.240 -21.863 1.00 81.69 687 TYR A N 1
ATOM 5514 C CA . TYR A 1 687 ? -6.560 6.457 -22.660 1.00 81.69 687 TYR A CA 1
ATOM 5515 C C . TYR A 1 687 ? -7.162 7.871 -22.636 1.00 81.69 687 TYR A C 1
ATOM 5517 O O . TYR A 1 687 ? -8.382 8.026 -22.739 1.00 81.69 687 TYR A O 1
ATOM 5525 N N . ASP A 1 688 ? -6.309 8.884 -22.495 1.00 79.06 688 ASP A N 1
ATOM 5526 C CA . ASP A 1 688 ? -6.634 10.315 -22.513 1.00 79.06 688 ASP A CA 1
ATOM 5527 C C . ASP A 1 688 ? -7.710 10.696 -21.483 1.00 79.06 688 ASP A C 1
ATOM 5529 O O . ASP A 1 688 ? -8.542 11.575 -21.697 1.00 79.06 688 ASP A O 1
ATOM 5533 N N . ARG A 1 689 ? -7.739 9.971 -20.355 1.00 73.75 689 ARG A N 1
ATOM 5534 C CA . ARG A 1 689 ? -8.741 10.173 -19.304 1.00 73.75 689 ARG A CA 1
ATOM 5535 C C . ARG A 1 689 ? -8.432 11.395 -18.445 1.00 73.75 689 ARG A C 1
ATOM 5537 O O . ARG A 1 689 ? -9.352 12.111 -18.055 1.00 73.75 689 ARG A O 1
ATOM 5544 N N . TYR A 1 690 ? -7.152 11.624 -18.155 1.00 73.81 690 TYR A N 1
ATOM 5545 C CA . TYR A 1 690 ? -6.705 12.746 -17.340 1.00 73.81 690 TYR A CA 1
ATOM 5546 C C . TYR A 1 690 ? -5.319 13.235 -17.793 1.00 73.81 690 TYR A C 1
ATOM 5548 O O . TYR A 1 690 ? -4.406 12.417 -17.899 1.00 73.81 690 TYR A O 1
ATOM 5556 N N . PRO A 1 691 ? -5.113 14.548 -18.016 1.00 66.88 691 PRO A N 1
ATOM 5557 C CA . PRO A 1 691 ? -3.907 15.066 -18.675 1.00 66.88 691 PRO A CA 1
ATOM 5558 C C . PRO A 1 691 ? -2.648 15.116 -17.790 1.00 66.88 691 PRO A C 1
ATOM 5560 O O . PRO A 1 691 ? -1.557 15.363 -18.292 1.00 66.88 691 PRO A O 1
ATOM 5563 N N . GLY A 1 692 ? -2.779 14.938 -16.473 1.00 80.38 692 GLY A N 1
ATOM 5564 C CA . GLY A 1 692 ? -1.651 15.023 -15.539 1.00 80.38 692 GLY A CA 1
ATOM 5565 C C . GLY A 1 692 ? -0.780 13.763 -15.521 1.00 80.38 692 GLY A C 1
ATOM 5566 O O . GLY A 1 692 ? -1.296 12.671 -15.262 1.00 80.38 692 GLY A O 1
ATOM 5567 N N . ASN A 1 693 ? 0.530 13.946 -15.700 1.00 89.25 693 ASN A N 1
ATOM 5568 C CA . ASN A 1 693 ? 1.542 12.892 -15.649 1.00 89.25 693 ASN A CA 1
ATOM 5569 C C . ASN A 1 693 ? 2.134 12.727 -14.241 1.00 89.25 693 ASN A C 1
ATOM 5571 O O . ASN A 1 693 ? 2.188 13.669 -13.450 1.00 89.25 693 ASN A O 1
ATOM 5575 N N . CYS A 1 694 ? 2.638 11.530 -13.948 1.00 91.88 694 CYS A N 1
ATOM 5576 C CA . CYS A 1 694 ? 3.505 11.309 -12.794 1.00 91.88 694 CYS A CA 1
ATOM 5577 C C . CYS A 1 694 ? 4.828 12.066 -12.989 1.00 91.88 694 CYS A C 1
ATOM 5579 O O . CYS A 1 694 ? 5.398 12.040 -14.086 1.00 91.88 694 CYS A O 1
ATOM 5581 N N . GLY A 1 695 ? 5.287 12.741 -11.935 1.00 90.00 695 GLY A N 1
ATOM 5582 C CA . GLY A 1 695 ? 6.374 13.725 -11.978 1.00 90.00 695 GLY A CA 1
ATOM 5583 C C . GLY A 1 695 ? 5.876 15.165 -11.835 1.00 90.00 695 GLY A C 1
ATOM 5584 O O . GLY A 1 695 ? 6.503 15.941 -11.124 1.00 90.00 695 GLY A O 1
ATOM 5585 N N . ASP A 1 696 ? 4.706 15.473 -12.407 1.00 90.31 696 ASP A N 1
ATOM 5586 C CA . ASP A 1 696 ? 4.028 16.777 -12.277 1.00 90.31 696 ASP A CA 1
ATOM 5587 C C . ASP A 1 696 ? 2.867 16.736 -11.260 1.00 90.31 696 ASP A C 1
ATOM 5589 O O . ASP A 1 696 ? 2.181 17.729 -11.020 1.00 90.31 696 ASP A O 1
ATOM 5593 N N . CYS A 1 697 ? 2.593 15.560 -10.692 1.00 91.12 697 CYS A N 1
ATOM 5594 C CA . CYS A 1 697 ? 1.567 15.354 -9.678 1.00 91.12 697 CYS A CA 1
ATOM 5595 C C . CYS A 1 697 ? 2.057 15.762 -8.282 1.00 91.12 697 CYS A C 1
ATOM 5597 O O . CYS A 1 697 ? 3.218 15.542 -7.943 1.00 91.12 697 CYS A O 1
ATOM 5599 N N . ASN A 1 698 ? 1.142 16.229 -7.432 1.00 92.06 698 ASN A N 1
ATOM 5600 C CA . ASN A 1 698 ? 1.379 16.282 -5.990 1.00 92.06 698 ASN A CA 1
ATOM 5601 C C . ASN A 1 698 ? 1.050 14.925 -5.339 1.00 92.06 698 ASN A C 1
ATOM 5603 O O . ASN A 1 698 ? 0.523 14.009 -5.989 1.00 92.06 698 ASN A O 1
ATOM 5607 N N . ILE A 1 699 ? 1.315 14.805 -4.035 1.00 93.06 699 ILE A N 1
ATOM 5608 C CA . ILE A 1 699 ? 1.023 13.582 -3.278 1.00 93.06 699 ILE A CA 1
ATOM 5609 C C . ILE A 1 699 ? -0.453 13.171 -3.385 1.00 93.06 699 ILE A C 1
ATOM 5611 O O . ILE A 1 699 ? -0.747 11.979 -3.467 1.00 93.06 699 ILE A O 1
ATOM 5615 N N . SER A 1 700 ? -1.378 14.138 -3.464 1.00 94.19 700 SER A N 1
ATOM 5616 C CA . SER A 1 700 ? -2.815 13.875 -3.540 1.00 94.19 700 SER A CA 1
ATOM 5617 C C . SER A 1 700 ? -3.208 13.080 -4.777 1.00 94.19 700 SER A C 1
ATOM 5619 O O . SER A 1 700 ? -3.779 11.994 -4.644 1.00 94.19 700 SER A O 1
ATOM 5621 N N . LYS A 1 701 ? -2.844 13.561 -5.971 1.00 93.88 701 LYS A N 1
ATOM 5622 C CA . LYS A 1 701 ? -3.111 12.824 -7.212 1.00 93.88 701 LYS A CA 1
ATOM 5623 C C . LYS A 1 701 ? -2.416 11.463 -7.214 1.00 93.88 701 LYS A C 1
ATOM 5625 O O . LYS A 1 701 ? -2.977 10.498 -7.732 1.00 93.88 701 LYS A O 1
ATOM 5630 N N . HIS A 1 702 ? -1.217 11.375 -6.636 1.00 95.38 702 HIS A N 1
ATOM 5631 C CA . HIS A 1 702 ? -0.432 10.142 -6.639 1.00 95.38 702 HIS A CA 1
ATOM 5632 C C . HIS A 1 702 ? -1.095 9.009 -5.847 1.00 95.38 702 HIS A C 1
ATOM 5634 O O . HIS A 1 702 ? -1.206 7.896 -6.365 1.00 95.38 702 HIS A O 1
ATOM 5640 N N . VAL A 1 703 ? -1.581 9.291 -4.631 1.00 96.31 703 VAL A N 1
ATOM 5641 C CA . VAL A 1 703 ? -2.246 8.288 -3.775 1.00 96.31 703 VAL A CA 1
ATOM 5642 C C . VAL A 1 703 ? -3.691 8.015 -4.198 1.00 96.31 703 VAL A C 1
ATOM 5644 O O . VAL A 1 703 ? -4.168 6.882 -4.121 1.00 96.31 703 VAL A O 1
ATOM 5647 N N . LEU A 1 704 ? -4.400 9.022 -4.718 1.00 95.44 704 LEU A N 1
ATOM 5648 C CA . LEU A 1 704 ? -5.780 8.847 -5.183 1.00 95.44 704 LEU A CA 1
ATOM 5649 C C . LEU A 1 704 ? -5.891 8.101 -6.517 1.00 95.44 704 LEU A C 1
ATOM 5651 O O . LEU A 1 704 ? -6.984 7.654 -6.864 1.00 95.44 704 LEU A O 1
ATOM 5655 N N . ALA A 1 705 ? -4.776 7.882 -7.220 1.00 94.50 705 ALA A N 1
ATOM 5656 C CA . ALA A 1 705 ? -4.730 6.981 -8.369 1.00 94.50 705 ALA A CA 1
ATOM 5657 C C . ALA A 1 705 ? -5.104 5.532 -7.993 1.00 94.50 705 ALA A C 1
ATOM 5659 O O . ALA A 1 705 ? -5.709 4.827 -8.804 1.00 94.50 705 ALA A O 1
ATOM 5660 N N . PHE A 1 706 ? -4.777 5.107 -6.763 1.00 94.94 706 PHE A N 1
ATOM 5661 C CA . PHE A 1 706 ? -5.106 3.785 -6.218 1.00 94.94 706 PHE A CA 1
ATOM 5662 C C . PHE A 1 706 ? -5.472 3.879 -4.726 1.00 94.94 706 PHE A C 1
ATOM 5664 O O . PHE A 1 706 ? -4.651 3.523 -3.879 1.00 94.94 706 PHE A O 1
ATOM 5671 N N . PRO A 1 707 ? -6.674 4.351 -4.347 1.00 95.81 707 PRO A N 1
ATOM 5672 C CA . PRO A 1 707 ? -6.991 4.623 -2.941 1.00 95.81 707 PRO A CA 1
ATOM 5673 C C . PRO A 1 707 ? -6.855 3.385 -2.039 1.00 95.81 707 PRO A C 1
ATOM 5675 O O . PRO A 1 707 ? -6.201 3.438 -0.997 1.00 95.81 707 PRO A O 1
ATOM 5678 N N . PHE A 1 708 ? -7.404 2.244 -2.472 1.00 96.50 708 PHE A N 1
ATOM 5679 C CA . PHE A 1 708 ? -7.314 0.968 -1.753 1.00 96.50 708 PHE A CA 1
ATOM 5680 C C . PHE A 1 708 ? -5.861 0.501 -1.554 1.00 96.50 708 PHE A C 1
ATOM 5682 O O . PHE A 1 708 ? -5.465 0.155 -0.434 1.00 96.50 708 PHE A O 1
ATOM 5689 N N . ASP A 1 709 ? -5.058 0.513 -2.622 1.00 96.81 709 ASP A N 1
ATOM 5690 C CA . ASP A 1 709 ? -3.649 0.117 -2.556 1.00 96.81 709 ASP A CA 1
ATOM 5691 C C . ASP A 1 709 ? -2.828 1.104 -1.721 1.00 96.81 709 ASP A C 1
ATOM 5693 O O . ASP A 1 709 ? -1.959 0.682 -0.963 1.00 96.81 709 ASP A O 1
ATOM 5697 N N . SER A 1 710 ? -3.136 2.401 -1.783 1.00 98.00 710 SER A N 1
ATOM 5698 C CA . SER A 1 710 ? -2.417 3.432 -1.030 1.00 98.00 710 SER A CA 1
ATOM 5699 C C . SER A 1 710 ? -2.616 3.296 0.474 1.00 98.00 710 SER A C 1
ATOM 5701 O O . SER A 1 710 ? -1.633 3.323 1.212 1.00 98.00 710 SER A O 1
ATOM 5703 N N . TRP A 1 711 ? -3.847 3.062 0.949 1.00 97.75 711 TRP A N 1
ATOM 5704 C CA . TRP A 1 711 ? -4.072 2.756 2.370 1.00 97.75 711 TRP A CA 1
ATOM 5705 C C . TRP A 1 711 ? -3.391 1.455 2.793 1.00 97.75 711 TRP A C 1
ATOM 5707 O O . TRP A 1 711 ? -2.819 1.381 3.880 1.00 97.75 711 TRP A O 1
ATOM 5717 N N . SER A 1 712 ? -3.445 0.435 1.936 1.00 97.75 712 SER A N 1
ATOM 5718 C CA . SER A 1 712 ? -2.817 -0.863 2.185 1.00 97.75 712 SER A CA 1
ATOM 5719 C C . SER A 1 712 ? -1.292 -0.736 2.321 1.00 97.75 712 SER A C 1
ATOM 5721 O O . SER A 1 712 ? -0.692 -1.267 3.257 1.00 97.75 712 SER A O 1
ATOM 5723 N N . ILE A 1 713 ? -0.660 0.030 1.433 1.00 97.56 713 ILE A N 1
ATOM 5724 C CA . ILE A 1 713 ? 0.780 0.297 1.437 1.00 97.56 713 ILE A CA 1
ATOM 5725 C C . ILE A 1 713 ? 1.176 1.210 2.602 1.00 97.56 713 ILE A C 1
ATOM 5727 O O . ILE A 1 713 ? 2.168 0.922 3.273 1.00 97.56 713 ILE A O 1
ATOM 5731 N N . ALA A 1 714 ? 0.378 2.230 2.935 1.00 97.81 714 ALA A N 1
ATOM 5732 C CA . ALA A 1 714 ? 0.605 3.065 4.116 1.00 97.81 714 ALA A CA 1
ATOM 5733 C C . ALA A 1 714 ? 0.633 2.232 5.412 1.00 97.81 714 ALA A C 1
ATOM 5735 O O . ALA A 1 714 ? 1.577 2.354 6.195 1.00 97.81 714 ALA A O 1
ATOM 5736 N N . SER A 1 715 ? -0.323 1.309 5.601 1.00 97.25 715 SER A N 1
ATOM 5737 C CA . SER A 1 715 ? -0.316 0.377 6.742 1.00 97.25 715 SER A CA 1
ATOM 5738 C C . SER A 1 715 ? 0.966 -0.469 6.799 1.00 97.25 715 SER A C 1
ATOM 5740 O O . SER A 1 715 ? 1.536 -0.656 7.875 1.00 97.25 715 SER A O 1
ATOM 5742 N N . LEU A 1 716 ? 1.469 -0.944 5.652 1.00 97.19 716 LEU A N 1
ATOM 5743 C CA . LEU A 1 716 ? 2.735 -1.682 5.601 1.00 97.19 716 LEU A CA 1
ATOM 5744 C C . LEU A 1 716 ? 3.939 -0.792 5.951 1.00 97.19 716 LEU A C 1
ATOM 5746 O O . LEU A 1 716 ? 4.817 -1.237 6.692 1.00 97.19 716 LEU A O 1
ATOM 5750 N N . HIS A 1 717 ? 3.994 0.455 5.474 1.00 96.56 717 HIS A N 1
ATOM 5751 C CA . HIS A 1 717 ? 5.070 1.382 5.839 1.00 96.56 717 HIS A CA 1
ATOM 5752 C C . HIS A 1 717 ? 5.131 1.621 7.344 1.00 96.56 717 HIS A C 1
ATOM 5754 O O . HIS A 1 717 ? 6.225 1.576 7.911 1.00 96.56 717 HIS A O 1
ATOM 5760 N N . LEU A 1 718 ? 3.972 1.784 7.989 1.00 95.19 718 LEU A N 1
ATOM 5761 C CA . LEU A 1 718 ? 3.853 1.938 9.439 1.00 95.19 718 LEU A CA 1
ATOM 5762 C C . LEU A 1 718 ? 4.275 0.676 10.208 1.00 95.19 718 LEU A C 1
ATOM 5764 O O . LEU A 1 718 ? 4.652 0.780 11.367 1.00 95.19 718 LEU A O 1
ATOM 5768 N N . ALA A 1 719 ? 4.298 -0.501 9.580 1.00 92.94 719 ALA A N 1
ATOM 5769 C CA . ALA A 1 719 ? 4.838 -1.726 10.177 1.00 92.94 719 ALA A CA 1
ATOM 5770 C C . ALA A 1 719 ? 6.330 -1.975 9.851 1.00 92.94 719 ALA A C 1
ATOM 5772 O O . ALA A 1 719 ? 6.977 -2.811 10.485 1.00 92.94 719 ALA A O 1
ATOM 5773 N N . ARG A 1 720 ? 6.901 -1.286 8.852 1.00 90.69 720 ARG A N 1
ATOM 5774 C CA . ARG A 1 720 ? 8.289 -1.482 8.389 1.00 90.69 720 ARG A CA 1
ATOM 5775 C C . ARG A 1 720 ? 9.271 -0.600 9.153 1.00 90.69 720 ARG A C 1
ATOM 5777 O O . ARG A 1 720 ? 9.218 0.612 9.010 1.00 90.69 720 ARG A O 1
ATOM 5784 N N . GLY A 1 721 ? 10.248 -1.198 9.836 1.00 87.69 721 GLY A N 1
ATOM 5785 C CA . GLY A 1 721 ? 11.376 -0.472 10.441 1.00 87.69 721 GLY A CA 1
ATOM 5786 C C . GLY A 1 721 ? 12.342 0.156 9.425 1.00 87.69 721 GLY A C 1
ATOM 5787 O O . GLY A 1 721 ? 12.422 -0.281 8.277 1.00 87.69 721 GLY A O 1
ATOM 5788 N N . ARG A 1 722 ? 13.120 1.154 9.863 1.00 87.75 722 ARG A N 1
ATOM 5789 C CA . ARG A 1 722 ? 14.098 1.913 9.049 1.00 87.75 722 ARG A CA 1
ATOM 5790 C C . ARG A 1 722 ? 15.153 1.041 8.374 1.00 87.75 722 ARG A C 1
ATOM 5792 O O . ARG A 1 722 ? 15.509 1.271 7.227 1.00 87.75 722 ARG A O 1
ATOM 5799 N N . GLN A 1 723 ? 15.590 -0.010 9.055 1.00 86.50 723 GLN A N 1
ATOM 5800 C CA . GLN A 1 723 ? 16.523 -1.023 8.559 1.00 86.50 723 GLN A CA 1
ATOM 5801 C C . GLN A 1 723 ? 15.988 -1.836 7.369 1.00 86.50 723 GLN A C 1
ATOM 5803 O O . GLN A 1 723 ? 16.742 -2.536 6.699 1.00 86.50 723 GLN A O 1
ATOM 5808 N N . LEU A 1 724 ? 14.679 -1.765 7.108 1.00 89.44 724 LEU A N 1
ATOM 5809 C CA . LEU A 1 724 ? 14.040 -2.397 5.962 1.00 89.44 724 LEU A CA 1
ATOM 5810 C C . LEU A 1 724 ? 13.911 -1.441 4.774 1.00 89.44 724 LEU A C 1
ATOM 5812 O O . LEU A 1 724 ? 13.152 -1.742 3.860 1.00 89.44 724 LEU A O 1
ATOM 5816 N N . TYR A 1 725 ? 14.636 -0.327 4.737 1.00 89.31 725 TYR A N 1
ATOM 5817 C CA . TYR A 1 725 ? 14.740 0.537 3.562 1.00 89.31 725 TYR A CA 1
ATOM 5818 C C . TYR A 1 725 ? 16.200 0.610 3.114 1.00 89.31 725 TYR A C 1
ATOM 5820 O O . TYR A 1 725 ? 17.095 0.576 3.963 1.00 89.31 725 TYR A O 1
ATOM 5828 N N . PRO A 1 726 ? 16.469 0.672 1.801 1.00 84.56 726 PRO A N 1
ATOM 5829 C CA . PRO A 1 726 ? 17.817 0.942 1.336 1.00 84.56 726 PRO A CA 1
ATOM 5830 C C . PRO A 1 726 ? 18.233 2.366 1.707 1.00 84.56 726 PRO A C 1
ATOM 5832 O O . PRO A 1 726 ? 17.404 3.272 1.785 1.00 84.56 726 PRO A O 1
ATOM 5835 N N . ALA A 1 727 ? 19.529 2.559 1.934 1.00 72.94 727 ALA A N 1
ATOM 5836 C CA . ALA A 1 727 ? 20.099 3.895 2.038 1.00 72.94 727 ALA A CA 1
ATOM 5837 C C . ALA A 1 727 ? 20.254 4.505 0.639 1.00 72.94 727 ALA A C 1
ATOM 5839 O O . ALA A 1 727 ? 20.614 3.799 -0.306 1.00 72.94 727 ALA A O 1
ATOM 5840 N N . ASP A 1 728 ? 20.017 5.811 0.516 1.00 61.06 728 ASP A N 1
ATOM 5841 C CA . ASP A 1 728 ? 20.134 6.513 -0.760 1.00 61.06 728 ASP A CA 1
ATOM 5842 C C . ASP A 1 728 ? 21.560 6.414 -1.321 1.00 61.06 728 ASP A C 1
ATOM 5844 O O . ASP A 1 728 ? 22.535 6.812 -0.670 1.00 61.06 728 ASP A O 1
ATOM 5848 N N . ALA A 1 729 ? 21.680 5.890 -2.544 1.00 44.25 729 ALA A N 1
ATOM 5849 C CA . ALA A 1 729 ? 22.958 5.684 -3.227 1.00 44.25 729 ALA A CA 1
ATOM 5850 C C . ALA A 1 729 ? 23.578 6.992 -3.758 1.00 44.25 729 ALA A C 1
ATOM 5852 O O . ALA A 1 729 ? 24.772 7.025 -4.062 1.00 44.25 729 ALA A O 1
ATOM 5853 N N . GLN A 1 730 ? 22.790 8.067 -3.860 1.00 40.34 730 GLN A N 1
ATOM 5854 C CA . GLN A 1 730 ? 23.218 9.370 -4.365 1.00 40.34 730 GLN A CA 1
ATOM 5855 C C . GLN A 1 730 ? 23.089 10.415 -3.246 1.00 40.34 730 GLN A C 1
ATOM 5857 O O . GLN A 1 730 ? 21.977 10.746 -2.839 1.00 40.34 730 GLN A O 1
ATOM 5862 N N . PRO A 1 731 ? 24.193 10.955 -2.699 1.00 33.03 731 PRO A N 1
ATOM 5863 C CA . PRO A 1 731 ? 24.095 12.172 -1.912 1.00 33.03 731 PRO A CA 1
ATOM 5864 C C . PRO A 1 731 ? 23.684 13.319 -2.851 1.00 33.03 731 PRO A C 1
ATOM 5866 O O . PRO A 1 731 ? 24.303 13.465 -3.908 1.00 33.03 731 PRO A O 1
ATOM 5869 N N . PRO A 1 732 ? 22.710 14.175 -2.493 1.00 35.38 732 PRO A N 1
ATOM 5870 C CA . PRO A 1 732 ? 22.611 15.470 -3.144 1.00 35.38 732 PRO A CA 1
ATOM 5871 C C . PRO A 1 732 ? 23.965 16.163 -2.980 1.00 35.38 732 PRO A C 1
ATOM 5873 O O . PRO A 1 732 ? 24.508 16.253 -1.872 1.00 35.38 732 PRO A O 1
ATOM 5876 N N . VAL A 1 733 ? 24.549 16.583 -4.102 1.00 34.31 733 VAL A N 1
ATOM 5877 C CA . VAL A 1 733 ? 25.815 17.313 -4.128 1.00 34.31 733 VAL A CA 1
ATOM 5878 C C . VAL A 1 733 ? 25.671 18.519 -3.198 1.00 34.31 733 VAL A C 1
ATOM 5880 O O . VAL A 1 733 ? 24.952 19.462 -3.508 1.00 34.31 733 VAL A O 1
ATOM 5883 N N . GLY A 1 734 ? 26.329 18.472 -2.034 1.00 41.53 734 GLY A N 1
ATOM 5884 C CA . GLY A 1 734 ? 26.532 19.651 -1.195 1.00 41.53 734 GLY A CA 1
ATOM 5885 C C . GLY A 1 734 ? 26.072 19.641 0.267 1.00 41.53 734 GLY A C 1
ATOM 5886 O O . GLY A 1 734 ? 26.348 20.651 0.907 1.00 41.53 734 GLY A O 1
ATOM 5887 N N . LYS A 1 735 ? 25.454 18.604 0.873 1.00 38.34 735 LYS A N 1
ATOM 5888 C CA . LYS A 1 735 ? 25.144 18.663 2.333 1.00 38.34 735 LYS A CA 1
ATOM 5889 C C . LYS A 1 735 ? 25.265 17.357 3.148 1.00 38.34 735 LYS A C 1
ATOM 5891 O O . LYS A 1 735 ? 24.847 16.283 2.729 1.00 38.34 735 LYS A O 1
ATOM 5896 N N . SER A 1 736 ? 25.739 17.559 4.390 1.00 42.59 736 SER A N 1
ATOM 5897 C CA . SER A 1 736 ? 25.796 16.715 5.609 1.00 42.59 736 SER A CA 1
ATOM 5898 C C . SER A 1 736 ? 27.072 15.892 5.889 1.00 42.59 736 SER A C 1
ATOM 5900 O O . SER A 1 736 ? 27.486 15.011 5.138 1.00 42.59 736 SER A O 1
ATOM 5902 N N . ALA A 1 737 ? 27.683 16.172 7.048 1.00 45.91 737 ALA A N 1
ATOM 5903 C CA . ALA A 1 737 ? 28.764 15.395 7.660 1.00 45.91 737 ALA A CA 1
ATOM 5904 C C . ALA A 1 737 ? 28.262 14.091 8.326 1.00 45.91 737 ALA A C 1
ATOM 5906 O O . ALA A 1 737 ? 29.060 13.198 8.601 1.00 45.91 737 ALA A O 1
ATOM 5907 N N . GLU A 1 738 ? 26.947 13.948 8.527 1.00 46.88 738 GLU A N 1
ATOM 5908 C CA . GLU A 1 738 ? 26.300 12.808 9.194 1.00 46.88 738 GLU A CA 1
ATOM 5909 C C . GLU A 1 738 ? 26.424 11.489 8.417 1.00 46.88 738 GLU A C 1
ATOM 5911 O O . GLU A 1 738 ? 26.654 10.444 9.028 1.00 46.88 738 GLU A O 1
ATOM 5916 N N . LYS A 1 739 ? 26.402 11.516 7.070 1.00 48.00 739 LYS A N 1
ATOM 5917 C CA . LYS A 1 739 ? 26.634 10.311 6.241 1.00 48.00 739 LYS A CA 1
ATOM 5918 C C . LYS A 1 739 ? 28.041 9.711 6.416 1.00 48.00 739 LYS A C 1
ATOM 5920 O O . LYS A 1 739 ? 28.255 8.566 6.027 1.00 48.00 739 LYS A O 1
ATOM 5925 N N . ARG A 1 740 ? 28.997 10.435 7.023 1.00 45.38 740 ARG A N 1
ATOM 5926 C CA . ARG A 1 740 ? 30.338 9.897 7.329 1.00 45.38 740 ARG A CA 1
ATOM 5927 C C . ARG A 1 740 ? 30.364 9.015 8.579 1.00 45.38 740 ARG A C 1
ATOM 5929 O O . ARG A 1 740 ? 31.276 8.205 8.695 1.00 45.38 740 ARG A O 1
ATOM 5936 N N . ALA A 1 741 ? 29.405 9.167 9.496 1.00 47.28 741 ALA A N 1
ATOM 5937 C CA . ALA A 1 741 ? 29.419 8.458 10.776 1.00 47.28 741 ALA A CA 1
ATOM 5938 C C . ALA A 1 741 ? 28.835 7.037 10.683 1.00 47.28 741 ALA A C 1
ATOM 5940 O O . ALA A 1 741 ? 29.313 6.154 11.384 1.00 47.28 741 ALA A O 1
ATOM 5941 N N . ASN A 1 742 ? 27.850 6.806 9.803 1.00 50.88 742 ASN A N 1
ATOM 5942 C CA . ASN A 1 742 ? 27.186 5.507 9.628 1.00 50.88 742 ASN A CA 1
ATOM 5943 C C . ASN A 1 742 ? 26.875 5.236 8.142 1.00 50.88 742 ASN A C 1
ATOM 5945 O O . ASN A 1 742 ? 25.762 5.510 7.684 1.00 50.88 742 ASN A O 1
ATOM 5949 N N . PRO A 1 743 ? 27.839 4.722 7.356 1.00 52.50 743 PRO A N 1
ATOM 5950 C CA . PRO A 1 743 ? 27.600 4.398 5.956 1.00 52.50 743 PRO A CA 1
ATOM 5951 C C . PRO A 1 743 ? 26.546 3.289 5.836 1.00 52.50 743 PRO A C 1
ATOM 5953 O O . PRO A 1 743 ? 26.726 2.195 6.364 1.00 52.50 743 PRO A O 1
ATOM 5956 N N . GLY A 1 744 ? 25.458 3.568 5.112 1.00 59.12 744 GLY A N 1
ATOM 5957 C CA . GLY A 1 744 ? 24.475 2.555 4.720 1.00 59.12 744 GLY A CA 1
ATOM 5958 C C . GLY A 1 744 ? 23.185 2.486 5.539 1.00 59.12 744 GLY A C 1
ATOM 5959 O O . GLY A 1 744 ? 22.370 1.601 5.307 1.00 59.12 744 GLY A O 1
ATOM 5960 N N . ILE A 1 745 ? 22.937 3.428 6.445 1.00 68.56 745 ILE A N 1
ATOM 5961 C CA . ILE A 1 745 ? 21.622 3.580 7.081 1.00 68.56 745 ILE A CA 1
ATOM 5962 C C . ILE A 1 745 ? 21.012 4.880 6.576 1.00 68.56 745 ILE A C 1
ATOM 5964 O O . ILE A 1 745 ? 21.705 5.894 6.492 1.00 68.56 745 ILE A O 1
ATOM 5968 N N . MET A 1 746 ? 19.719 4.845 6.247 1.00 80.50 746 MET A N 1
ATOM 5969 C CA . MET A 1 746 ? 18.924 6.049 5.996 1.00 80.50 746 MET A CA 1
ATOM 5970 C C . MET A 1 746 ? 19.180 7.061 7.118 1.00 80.50 746 MET A C 1
ATOM 5972 O O . MET A 1 746 ? 19.247 6.644 8.266 1.00 80.50 746 MET A O 1
ATOM 5976 N N . THR A 1 747 ? 19.361 8.345 6.838 1.00 80.62 747 THR A N 1
ATOM 5977 C CA . THR A 1 747 ? 19.588 9.408 7.839 1.00 80.62 747 THR A CA 1
ATOM 5978 C C . THR A 1 747 ? 18.300 9.766 8.586 1.00 80.62 747 THR A C 1
ATOM 5980 O O . THR A 1 747 ? 17.210 9.341 8.205 1.00 80.62 747 THR A O 1
ATOM 5983 N N . ASP A 1 748 ? 18.400 10.521 9.685 1.00 82.69 748 ASP A N 1
ATOM 5984 C CA . ASP A 1 748 ? 17.212 10.927 10.451 1.00 82.69 748 ASP A CA 1
ATOM 5985 C C . ASP A 1 748 ? 16.277 11.815 9.627 1.00 82.69 748 ASP A C 1
ATOM 5987 O O . ASP A 1 748 ? 15.060 11.703 9.769 1.00 82.69 748 ASP A O 1
ATOM 5991 N N . THR A 1 749 ? 16.847 12.648 8.755 1.00 83.19 749 THR A N 1
ATOM 5992 C CA . THR A 1 749 ? 16.117 13.503 7.813 1.00 83.19 749 THR A CA 1
ATOM 5993 C C . THR A 1 749 ? 15.456 12.693 6.703 1.00 83.19 749 THR A C 1
ATOM 5995 O O . THR A 1 749 ? 14.282 12.908 6.419 1.00 83.19 749 THR A O 1
ATOM 5998 N N . GLU A 1 750 ? 16.160 11.726 6.104 1.00 83.94 750 GLU A N 1
ATOM 5999 C CA . GLU A 1 750 ? 15.562 10.830 5.099 1.00 83.94 750 GLU A CA 1
ATOM 6000 C C . GLU A 1 750 ? 14.427 9.992 5.716 1.00 83.94 750 GLU A C 1
ATOM 6002 O O . GLU A 1 750 ? 13.370 9.837 5.108 1.00 83.94 750 GLU A O 1
ATOM 6007 N N . TRP A 1 751 ? 14.596 9.514 6.955 1.00 88.25 751 TRP A N 1
ATOM 6008 C CA . TRP A 1 751 ? 13.549 8.785 7.673 1.00 88.25 751 TRP A CA 1
ATOM 6009 C C . TRP A 1 751 ? 12.337 9.660 7.989 1.00 88.25 751 TRP A C 1
ATOM 6011 O O . TRP A 1 751 ? 11.203 9.243 7.755 1.00 88.25 751 TRP A O 1
ATOM 6021 N N . PHE A 1 752 ? 12.573 10.883 8.467 1.00 88.12 752 PHE A N 1
ATOM 6022 C CA . PHE A 1 752 ? 11.521 11.869 8.690 1.00 88.12 752 PHE A CA 1
ATOM 6023 C C . PHE A 1 752 ? 10.726 12.119 7.403 1.00 88.12 752 PHE A C 1
ATOM 6025 O O . PHE A 1 752 ? 9.504 11.978 7.412 1.00 88.12 752 PHE A O 1
ATOM 6032 N N . LYS A 1 753 ? 11.421 12.388 6.286 1.00 86.62 753 LYS A N 1
ATOM 6033 C CA . LYS A 1 753 ? 10.811 12.600 4.965 1.00 86.62 753 LYS A CA 1
ATOM 6034 C C . LYS A 1 753 ? 9.994 11.390 4.511 1.00 86.62 753 LYS A C 1
ATOM 6036 O O . LYS A 1 753 ? 8.870 11.538 4.051 1.00 86.62 753 LYS A O 1
ATOM 6041 N N . ASN A 1 754 ? 10.515 10.181 4.690 1.00 90.25 754 ASN A N 1
ATOM 6042 C CA . ASN A 1 754 ? 9.773 8.973 4.352 1.00 90.25 754 ASN A CA 1
ATOM 6043 C C . ASN A 1 754 ? 8.455 8.879 5.147 1.00 90.25 754 ASN A C 1
ATOM 6045 O O . ASN A 1 754 ? 7.398 8.604 4.581 1.00 90.25 754 ASN A O 1
ATOM 6049 N N . ARG A 1 755 ? 8.499 9.144 6.460 1.00 92.38 755 ARG A N 1
ATOM 6050 C CA . ARG A 1 755 ? 7.323 9.049 7.337 1.00 92.38 755 ARG A CA 1
ATOM 6051 C C . ARG A 1 755 ? 6.292 10.118 7.093 1.00 92.38 755 ARG A C 1
ATOM 6053 O O . ARG A 1 755 ? 5.112 9.795 7.001 1.00 92.38 755 ARG A O 1
ATOM 6060 N N . ILE A 1 756 ? 6.717 11.359 6.957 1.00 90.69 756 ILE A N 1
ATOM 6061 C CA . ILE A 1 756 ? 5.790 12.451 6.705 1.00 90.69 756 ILE A CA 1
ATOM 6062 C C . ILE A 1 756 ? 5.115 12.303 5.333 1.00 90.69 756 ILE A C 1
ATOM 6064 O O . ILE A 1 756 ? 3.914 12.514 5.251 1.00 90.69 756 ILE A O 1
ATOM 6068 N N . THR A 1 757 ? 5.803 11.801 4.296 1.00 92.38 757 THR A N 1
ATOM 6069 C CA . THR A 1 757 ? 5.171 11.475 3.002 1.00 92.38 757 THR A CA 1
ATOM 6070 C C . THR A 1 757 ? 4.094 10.391 3.136 1.00 92.38 757 THR A C 1
ATOM 6072 O O . THR A 1 757 ? 3.012 10.540 2.567 1.00 92.38 757 THR A O 1
ATOM 6075 N N . VAL A 1 758 ? 4.344 9.325 3.913 1.00 95.69 758 VAL A N 1
ATOM 6076 C CA . VAL A 1 758 ? 3.326 8.292 4.204 1.00 95.69 758 VAL A CA 1
ATOM 6077 C C . VAL A 1 758 ? 2.108 8.910 4.893 1.00 95.69 758 VAL A C 1
ATOM 6079 O O . VAL A 1 758 ? 0.975 8.654 4.483 1.00 95.69 758 VAL A O 1
ATOM 6082 N N . LEU A 1 759 ? 2.334 9.721 5.931 1.00 95.56 759 LEU A N 1
ATOM 6083 C CA . LEU A 1 759 ? 1.251 10.308 6.718 1.00 95.56 759 LEU A CA 1
ATOM 6084 C C . LEU A 1 759 ? 0.457 11.363 5.942 1.00 95.56 759 LEU A C 1
ATOM 6086 O O . LEU A 1 759 ? -0.765 11.358 6.030 1.00 95.56 759 LEU A O 1
ATOM 6090 N N . LEU A 1 760 ? 1.114 12.198 5.134 1.00 94.19 760 LEU A N 1
ATOM 6091 C CA . LEU A 1 760 ? 0.449 13.148 4.237 1.00 94.19 760 LEU A CA 1
ATOM 6092 C C . LEU A 1 760 ? -0.423 12.421 3.210 1.00 94.19 760 LEU A C 1
ATOM 6094 O O . LEU A 1 760 ? -1.567 12.807 2.985 1.00 94.19 760 LEU A O 1
ATOM 6098 N N . GLY A 1 761 ? 0.083 11.330 2.626 1.00 95.50 761 GLY A N 1
ATOM 6099 C CA . GLY A 1 761 ? -0.713 10.477 1.746 1.00 95.50 761 GLY A CA 1
ATOM 6100 C C . GLY A 1 761 ? -1.965 9.936 2.447 1.00 95.50 761 GLY A C 1
ATOM 6101 O O . GLY A 1 761 ? -3.060 9.997 1.890 1.00 95.50 761 GLY A O 1
ATOM 6102 N N . GLN A 1 762 ? -1.828 9.460 3.689 1.00 96.69 762 GLN A N 1
ATOM 6103 C CA . GLN A 1 762 ? -2.954 8.971 4.488 1.00 96.69 762 GLN A CA 1
ATOM 6104 C C . GLN A 1 762 ? -3.957 10.084 4.850 1.00 96.69 762 GLN A C 1
ATOM 6106 O O . GLN A 1 762 ? -5.162 9.860 4.730 1.00 96.69 762 GLN A O 1
ATOM 6111 N N . ASP A 1 763 ? -3.484 11.267 5.244 1.00 96.06 763 ASP A N 1
ATOM 6112 C CA . ASP A 1 763 ? -4.305 12.444 5.568 1.00 96.06 763 ASP A CA 1
ATOM 6113 C C . ASP A 1 763 ? -5.128 12.911 4.361 1.00 96.06 763 ASP A C 1
ATOM 6115 O O . ASP A 1 763 ? -6.328 13.167 4.477 1.00 96.06 763 ASP A O 1
ATOM 6119 N N . VAL A 1 764 ? -4.521 12.932 3.169 1.00 95.75 764 VAL A N 1
ATOM 6120 C CA . VAL A 1 764 ? -5.224 13.258 1.922 1.00 95.75 764 VAL A CA 1
ATOM 6121 C C . VAL A 1 764 ? -6.310 12.233 1.603 1.00 95.75 764 VAL A C 1
ATOM 6123 O O . VAL A 1 764 ? -7.432 12.616 1.264 1.00 95.75 764 VAL A O 1
ATOM 6126 N N . LEU A 1 765 ? -6.002 10.938 1.716 1.00 97.75 765 LEU A N 1
ATOM 6127 C CA . LEU A 1 765 ? -6.978 9.874 1.475 1.00 97.75 765 LEU A CA 1
ATOM 6128 C C . LEU A 1 765 ? -8.168 9.981 2.442 1.00 97.75 765 LEU A C 1
ATOM 6130 O O . LEU A 1 765 ? -9.318 9.878 2.012 1.00 97.75 765 LEU A O 1
ATOM 6134 N N . LEU A 1 766 ? -7.902 10.228 3.730 1.00 97.62 766 LEU A N 1
ATOM 6135 C CA . LEU A 1 766 ? -8.934 10.437 4.748 1.00 97.62 766 LEU A CA 1
ATOM 6136 C C . LEU A 1 766 ? -9.774 11.680 4.437 1.00 97.62 766 LEU A C 1
ATOM 6138 O O . LEU A 1 766 ? -10.996 11.581 4.383 1.00 97.62 766 LEU A O 1
ATOM 6142 N N . THR A 1 767 ? -9.141 12.814 4.141 1.00 96.38 767 THR A N 1
ATOM 6143 C CA . THR A 1 767 ? -9.830 14.075 3.819 1.00 96.38 767 THR A CA 1
ATOM 6144 C C . THR A 1 767 ? -10.739 13.930 2.594 1.00 96.38 767 THR A C 1
ATOM 6146 O O . THR A 1 767 ? -11.900 14.345 2.618 1.00 96.38 767 THR A O 1
ATOM 6149 N N . ALA A 1 768 ? -10.252 13.281 1.530 1.00 96.94 768 ALA A N 1
ATOM 6150 C CA . ALA A 1 768 ? -11.048 12.994 0.339 1.00 96.94 768 ALA A CA 1
ATOM 6151 C C . ALA A 1 768 ? -12.233 12.065 0.652 1.00 96.94 768 ALA A C 1
ATOM 6153 O O . ALA A 1 768 ? -13.355 12.326 0.214 1.00 96.94 768 ALA A O 1
ATOM 6154 N N . ALA A 1 769 ? -12.012 11.011 1.443 1.00 97.31 769 ALA A N 1
ATOM 6155 C CA . ALA A 1 769 ? -13.073 10.098 1.850 1.00 97.31 769 ALA A CA 1
ATOM 6156 C C . ALA A 1 769 ? -14.120 10.765 2.752 1.00 97.31 769 ALA A C 1
ATOM 6158 O O . ALA A 1 769 ? -15.298 10.453 2.611 1.00 97.31 769 ALA A O 1
ATOM 6159 N N . VAL A 1 770 ? -13.743 11.711 3.617 1.00 96.12 770 VAL A N 1
ATOM 6160 C CA . VAL A 1 770 ? -14.696 12.498 4.420 1.00 96.12 770 VAL A CA 1
ATOM 6161 C C . VAL A 1 770 ? -15.575 13.372 3.532 1.00 96.12 770 VAL A C 1
ATOM 6163 O O . VAL A 1 770 ? -16.796 13.366 3.693 1.00 96.12 770 VAL A O 1
ATOM 6166 N N . ALA A 1 771 ? -14.997 14.058 2.542 1.00 96.19 771 ALA A N 1
ATOM 6167 C CA . ALA A 1 771 ? -15.776 14.835 1.575 1.00 96.19 771 ALA A CA 1
ATOM 6168 C C . ALA A 1 771 ? -16.756 13.947 0.781 1.00 96.19 771 ALA A C 1
ATOM 6170 O O . ALA A 1 771 ? -17.922 14.301 0.591 1.00 96.19 771 ALA A O 1
ATOM 6171 N N . MET A 1 772 ? -16.318 12.750 0.376 1.00 96.12 772 MET A N 1
ATOM 6172 C CA . MET A 1 772 ? -17.178 11.749 -0.263 1.00 96.12 772 MET A CA 1
ATOM 6173 C C . MET A 1 772 ? -18.299 11.268 0.668 1.00 96.12 772 MET A C 1
ATOM 6175 O O . MET A 1 772 ? -19.464 11.246 0.270 1.00 96.12 772 MET A O 1
ATOM 6179 N N . ALA A 1 773 ? -17.963 10.925 1.911 1.00 94.38 773 ALA A N 1
ATOM 6180 C CA . ALA A 1 773 ? -18.898 10.434 2.914 1.00 94.38 773 ALA A CA 1
ATOM 6181 C C . ALA A 1 773 ? -19.904 11.505 3.350 1.00 94.38 773 ALA A C 1
ATOM 6183 O O . ALA A 1 773 ? -21.018 11.175 3.733 1.00 94.38 773 ALA A O 1
ATOM 6184 N N . ASN A 1 774 ? -19.569 12.791 3.273 1.00 91.62 774 ASN A N 1
ATOM 6185 C CA . ASN A 1 774 ? -20.508 13.871 3.575 1.00 91.62 774 ASN A CA 1
ATOM 6186 C C . ASN A 1 774 ? -21.389 14.266 2.379 1.00 91.62 774 ASN A C 1
ATOM 6188 O O . ASN A 1 774 ? -22.440 14.879 2.573 1.00 91.62 774 ASN A O 1
ATOM 6192 N N . SER A 1 775 ? -21.044 13.844 1.159 1.00 93.19 775 SER A N 1
ATOM 6193 C CA . SER A 1 775 ? -21.876 14.048 -0.028 1.00 93.19 775 SER A CA 1
ATOM 6194 C C . SER A 1 775 ? -23.022 13.032 -0.094 1.00 93.19 775 SER A C 1
ATOM 6196 O O . SER A 1 775 ? -22.850 11.880 -0.497 1.00 93.19 775 SER A O 1
ATOM 6198 N N . SER A 1 776 ? -24.237 13.469 0.251 1.00 90.62 776 SER A N 1
ATOM 6199 C CA . SER A 1 776 ? -25.446 12.631 0.179 1.00 90.62 776 SER A CA 1
ATOM 6200 C C . SER A 1 776 ? -25.742 12.132 -1.240 1.00 90.62 776 SER A C 1
ATOM 6202 O O . SER A 1 776 ? -26.144 10.982 -1.422 1.00 90.62 776 SER A O 1
ATOM 6204 N N . GLN A 1 777 ? -25.490 12.966 -2.256 1.00 91.81 777 GLN A N 1
ATOM 6205 C CA . GLN A 1 777 ? -25.635 12.587 -3.664 1.00 91.81 777 GLN A CA 1
ATOM 6206 C C . GLN A 1 777 ? -24.670 11.460 -4.041 1.00 91.81 777 GLN A C 1
ATOM 6208 O O . GLN A 1 777 ? -25.066 10.515 -4.726 1.00 91.81 777 GLN A O 1
ATOM 6213 N N . PHE A 1 778 ? -23.417 11.539 -3.580 1.00 94.06 778 PHE A N 1
ATOM 6214 C CA . PHE A 1 778 ? -22.434 10.503 -3.865 1.00 94.06 778 PHE A CA 1
ATOM 6215 C C . PHE A 1 778 ? -22.760 9.201 -3.134 1.00 94.06 778 PHE A C 1
ATOM 6217 O O . PHE A 1 778 ? -22.814 8.155 -3.780 1.00 94.06 778 PHE A O 1
ATOM 6224 N N . GLN A 1 779 ? -23.077 9.258 -1.836 1.00 91.75 779 GLN A N 1
ATOM 6225 C CA . GLN A 1 779 ? -23.497 8.081 -1.070 1.00 91.75 779 GLN A CA 1
ATOM 6226 C C . GLN A 1 779 ? -24.652 7.337 -1.757 1.00 91.75 779 GLN A C 1
ATOM 6228 O O . GLN A 1 779 ? -24.557 6.130 -2.002 1.00 91.75 779 GLN A O 1
ATOM 6233 N N . ALA A 1 780 ? -25.702 8.062 -2.159 1.00 90.50 780 ALA A N 1
ATOM 6234 C CA . ALA A 1 780 ? -26.832 7.483 -2.882 1.00 90.50 780 ALA A CA 1
ATOM 6235 C C . ALA A 1 780 ? -26.389 6.786 -4.182 1.00 90.50 780 ALA A C 1
ATOM 6237 O O . ALA A 1 780 ? -26.824 5.670 -4.464 1.00 90.50 780 ALA A O 1
ATOM 6238 N N . SER A 1 781 ? -25.454 7.386 -4.927 1.00 92.12 781 SER A N 1
ATOM 6239 C CA . SER A 1 781 ? -24.918 6.814 -6.172 1.00 92.12 781 SER A CA 1
ATOM 6240 C C . SER A 1 781 ? -24.084 5.540 -5.985 1.00 92.12 781 SER A C 1
ATOM 6242 O O . SER A 1 781 ? -23.805 4.854 -6.960 1.00 92.12 781 SER A O 1
ATOM 6244 N N . THR A 1 782 ? -23.693 5.194 -4.753 1.00 93.12 782 THR A N 1
ATOM 6245 C CA . THR A 1 782 ? -22.877 3.999 -4.446 1.00 93.12 782 THR A CA 1
ATOM 6246 C C . THR A 1 782 ? -23.681 2.860 -3.816 1.00 93.12 782 THR A C 1
ATOM 6248 O O . THR A 1 782 ? -23.181 1.745 -3.698 1.00 93.12 782 THR A O 1
ATOM 6251 N N . THR A 1 783 ? -24.951 3.096 -3.460 1.00 89.31 783 THR A N 1
ATOM 6252 C CA . THR A 1 783 ? -25.805 2.114 -2.756 1.00 89.31 783 THR A CA 1
ATOM 6253 C C . THR A 1 783 ? -26.028 0.831 -3.569 1.00 89.31 783 THR A C 1
ATOM 6255 O O . THR A 1 783 ? -26.216 -0.248 -3.018 1.00 89.31 783 THR A O 1
ATOM 6258 N N . TRP A 1 784 ? -25.951 0.905 -4.898 1.00 89.44 784 TRP A N 1
ATOM 6259 C CA . TRP A 1 784 ? -26.060 -0.269 -5.767 1.00 89.44 784 TRP A CA 1
ATOM 6260 C C . TRP A 1 784 ? -24.951 -1.313 -5.523 1.00 89.44 784 TRP A C 1
ATOM 6262 O O . TRP A 1 784 ? -25.177 -2.502 -5.754 1.00 89.44 784 TRP A O 1
ATOM 6272 N N . LEU A 1 785 ? -23.781 -0.903 -5.010 1.00 87.94 785 LEU A N 1
ATOM 6273 C CA . LEU A 1 785 ? -22.658 -1.802 -4.727 1.00 87.94 785 LEU A CA 1
ATOM 6274 C C . LEU A 1 785 ? -22.976 -2.838 -3.646 1.00 87.94 785 LEU A C 1
ATOM 6276 O O . LEU A 1 785 ? -22.293 -3.853 -3.582 1.00 87.94 785 LEU A O 1
ATOM 6280 N N . THR A 1 786 ? -23.995 -2.627 -2.812 1.00 84.06 786 THR A N 1
ATOM 6281 C CA . THR A 1 786 ? -24.400 -3.610 -1.793 1.00 84.06 786 THR A CA 1
ATOM 6282 C C . THR A 1 786 ? -25.509 -4.543 -2.253 1.00 84.06 786 THR A C 1
ATOM 6284 O O . THR A 1 786 ? -25.652 -5.626 -1.700 1.00 84.06 786 THR A O 1
ATOM 6287 N N . ASN A 1 787 ? -26.295 -4.135 -3.252 1.00 81.75 787 ASN A N 1
ATOM 6288 C CA . ASN A 1 787 ? -27.581 -4.762 -3.574 1.00 81.75 787 ASN A CA 1
ATOM 6289 C C . ASN A 1 787 ? -27.567 -5.519 -4.912 1.00 81.75 787 ASN A C 1
ATOM 6291 O O . ASN A 1 787 ? -28.625 -5.799 -5.468 1.00 81.75 787 ASN A O 1
ATOM 6295 N N . HIS A 1 788 ? -26.388 -5.814 -5.463 1.00 83.94 788 HIS A N 1
ATOM 6296 C CA . HIS A 1 788 ? -26.249 -6.502 -6.745 1.00 83.94 788 HIS A CA 1
ATOM 6297 C C . HIS A 1 788 ? -25.959 -7.999 -6.558 1.00 83.94 788 HIS A C 1
ATOM 6299 O O . HIS A 1 788 ? -25.295 -8.416 -5.608 1.00 83.94 788 HIS A O 1
ATOM 6305 N N . GLU A 1 789 ? -26.416 -8.816 -7.505 1.00 85.25 789 GLU A N 1
ATOM 6306 C CA . GLU A 1 789 ? -26.310 -10.278 -7.415 1.00 85.25 789 GLU A CA 1
ATOM 6307 C C . GLU A 1 789 ? -24.869 -10.782 -7.612 1.00 85.25 789 GLU A C 1
ATOM 6309 O O . GLU A 1 789 ? -24.403 -11.619 -6.842 1.00 85.25 789 GLU A O 1
ATOM 6314 N N . ASP A 1 790 ? -24.140 -10.226 -8.584 1.00 85.31 790 ASP A N 1
ATOM 6315 C CA . ASP A 1 790 ? -22.804 -10.676 -9.010 1.00 85.31 790 ASP A CA 1
ATOM 6316 C C . ASP A 1 790 ? -21.663 -10.251 -8.066 1.00 85.31 790 ASP A C 1
ATOM 6318 O O . ASP A 1 790 ? -21.114 -9.170 -8.213 1.00 85.31 790 ASP A O 1
ATOM 6322 N N . GLU A 1 791 ? -21.229 -11.121 -7.154 1.00 83.38 791 GLU A N 1
ATOM 6323 C CA . GLU A 1 791 ? -20.139 -10.857 -6.192 1.00 83.38 791 GLU A CA 1
ATOM 6324 C C . GLU A 1 791 ? -18.809 -10.363 -6.777 1.00 83.38 791 GLU A C 1
ATOM 6326 O O . GLU A 1 791 ? -18.026 -9.728 -6.065 1.00 83.38 791 GLU A O 1
ATOM 6331 N N . THR A 1 792 ? -18.547 -10.586 -8.068 1.00 81.88 792 THR A N 1
ATOM 6332 C CA . THR A 1 792 ? -17.338 -10.059 -8.715 1.00 81.88 792 THR A CA 1
ATOM 6333 C C . THR A 1 792 ? -17.347 -8.538 -8.804 1.00 81.88 792 THR A C 1
ATOM 6335 O O . THR A 1 792 ? -16.290 -7.926 -8.902 1.00 81.88 792 THR A O 1
ATOM 6338 N N . MET A 1 793 ? -18.512 -7.905 -8.708 1.00 85.50 793 MET A N 1
ATOM 6339 C CA . MET A 1 793 ? -18.674 -6.459 -8.816 1.00 85.50 793 MET A CA 1
ATOM 6340 C C . MET A 1 793 ? -18.364 -5.713 -7.509 1.00 85.50 793 MET A C 1
ATOM 6342 O O . MET A 1 793 ? -18.064 -4.519 -7.554 1.00 85.50 793 MET A O 1
ATOM 6346 N N . ASP A 1 794 ? -18.309 -6.401 -6.362 1.00 88.25 794 ASP A N 1
ATOM 6347 C CA . ASP A 1 794 ? -17.805 -5.837 -5.099 1.00 88.25 794 ASP A CA 1
ATOM 6348 C C . ASP A 1 794 ? -16.394 -5.245 -5.273 1.00 88.25 794 ASP A C 1
ATOM 6350 O O . ASP A 1 794 ? -16.042 -4.231 -4.663 1.00 88.25 794 ASP A O 1
ATOM 6354 N N . ARG A 1 795 ? -15.610 -5.851 -6.175 1.00 88.81 795 ARG A N 1
ATOM 6355 C CA . ARG A 1 795 ? -14.228 -5.490 -6.490 1.00 88.81 795 ARG A CA 1
ATOM 6356 C C . ARG A 1 795 ? -14.066 -4.041 -6.959 1.00 88.81 795 ARG A C 1
ATOM 6358 O O . ARG A 1 795 ? -12.980 -3.484 -6.860 1.00 88.81 795 ARG A O 1
ATOM 6365 N N . LEU A 1 796 ? -15.125 -3.413 -7.479 1.00 89.44 796 LEU A N 1
ATOM 6366 C CA . LEU A 1 796 ? -15.078 -2.032 -7.972 1.00 89.44 796 LEU A CA 1
ATOM 6367 C C . LEU A 1 796 ? -14.688 -1.035 -6.873 1.00 89.44 796 LEU A C 1
ATOM 6369 O O . LEU A 1 796 ? -14.106 0.005 -7.173 1.00 89.44 796 LEU A O 1
ATOM 6373 N N . LYS A 1 797 ? -14.929 -1.386 -5.602 1.00 92.06 797 LYS A N 1
ATOM 6374 C CA . LYS A 1 797 ? -14.446 -0.636 -4.433 1.00 92.06 797 LYS A CA 1
ATOM 6375 C C . LYS A 1 797 ? -12.917 -0.570 -4.374 1.00 92.06 797 LYS A C 1
ATOM 6377 O O . LYS A 1 797 ? -12.376 0.376 -3.821 1.00 92.06 797 LYS A O 1
ATOM 6382 N N . LEU A 1 798 ? -12.224 -1.554 -4.944 1.00 91.56 798 LEU A N 1
ATOM 6383 C CA . LEU A 1 798 ? -10.761 -1.655 -4.980 1.00 91.56 798 LEU A CA 1
ATOM 6384 C C . LEU A 1 798 ? -10.155 -0.925 -6.190 1.00 91.56 798 LEU A C 1
ATOM 6386 O O . LEU A 1 798 ? -8.959 -1.042 -6.443 1.00 91.56 798 LEU A O 1
ATOM 6390 N N . GLY A 1 799 ? -10.985 -0.241 -6.984 1.00 83.25 799 GLY A N 1
ATOM 6391 C CA . GLY A 1 799 ? -10.595 0.296 -8.278 1.00 83.25 799 GLY A CA 1
ATOM 6392 C C . GLY A 1 799 ? -9.509 1.367 -8.222 1.00 83.25 799 GLY A C 1
ATOM 6393 O O . GLY A 1 799 ? -9.404 2.140 -7.270 1.00 83.25 799 GLY A O 1
ATOM 6394 N N . GLY A 1 800 ? -8.735 1.427 -9.302 1.00 87.69 800 GLY A N 1
ATOM 6395 C CA . GLY A 1 800 ? -7.727 2.448 -9.555 1.00 87.69 800 GLY A CA 1
ATOM 6396 C C . GLY A 1 800 ? -7.654 2.797 -11.038 1.00 87.69 800 GLY A C 1
ATOM 6397 O O . GLY A 1 800 ? -8.464 2.334 -11.848 1.00 87.69 800 GLY A O 1
ATOM 6398 N N . ILE A 1 801 ? -6.688 3.633 -11.399 1.00 89.94 801 ILE A N 1
ATOM 6399 C CA . ILE A 1 801 ? -6.533 4.099 -12.779 1.00 89.94 801 ILE A CA 1
ATOM 6400 C C . ILE A 1 801 ? -6.062 2.985 -13.722 1.00 89.94 801 ILE A C 1
ATOM 6402 O O . ILE A 1 801 ? -5.352 2.053 -13.335 1.00 89.94 801 ILE A O 1
ATOM 6406 N N . HIS A 1 802 ? -6.371 3.138 -15.011 1.00 86.44 802 HIS A N 1
ATOM 6407 C CA . HIS A 1 802 ? -5.598 2.459 -16.052 1.00 86.44 802 HIS A CA 1
ATOM 6408 C C . HIS A 1 802 ? -4.232 3.122 -16.131 1.00 86.44 802 HIS A C 1
ATOM 6410 O O . HIS A 1 802 ? -4.148 4.307 -16.442 1.00 86.44 802 HIS A O 1
ATOM 6416 N N . ARG A 1 803 ? -3.163 2.379 -15.851 1.00 86.56 803 ARG A N 1
ATOM 6417 C CA . ARG A 1 803 ? -1.806 2.931 -15.841 1.00 86.56 803 ARG A CA 1
ATOM 6418 C C . ARG A 1 803 ? -1.296 3.120 -17.261 1.00 86.56 803 ARG A C 1
ATOM 6420 O O . ARG A 1 803 ? -1.263 2.175 -18.047 1.00 86.56 803 ARG A O 1
ATOM 6427 N N . ALA A 1 804 ? -0.794 4.311 -17.564 1.00 88.38 804 ALA A N 1
ATOM 6428 C CA . ALA A 1 804 ? 0.040 4.522 -18.742 1.00 88.38 804 ALA A CA 1
ATOM 6429 C C . ALA A 1 804 ? 1.451 3.931 -18.563 1.00 88.38 804 ALA A C 1
ATOM 6431 O O . ALA A 1 804 ? 2.195 3.840 -19.537 1.00 88.38 804 ALA A O 1
ATOM 6432 N N . GLN A 1 805 ? 1.806 3.500 -17.345 1.00 88.00 805 GLN A N 1
ATOM 6433 C CA . GLN A 1 805 ? 3.045 2.790 -17.034 1.00 88.00 805 GLN A CA 1
ATOM 6434 C C . GLN A 1 805 ? 3.200 1.546 -17.938 1.00 88.00 805 GLN A C 1
ATOM 6436 O O . GLN A 1 805 ? 2.378 0.623 -17.865 1.00 88.00 805 GLN A O 1
ATOM 6441 N N . PRO A 1 806 ? 4.234 1.501 -18.795 1.00 80.50 806 PRO A N 1
ATOM 6442 C CA . PRO A 1 806 ? 4.572 0.350 -19.627 1.00 80.50 806 PRO A CA 1
ATOM 6443 C C . PRO A 1 806 ? 4.719 -0.956 -18.853 1.00 80.50 806 PRO A C 1
ATOM 6445 O O . PRO A 1 806 ? 5.398 -0.956 -17.839 1.00 80.50 806 PRO A O 1
ATOM 6448 N N . PHE A 1 807 ? 4.161 -2.074 -19.326 1.00 74.06 807 PHE A N 1
ATOM 6449 C CA . PHE A 1 807 ? 4.385 -3.407 -18.731 1.00 74.06 807 PHE A CA 1
ATOM 6450 C C . PHE A 1 807 ? 4.167 -3.456 -17.209 1.00 74.06 807 PHE A C 1
ATOM 6452 O O . PHE A 1 807 ? 4.755 -4.267 -16.498 1.00 74.06 807 PHE A O 1
ATOM 6459 N N . SER A 1 808 ? 3.324 -2.553 -16.704 1.00 63.97 808 SER A N 1
ATOM 6460 C CA . SER A 1 808 ? 3.049 -2.384 -15.275 1.00 63.97 808 SER A CA 1
ATOM 6461 C C . SER A 1 808 ? 2.128 -3.461 -14.735 1.00 63.97 808 SER A C 1
ATOM 6463 O O . SER A 1 808 ? 2.132 -3.761 -13.541 1.00 63.97 808 SER A O 1
ATOM 6465 N N . HIS A 1 809 ? 1.366 -4.067 -15.637 1.00 62.00 809 HIS A N 1
ATOM 6466 C CA . HIS A 1 809 ? 0.629 -5.277 -15.385 1.00 62.00 809 HIS A CA 1
ATOM 6467 C C . HIS A 1 809 ? 1.525 -6.461 -15.723 1.00 62.00 809 HIS A C 1
ATOM 6469 O O . HIS A 1 809 ? 1.991 -6.621 -16.851 1.00 62.00 809 HIS A O 1
ATOM 6475 N N . HIS A 1 810 ? 1.653 -7.365 -14.763 1.00 50.50 810 HIS A N 1
ATOM 6476 C CA . HIS A 1 810 ? 2.229 -8.696 -14.966 1.00 50.50 810 HIS A CA 1
ATOM 6477 C C . HIS A 1 810 ? 1.566 -9.444 -16.147 1.00 50.50 810 HIS A C 1
ATOM 6479 O O . HIS A 1 810 ? 2.169 -10.289 -16.795 1.00 50.50 810 HIS A O 1
ATOM 6485 N N . PHE A 1 811 ? 0.331 -9.041 -16.457 1.00 42.00 811 PHE A N 1
ATOM 6486 C CA . PHE A 1 811 ? -0.589 -9.511 -17.484 1.00 42.00 811 PHE A CA 1
ATOM 6487 C C . PHE A 1 811 ? -0.394 -8.895 -18.883 1.00 42.00 811 PHE A C 1
ATOM 6489 O O . PHE A 1 811 ? -1.168 -9.180 -19.794 1.00 42.00 811 PHE A O 1
ATOM 6496 N N . GLU A 1 812 ? 0.587 -8.019 -19.096 1.00 47.62 812 GLU A N 1
ATOM 6497 C CA . GLU A 1 812 ? 0.871 -7.534 -20.447 1.00 47.62 812 GLU A CA 1
ATOM 6498 C C . GLU A 1 812 ? 1.723 -8.557 -21.201 1.00 47.62 812 GLU A C 1
ATOM 6500 O O . GLU A 1 812 ? 2.863 -8.838 -20.831 1.00 47.62 812 GLU A O 1
ATOM 6505 N N . LYS A 1 813 ? 1.160 -9.144 -22.268 1.00 47.75 813 LYS A N 1
ATOM 6506 C CA . LYS A 1 813 ? 1.868 -10.091 -23.139 1.00 47.75 813 LYS A CA 1
ATOM 6507 C C . LYS A 1 813 ? 2.992 -9.373 -23.894 1.00 47.75 813 LYS A C 1
ATOM 6509 O O . LYS A 1 813 ? 2.817 -8.930 -25.025 1.00 47.75 813 LYS A O 1
ATOM 6514 N N . GLY A 1 814 ? 4.161 -9.280 -23.272 1.00 48.19 814 GLY A N 1
ATOM 6515 C CA . GLY A 1 814 ? 5.399 -8.915 -23.947 1.00 48.19 814 GLY A CA 1
ATOM 6516 C C . GLY A 1 814 ? 5.925 -10.052 -24.828 1.00 48.19 814 GLY A C 1
ATOM 6517 O O . GLY A 1 814 ? 5.517 -11.213 -24.724 1.00 48.19 814 GLY A O 1
ATOM 6518 N N . ALA A 1 815 ? 6.883 -9.744 -25.702 1.00 52.97 815 ALA A N 1
ATOM 6519 C CA . ALA A 1 815 ? 7.765 -10.778 -26.232 1.00 52.97 815 ALA A CA 1
ATOM 6520 C C . ALA A 1 815 ? 8.462 -11.479 -25.049 1.00 52.97 815 ALA A C 1
ATOM 6522 O O . ALA A 1 815 ? 8.849 -10.816 -24.103 1.00 52.97 815 ALA A O 1
ATOM 6523 N N . TYR A 1 816 ? 8.658 -12.799 -25.101 1.00 65.44 816 TYR A N 1
ATOM 6524 C CA . TYR A 1 816 ? 9.162 -13.639 -23.996 1.00 65.44 816 TYR A CA 1
ATOM 6525 C C . TYR A 1 816 ? 10.311 -13.043 -23.142 1.00 65.44 816 TYR A C 1
ATOM 6527 O O . TYR A 1 816 ? 10.336 -13.248 -21.934 1.00 65.44 816 TYR A O 1
ATOM 6535 N N . HIS A 1 817 ? 11.230 -12.278 -23.740 1.00 73.44 817 HIS A N 1
ATOM 6536 C CA . HIS A 1 817 ? 12.348 -11.628 -23.038 1.00 73.44 817 HIS A CA 1
ATOM 6537 C C . HIS A 1 817 ? 11.918 -10.392 -22.219 1.00 73.44 817 HIS A C 1
ATOM 6539 O O . HIS A 1 817 ? 12.459 -10.148 -21.142 1.00 73.44 817 HIS A O 1
ATOM 6545 N N . GLN A 1 818 ? 10.886 -9.671 -22.670 1.00 73.81 818 GLN A N 1
ATOM 6546 C CA . GLN A 1 818 ? 10.331 -8.471 -22.030 1.00 73.81 818 GLN A CA 1
ATOM 6547 C C . GLN A 1 818 ? 9.692 -8.751 -20.665 1.00 73.81 818 GLN A C 1
ATOM 6549 O O . GLN A 1 818 ? 9.532 -7.828 -19.878 1.00 73.81 818 GLN A O 1
ATOM 6554 N N . TYR A 1 819 ? 9.375 -10.010 -20.336 1.00 74.00 819 TYR A N 1
ATOM 6555 C CA . TYR A 1 819 ? 8.957 -10.387 -18.978 1.00 74.00 819 TYR A CA 1
ATOM 6556 C C . TYR A 1 819 ? 10.076 -10.220 -17.940 1.00 74.00 819 TYR A C 1
ATOM 6558 O O . TYR A 1 819 ? 9.802 -10.069 -16.753 1.00 74.00 819 TYR A O 1
ATOM 6566 N N . PHE A 1 820 ? 11.339 -10.268 -18.368 1.00 81.88 820 PHE A N 1
ATOM 6567 C CA . PHE A 1 820 ? 12.491 -10.332 -17.466 1.00 81.88 820 PHE A CA 1
ATOM 6568 C C . PHE A 1 820 ? 13.333 -9.055 -17.462 1.00 81.88 820 PHE A C 1
ATOM 6570 O O . PHE A 1 820 ? 14.016 -8.773 -16.471 1.00 81.88 820 PHE A O 1
ATOM 6577 N N . VAL A 1 821 ? 13.292 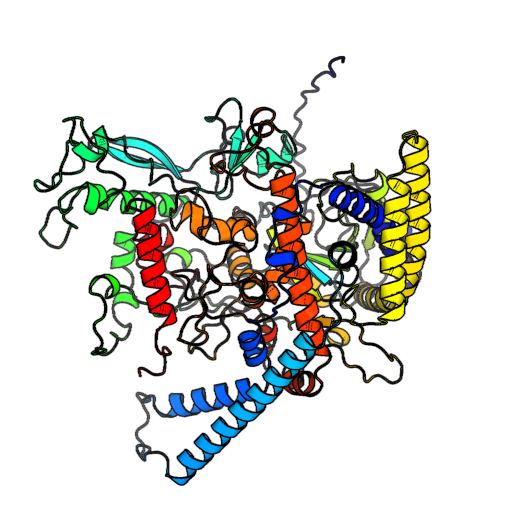-8.285 -18.548 1.00 86.31 821 VAL A N 1
ATOM 6578 C CA . VAL A 1 821 ? 14.050 -7.043 -18.704 1.00 86.31 821 VAL A CA 1
ATOM 6579 C C . VAL A 1 821 ? 13.381 -6.131 -19.727 1.00 86.31 821 VAL A C 1
ATOM 6581 O O . VAL A 1 821 ? 12.858 -6.606 -20.733 1.00 86.31 821 VAL A O 1
ATOM 6584 N N . ALA A 1 822 ? 13.405 -4.822 -19.484 1.00 87.00 822 ALA A N 1
ATOM 6585 C CA . ALA A 1 822 ? 12.854 -3.849 -20.413 1.00 87.00 822 ALA A CA 1
ATOM 6586 C C . ALA A 1 822 ? 13.682 -3.735 -21.704 1.00 87.00 822 ALA A C 1
ATOM 6588 O O . ALA A 1 822 ? 14.914 -3.769 -21.685 1.00 87.00 822 ALA A O 1
ATOM 6589 N N . ASP A 1 823 ? 13.006 -3.487 -22.827 1.00 83.06 823 ASP A N 1
ATOM 6590 C CA . ASP A 1 823 ? 13.646 -3.337 -24.142 1.00 83.06 823 ASP A CA 1
ATOM 6591 C C . ASP A 1 823 ? 14.640 -2.171 -24.212 1.00 83.06 823 ASP A C 1
ATOM 6593 O O . ASP A 1 823 ? 15.504 -2.164 -25.081 1.00 83.06 823 ASP A O 1
ATOM 6597 N N . TRP A 1 824 ? 14.536 -1.177 -23.329 1.00 88.75 824 TRP A N 1
ATOM 6598 C CA . TRP A 1 824 ? 15.459 -0.040 -23.267 1.00 88.75 824 TRP A CA 1
ATOM 6599 C C . TRP A 1 824 ? 16.654 -0.268 -22.333 1.00 88.75 824 TRP A C 1
ATOM 6601 O O . TRP A 1 824 ? 17.546 0.576 -22.286 1.00 88.75 824 TRP A O 1
ATOM 6611 N N . ALA A 1 825 ? 16.721 -1.381 -21.594 1.00 90.56 825 ALA A N 1
ATOM 6612 C CA . ALA A 1 825 ? 17.714 -1.582 -20.531 1.00 90.56 825 ALA A CA 1
ATOM 6613 C C . ALA A 1 825 ? 19.181 -1.504 -21.008 1.00 90.56 825 ALA A C 1
ATOM 6615 O O . ALA A 1 825 ? 20.070 -1.161 -20.227 1.00 90.56 825 ALA A O 1
ATOM 6616 N N . PHE A 1 826 ? 19.446 -1.775 -22.291 1.00 89.31 826 PHE A N 1
ATOM 6617 C CA . PHE A 1 826 ? 20.784 -1.683 -22.886 1.00 89.31 826 PHE A CA 1
ATOM 6618 C C . PHE A 1 826 ? 21.289 -0.244 -23.094 1.00 89.31 826 PHE A C 1
ATOM 6620 O O . PHE A 1 826 ? 22.480 -0.049 -23.332 1.00 89.31 826 PHE A O 1
ATOM 6627 N N . LEU A 1 827 ? 20.406 0.758 -23.044 1.00 91.62 827 LEU A N 1
ATOM 6628 C CA . LEU A 1 827 ? 20.751 2.165 -23.272 1.00 91.62 827 LEU A CA 1
ATOM 6629 C C . LEU A 1 827 ? 21.439 2.791 -22.054 1.00 91.62 827 LEU A C 1
ATOM 6631 O O . LEU A 1 827 ? 21.311 2.283 -20.941 1.00 91.62 827 LEU A O 1
ATOM 6635 N N . ALA A 1 828 ? 22.128 3.916 -22.237 1.00 90.38 828 ALA A N 1
ATOM 6636 C CA . ALA A 1 828 ? 22.584 4.765 -21.135 1.00 90.38 828 ALA A CA 1
ATOM 6637 C C . ALA A 1 828 ? 21.407 5.325 -20.314 1.00 90.38 828 ALA A C 1
ATOM 6639 O O . ALA A 1 828 ? 20.293 5.472 -20.816 1.00 90.38 828 ALA A O 1
ATOM 6640 N N . GLN A 1 829 ? 21.643 5.631 -19.033 1.00 87.94 829 GLN A N 1
ATOM 6641 C CA . GLN A 1 829 ? 20.580 5.959 -18.072 1.00 87.94 829 GLN A CA 1
ATOM 6642 C C . GLN A 1 829 ? 19.631 7.087 -18.530 1.00 87.94 829 GLN A C 1
ATOM 6644 O O . GLN A 1 829 ? 18.423 6.844 -18.487 1.00 87.94 829 GLN A O 1
ATOM 6649 N N . PRO A 1 830 ? 20.096 8.254 -19.027 1.00 89.81 830 PRO A N 1
ATOM 6650 C CA . PRO A 1 830 ? 19.184 9.309 -19.487 1.00 89.81 830 PRO A CA 1
ATOM 6651 C C . PRO A 1 830 ? 18.273 8.847 -20.635 1.00 89.81 830 PRO A C 1
ATOM 6653 O O . PRO A 1 830 ? 17.086 9.162 -20.672 1.00 89.81 830 PRO A O 1
ATOM 6656 N N . LEU A 1 831 ? 18.806 8.020 -21.539 1.00 91.31 831 LEU A N 1
ATOM 6657 C CA . LEU A 1 831 ? 18.068 7.480 -22.681 1.00 91.31 831 LEU A CA 1
ATOM 6658 C C . LEU A 1 831 ? 17.047 6.408 -22.273 1.00 91.31 831 LEU A C 1
ATOM 6660 O O . LEU A 1 831 ? 16.016 6.273 -22.929 1.00 91.31 831 LEU A O 1
ATOM 6664 N N . ARG A 1 832 ? 17.293 5.666 -21.181 1.00 91.12 832 ARG A N 1
ATOM 6665 C CA . ARG A 1 832 ? 16.293 4.745 -20.605 1.00 91.12 832 ARG A CA 1
ATOM 6666 C C . ARG A 1 832 ? 15.055 5.508 -20.151 1.00 91.12 832 ARG A C 1
ATOM 6668 O O . ARG A 1 832 ? 13.944 5.095 -20.471 1.00 91.12 832 ARG A O 1
ATOM 6675 N N . VAL A 1 833 ? 15.256 6.612 -19.424 1.00 91.88 833 VAL A N 1
ATOM 6676 C CA . VAL A 1 833 ? 14.165 7.475 -18.942 1.00 91.88 833 VAL A CA 1
ATOM 6677 C C . VAL A 1 833 ? 13.395 8.056 -20.127 1.00 91.88 833 VAL A C 1
ATOM 6679 O O . VAL A 1 833 ? 12.175 7.940 -20.171 1.00 91.88 833 VAL A O 1
ATOM 6682 N N . LEU A 1 834 ? 14.104 8.555 -21.143 1.00 92.25 834 LEU A N 1
ATOM 6683 C CA . LEU A 1 834 ? 13.485 9.100 -22.353 1.00 92.25 834 LEU A CA 1
ATOM 6684 C C . LEU A 1 834 ? 12.607 8.075 -23.097 1.00 92.25 834 LEU A C 1
ATOM 6686 O O . LEU A 1 834 ? 11.494 8.396 -23.516 1.00 92.25 834 LEU A O 1
ATOM 6690 N N . GLU A 1 835 ? 13.082 6.838 -23.286 1.00 90.38 835 GLU A N 1
ATOM 6691 C CA . GLU A 1 835 ? 12.286 5.797 -23.958 1.00 90.38 835 GLU A CA 1
ATOM 6692 C C . GLU A 1 835 ? 11.090 5.341 -23.101 1.00 90.38 835 GLU A C 1
ATOM 6694 O O . GLU A 1 835 ? 10.007 5.113 -23.647 1.00 90.38 835 GLU A O 1
ATOM 6699 N N . TYR A 1 836 ? 11.242 5.280 -21.772 1.00 91.88 836 TYR A N 1
ATOM 6700 C CA . TYR A 1 836 ? 10.126 5.045 -20.851 1.00 91.88 836 TYR A CA 1
ATOM 6701 C C . TYR A 1 836 ? 9.047 6.129 -20.989 1.00 91.88 836 TYR A C 1
ATOM 6703 O O . TYR A 1 836 ? 7.879 5.814 -21.228 1.00 91.88 836 TYR A O 1
ATOM 6711 N N . GLU A 1 837 ? 9.434 7.404 -20.903 1.00 92.44 837 GLU A N 1
ATOM 6712 C CA . GLU A 1 837 ? 8.518 8.546 -20.976 1.00 92.44 837 GLU A CA 1
ATOM 6713 C C . GLU A 1 837 ? 7.795 8.617 -22.311 1.00 92.44 837 GLU A C 1
ATOM 6715 O O . GLU A 1 837 ? 6.588 8.851 -22.358 1.00 92.44 837 GLU A O 1
ATOM 6720 N N . LYS A 1 838 ? 8.509 8.342 -23.403 1.00 90.25 838 LYS A N 1
ATOM 6721 C CA . LYS A 1 838 ? 7.929 8.261 -24.740 1.00 90.25 838 LYS A CA 1
ATOM 6722 C C . LYS A 1 838 ? 6.843 7.193 -24.824 1.00 90.25 838 LYS A C 1
ATOM 6724 O O . LYS A 1 838 ? 5.798 7.433 -25.432 1.00 90.25 838 LYS A O 1
ATOM 6729 N N . PHE A 1 839 ? 7.073 6.015 -24.244 1.00 86.12 839 PHE A N 1
ATOM 6730 C CA . PHE A 1 839 ? 6.090 4.937 -24.291 1.00 86.12 839 PHE A CA 1
ATOM 6731 C C . PHE A 1 839 ? 4.901 5.211 -23.363 1.00 86.12 839 PHE A C 1
ATOM 6733 O O . PHE A 1 839 ? 3.751 5.026 -23.769 1.00 86.12 839 PHE A O 1
ATOM 6740 N N . ARG A 1 840 ? 5.163 5.763 -22.175 1.00 89.88 840 ARG A N 1
ATOM 6741 C CA . ARG A 1 840 ? 4.138 6.258 -21.253 1.00 89.88 840 ARG A CA 1
ATOM 6742 C C . ARG A 1 840 ? 3.242 7.312 -21.907 1.00 89.88 840 ARG A C 1
ATOM 6744 O O . ARG A 1 840 ? 2.026 7.155 -21.910 1.00 89.88 840 ARG A O 1
ATOM 6751 N N . ALA A 1 841 ? 3.818 8.345 -22.521 1.00 89.12 841 ALA A N 1
ATOM 6752 C CA . ALA A 1 841 ? 3.069 9.415 -23.187 1.00 89.12 841 ALA A CA 1
ATOM 6753 C C . ALA A 1 841 ? 2.236 8.894 -24.370 1.00 89.12 841 ALA A C 1
ATOM 6755 O O . ALA A 1 841 ? 1.099 9.316 -24.596 1.00 89.12 841 ALA A O 1
ATOM 6756 N N . TRP A 1 842 ? 2.769 7.923 -25.115 1.00 85.25 842 TRP A N 1
ATOM 6757 C CA . TRP A 1 842 ? 2.009 7.252 -26.166 1.00 85.25 842 TRP A CA 1
ATOM 6758 C C . TRP A 1 842 ? 0.794 6.488 -25.609 1.00 85.25 842 TRP A C 1
ATOM 6760 O O . TRP A 1 842 ? -0.290 6.575 -26.184 1.00 85.25 842 TRP A O 1
ATOM 6770 N N . ARG A 1 843 ? 0.930 5.785 -24.475 1.00 82.75 843 ARG A N 1
ATOM 6771 C CA . ARG A 1 843 ? -0.200 5.108 -23.807 1.00 82.75 843 ARG A CA 1
ATOM 6772 C C . ARG A 1 843 ? -1.221 6.088 -23.237 1.00 82.75 843 ARG A C 1
ATOM 6774 O O . ARG A 1 843 ? -2.423 5.853 -23.362 1.00 82.75 843 ARG A O 1
ATOM 6781 N N . ALA A 1 844 ? -0.745 7.186 -22.654 1.00 86.56 844 ALA A N 1
ATOM 6782 C CA . ALA A 1 844 ? -1.588 8.256 -22.134 1.00 86.56 844 ALA A CA 1
ATOM 6783 C C . ALA A 1 844 ? -2.479 8.855 -23.230 1.00 86.56 844 ALA A C 1
ATOM 6785 O O . ALA A 1 844 ? -3.645 9.102 -22.985 1.00 86.56 844 ALA A O 1
ATOM 6786 N N . THR A 1 845 ? -1.980 8.989 -24.462 1.00 83.62 845 THR A N 1
ATOM 6787 C CA . THR A 1 845 ? -2.722 9.584 -25.596 1.00 83.62 845 THR A CA 1
ATOM 6788 C C . THR A 1 845 ? -3.487 8.572 -26.460 1.00 83.62 845 THR A C 1
ATOM 6790 O O . THR A 1 845 ? -4.017 8.914 -27.523 1.00 83.62 845 THR A O 1
ATOM 6793 N N . LYS A 1 846 ? -3.526 7.298 -26.054 1.00 74.31 846 LYS A N 1
ATOM 6794 C CA . LYS A 1 846 ? -4.156 6.230 -26.836 1.00 74.31 846 LYS A CA 1
ATOM 6795 C C . LYS A 1 846 ? -5.682 6.370 -26.825 1.00 74.31 846 LYS A C 1
ATOM 6797 O O . LYS A 1 846 ? -6.280 6.787 -25.845 1.00 74.31 846 LYS A O 1
ATOM 6802 N N . ILE A 1 847 ? -6.328 5.965 -27.912 1.00 68.50 847 ILE A N 1
ATOM 6803 C CA . ILE A 1 847 ? -7.790 5.825 -27.964 1.00 68.50 847 ILE A CA 1
ATOM 6804 C C . ILE A 1 847 ? -8.187 4.498 -27.285 1.00 68.50 847 ILE A C 1
ATOM 6806 O O . ILE A 1 847 ? -7.384 3.560 -27.259 1.00 68.50 847 ILE A O 1
ATOM 6810 N N . ASP A 1 848 ? -9.397 4.412 -26.720 1.00 64.81 848 ASP A N 1
ATOM 6811 C CA . ASP A 1 848 ? -9.905 3.190 -26.077 1.00 64.81 848 ASP A CA 1
ATOM 6812 C C . ASP A 1 848 ? -9.711 1.965 -26.998 1.00 64.81 848 ASP A C 1
ATOM 6814 O O . ASP A 1 848 ? -10.020 2.050 -28.193 1.00 64.81 848 ASP A O 1
ATOM 6818 N N . PRO A 1 849 ? -9.244 0.812 -26.479 1.00 53.72 849 PRO A N 1
ATOM 6819 C CA . PRO A 1 849 ? -9.096 -0.417 -27.254 1.00 53.72 849 PRO A CA 1
ATOM 6820 C C . PRO A 1 849 ? -10.343 -0.834 -28.051 1.00 53.72 849 PRO A C 1
ATOM 6822 O O . PRO A 1 849 ? -10.205 -1.543 -29.050 1.00 53.72 849 PRO A O 1
ATOM 6825 N N . ARG A 1 850 ? -11.548 -0.422 -27.632 1.00 53.22 850 ARG A N 1
ATOM 6826 C CA . ARG A 1 850 ? -12.815 -0.738 -28.312 1.00 53.22 850 ARG A CA 1
ATOM 6827 C C . ARG A 1 850 ? -13.351 0.354 -29.234 1.00 53.22 850 ARG A C 1
ATOM 6829 O O . ARG A 1 850 ? -14.245 0.056 -30.017 1.00 53.22 850 ARG A O 1
ATOM 6836 N N . ASP A 1 851 ? -12.807 1.566 -29.190 1.00 46.16 851 ASP A N 1
ATOM 6837 C CA . ASP A 1 851 ? -13.214 2.668 -30.080 1.00 46.16 851 ASP A CA 1
ATOM 6838 C C . ASP A 1 851 ? -12.559 2.556 -31.478 1.00 46.16 851 ASP A C 1
ATOM 6840 O O . ASP A 1 851 ? -12.851 3.339 -32.379 1.00 46.16 851 ASP A O 1
ATOM 6844 N N . VAL A 1 852 ? -11.666 1.573 -31.663 1.00 37.66 852 VAL A N 1
ATOM 6845 C CA . VAL A 1 852 ? -10.902 1.319 -32.901 1.00 37.66 852 VAL A CA 1
ATOM 6846 C C . VAL A 1 852 ? -11.478 0.144 -33.722 1.00 37.66 852 VAL A C 1
ATOM 6848 O O . VAL A 1 852 ? -10.963 -0.146 -34.800 1.00 37.66 852 VAL A O 1
ATOM 6851 N N . GLN A 1 853 ? -12.522 -0.548 -33.234 1.00 33.41 853 GLN A N 1
ATOM 6852 C CA . GLN A 1 853 ? -13.117 -1.726 -33.898 1.00 33.41 853 GLN A CA 1
ATOM 6853 C C . GLN A 1 853 ? -14.310 -1.406 -34.796 1.00 33.41 853 GLN A C 1
ATOM 6855 O O . GLN A 1 853 ? -15.259 -0.744 -34.318 1.00 33.41 853 GLN A O 1
#

Radius of gyration: 28.44 Å; Cα contacts (8 Å, |Δi|>4): 1351; chains: 1; bounding box: 77×60×79 Å

pLDDT: mean 79.64, std 18.91, range [20.64, 98.5]

Mean predicted aligned error: 10.81 Å

Nearest PDB structures (foldseek):
  5yp8-assembly2_B  TM=7.218E-01  e=7.890E-01  Homo sapiens
  5yp8-assembly1_A  TM=7.184E-01  e=7.890E-01  Homo sapiens
  7r1o-assembly2_DDD  TM=7.062E-01  e=6.832E-01  Homo sapiens
  5ypa-assembly2_B  TM=7.071E-01  e=8.684E-01  Homo sapiens

Solvent-accessible surface area (backbone atoms only — not comparable to full-atom values): 48430 Å² total; per-residue (Å²): 134,87,84,81,82,85,82,87,76,93,75,82,82,85,75,90,65,97,61,80,33,77,34,91,54,74,88,64,78,67,48,78,76,46,59,26,92,84,40,46,56,63,53,52,52,51,52,39,51,56,34,50,58,63,34,46,55,52,44,36,55,29,51,42,57,57,70,72,42,76,92,55,74,89,75,49,76,65,82,74,56,80,77,79,46,50,46,64,65,42,53,46,53,48,24,49,56,48,46,51,54,42,53,50,55,52,51,68,52,56,76,69,56,82,64,96,81,67,94,68,98,75,84,72,75,81,51,70,68,54,54,50,50,52,52,51,54,49,53,51,39,53,52,53,53,50,50,47,53,48,54,37,52,50,49,60,72,71,51,89,82,67,57,72,68,58,43,52,52,34,37,48,59,36,64,59,37,64,62,23,28,32,43,38,30,44,69,70,76,76,56,76,93,55,64,85,54,71,36,53,42,48,37,30,51,34,76,68,54,63,49,99,83,65,44,72,41,56,38,71,38,52,16,69,77,85,57,47,73,29,36,26,44,38,30,33,31,68,89,45,76,86,42,34,32,33,58,69,58,36,62,74,80,42,65,86,42,78,57,49,24,34,36,72,36,50,43,44,68,70,72,58,51,53,40,70,50,30,50,72,41,43,76,48,84,54,43,56,58,48,51,97,86,67,46,81,42,59,59,53,42,40,43,62,79,81,26,66,36,62,80,46,81,54,54,95,96,44,91,40,30,47,66,68,50,53,60,53,49,48,21,47,38,32,53,59,51,37,57,61,98,84,57,81,91,70,49,58,71,55,48,63,74,67,46,75,71,79,76,76,64,83,73,77,73,82,69,91,63,87,68,59,83,88,60,78,82,67,55,77,65,70,40,41,49,74,21,63,52,79,91,49,71,59,100,69,54,62,57,35,45,71,94,57,58,89,74,74,73,72,61,43,59,46,74,47,52,32,31,33,32,49,32,40,33,35,42,33,46,22,44,30,76,44,81,54,8,29,43,36,37,58,60,79,64,63,48,61,87,53,85,71,82,77,62,86,76,66,23,56,31,39,37,44,26,65,72,72,74,40,35,28,28,40,33,75,44,89,82,73,91,79,54,68,33,45,42,40,54,31,32,43,25,46,64,71,56,74,64,71,62,51,68,64,50,52,51,40,51,51,49,52,54,51,49,24,54,68,72,67,58,84,89,66,52,73,69,54,49,52,53,50,50,53,52,43,36,56,57,51,47,52,48,51,42,73,76,40,43,74,53,53,48,55,52,46,51,53,38,40,55,36,69,66,33,60,88,48,69,43,46,38,33,58,84,88,32,19,31,55,59,43,42,57,65,45,52,55,54,94,78,38,40,47,51,44,50,68,64,76,51,96,90,37,89,62,57,76,33,42,39,30,50,49,55,52,84,75,20,90,45,72,60,79,54,69,43,82,80,46,64,39,75,32,69,58,56,57,52,50,49,42,40,40,60,23,32,73,64,44,48,31,54,64,57,53,39,38,29,51,30,20,28,30,45,37,50,81,75,44,64,92,44,82,64,22,92,79,53,43,64,59,50,21,29,28,46,62,72,47,96,62,44,59,67,80,54,56,64,37,31,49,36,32,28,29,48,45,45,40,56,10,49,41,56,41,51,33,70,44,53,74,73,78,42,54,34,79,89,68,76,67,93,86,76,74,76,65,64,75,79,50,66,55,56,58,48,75,65,56,49,48,51,55,50,50,54,45,36,52,39,50,48,45,54,46,50,53,48,42,32,46,62,68,31,64,70,48,50,62,35,35,54,59,69,62,74,58,88,62,42,57,59,37,40,38,61,45,26,32,57,54,55,14,46,73,78,70,48,85,28,50,49,55,62,70,52,51,79,55,30,39,92,50,37,60,36,31,59,73,56,30,52,51,54,49,50,54,50,24,54,52,36,20,68,30,73,43,77,60,79,79,112

Secondary structure (DSSP, 8-state):
-PPPP----------------SB-------EEEEEHHHHHHHHHHHHHHHHHHHHHHHHHHHHHHHHT-GGGGGG-GGGT-------HHHHHHH-HHHHHHHHHHHHHHHTTS--TT--S---PPPPHHHHHHHHHHHHHHHHHHHHHHHHHHHHHHSS-PPPHHHHHHHHHHHHT-TT-EEEEEE--PPPGGGGGG--PPPPPEEEEEE-TTS-EEEEEPBPTTT-PBP-S-EEEESS-TT-EEEHHHIIIIITT-TTEEEE-----GGGSS-HHHHHHH---TTS--B-TTSPBPP--SB-TTTTTS-----BTTBPPPTHHHHHHHHHHHHHHTTS-TTS----HHHHHHH-GGGS-SPPPP---S---TTSTT-------TT----SS--SS-TT--HHHHTT--S-TTTT-EEEEEETTEEEES-BTTSTT-EEEEEPPPP--S---PPPGGGGEEEEEE-SSS-EEEEEEPPP----EEEEEEEEE--TTSSSS-HHHHHHHHHHHHHHHHHTT-TT--HHHHHHHHHHHHHHHHHHHHHHHHHHHHHHHHHHHHHHH-TTS--S-BTTTB-HHHHHHHHS-HHHH-SSS--S--TT-SS-S-SEE----TT--S-----STTSPPPPHHHHHHHHHHTT-TTS--HHHHHHHIIIIIS--SSS-SSTTTTTS-S--PBSTTS--PPTTS--HHHHHHTSHHHHHHHHHHHHH--GGGSPPPSS--TT--SGGGTSTTS--HHHHHHHHHHHHHHHHHHHHHHHHHHH-HHHHHHHGGGGS-S-GGGGGGGG--PPB-STT-STTS---GGGGTS-TTTTB-HHHHHHHHHHHHHHHHTPPPTTTT-

Foldseek 3Di:
DDDDDDDDDDDDPPPPDPFLFQAEDDQFDWDFPWFCVVPVLVVVLVQLLVLLLQQLLVLLQQLLVVVVCPVQPVPPPPLVDLDFDQLLLLLLLQFQLSVVLVVVVVVVLVLVDDDPDDPDDDPDDDDPVVVVVNVVSVVVSVVLSVVLVVLLNVLSVPDDDDDSSLLSLLLSVVLLLQFFKWKFWFFDDGDPVPVLQAQAAFFLKDFDAADPLRATQIAFDAAPPPRDGARWKWWAFPVDRVHIHHPVCCQPPPPPPLRIFIDTRFANQQVRDDQVSQVSQFPDPQFDQADPVRDGGRCFLPDCVRRNGDFADDDDPGDGRSLLCNLQSLLQNRLVRRDDPPDDPDTLVRLLVVDPVVPDDPQQDDDPDDDPPVCNQFDQPQQFCLAWDLQADDVAGPRHRPSLRVRDDGFLQLQIFIWMDGRQKTKGFSYGNLQLFIKIFGDDHFAALDDDDRPLVRQWMWRWDDQQRIIIIITRHDDGQTGTQWMFTFFAQLPSQCQWDVVLSVVLSVLSSVLSVVLPDPDDDPVRSVVSSSVSSVVSSVSVCVRPVVLVSVLSVLQSVQSNDSVQRRGDDSHPHHGVNNNLSSDDCVQAVAQAFDCDDPPHNHGSGLGGLRFDPSQLTQDDDQWQSDFHDDLVSLSSSCSSSNHSSYHHSLSNLQCVVRFALNLPFTDDAPPCLQLVAWLQFFALPDDDGGNRDDLSSSCSLFVRRLVGSLSVNRSDHQSNHWAGPDDDPDDDPPCVVRPIGHDSSSSNVSNVSSSSNVSSSSNSSSSQNPSPSSSVSSVVLNVDDDSNSSCSSRGGHHALQPCSRLSRDDSSSSNRHNPCNSHDNVVSVVVRVVSSVVRRNDHISSVSD

Sequence (853 aa):
MPSLPAFLSRSVPVSSGNSGGITDAPVIPSTRLGPAADLLENELFRMYWEGVERELPYLLLTFGRWKSRQDTSDFLPEEEDDFIYGYDTFLDSVSDISRQFHERNKRNQRSKRPEKKAKKDTKAPPSYDEVLRDRGWDIFADMKSNSIKGGIRTSLSERKLLDPARRRARMLLQSAQFLDIDKIIEYREPEKALSFWKRPASAQIRLGFYDELDQPIFVPQLCSECKATIRGCTFQDTSDKTIVICESCYRAAHYGQTRFVKKYKECCLPTALTPEISRKLCYCSTVRRRDQDGRSRSLWPIDPELDEGHHVKGGLGRVGCGLYTVTDLFAEAKYASTRSQFGKNDSLLQLRKKDPVGGELPKPVAVTRKQPSRLAHLNETSLPEYGYSYGFSIDEPEDIPMYLRSTIENYPYGNVHMALRFGPLIIENGVANTMGGVLVTSRDPPSLQVIRDPSEDITKSLLLTGERDRILHVQDRPRHPKRYKAFMKQVVGGAFCDFFESGIEDELIDAFIHESNCLTEDGLTFAEQEAMLKQSTKRLLLHVKEYLASRVQAYISSITARLLDPEVQLKWHYRDNNCQAFCDKLIGRDMFAPLFASKTAVSQPMPLYLMSFVCRPGSNVPTRAFSKYDVPNGLTEEYLLKFRYGRHDDSDIVDTLAEYWTDWGAFGGGPIYPYQDVFPWDCTEAYDRYPGNCGDCNISKHVLAFPFDSWSIASLHLARGRQLYPADAQPPVGKSAEKRANPGIMTDTEWFKNRITVLLGQDVLLTAAVAMANSSQFQASTTWLTNHEDETMDRLKLGGIHRAQPFSHHFEKGAYHQYFVADWAFLAQPLRVLEYEKFRAWRATKIDPRDVQ